Protein AF-0000000077545325 (afdb_homodimer)

Organism: Fusarium solani (NCBI:txid169388)

Secondary structure (DSSP, 8-state):
--------------------PPPHHHHHTT------SS--HHHHHHT---EEE-TTT--EEETTHHHHHHHHHHHHHHHHHHTTT--------S------------PPPP--TTSHHHHHHHHHHHHHHHS---TTTTTTS--------B--------PPPPPHHHHHHHHHHHHHTGGGT---S-HHHHHHHHHHHHH--SPPPHHHHHHHHHHHHHHHHHHHTTSSSSS-HHHHHHHHHHHHTTGGGGGGS-HHHHHHHHHHHHHHHHH--SB-S-HHHHHHHHHHHHHHTTTT-GGG--SSHHHHHHHHHHHHHHHHHHHHHHHHHTPPPSS-GGG--PPPPPSS-HHHHHHTPPP-TT---TTHHHHHHHHHHHHHHHHHHHHHHHHHTT--HHHHHHHHHHHHHHHHHHHHH----SS-SSGGGSHHHHHHHHHHHHHHHHHHHHS--TT-------HHHHHHHHHHHHHHHHHHHHHHHTT-----HHHHHHHHHHHHHHHHHHHHHHHHHHHTTS-SS--HHHHHHHHHHHHHHHHHHHHHHHH-GGGHHHHHHHHHHHHHHHHHHHHHHHHHHHHHHHHHTSSS--S------HHHHHHHHHHHS-TT-PPPPHHHHHHHHH---------EEE-/--------------------PPPHHHHHTT------SS--HHHHHHT---EEE-TTT--EEETTHHHHHHHHHHHHHHHHHHTTT-------TT------------PPPP--TTSHHHHHHHHHHHHHHHSS-GGGS--SS--------B--------PPPPPHHHHHHHHHHHHHTGGGT---S-HHHHHHHHHHHHH--SPPPHHHHHHHHHHHHHHHHHHHHT-SSSS-HHHHHHHHHHHHTTGGGGGGS-HHHHHHHHHHHHHHHHH--SB-S-HHHHHHHHHHHHHHTTTT-GGG--SSHHHHHHHHHHHHHHHHHHHHHHHHHTPPPSS-GGG--PPPPPSS-HHHHHHTPPP-TT---TTHHHHHHHHHHHHHHHHHHHHHHHHHTT--HHHHHHHHHHHHHHHHHHHHH----SS-SSGGGSHHHHHHHHHHHHHHHHHHHHS--TT-------HHHHHHHHHHHHHHHHHHHHHHHTT-----HHHHHHHHHHHHHHHHHHHHHHHHHHHTTS-SS--HHHHHHHHHHHHHHHHHHHHHHHH-GGGHHHHHHHHHHHHHHHHHHHHHHHHHHHHHHHHHTSSS--S------HHHHHHHHHHHS-TT-PPPPHHHHHHHHH---------EEE-

Foldseek 3Di:
DPDPPDPDDPDDPPPPPPDQDAFPVCVVVVHDFPNDQQATPVCVVVVHQRWHQDPPPRDTHRSCVVVVVVVVVVVVVVCVVCVVPDPDPPDDDVDDPPPPPADPPPAFDAFAPPALLNLLVLLVVLLCVVDVDPFAVFFDGHPDCPPQVQVPLPVQDQDDDDDLVLLVQLLVLLLQEPCLQQVLDDSVVLVVLSCCQVVVPPPDDPLRVLLSLLLSLLSSLLSLLRDPPPRPPVSSVSSNSNSVVSQVSLVPDDLSSNLVSLVSVLSSCQADLRQDFFSLVSLLVSVVSCVVQVLQAPVNADPDLLVNLSSQSSNLSSVLSQLVSQVNRVHDGNDDPVSGHRDHHQQDDPVCVVVVHDHDPQDHHSCQSSVLSSVLSVLLVVLCVVLVVCVVVLHALVVLVVSLVVSLVVLVVSLVRRHADPDRPALCRDNLVSLLSSLVSNLSSLCSLQPDDPPHPDSLRPLVSLVSSLVSLLSNLVSVVVRVVVVRDDDGNVNLSSLSSSLSSLSSSQSSNLVSCVVVVNHRADFQVSVVSSLVSNLSSLVVLVVNCVPNVSCVLVSLSSLVSVLSSLVVRVVRVVVVLVVLVVVCVPPDNPPCRRDHPVVSSVVSNVSSVDDPSDDDHSHSSNCVSSPPSSSRPPPDRDD/DPDPPDPDDPDPDPPPPPDQDAFPVCVVVVHDFPNDQQATPVCVVVVHQRWHQDPVPRDTHRSCVVVVVVVVVVVVVVCVVCVVPDPDPPDDDVDDPPDPPFDPQPDFDAFAPPALLNLLVLLVVLLCVLDVDPFQVFAPGHPDPDPQVQVPLPVQDQDDDDDLVLLVQLLVLLLQEPCLQQVLDDSVVLVVLSCCQVVVPPPDDPLRVLLSLLLSLLSSLLSLLRDPDDRPPVSSVSSNSNSVVSQVSLVPDDLSSNLVSLVSVLSSCQADLRLAFFSLVSLLVSVVSCVVQVLQAPVNADPDLLVNLSSQSSNLSSVLSQLVSQVNRVHDGNDDPVSGHRDHHQQDDPVCVVVVHDHDPQDHHSCLSSVLSSVLSVLLVVLCVVLVVCVVVLHALVVLVVSLVVSLVVLVVSLVRRHADPDRPALCRDNLVSLLSSLVSNLSSLCSQQPDDPPHPDSLRPLVSLVSSLVSLLSNLVSVVVRVVVVRDDDGNVNLSSLSSSLSSLSSSQSSNLVSCVVVVNHRADFQVSVVSSLVSNLSSLVVLVVNCVPNVSCVLVSLSSLVSQLSSLVVRVVRVVVVLVVLVVVCVPPDNPPCRRDHPVVSSVVSNVSSVDDPRDDDHSNSSNCVSSDPSSSRPPDDRDD

Sequence (1286 aa):
MQSIPETGSPAPLNPVTATQGACVSCKSKKLKCDRLSQSCNNCTRLGEQCTAVDPGSGQLHPRSYVDGLRDRVESLRLAIRESRHSEPVEAGPASNPTPSISLPKVSPNYSGSGSIFSLGQLVAAAVSRGSDNSVLRLGASTAQEHGHQNIERVRATEMPLPSLGDAVELVKLYFDALHVTMPFMRQEDIFQQLERLYTGTPAYTGHDMTQDLFQLHMIFAIGAMRSPGRWKDDCARDHYLTAMSKEAHLGQVPPPAQIQNLLLIFVFATLHDVGIASTWEIIRQAMRVCVKYGFHSRETAVEDLIQEQLRRRIFWSAYISDRHCSQNLGRPVALAEEDITIDLPINQDDDKIKAGEPETPGRYTEVTNLVRHTLLRRLGTKARIALNRLSRQRASLVEQIDTAKIWTDALEAWYNSSVVKPTPTNAYETKQYLDINFHRERMKFLSYLVLPLDNAQNTTASIEHLWQYTLSAYQILLAYQKQSNDGFLKPNWTYVQDVLKSGFGILYCAVGIPEHRRQNNGGVSLMPSELDTIVNALKLCGETLSEITAEWQTVQRHANAFMQMSEAVLELIASTTRNVTREQSHAGNGGERLEGTMDWDFDTLDSALNMFQGEGIEPFTDAEWAELFELAVEVDGELTMPLMQSIPETGSPAPLNPVTATQGACVSCKSKKLKCDRLSQSCNNCTRLGEQCTAVDPGSGQLHPRSYVDGLRDRVESLRLAIRESRHSEPVEAGPASNPTPSISLPKVSPNYSGSGSIFSLGQLVAAAVSRGSDNSVLRLGASTAQEHGHQNIERVRATEMPLPSLGDAVELVKLYFDALHVTMPFMRQEDIFQQLERLYTGTPAYTGHDMTQDLFQLHMIFAIGAMRSPGRWKDDCARDHYLTAMSKEAHLGQVPPPAQIQNLLLIFVFATLHDVGIASTWEIIRQAMRVCVKYGFHSRETAVEDLIQEQLRRRIFWSAYISDRHCSQNLGRPVALAEEDITIDLPINQDDDKIKAGEPETPGRYTEVTNLVRHTLLRRLGTKARIALNRLSRQRASLVEQIDTAKIWTDALEAWYNSSVVKPTPTNAYETKQYLDINFHRERMKFLSYLVLPLDNAQNTTASIEHLWQYTLSAYQILLAYQKQSNDGFLKPNWTYVQDVLKSGFGILYCAVGIPEHRRQNNGGVSLMPSELDTIVNALKLCGETLSEITAEWQTVQRHANAFMQMSEAVLELIASTTRNVTREQSHAGNGGERLEGTMDWDFDTLDSALNMFQGEGIEPFTDAEWAELFELAVEVDGELTMPL

pLDDT: mean 74.0, std 21.78, range [22.38, 98.44]

Radius of gyration: 37.57 Å; Cα contacts (8 Å, |Δi|>4): 1612; chains: 2; bounding box: 88×138×132 Å

Nearest PDB structures (foldseek):
  8v2d-assembly1_y  TM=3.477E-01  e=1.931E-01  synthetic construct
  5k7v-assembly1_B  TM=2.524E-01  e=8.883E-01  synthetic construct
  7tbj-assembly1_A2  TM=1.566E-01  e=3.762E+00  Homo sapiens
  8v2d-assembly1_y  TM=3.482E-01  e=2.171E-01  synthetic construct
  5k7v-assembly1_B  TM=1.799E-01  e=1.217E+00  synthetic construct

InterPro domains:
  IPR001138 Zn(2)Cys(6) fungal-type DNA-binding domain [PF00172] (22-54)
  IPR001138 Zn(2)Cys(6) fungal-type DNA-binding domain [PS00463] (22-50)
  IPR001138 Zn(2)Cys(6) fungal-type DNA-binding domain [PS50048] (22-52)
  IPR001138 Zn(2)Cys(6) fungal-type DNA-binding domain [SM00066] (17-61)
  IPR001138 Zn(2)Cys(6) fungal-type DNA-binding domain [cd00067] (22-51)
  IPR007219 Xylanolytic transcriptional activator, regulatory domain [PF04082] (172-355)
  IPR007219 Xylanolytic transcriptional activator, regulatory domain [SM00906] (279-351)
  IPR036864 Zn(2)-C6 fungal-type DNA-binding domain superfamily [G3DSA:4.10.240.10] (23-83)
  IPR036864 Zn(2)-C6 fungal-type DNA-binding domain superfamily [SSF57701] (19-54)

Structure (mmCIF, N/CA/C/O backbone):
data_AF-0000000077545325-model_v1
#
loop_
_entity.id
_entity.type
_entity.pdbx_description
1 polymer 'Fungal-specific transcription factor domain-containing protein'
#
loop_
_atom_site.group_PDB
_atom_site.id
_atom_site.type_symbol
_atom_site.label_atom_id
_atom_site.label_alt_id
_atom_site.label_comp_id
_atom_site.label_asym_id
_atom_site.label_entity_id
_atom_site.label_seq_id
_atom_site.pdbx_PDB_ins_code
_atom_site.Cartn_x
_atom_site.Cartn_y
_atom_site.Cartn_z
_atom_site.occupancy
_atom_site.B_iso_or_equiv
_atom_site.auth_seq_id
_atom_site.auth_comp_id
_atom_site.auth_asym_id
_atom_site.auth_atom_id
_atom_site.pdbx_PDB_model_num
ATOM 1 N N . MET A 1 1 ? -32.281 -29.641 -72.875 1 24.77 1 MET A N 1
ATOM 2 C CA . MET A 1 1 ? -31.422 -28.812 -73.688 1 24.77 1 MET A CA 1
ATOM 3 C C . MET A 1 1 ? -31.781 -27.328 -73.5 1 24.77 1 MET A C 1
ATOM 5 O O . MET A 1 1 ? -31.438 -26.516 -74.375 1 24.77 1 MET A O 1
ATOM 9 N N . GLN A 1 2 ? -32.625 -26.984 -72.5 1 30.23 2 GLN A N 1
ATOM 10 C CA . GLN A 1 2 ? -33.312 -25.734 -72.312 1 30.23 2 GLN A CA 1
ATOM 11 C C . GLN A 1 2 ? -32.375 -24.547 -72.25 1 30.23 2 GLN A C 1
ATOM 13 O O . GLN A 1 2 ? -31.359 -24.594 -71.562 1 30.23 2 GLN A O 1
ATOM 18 N N . SER A 1 3 ? -32.406 -23.75 -73.375 1 26.88 3 SER A N 1
ATOM 19 C CA . SER A 1 3 ? -31.562 -22.656 -73.875 1 26.88 3 SER A CA 1
ATOM 20 C C . SER A 1 3 ? -31.484 -21.531 -72.812 1 26.88 3 SER A C 1
ATOM 22 O O . SER A 1 3 ? -32.5 -21.047 -72.375 1 26.88 3 SER A O 1
ATOM 24 N N . ILE A 1 4 ? -30.391 -21.5 -72 1 32.94 4 ILE A N 1
ATOM 25 C CA . ILE A 1 4 ? -30.109 -20.672 -70.875 1 32.94 4 ILE A CA 1
ATOM 26 C C . ILE A 1 4 ? -29.984 -19.203 -71.312 1 32.94 4 ILE A C 1
ATOM 28 O O . ILE A 1 4 ? -29.141 -18.859 -72.125 1 32.94 4 ILE A O 1
ATOM 32 N N . PRO A 1 5 ? -31.156 -18.547 -71.312 1 33.53 5 PRO A N 1
ATOM 33 C CA . PRO A 1 5 ? -31.188 -17.219 -71.938 1 33.53 5 PRO A CA 1
ATOM 34 C C . PRO A 1 5 ? -29.984 -16.359 -71.562 1 33.53 5 PRO A C 1
ATOM 36 O O . PRO A 1 5 ? -29.391 -16.547 -70.5 1 33.53 5 PRO A O 1
ATOM 39 N N . GLU A 1 6 ? -29.359 -15.734 -72.562 1 29.84 6 GLU A N 1
ATOM 40 C CA . GLU A 1 6 ? -28.109 -15 -72.625 1 29.84 6 GLU A CA 1
ATOM 41 C C . GLU A 1 6 ? -28.125 -13.719 -71.812 1 29.84 6 GLU A C 1
ATOM 43 O O . GLU A 1 6 ? -29.031 -12.891 -72 1 29.84 6 GLU A O 1
ATOM 48 N N . THR A 1 7 ? -27.797 -13.75 -70.562 1 32.09 7 THR A N 1
ATOM 49 C CA . THR A 1 7 ? -27.891 -12.711 -69.5 1 32.09 7 THR A CA 1
ATOM 50 C C . THR A 1 7 ? -27.203 -11.438 -70 1 32.09 7 THR A C 1
ATOM 52 O O . THR A 1 7 ? -26.031 -11.469 -70.438 1 32.09 7 THR A O 1
ATOM 55 N N . GLY A 1 8 ? -27.953 -10.492 -70.562 1 30.03 8 GLY A N 1
ATOM 56 C CA . GLY A 1 8 ? -27.594 -9.25 -71.188 1 30.03 8 GLY A CA 1
ATOM 57 C C . GLY A 1 8 ? -26.484 -8.492 -70.5 1 30.03 8 GLY A C 1
ATOM 58 O O . GLY A 1 8 ? -26.266 -8.688 -69.312 1 30.03 8 GLY A O 1
ATOM 59 N N . SER A 1 9 ? -25.453 -7.988 -71.25 1 30.94 9 SER A N 1
ATOM 60 C CA . SER A 1 9 ? -24.156 -7.398 -70.938 1 30.94 9 SER A CA 1
ATOM 61 C C . SER A 1 9 ? -24.297 -6.047 -70.25 1 30.94 9 SER A C 1
ATOM 63 O O . SER A 1 9 ? -24.984 -5.156 -70.75 1 30.94 9 SER A O 1
ATOM 65 N N . PRO A 1 10 ? -24.219 -5.926 -68.938 1 30.59 10 PRO A N 1
ATOM 66 C CA . PRO A 1 10 ? -24.562 -4.691 -68.188 1 30.59 10 PRO A CA 1
ATOM 67 C C . PRO A 1 10 ? -23.875 -3.461 -68.812 1 30.59 10 PRO A C 1
ATOM 69 O O . PRO A 1 10 ? -22.781 -3.57 -69.375 1 30.59 10 PRO A O 1
ATOM 72 N N . ALA A 1 11 ? -24.562 -2.439 -69.25 1 32.97 11 ALA A N 1
ATOM 73 C CA . ALA A 1 11 ? -24.234 -1.171 -69.875 1 32.97 11 ALA A CA 1
ATOM 74 C C . ALA A 1 11 ? -23.078 -0.468 -69.188 1 32.97 11 ALA A C 1
ATOM 76 O O . ALA A 1 11 ? -22.922 -0.587 -67.938 1 32.97 11 ALA A O 1
ATOM 77 N N . PRO A 1 12 ? -22.031 0.03 -69.875 1 29.23 12 PRO A N 1
ATOM 78 C CA . PRO A 1 12 ? -20.781 0.615 -69.438 1 29.23 12 PRO A CA 1
ATOM 79 C C . PRO A 1 12 ? -21 1.881 -68.562 1 29.23 12 PRO A C 1
ATOM 81 O O . PRO A 1 12 ? -21.859 2.695 -68.938 1 29.23 12 PRO A O 1
ATOM 84 N N . LEU A 1 13 ? -20.938 1.83 -67.312 1 29.73 13 LEU A N 1
ATOM 85 C CA . LEU A 1 13 ? -21.109 2.936 -66.375 1 29.73 13 LEU A CA 1
ATOM 86 C C . LEU A 1 13 ? -20.281 4.145 -66.812 1 29.73 13 LEU A C 1
ATOM 88 O O . LEU A 1 13 ? -19.094 4.016 -67.125 1 29.73 13 LEU A O 1
ATOM 92 N N . ASN A 1 14 ? -20.875 5.125 -67.5 1 27.19 14 ASN A N 1
ATOM 93 C CA . ASN A 1 14 ? -20.297 6.383 -67.938 1 27.19 14 ASN A CA 1
ATOM 94 C C . ASN A 1 14 ? -19.406 7.004 -66.875 1 27.19 14 ASN A C 1
ATOM 96 O O . ASN A 1 14 ? -19.797 7.121 -65.688 1 27.19 14 ASN A O 1
ATOM 100 N N . PRO A 1 15 ? -18.094 7.078 -67.062 1 29.97 15 PRO A N 1
ATOM 101 C CA . PRO A 1 15 ? -17.109 7.594 -66.125 1 29.97 15 PRO A CA 1
ATOM 102 C C . PRO A 1 15 ? -17.422 9.031 -65.688 1 29.97 15 PRO A C 1
ATOM 104 O O . PRO A 1 15 ? -17.609 9.906 -66.5 1 29.97 15 PRO A O 1
ATOM 107 N N . VAL A 1 16 ? -18.141 9.281 -64.688 1 31.31 16 VAL A N 1
ATOM 108 C CA . VAL A 1 16 ? -18.406 10.594 -64.125 1 31.31 16 VAL A CA 1
ATOM 109 C C . VAL A 1 16 ? -17.109 11.406 -64.062 1 31.31 16 VAL A C 1
ATOM 111 O O . VAL A 1 16 ? -16.141 11.023 -63.375 1 31.31 16 VAL A O 1
ATOM 114 N N . THR A 1 17 ? -16.75 12.055 -65.125 1 30.77 17 THR A N 1
ATOM 115 C CA . THR A 1 17 ? -15.633 12.977 -65.25 1 30.77 17 THR A CA 1
ATOM 116 C C . THR A 1 17 ? -15.625 14 -64.125 1 30.77 17 THR A C 1
ATOM 118 O O . THR A 1 17 ? -16.531 14.828 -64 1 30.77 17 THR A O 1
ATOM 121 N N . ALA A 1 18 ? -15.219 13.766 -63.031 1 35.47 18 ALA A N 1
ATOM 122 C CA . ALA A 1 18 ? -15.016 14.602 -61.875 1 35.47 18 ALA A CA 1
ATOM 123 C C . ALA A 1 18 ? -14.305 15.898 -62.219 1 35.47 18 ALA A C 1
ATOM 125 O O . ALA A 1 18 ? -13.117 15.898 -62.531 1 35.47 18 ALA A O 1
ATOM 126 N N . THR A 1 19 ? -14.906 16.875 -62.875 1 39.66 19 THR A N 1
ATOM 127 C CA . THR A 1 19 ? -14.352 18.125 -63.406 1 39.66 19 THR A CA 1
ATOM 128 C C . THR A 1 19 ? -13.734 18.953 -62.281 1 39.66 19 THR A C 1
ATOM 130 O O . THR A 1 19 ? -14.453 19.516 -61.469 1 39.66 19 THR A O 1
ATOM 133 N N . GLN A 1 20 ? -12.57 18.781 -61.812 1 49.5 20 GLN A N 1
ATOM 134 C CA . GLN A 1 20 ? -11.766 19.672 -61 1 49.5 20 GLN A CA 1
ATOM 135 C C . GLN A 1 20 ? -11.57 21.031 -61.656 1 49.5 20 GLN A C 1
ATOM 137 O O . GLN A 1 20 ? -11.312 21.109 -62.875 1 49.5 20 GLN A O 1
ATOM 142 N N . GLY A 1 21 ? -12.094 22.156 -61.188 1 60.56 21 GLY A N 1
ATOM 143 C CA . GLY A 1 21 ? -11.977 23.469 -61.781 1 60.56 21 GLY A CA 1
ATOM 144 C C . GLY A 1 21 ? -10.539 23.906 -62 1 60.56 21 GLY A C 1
ATOM 145 O O . GLY A 1 21 ? -9.609 23.297 -61.469 1 60.56 21 GLY A O 1
ATOM 146 N N . ALA A 1 22 ? -10.289 24.891 -62.719 1 72.06 22 ALA A N 1
ATOM 147 C CA . ALA A 1 22 ? -8.992 25.422 -63.125 1 72.06 22 ALA A CA 1
ATOM 148 C C . ALA A 1 22 ? -8.359 26.203 -61.969 1 72.06 22 ALA A C 1
ATOM 150 O O . ALA A 1 22 ? -9.062 26.797 -61.156 1 72.06 22 ALA A O 1
ATOM 151 N N . CYS A 1 23 ? -7.055 26.234 -61.75 1 72.38 23 CYS A N 1
ATOM 152 C CA . CYS A 1 23 ? -6.336 26.953 -60.719 1 72.38 23 CYS A CA 1
ATOM 153 C C . CYS A 1 23 ? -6.375 28.453 -60.969 1 72.38 23 CYS A C 1
ATOM 155 O O . CYS A 1 23 ? -6.652 28.891 -62.062 1 72.38 23 CYS A O 1
ATOM 157 N N . VAL A 1 24 ? -6.223 29.31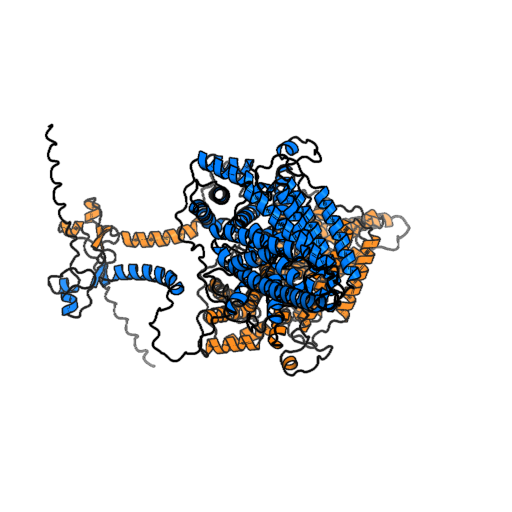2 -60 1 76.25 24 VAL A N 1
ATOM 158 C CA . VAL A 1 24 ? -6.375 30.766 -60.062 1 76.25 24 VAL A CA 1
ATOM 159 C C . VAL A 1 24 ? -5.422 31.344 -61.094 1 76.25 24 VAL A C 1
ATOM 161 O O . VAL A 1 24 ? -5.789 32.25 -61.844 1 76.25 24 VAL A O 1
ATOM 164 N N . SER A 1 25 ? -4.293 30.797 -61.188 1 77.19 25 SER A N 1
ATOM 165 C CA . SER A 1 25 ? -3.311 31.297 -62.125 1 77.19 25 SER A CA 1
ATOM 166 C C . SER A 1 25 ? -3.719 30.984 -63.562 1 77.19 25 SER A C 1
ATOM 168 O O . SER A 1 25 ? -3.639 31.844 -64.438 1 77.19 25 SER A O 1
ATOM 170 N N . CYS A 1 26 ? -4.168 29.844 -63.719 1 78.5 26 CYS A N 1
ATOM 171 C CA . CYS A 1 26 ? -4.602 29.484 -65.062 1 78.5 26 CYS A CA 1
ATOM 172 C C . CYS A 1 26 ? -5.855 30.25 -65.438 1 78.5 26 CYS A C 1
ATOM 174 O O . CYS A 1 26 ? -6.012 30.625 -66.625 1 78.5 26 CYS A O 1
ATOM 176 N N . LYS A 1 27 ? -6.738 30.5 -64.5 1 76.38 27 LYS A N 1
ATOM 177 C CA . LYS A 1 27 ? -7.953 31.266 -64.75 1 76.38 27 LYS A CA 1
ATOM 178 C C . LYS A 1 27 ? -7.621 32.719 -65.125 1 76.38 27 LYS A C 1
ATOM 180 O O . LYS A 1 27 ? -8.219 33.312 -66 1 76.38 27 LYS A O 1
ATOM 185 N N . SER A 1 28 ? -6.645 33.219 -64.375 1 77.38 28 SER A N 1
ATOM 186 C CA . SER A 1 28 ? -6.285 34.625 -64.562 1 77.38 28 SER A CA 1
ATOM 187 C C . SER A 1 28 ? -5.586 34.812 -65.938 1 77.38 28 SER A C 1
ATOM 189 O O . SER A 1 28 ? -5.773 35.844 -66.562 1 77.38 28 SER A O 1
ATOM 191 N N . LYS A 1 29 ? -4.965 33.812 -66.312 1 77.94 29 LYS A N 1
ATOM 192 C CA . LYS A 1 29 ? -4.172 33.938 -67.562 1 77.94 29 LYS A CA 1
ATOM 193 C C . LYS A 1 29 ? -4.863 33.25 -68.75 1 77.94 29 LYS A C 1
ATOM 195 O O . LYS A 1 29 ? -4.305 33.188 -69.812 1 77.94 29 LYS A O 1
ATOM 200 N N . LYS A 1 30 ? -6.152 32.75 -68.5 1 77.25 30 LYS A N 1
ATOM 201 C CA . LYS A 1 30 ? -7.035 32.125 -69.5 1 77.25 30 LYS A CA 1
ATOM 202 C C . LYS A 1 30 ? -6.352 30.953 -70.188 1 77.25 30 LYS A C 1
ATOM 204 O O . LYS A 1 30 ? -6.422 30.812 -71.375 1 77.25 30 LYS A O 1
ATOM 209 N N . LEU A 1 31 ? -5.418 30.219 -69.375 1 78.5 31 LEU A N 1
ATOM 210 C CA . LEU A 1 31 ? -4.762 29.016 -69.875 1 78.5 31 LEU A CA 1
ATOM 211 C C . LEU A 1 31 ? -5.59 27.781 -69.562 1 78.5 31 LEU A C 1
ATOM 213 O O . LEU A 1 31 ? -6.34 27.75 -68.562 1 78.5 31 LEU A O 1
ATOM 217 N N . LYS A 1 32 ? -5.555 26.781 -70.375 1 78.19 32 LYS A N 1
ATOM 218 C CA . LYS A 1 32 ? -6.234 25.516 -70.125 1 78.19 32 LYS A CA 1
ATOM 219 C C . LYS A 1 32 ? -5.59 24.75 -68.938 1 78.19 32 LYS A C 1
ATOM 221 O O . LYS A 1 32 ? -4.449 24.297 -69.062 1 78.19 32 LYS A O 1
ATOM 226 N N . CYS A 1 33 ? -6.234 24.594 -67.812 1 73.31 33 CYS A N 1
ATOM 227 C CA . CYS A 1 33 ? -5.715 23.969 -66.625 1 73.31 33 CYS A CA 1
ATOM 228 C C . CYS A 1 33 ? -5.957 22.453 -66.625 1 73.31 33 CYS A C 1
ATOM 230 O O . CYS A 1 33 ? -7.07 22.016 -66.938 1 73.31 33 CYS A O 1
ATOM 232 N N . ASP A 1 34 ? -4.992 21.672 -66.625 1 77.44 34 ASP A N 1
ATOM 233 C CA . ASP A 1 34 ? -5.109 20.219 -66.688 1 77.44 34 ASP A CA 1
ATOM 234 C C . ASP A 1 34 ? -5.641 19.656 -65.375 1 77.44 34 ASP A C 1
ATOM 236 O O . ASP A 1 34 ? -5.812 18.438 -65.25 1 77.44 34 ASP A O 1
ATOM 240 N N . ARG A 1 35 ? -6.008 20.359 -64.312 1 68.75 35 ARG A N 1
ATOM 241 C CA . ARG A 1 35 ? -6.727 20.109 -63.062 1 68.75 35 ARG A CA 1
ATOM 242 C C . ARG A 1 35 ? -6.113 18.953 -62.281 1 68.75 35 ARG A C 1
ATOM 244 O O . ARG A 1 35 ? -6.82 18.219 -61.594 1 68.75 35 ARG A O 1
ATOM 251 N N . LEU A 1 36 ? -4.777 18.844 -62.375 1 71 36 LEU A N 1
ATOM 252 C CA . LEU A 1 36 ? -4.09 17.797 -61.656 1 71 36 LEU A CA 1
ATOM 253 C C . LEU A 1 36 ? -4.148 18.078 -60.156 1 71 36 LEU A C 1
ATOM 255 O O . LEU A 1 36 ? -4.215 19.234 -59.719 1 71 36 LEU A O 1
ATOM 259 N N . SER A 1 37 ? -4.16 17.094 -59.25 1 67.44 37 SER A N 1
ATOM 260 C CA . SER A 1 37 ? -4.457 17.141 -57.844 1 67.44 37 SER A CA 1
ATOM 261 C C . SER A 1 37 ? -3.379 17.922 -57.062 1 67.44 37 SER A C 1
ATOM 263 O O . SER A 1 37 ? -3.66 18.547 -56.062 1 67.44 37 SER A O 1
ATOM 265 N N . GLN A 1 38 ? -2.23 18 -57.562 1 71.94 38 GLN A N 1
ATOM 266 C CA . GLN A 1 38 ? -1.169 18.656 -56.812 1 71.94 38 GLN A CA 1
ATOM 267 C C . GLN A 1 38 ? -0.869 20.031 -57.406 1 71.94 38 GLN A C 1
ATOM 269 O O . GLN A 1 38 ? -0.888 21.031 -56.688 1 71.94 38 GLN A O 1
ATOM 274 N N . SER A 1 39 ? -0.451 20.156 -58.625 1 75.81 39 SER A N 1
ATOM 275 C CA . SER A 1 39 ? -0.185 21.359 -59.406 1 75.81 39 SER A CA 1
ATOM 276 C C . SER A 1 39 ? -0.503 21.141 -60.875 1 75.81 39 SER A C 1
ATOM 278 O O . SER A 1 39 ? -0.219 20.078 -61.438 1 75.81 39 SER A O 1
ATOM 280 N N . CYS A 1 40 ? -1.104 22.078 -61.438 1 76.31 40 CYS A N 1
ATOM 281 C CA . CYS A 1 40 ? -1.406 21.953 -62.875 1 76.31 40 CYS A CA 1
ATOM 282 C C . CYS A 1 40 ? -0.162 22.188 -63.719 1 76.31 40 CYS A C 1
ATOM 284 O O . CYS A 1 40 ? 0.773 22.859 -63.281 1 76.31 40 CYS A O 1
ATOM 286 N N . ASN A 1 41 ? 0.011 21.547 -64.812 1 77.19 41 ASN A N 1
ATOM 287 C CA . ASN A 1 41 ? 1.184 21.609 -65.688 1 77.19 41 ASN A CA 1
ATOM 288 C C . ASN A 1 41 ? 1.503 23.047 -66.125 1 77.19 41 ASN A C 1
ATOM 290 O O . ASN A 1 41 ? 2.668 23.391 -66.312 1 77.19 41 ASN A O 1
ATOM 294 N N . ASN A 1 42 ? 0.441 23.953 -66.188 1 78.56 42 ASN A N 1
ATOM 295 C CA . ASN A 1 42 ? 0.662 25.344 -66.562 1 78.56 42 ASN A CA 1
ATOM 296 C C . ASN A 1 42 ? 1.371 26.109 -65.438 1 78.56 42 ASN A C 1
ATOM 298 O O . ASN A 1 42 ? 2.303 26.859 -65.688 1 78.56 42 ASN A O 1
ATOM 302 N N . CYS A 1 43 ? 0.871 25.875 -64.25 1 76.31 43 CYS A N 1
ATOM 303 C CA . CYS A 1 43 ? 1.483 26.547 -63.125 1 76.31 43 CYS A CA 1
ATOM 304 C C . CYS A 1 43 ? 2.906 26.062 -62.906 1 76.31 43 CYS A C 1
ATOM 306 O O . CYS A 1 43 ? 3.795 26.844 -62.562 1 76.31 43 CYS A O 1
ATOM 308 N N . THR A 1 44 ? 3.234 24.766 -63.094 1 77.75 44 THR A N 1
ATOM 309 C CA . THR A 1 44 ? 4.562 24.172 -62.938 1 77.75 44 THR A CA 1
ATOM 310 C C . THR A 1 44 ? 5.523 24.734 -63.969 1 77.75 44 THR A C 1
ATOM 312 O O . THR A 1 44 ? 6.668 25.062 -63.656 1 77.75 44 THR A O 1
ATOM 315 N N . ARG A 1 45 ? 4.941 24.969 -65.188 1 78.62 45 ARG A N 1
ATOM 316 C CA . ARG A 1 45 ? 5.754 25.5 -66.25 1 78.62 45 ARG A CA 1
ATOM 317 C C . ARG A 1 45 ? 6.066 26.984 -66.062 1 78.62 45 ARG A C 1
ATOM 319 O O . ARG A 1 45 ? 7.176 27.438 -66.312 1 78.62 45 ARG A O 1
ATOM 326 N N . LEU A 1 46 ? 5.113 27.719 -65.5 1 76.38 46 LEU A N 1
ATOM 327 C CA . LEU A 1 46 ? 5.254 29.156 -65.312 1 76.38 46 LEU A CA 1
ATOM 328 C C . LEU A 1 46 ? 5.906 29.484 -64 1 76.38 46 LEU A C 1
ATOM 330 O O . LEU A 1 46 ? 6.207 30.641 -63.719 1 76.38 46 LEU A O 1
ATOM 334 N N . GLY A 1 47 ? 6.215 28.422 -63.125 1 72.75 47 GLY A N 1
ATOM 335 C CA . GLY A 1 47 ? 6.844 28.578 -61.812 1 72.75 47 GLY A CA 1
ATOM 336 C C . GLY A 1 47 ? 5.953 29.281 -60.812 1 72.75 47 GLY A C 1
ATOM 337 O O . GLY A 1 47 ? 6.441 29.969 -59.906 1 72.75 47 GLY A O 1
ATOM 338 N N . GLU A 1 48 ? 4.656 29.219 -61 1 74.38 48 GLU A N 1
ATOM 339 C CA . GLU A 1 48 ? 3.734 29.891 -60.094 1 74.38 48 GLU A CA 1
ATOM 340 C C . GLU A 1 48 ? 3.062 28.891 -59.156 1 74.38 48 GLU A C 1
ATOM 342 O O . GLU A 1 48 ? 2.979 27.688 -59.469 1 74.38 48 GLU A O 1
ATOM 347 N N . GLN A 1 49 ? 2.805 29.359 -58.031 1 70.81 49 GLN A N 1
ATOM 348 C CA . GLN A 1 49 ? 2.111 28.5 -57.094 1 70.81 49 GLN A CA 1
ATOM 349 C C . GLN A 1 49 ? 0.683 28.219 -57.531 1 70.81 49 GLN A C 1
ATOM 351 O O . GLN A 1 49 ? -0.108 29.141 -57.75 1 70.81 49 GLN A O 1
ATOM 356 N N . CYS A 1 50 ? 0.496 27 -57.75 1 73.31 50 CYS A N 1
ATOM 357 C CA . CYS A 1 50 ? -0.821 26.547 -58.188 1 73.31 50 CYS A CA 1
ATOM 358 C C . CYS A 1 50 ? -1.829 26.641 -57.062 1 73.31 50 CYS A C 1
ATOM 360 O O . CYS A 1 50 ? -1.758 25.891 -56.094 1 73.31 50 CYS A O 1
ATOM 362 N N . THR A 1 51 ? -2.488 27.625 -57.031 1 73.19 51 THR A N 1
ATOM 363 C CA . THR A 1 51 ? -3.422 27.875 -55.938 1 73.19 51 THR A CA 1
ATOM 364 C C . THR A 1 51 ? -4.859 27.656 -56.375 1 73.19 51 THR A C 1
ATOM 366 O O . THR A 1 51 ? -5.199 27.922 -57.531 1 73.19 51 THR A O 1
ATOM 369 N N . ALA A 1 52 ? -5.562 26.875 -55.562 1 67.38 52 ALA A N 1
ATOM 370 C CA . ALA A 1 52 ? -6.992 26.703 -55.812 1 67.38 52 ALA A CA 1
ATOM 371 C C . ALA A 1 52 ? -7.82 27.484 -54.812 1 67.38 52 ALA A C 1
ATOM 373 O O . ALA A 1 52 ? -7.391 27.688 -53.656 1 67.38 52 ALA A O 1
ATOM 374 N N . VAL A 1 53 ? -8.758 28.141 -55.156 1 64.94 53 VAL A N 1
ATOM 375 C CA . VAL A 1 53 ? -9.648 28.875 -54.25 1 64.94 53 VAL A CA 1
ATOM 376 C C . VAL A 1 53 ? -10.539 27.891 -53.5 1 64.94 53 VAL A C 1
ATOM 378 O O . VAL A 1 53 ? -11.188 27.031 -54.125 1 64.94 53 VAL A O 1
ATOM 381 N N . ASP A 1 54 ? -10.469 27.859 -52.281 1 56.06 54 ASP A N 1
ATOM 382 C CA . ASP A 1 54 ? -11.445 27.141 -51.438 1 56.06 54 ASP A CA 1
ATOM 383 C C . ASP A 1 54 ? -12.859 27.641 -51.719 1 56.06 54 ASP A C 1
ATOM 385 O O . ASP A 1 54 ? -13.156 28.812 -51.469 1 56.06 54 ASP A O 1
ATOM 389 N N . PRO A 1 55 ? -13.617 26.828 -52.156 1 55.88 55 PRO A N 1
ATOM 390 C CA . PRO A 1 55 ? -14.945 27.359 -52.469 1 55.88 55 PRO A CA 1
ATOM 391 C C . PRO A 1 55 ? -15.688 27.891 -51.25 1 55.88 55 PRO A C 1
ATOM 393 O O . PRO A 1 55 ? -16.578 28.734 -51.375 1 55.88 55 PRO A O 1
ATOM 396 N N . GLY A 1 56 ? -15.453 27.328 -50.094 1 52.56 56 GLY A N 1
ATOM 397 C CA . GLY A 1 56 ? -16.141 27.766 -48.906 1 52.56 56 GLY A CA 1
ATOM 398 C C . GLY A 1 56 ? -15.617 29.062 -48.344 1 52.56 56 GLY A C 1
ATOM 399 O O . GLY A 1 56 ? -16.375 29.984 -48.062 1 52.56 56 GLY A O 1
ATOM 400 N N . SER A 1 57 ? -14.367 29.125 -48.062 1 55.38 57 SER A N 1
ATOM 401 C CA . SER A 1 57 ? -13.789 30.266 -47.344 1 55.38 57 SER A CA 1
ATOM 402 C C . SER A 1 57 ? -13.297 31.328 -48.344 1 55.38 57 SER A C 1
ATOM 404 O O . SER A 1 57 ? -13.062 32.469 -47.969 1 55.38 57 SER A O 1
ATOM 406 N N . GLY A 1 58 ? -13.203 31.078 -49.562 1 58.56 58 GLY A N 1
ATOM 407 C CA . GLY A 1 58 ? -12.711 31.984 -50.562 1 58.56 58 GLY A CA 1
ATOM 408 C C . GLY A 1 58 ? -11.203 32.188 -50.531 1 58.56 58 GLY A C 1
ATOM 409 O O . GLY A 1 58 ? -10.656 33 -51.281 1 58.56 58 GLY A O 1
ATOM 410 N N . GLN A 1 59 ? -10.68 31.703 -49.5 1 60.09 59 GLN A N 1
ATOM 411 C CA . GLN A 1 59 ? -9.242 31.891 -49.344 1 60.09 59 GLN A CA 1
ATOM 412 C C . GLN A 1 59 ? -8.469 31.062 -50.375 1 60.09 59 GLN A C 1
ATOM 414 O O . GLN A 1 59 ? -8.922 29.984 -50.781 1 60.09 59 GLN A O 1
ATOM 419 N N . LEU A 1 60 ? -7.461 31.594 -50.781 1 61.56 60 LEU A N 1
ATOM 420 C CA . LEU A 1 60 ? -6.57 30.969 -51.781 1 61.56 60 LEU A CA 1
ATOM 421 C C . LEU A 1 60 ? -5.664 29.938 -51.094 1 61.56 60 LEU A C 1
ATOM 423 O O . LEU A 1 60 ? -4.973 30.266 -50.125 1 61.56 60 LEU A O 1
ATOM 427 N N . HIS A 1 61 ? -5.84 28.719 -51.312 1 60.66 61 HIS A N 1
ATOM 428 C CA . HIS A 1 61 ? -4.91 27.719 -50.812 1 60.66 61 HIS A CA 1
ATOM 429 C C . HIS A 1 61 ? -4.215 26.984 -51.969 1 60.66 61 HIS A C 1
ATOM 431 O O . HIS A 1 61 ? -4.773 26.875 -53.062 1 60.66 61 HIS A O 1
ATOM 437 N N . PRO A 1 62 ? -2.971 26.688 -51.75 1 64.81 62 PRO A N 1
ATOM 438 C CA . PRO A 1 62 ? -2.377 25.797 -52.75 1 64.81 62 PRO A CA 1
ATOM 439 C C . PRO A 1 62 ? -3.211 24.547 -53 1 64.81 62 PRO A C 1
ATOM 441 O O . PRO A 1 62 ? -3.879 24.047 -52.094 1 64.81 62 PRO A O 1
ATOM 444 N N . ARG A 1 63 ? -3.492 24.031 -53.969 1 62.19 63 ARG A N 1
ATOM 445 C CA . ARG A 1 63 ? -4.34 22.906 -54.375 1 62.19 63 ARG A CA 1
ATOM 446 C C . ARG A 1 63 ? -4.059 21.688 -53.469 1 62.19 63 ARG A C 1
ATOM 448 O O . ARG A 1 63 ? -4.969 20.922 -53.188 1 62.19 63 ARG A O 1
ATOM 455 N N . SER A 1 64 ? -2.779 21.469 -53.125 1 55.19 64 SER A N 1
ATOM 456 C CA . SER A 1 64 ? -2.391 20.344 -52.281 1 55.19 64 SER A CA 1
ATOM 457 C C . SER A 1 64 ? -2.732 20.609 -50.812 1 55.19 64 SER A C 1
ATOM 459 O O . SER A 1 64 ? -2.461 19.766 -49.938 1 55.19 64 SER A O 1
ATOM 461 N N . TYR A 1 65 ? -3.299 21.594 -50.531 1 56.34 65 TYR A N 1
ATOM 462 C CA . TYR A 1 65 ? -3.428 22 -49.156 1 56.34 65 TYR A CA 1
ATOM 463 C C . TYR A 1 65 ? -4.352 21.047 -48.375 1 56.34 65 TYR A C 1
ATOM 465 O O . TYR A 1 65 ? -4.035 20.625 -47.281 1 56.34 65 TYR A O 1
ATOM 473 N N . VAL A 1 66 ? -5.484 20.797 -48.875 1 53.03 66 VAL A N 1
ATOM 474 C CA . VAL A 1 66 ? -6.395 19.875 -48.188 1 53.03 66 VAL A CA 1
ATOM 475 C C . VAL A 1 66 ? -5.762 18.484 -48.094 1 53.03 66 VAL A C 1
ATOM 477 O O . VAL A 1 66 ? -5.828 17.828 -47.062 1 53.03 66 VAL A O 1
ATOM 480 N N . ASP A 1 67 ? -5.215 18.031 -49.094 1 55.16 67 ASP A N 1
ATOM 481 C CA . ASP A 1 67 ? -4.48 16.766 -49.062 1 55.16 67 ASP A CA 1
ATOM 482 C C . ASP A 1 67 ? -3.279 16.859 -48.125 1 55.16 67 ASP A C 1
ATOM 484 O O . ASP A 1 67 ? -2.979 15.914 -47.406 1 55.16 67 ASP A O 1
ATOM 488 N N . GLY A 1 68 ? -2.662 17.844 -48.031 1 54.34 68 GLY A N 1
ATOM 489 C CA . GLY A 1 68 ? -1.63 18.078 -47.031 1 54.34 68 GLY A CA 1
ATOM 490 C C . GLY A 1 68 ? -2.16 18.094 -45.625 1 54.34 68 GLY A C 1
ATOM 491 O O . GLY A 1 68 ? -1.518 17.562 -44.719 1 54.34 68 GLY A O 1
ATOM 492 N N . LEU A 1 69 ? -3.273 18.812 -45.438 1 53.47 69 LEU A N 1
ATOM 493 C CA . LEU A 1 69 ? -3.865 18.75 -44.094 1 53.47 69 LEU A CA 1
ATOM 494 C C . LEU A 1 69 ? -4.301 17.328 -43.75 1 53.47 69 LEU A C 1
ATOM 496 O O . LEU A 1 69 ? -4.133 16.875 -42.625 1 53.47 69 LEU A O 1
ATOM 500 N N . ARG A 1 70 ? -4.852 16.609 -44.688 1 51.09 70 ARG A N 1
ATOM 501 C CA . ARG A 1 70 ? -5.148 15.195 -44.5 1 51.09 70 ARG A CA 1
ATOM 502 C C . ARG A 1 70 ? -3.869 14.391 -44.281 1 51.09 70 ARG A C 1
ATOM 504 O O . ARG A 1 70 ? -3.811 13.531 -43.406 1 51.09 70 ARG A O 1
ATOM 511 N N . ASP A 1 71 ? -2.824 14.578 -45.031 1 52.25 71 ASP A N 1
ATOM 512 C CA . ASP A 1 71 ? -1.539 13.914 -44.812 1 52.25 71 ASP A CA 1
ATOM 513 C C . ASP A 1 71 ? -0.916 14.32 -43.5 1 52.25 71 ASP A C 1
ATOM 515 O O . ASP A 1 71 ? -0.326 13.492 -42.781 1 52.25 71 ASP A O 1
ATOM 519 N N . ARG A 1 72 ? -0.941 15.523 -43.188 1 50.81 72 ARG A N 1
ATOM 520 C CA . ARG A 1 72 ? -0.425 15.93 -41.875 1 50.81 72 ARG A CA 1
ATOM 521 C C . ARG A 1 72 ? -1.229 15.297 -40.75 1 50.81 72 ARG A C 1
ATOM 523 O O . ARG A 1 72 ? -0.661 14.852 -39.75 1 50.81 72 ARG A O 1
ATOM 530 N N . VAL A 1 73 ? -2.568 15.336 -40.812 1 48.06 73 VAL A N 1
ATOM 531 C CA . VAL A 1 73 ? -3.373 14.602 -39.844 1 48.06 73 VAL A CA 1
ATOM 532 C C . VAL A 1 73 ? -2.992 13.125 -39.875 1 48.06 73 VAL A C 1
ATOM 534 O O . VAL A 1 73 ? -2.795 12.508 -38.812 1 48.06 73 VAL A O 1
ATOM 537 N N . GLU A 1 74 ? -2.811 12.484 -40.969 1 50.44 74 GLU A N 1
ATOM 538 C CA . GLU A 1 74 ? -2.4 11.094 -41.062 1 50.44 74 GLU A CA 1
ATOM 539 C C . GLU A 1 74 ? -0.932 10.914 -40.688 1 50.44 74 GLU A C 1
ATOM 541 O O . GLU A 1 74 ? -0.57 9.953 -40.031 1 50.44 74 GLU A O 1
ATOM 546 N N . SER A 1 75 ? -0.039 11.695 -41.062 1 48.41 75 SER A N 1
ATOM 547 C CA . SER A 1 75 ? 1.348 11.641 -40.625 1 48.41 75 SER A CA 1
ATOM 548 C C . SER A 1 75 ? 1.45 11.883 -39.125 1 48.41 75 SER A C 1
ATOM 550 O O . SER A 1 75 ? 2.213 11.203 -38.438 1 48.41 75 SER A O 1
ATOM 552 N N . LEU A 1 76 ? 0.757 12.906 -38.594 1 44.34 76 LEU A N 1
ATOM 553 C CA . LEU A 1 76 ? 0.75 13.094 -37.156 1 44.34 76 LEU A CA 1
ATOM 554 C C . LEU A 1 76 ? 0.054 11.93 -36.438 1 44.34 76 LEU A C 1
ATOM 556 O O . LEU A 1 76 ? 0.49 11.484 -35.375 1 44.34 76 LEU A O 1
ATOM 560 N N . ARG A 1 77 ? -0.773 11.289 -37.062 1 43.94 77 ARG A N 1
ATOM 561 C CA . ARG A 1 77 ? -1.326 10.016 -36.625 1 43.94 77 ARG A CA 1
ATOM 562 C C . ARG A 1 77 ? -0.327 8.883 -36.844 1 43.94 77 ARG A C 1
ATOM 564 O O . ARG A 1 77 ? -0.157 8.023 -35.969 1 43.94 77 ARG A O 1
ATOM 571 N N . LEU A 1 78 ? 0.376 8.781 -37.938 1 43.69 78 LEU A N 1
ATOM 572 C CA . LEU A 1 78 ? 1.419 7.797 -38.188 1 43.69 78 LEU A CA 1
ATOM 573 C C . LEU A 1 78 ? 2.686 8.125 -37.406 1 43.69 78 LEU A C 1
ATOM 575 O O . LEU A 1 78 ? 3.322 7.23 -36.844 1 43.69 78 LEU A O 1
ATOM 579 N N . ALA A 1 79 ? 3.271 9.281 -37.375 1 39.75 79 ALA A N 1
ATOM 580 C CA . ALA A 1 79 ? 4.438 9.633 -36.594 1 39.75 79 ALA A CA 1
ATOM 581 C C . ALA A 1 79 ? 4.199 9.336 -35.094 1 39.75 79 ALA A C 1
ATOM 583 O O . ALA A 1 79 ? 5.109 8.891 -34.406 1 39.75 79 ALA A O 1
ATOM 584 N N . ILE A 1 80 ? 3.064 9.625 -34.594 1 35.16 80 ILE A N 1
ATOM 585 C CA . ILE A 1 80 ? 2.68 9.156 -33.25 1 35.16 80 ILE A CA 1
ATOM 586 C C . ILE A 1 80 ? 2.611 7.625 -33.25 1 35.16 80 ILE A C 1
ATOM 588 O O . ILE A 1 80 ? 3.061 6.98 -32.312 1 35.16 80 ILE A O 1
ATOM 592 N N . ARG A 1 81 ? 2.369 6.949 -34.312 1 36.16 81 ARG A N 1
ATOM 593 C CA . ARG A 1 81 ? 2.434 5.5 -34.469 1 36.16 81 ARG A CA 1
ATOM 594 C C . ARG A 1 81 ? 3.854 5.051 -34.781 1 36.16 81 ARG A C 1
ATOM 596 O O . ARG A 1 81 ? 4.316 4.027 -34.281 1 36.16 81 ARG A O 1
ATOM 603 N N . GLU A 1 82 ? 4.645 5.551 -35.719 1 36.12 82 GLU A N 1
ATOM 604 C CA . GLU A 1 82 ? 5.992 5.168 -36.125 1 36.12 82 GLU A CA 1
ATOM 605 C C . GLU A 1 82 ? 7.043 5.715 -35.156 1 36.12 82 GLU A C 1
ATOM 607 O O . GLU A 1 82 ? 8.141 5.16 -35.062 1 36.12 82 GLU A O 1
ATOM 612 N N . SER A 1 83 ? 7.086 6.898 -34.688 1 31.5 83 SER A N 1
ATOM 613 C CA . SER A 1 83 ? 8.141 7.27 -33.75 1 31.5 83 SER A CA 1
ATOM 614 C C . SER A 1 83 ? 8.289 6.23 -32.625 1 31.5 83 SER A C 1
ATOM 616 O O . SER A 1 83 ? 9.305 6.203 -31.938 1 31.5 83 SER A O 1
ATOM 618 N N . ARG A 1 84 ? 7.438 5.262 -32.469 1 30.44 84 ARG A N 1
ATOM 619 C CA . ARG A 1 84 ? 7.613 3.969 -31.812 1 30.44 84 ARG A CA 1
ATOM 620 C C . ARG A 1 84 ? 8.219 2.947 -32.781 1 30.44 84 ARG A C 1
ATOM 622 O O . ARG A 1 84 ? 8.867 1.99 -32.344 1 30.44 84 ARG A O 1
ATOM 629 N N . HIS A 1 85 ? 8.047 2.908 -34.094 1 28.3 85 HIS A N 1
ATOM 630 C CA . HIS A 1 85 ? 8.477 1.802 -34.938 1 28.3 85 HIS A CA 1
ATOM 631 C C . HIS A 1 85 ? 9.805 2.113 -35.625 1 28.3 85 HIS A C 1
ATOM 633 O O . HIS A 1 85 ? 10.352 1.277 -36.344 1 28.3 85 HIS A O 1
ATOM 639 N N . SER A 1 86 ? 10.273 3.143 -36.062 1 28.56 86 SER A N 1
ATOM 640 C CA . SER A 1 86 ? 11.266 3.277 -37.125 1 28.56 86 SER A CA 1
ATOM 641 C C . SER A 1 86 ? 12.672 3.035 -36.625 1 28.56 86 SER A C 1
ATOM 643 O O . SER A 1 86 ? 13.359 3.975 -36.219 1 28.56 86 SER A O 1
ATOM 645 N N . GLU A 1 87 ? 13.094 1.955 -36.031 1 27.56 87 GLU A N 1
ATOM 646 C CA . GLU A 1 87 ? 14.539 1.764 -36.125 1 27.56 87 GLU A CA 1
ATOM 647 C C . GLU A 1 87 ? 14.961 1.498 -37.562 1 27.56 87 GLU A C 1
ATOM 649 O O . GLU A 1 87 ? 14.375 0.653 -38.25 1 27.56 87 GLU A O 1
ATOM 654 N N . PRO A 1 88 ? 15.625 2.346 -38.344 1 27.31 88 PRO A N 1
ATOM 655 C CA . PRO A 1 88 ? 16.219 2.178 -39.656 1 27.31 88 PRO A CA 1
ATOM 656 C C . PRO A 1 88 ? 16.953 0.848 -39.812 1 27.31 88 PRO A C 1
ATOM 658 O O . PRO A 1 88 ? 17.703 0.444 -38.906 1 27.31 88 PRO A O 1
ATOM 661 N N . VAL A 1 89 ? 16.609 -0.032 -40.688 1 27.88 89 VAL A N 1
ATOM 662 C CA . VAL A 1 89 ? 17.281 -1.231 -41.188 1 27.88 89 VAL A CA 1
ATOM 663 C C . VAL A 1 89 ? 18.531 -0.84 -41.969 1 27.88 89 VAL A C 1
ATOM 665 O O . VAL A 1 89 ? 18.484 -0.745 -43.188 1 27.88 89 VAL A O 1
ATOM 668 N N . GLU A 1 90 ? 19.328 0.277 -41.781 1 24.42 90 GLU A N 1
ATOM 669 C CA . GLU A 1 90 ? 20.469 0.477 -42.688 1 24.42 90 GLU A CA 1
ATOM 670 C C . GLU A 1 90 ? 21.312 -0.787 -42.812 1 24.42 90 GLU A C 1
ATOM 672 O O . GLU A 1 90 ? 21.469 -1.515 -41.812 1 24.42 90 GLU A O 1
ATOM 677 N N . ALA A 1 91 ? 21.516 -1.334 -44 1 27.75 91 ALA A N 1
ATOM 678 C CA . ALA A 1 91 ? 22.547 -2.213 -44.562 1 27.75 91 ALA A CA 1
ATOM 679 C C . ALA A 1 91 ? 23.922 -1.88 -44 1 27.75 91 ALA A C 1
ATOM 681 O O . ALA A 1 91 ? 24.344 -0.723 -44.031 1 27.75 91 ALA A O 1
ATOM 682 N N . GLY A 1 92 ? 24.438 -2.637 -43.125 1 22.38 92 GLY A N 1
ATOM 683 C CA . GLY A 1 92 ? 25.578 -2.539 -42.219 1 22.38 92 GLY A CA 1
ATOM 684 C C . GLY A 1 92 ? 26.891 -2.316 -42.938 1 22.38 92 GLY A C 1
ATOM 685 O O . GLY A 1 92 ? 27.375 -3.207 -43.656 1 22.38 92 GLY A O 1
ATOM 686 N N . PRO A 1 93 ? 27.047 -1.229 -43.719 1 24.2 93 PRO A N 1
ATOM 687 C CA . PRO A 1 93 ? 28.406 -1.328 -44.219 1 24.2 93 PRO A CA 1
ATOM 688 C C . PRO A 1 93 ? 29.391 -1.88 -43.219 1 24.2 93 PRO A C 1
ATOM 690 O O . PRO A 1 93 ? 29.109 -1.881 -42 1 24.2 93 PRO A O 1
ATOM 693 N N . ALA A 1 94 ? 30.672 -2.525 -43.562 1 27.03 94 ALA A N 1
ATOM 694 C CA . ALA A 1 94 ? 31.75 -3.01 -42.688 1 27.03 94 ALA A CA 1
ATOM 695 C C . ALA A 1 94 ? 32.031 -2.021 -41.562 1 27.03 94 ALA A C 1
ATOM 697 O O . ALA A 1 94 ? 33.031 -2.133 -40.875 1 27.03 94 ALA A O 1
ATOM 698 N N . SER A 1 95 ? 31.141 -1.03 -41.375 1 23.77 95 SER A N 1
ATOM 699 C CA . SER A 1 95 ? 31.375 0.28 -40.781 1 23.77 95 SER A CA 1
ATOM 700 C C . SER A 1 95 ? 31.844 0.153 -39.344 1 23.77 95 SER A C 1
ATOM 702 O O . SER A 1 95 ? 31.422 -0.761 -38.625 1 23.77 95 SER A O 1
ATOM 704 N N . ASN A 1 96 ? 32.812 0.95 -38.906 1 24.39 96 ASN A N 1
ATOM 705 C CA . ASN A 1 96 ? 33.531 0.993 -37.625 1 24.39 96 ASN A CA 1
ATOM 706 C C . ASN A 1 96 ? 32.594 1.162 -36.438 1 24.39 96 ASN A C 1
ATOM 708 O O . ASN A 1 96 ? 31.656 1.968 -36.5 1 24.39 96 ASN A O 1
ATOM 712 N N . PRO A 1 97 ? 32.438 0.221 -35.5 1 24.16 97 PRO A N 1
ATOM 713 C CA . PRO A 1 97 ? 31.516 -0.003 -34.375 1 24.16 97 PRO A CA 1
ATOM 714 C C . PRO A 1 97 ? 31.234 1.268 -33.562 1 24.16 97 PRO A C 1
ATOM 716 O O . PRO A 1 97 ? 32.125 1.797 -32.906 1 24.16 97 PRO A O 1
ATOM 719 N N . THR A 1 98 ? 30.531 2.262 -34.188 1 26.95 98 THR A N 1
ATOM 720 C CA . THR A 1 98 ? 30.312 3.477 -33.406 1 26.95 98 THR A CA 1
ATOM 721 C C . THR A 1 98 ? 29.766 3.141 -32.031 1 26.95 98 THR A C 1
ATOM 723 O O . THR A 1 98 ? 28.922 2.254 -31.875 1 26.95 98 THR A O 1
ATOM 726 N N . PRO A 1 99 ? 30.203 3.812 -30.906 1 25.47 99 PRO A N 1
ATOM 727 C CA . PRO A 1 99 ? 29.984 3.488 -29.5 1 25.47 99 PRO A CA 1
ATOM 728 C C . PRO A 1 99 ? 28.516 3.486 -29.109 1 25.47 99 PRO A C 1
ATOM 730 O O . PRO A 1 99 ? 27.734 4.297 -29.625 1 25.47 99 PRO A O 1
ATOM 733 N N . SER A 1 100 ? 27.828 2.42 -28.797 1 26.25 100 SER A N 1
ATOM 734 C CA . SER A 1 100 ? 26.516 1.928 -28.375 1 26.25 100 SER A CA 1
ATOM 735 C C . SER A 1 100 ? 25.812 2.926 -27.469 1 26.25 100 SER A C 1
ATOM 737 O O . SER A 1 100 ? 26.328 3.27 -26.406 1 26.25 100 SER A O 1
ATOM 739 N N . ILE A 1 101 ? 25.156 3.922 -28 1 29.08 101 ILE A N 1
ATOM 740 C CA . ILE A 1 101 ? 24.297 4.832 -27.266 1 29.08 101 ILE A CA 1
ATOM 741 C C . ILE A 1 101 ? 23.516 4.059 -26.203 1 29.08 101 ILE A C 1
ATOM 743 O O . ILE A 1 101 ? 22.734 3.158 -26.531 1 29.08 101 ILE A O 1
ATOM 747 N N . SER A 1 102 ? 23.859 3.98 -24.969 1 27.64 102 SER A N 1
ATOM 748 C CA . SER A 1 102 ? 23.375 3.352 -23.75 1 27.64 102 SER A CA 1
ATOM 749 C C . SER A 1 102 ? 21.891 3.658 -23.516 1 27.64 102 SER A C 1
ATOM 751 O O . SER A 1 102 ? 21.516 4.82 -23.359 1 27.64 102 SER A O 1
ATOM 753 N N . LEU A 1 103 ? 20.953 3.096 -24.25 1 30.23 103 LEU A N 1
ATOM 754 C CA . LEU A 1 103 ? 19.531 3.158 -23.891 1 30.23 103 LEU A CA 1
ATOM 755 C C . LEU A 1 103 ? 19.359 3.316 -22.391 1 30.23 103 LEU A C 1
ATOM 757 O O . LEU A 1 103 ? 20.094 2.721 -21.609 1 30.23 103 LEU A O 1
ATOM 761 N N . PRO A 1 104 ? 18.594 4.254 -21.953 1 34.5 104 PRO A N 1
ATOM 762 C CA . PRO A 1 104 ? 18.453 4.492 -20.516 1 34.5 104 PRO A CA 1
ATOM 763 C C . PRO A 1 104 ? 18.047 3.238 -19.75 1 34.5 104 PRO A C 1
ATOM 765 O O . PRO A 1 104 ? 17.188 2.48 -20.219 1 34.5 104 PRO A O 1
ATOM 768 N N . LYS A 1 105 ? 18.703 2.598 -18.906 1 35.22 105 LYS A N 1
ATOM 769 C CA . LYS A 1 105 ? 18.594 1.464 -18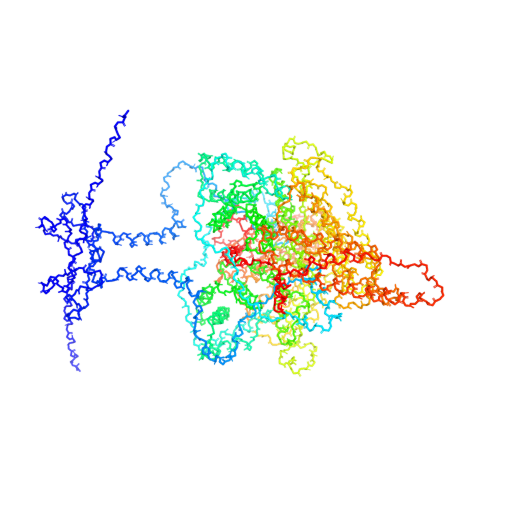 1 35.22 105 LYS A CA 1
ATOM 770 C C . LYS A 1 105 ? 17.312 1.553 -17.156 1 35.22 105 LYS A C 1
ATOM 772 O O . LYS A 1 105 ? 17.203 2.391 -16.266 1 35.22 105 LYS A O 1
ATOM 777 N N . VAL A 1 106 ? 16.094 1.281 -17.703 1 40.06 106 VAL A N 1
ATOM 778 C CA . VAL A 1 106 ? 14.93 1.149 -16.844 1 40.06 106 VAL A CA 1
ATOM 779 C C . VAL A 1 106 ? 15.266 0.241 -15.656 1 40.06 106 VAL A C 1
ATOM 781 O O . VAL A 1 106 ? 15.797 -0.857 -15.836 1 40.06 106 VAL A O 1
ATOM 784 N N . SER A 1 107 ? 15.289 0.665 -14.469 1 43.38 107 SER A N 1
ATOM 785 C CA . SER A 1 107 ? 15.625 -0.046 -13.242 1 43.38 107 SER A CA 1
ATOM 786 C C . SER A 1 107 ? 14.688 -1.224 -13.008 1 43.38 107 SER A C 1
ATOM 788 O O . SER A 1 107 ? 13.477 -1.098 -13.172 1 43.38 107 SER A O 1
ATOM 790 N N . PRO A 1 108 ? 15.141 -2.406 -12.836 1 49.78 108 PRO A N 1
ATOM 791 C CA . PRO A 1 108 ? 14.344 -3.611 -12.617 1 49.78 108 PRO A CA 1
ATOM 792 C C . PRO A 1 108 ? 13.461 -3.514 -11.375 1 49.78 108 PRO A C 1
ATOM 794 O O . PRO A 1 108 ? 13.797 -2.795 -10.43 1 49.78 108 PRO A O 1
ATOM 797 N N . ASN A 1 109 ? 12.164 -4.035 -11.445 1 62.41 109 ASN A N 1
ATOM 798 C CA . ASN A 1 109 ? 11.266 -4.168 -10.305 1 62.41 109 ASN A CA 1
ATOM 799 C C . ASN A 1 109 ? 11.898 -4.984 -9.188 1 62.41 109 ASN A C 1
ATOM 801 O O . ASN A 1 109 ? 12.695 -5.887 -9.445 1 62.41 109 ASN A O 1
ATOM 805 N N . TYR A 1 110 ? 11.641 -4.625 -8 1 63.06 110 TYR A N 1
ATOM 806 C CA . TYR A 1 110 ? 12.188 -5.293 -6.828 1 63.06 110 TYR A CA 1
ATOM 807 C C . TYR A 1 110 ? 11.539 -6.656 -6.621 1 63.06 110 TYR A C 1
ATOM 809 O O . TYR A 1 110 ? 10.32 -6.785 -6.688 1 63.06 110 TYR A O 1
ATOM 817 N N . SER A 1 111 ? 12.383 -7.688 -6.609 1 65.31 111 SER A N 1
ATOM 818 C CA . SER A 1 111 ? 12 -9.023 -6.168 1 65.31 111 SER A CA 1
ATOM 819 C C . SER A 1 111 ? 12.789 -9.445 -4.934 1 65.31 111 SER A C 1
ATOM 821 O O . SER A 1 111 ? 14.023 -9.359 -4.922 1 65.31 111 SER A O 1
ATOM 823 N N . GLY A 1 112 ? 12.094 -9.742 -3.85 1 56.91 112 GLY A N 1
ATOM 824 C CA . GLY A 1 112 ? 12.742 -10.109 -2.6 1 56.91 112 GLY A CA 1
ATOM 825 C C . GLY A 1 112 ? 13.289 -11.523 -2.609 1 56.91 112 GLY A C 1
ATOM 826 O O . GLY A 1 112 ? 13.133 -12.258 -3.59 1 56.91 112 GLY A O 1
ATOM 827 N N . SER A 1 113 ? 13.953 -11.859 -1.53 1 56.16 113 SER A N 1
ATOM 828 C CA . SER A 1 113 ? 14.484 -13.203 -1.32 1 56.16 113 SER A CA 1
ATOM 829 C C . SER A 1 113 ? 13.367 -14.242 -1.303 1 56.16 113 SER A C 1
ATOM 831 O O . SER A 1 113 ? 12.289 -14 -0.76 1 56.16 113 SER A O 1
ATOM 833 N N . GLY A 1 114 ? 13.531 -15.297 -2.066 1 50.72 114 GLY A N 1
ATOM 834 C CA . GLY A 1 114 ? 12.547 -16.359 -2.082 1 50.72 114 GLY A CA 1
ATOM 835 C C . GLY A 1 114 ? 11.625 -16.312 -3.287 1 50.72 114 GLY A C 1
ATOM 836 O O . GLY A 1 114 ? 10.805 -17.203 -3.486 1 50.72 114 GLY A O 1
ATOM 837 N N . SER A 1 115 ? 11.828 -15.18 -3.994 1 58.41 115 SER A N 1
ATOM 838 C CA . SER A 1 115 ? 11.055 -15.086 -5.23 1 58.41 115 SER A CA 1
ATOM 839 C C . SER A 1 115 ? 11.586 -16.047 -6.285 1 58.41 115 SER A C 1
ATOM 841 O O . SER A 1 115 ? 12.672 -16.609 -6.133 1 58.41 115 SER A O 1
ATOM 843 N N . ILE A 1 116 ? 10.75 -16.359 -7.242 1 56.16 116 ILE A N 1
ATOM 844 C CA . ILE A 1 116 ? 11.148 -17.234 -8.344 1 56.16 116 ILE A CA 1
ATOM 845 C C . ILE A 1 116 ? 12.43 -16.703 -8.984 1 56.16 116 ILE A C 1
ATOM 847 O O . ILE A 1 116 ? 13.32 -17.484 -9.336 1 56.16 116 ILE A O 1
ATOM 851 N N . PHE A 1 117 ? 12.484 -15.422 -8.953 1 60.78 117 PHE A N 1
ATOM 852 C CA . PHE A 1 117 ? 13.648 -14.82 -9.594 1 60.78 117 PHE A CA 1
ATOM 853 C C . PHE A 1 117 ? 14.898 -15.016 -8.75 1 60.78 117 PHE A C 1
ATOM 855 O O . PHE A 1 117 ? 15.961 -15.375 -9.273 1 60.78 117 PHE A O 1
ATOM 862 N N . SER A 1 118 ? 14.672 -14.828 -7.523 1 60.41 118 SER A N 1
ATOM 863 C CA . SER A 1 118 ? 15.805 -15.055 -6.629 1 60.41 118 SER A CA 1
ATOM 864 C C . SER A 1 118 ? 16.266 -16.516 -6.68 1 60.41 118 SER A C 1
ATOM 866 O O . SER A 1 118 ? 17.469 -16.797 -6.672 1 60.41 118 SER A O 1
ATOM 868 N N . LEU A 1 119 ? 15.344 -17.406 -6.82 1 61.62 119 LEU A N 1
ATOM 869 C CA . LEU A 1 119 ? 15.664 -18.828 -6.906 1 61.62 119 LEU A CA 1
ATOM 870 C C . LEU A 1 119 ? 16.406 -19.141 -8.203 1 61.62 119 LEU A C 1
ATOM 872 O O . LEU A 1 119 ? 17.406 -19.875 -8.195 1 61.62 119 LEU A O 1
ATOM 876 N N . GLY A 1 120 ? 15.898 -18.562 -9.242 1 61.47 120 GLY A N 1
ATOM 877 C CA . GLY A 1 120 ? 16.594 -18.734 -10.516 1 61.47 120 GLY A CA 1
ATOM 878 C C . GLY A 1 120 ? 18.031 -18.25 -10.484 1 61.47 120 GLY A C 1
ATOM 879 O O . GLY A 1 120 ? 18.922 -18.922 -11 1 61.47 120 GLY A O 1
ATOM 880 N N . GLN A 1 121 ? 18.203 -17.172 -9.781 1 64.69 121 GLN A N 1
ATOM 881 C CA . GLN A 1 121 ? 19.547 -16.609 -9.656 1 64.69 121 GLN A CA 1
ATOM 882 C C . GLN A 1 121 ? 20.453 -17.547 -8.852 1 64.69 121 GLN A C 1
ATOM 884 O O . GLN A 1 121 ? 21.625 -17.703 -9.188 1 64.69 121 GLN A O 1
ATOM 889 N N . LEU A 1 122 ? 19.875 -18.125 -7.895 1 59.41 122 LEU A N 1
ATOM 890 C CA . LEU A 1 122 ? 20.625 -19.031 -7.035 1 59.41 122 LEU A CA 1
ATOM 891 C C . LEU A 1 122 ? 21.062 -20.281 -7.805 1 59.41 122 LEU A C 1
ATOM 893 O O . LEU A 1 122 ? 22.188 -20.734 -7.664 1 59.41 122 LEU A O 1
ATOM 897 N N . VAL A 1 123 ? 20.203 -20.734 -8.609 1 62.84 123 VAL A N 1
ATOM 898 C CA . VAL A 1 123 ? 20.547 -21.906 -9.406 1 62.84 123 VAL A CA 1
ATOM 899 C C . VAL A 1 123 ? 21.609 -21.547 -10.43 1 62.84 123 VAL A C 1
ATOM 901 O O . VAL A 1 123 ? 22.578 -22.281 -10.609 1 62.84 123 VAL A O 1
ATOM 904 N N . ALA A 1 124 ? 21.359 -20.344 -10.953 1 60.12 124 ALA A N 1
ATOM 905 C CA . ALA A 1 124 ? 22.344 -19.891 -11.945 1 60.12 124 ALA A CA 1
ATOM 906 C C . ALA A 1 124 ? 23.719 -19.734 -11.32 1 60.12 124 ALA A C 1
ATOM 908 O O . ALA A 1 124 ? 24.734 -20.141 -11.914 1 60.12 124 ALA A O 1
ATOM 909 N N . ALA A 1 125 ? 23.75 -19.234 -10.172 1 59.72 125 ALA A N 1
ATOM 910 C CA . ALA A 1 125 ? 25.016 -19.062 -9.461 1 59.72 125 ALA A CA 1
ATOM 911 C C . ALA A 1 125 ? 25.641 -20.406 -9.117 1 59.72 125 ALA A C 1
ATOM 913 O O . ALA A 1 125 ? 26.859 -20.562 -9.203 1 59.72 125 ALA A O 1
ATOM 914 N N . ALA A 1 126 ? 24.875 -21.344 -8.711 1 54.59 126 ALA A N 1
ATOM 915 C CA . ALA A 1 126 ? 25.359 -22.672 -8.344 1 54.59 126 ALA A CA 1
ATOM 916 C C . ALA A 1 126 ? 25.953 -23.391 -9.547 1 54.59 126 ALA A C 1
ATOM 918 O O . ALA A 1 126 ? 26.969 -24.078 -9.43 1 54.59 126 ALA A O 1
ATOM 919 N N . VAL A 1 127 ? 25.391 -23.141 -10.656 1 52.94 127 VAL A N 1
ATOM 920 C CA . VAL A 1 127 ? 25.859 -23.781 -11.883 1 52.94 127 VAL A CA 1
ATOM 921 C C . VAL A 1 127 ? 27.172 -23.141 -12.312 1 52.94 127 VAL A C 1
ATOM 923 O O . VAL A 1 127 ? 28.078 -23.828 -12.773 1 52.94 127 VAL A O 1
ATOM 926 N N . SER A 1 128 ? 27.234 -21.875 -12.141 1 52 128 SER A N 1
ATOM 927 C CA . SER A 1 128 ? 28.438 -21.156 -12.562 1 52 128 SER A CA 1
ATOM 928 C C . SER A 1 128 ? 29.641 -21.578 -11.727 1 52 128 SER A C 1
ATOM 930 O O . SER A 1 128 ? 30.781 -21.578 -12.219 1 52 128 SER A O 1
ATOM 932 N N . ARG A 1 129 ? 29.531 -21.703 -10.477 1 49.97 129 ARG A N 1
ATOM 933 C CA . ARG A 1 129 ? 30.625 -22.125 -9.617 1 49.97 129 ARG A CA 1
ATOM 934 C C . ARG A 1 129 ? 31.141 -23.5 -10.023 1 49.97 129 ARG A C 1
ATOM 936 O O . ARG A 1 129 ? 32.312 -23.812 -9.844 1 49.97 129 ARG A O 1
ATOM 943 N N . GLY A 1 130 ? 30.312 -24.312 -10.336 1 42.25 130 GLY A N 1
ATOM 944 C CA . GLY A 1 130 ? 30.766 -25.641 -10.719 1 42.25 130 GLY A CA 1
ATOM 945 C C . GLY A 1 130 ? 31.359 -25.688 -12.109 1 42.25 130 GLY A C 1
ATOM 946 O O . GLY A 1 130 ? 32.031 -26.672 -12.469 1 42.25 130 GLY A O 1
ATOM 947 N N . SER A 1 131 ? 30.766 -24.859 -13.117 1 37.06 131 SER A N 1
ATOM 948 C CA . SER A 1 131 ? 31.281 -24.922 -14.477 1 37.06 131 SER A CA 1
ATOM 949 C C . SER A 1 131 ? 32.219 -23.766 -14.766 1 37.06 131 SER A C 1
ATOM 951 O O . SER A 1 131 ? 32.031 -22.656 -14.234 1 37.06 131 SER A O 1
ATOM 953 N N . ASP A 1 132 ? 33.562 -23.875 -15.086 1 33.44 132 ASP A N 1
ATOM 954 C CA . ASP A 1 132 ? 34.5 -22.906 -15.664 1 33.44 132 ASP A CA 1
ATOM 955 C C . ASP A 1 132 ? 33.781 -21.922 -16.578 1 33.44 132 ASP A C 1
ATOM 957 O O . ASP A 1 132 ? 34.406 -21.125 -17.281 1 33.44 132 ASP A O 1
ATOM 961 N N . ASN A 1 133 ? 32.594 -22.016 -16.969 1 29.14 133 ASN A N 1
ATOM 962 C CA . ASN A 1 133 ? 31.984 -21.156 -17.969 1 29.14 133 ASN A CA 1
ATOM 963 C C . ASN A 1 133 ? 31.453 -19.875 -17.359 1 29.14 133 ASN A C 1
ATOM 965 O O . ASN A 1 133 ? 30.797 -19.891 -16.312 1 29.14 133 ASN A O 1
ATOM 969 N N . SER A 1 134 ? 32.156 -18.625 -17.625 1 30.78 134 SER A N 1
ATOM 970 C CA . SER A 1 134 ? 31.984 -17.188 -17.453 1 30.78 134 SER A CA 1
ATOM 971 C C . SER A 1 134 ? 30.531 -16.781 -17.609 1 30.78 134 SER A C 1
ATOM 973 O O . SER A 1 134 ? 30.203 -15.602 -17.75 1 30.78 134 SER A O 1
ATOM 975 N N . VAL A 1 135 ? 29.703 -17.594 -17.734 1 27.34 135 VAL A N 1
ATOM 976 C CA . VAL A 1 135 ? 28.422 -17.125 -18.266 1 27.34 135 VAL A CA 1
ATOM 977 C C . VAL A 1 135 ? 27.812 -16.094 -17.328 1 27.34 135 VAL A C 1
ATOM 979 O O . VAL A 1 135 ? 27.266 -15.086 -17.766 1 27.34 135 VAL A O 1
ATOM 982 N N . LEU A 1 136 ? 27.609 -16.312 -16.078 1 29.89 136 LEU A N 1
ATOM 983 C CA . LEU A 1 136 ? 26.5 -15.594 -15.461 1 29.89 136 LEU A CA 1
ATOM 984 C C . LEU A 1 136 ? 26.984 -14.312 -14.797 1 29.89 136 LEU A C 1
ATOM 986 O O . LEU A 1 136 ? 26.359 -13.836 -13.844 1 29.89 136 LEU A O 1
ATOM 990 N N . ARG A 1 137 ? 28.234 -13.852 -15 1 30.58 137 ARG A N 1
ATOM 991 C CA . ARG A 1 137 ? 28.453 -12.555 -14.367 1 30.58 137 ARG A CA 1
ATOM 992 C C . ARG A 1 137 ? 27.438 -11.531 -14.844 1 30.58 137 ARG A C 1
ATOM 994 O O . ARG A 1 137 ? 27.766 -10.367 -15.07 1 30.58 137 ARG A O 1
ATOM 1001 N N . LEU A 1 138 ? 26.406 -11.852 -15.453 1 26.55 138 LEU A N 1
ATOM 1002 C CA . LEU A 1 138 ? 25.688 -11.133 -16.5 1 26.55 138 LEU A CA 1
ATOM 1003 C C . LEU A 1 138 ? 25.016 -9.883 -15.93 1 26.55 138 LEU A C 1
ATOM 1005 O O . LEU A 1 138 ? 24.688 -8.953 -16.672 1 26.55 138 LEU A O 1
ATOM 1009 N N . GLY A 1 139 ? 24.281 -9.773 -14.805 1 27.73 139 GLY A N 1
ATOM 1010 C CA . GLY A 1 139 ? 22.969 -9.188 -15.055 1 27.73 139 GLY A CA 1
ATOM 1011 C C . GLY A 1 139 ? 22.984 -7.676 -15.094 1 27.73 139 GLY A C 1
ATOM 1012 O O . GLY A 1 139 ? 21.953 -7.035 -14.914 1 27.73 139 GLY A O 1
ATOM 1013 N N . ALA A 1 140 ? 24.109 -7.023 -15.094 1 23.81 140 ALA A N 1
ATOM 1014 C CA . ALA A 1 140 ? 23.766 -5.629 -14.836 1 23.81 140 ALA A CA 1
ATOM 1015 C C . ALA A 1 140 ? 23.062 -5.012 -16.047 1 23.81 140 ALA A C 1
ATOM 1017 O O . ALA A 1 140 ? 22.516 -3.908 -15.961 1 23.81 140 ALA A O 1
ATOM 1018 N N . SER A 1 141 ? 23.5 -5.434 -17.359 1 23.25 141 SER A N 1
ATOM 1019 C CA . SER A 1 141 ? 23.453 -4.363 -18.344 1 23.25 141 SER A CA 1
ATOM 1020 C C . SER A 1 141 ? 22.031 -4.098 -18.812 1 23.25 141 SER A C 1
ATOM 1022 O O . SER A 1 141 ? 21.172 -3.699 -18.016 1 23.25 141 SER A O 1
ATOM 1024 N N . THR A 1 142 ? 21.766 -4.438 -20.297 1 24.05 142 THR A N 1
ATOM 1025 C CA . THR A 1 142 ? 21.047 -3.809 -21.391 1 24.05 142 THR A CA 1
ATOM 1026 C C . THR A 1 142 ? 19.609 -4.34 -21.469 1 24.05 142 THR A C 1
ATOM 1028 O O . THR A 1 142 ? 19.406 -5.535 -21.703 1 24.05 142 THR A O 1
ATOM 1031 N N . ALA A 1 143 ? 18.578 -3.959 -20.766 1 28.36 143 ALA A N 1
ATOM 1032 C CA . ALA A 1 143 ? 17.188 -4.309 -21.016 1 28.36 143 ALA A CA 1
ATOM 1033 C C . ALA A 1 143 ? 16.781 -3.99 -22.453 1 28.36 143 ALA A C 1
ATOM 1035 O O . ALA A 1 143 ? 16.641 -2.822 -22.828 1 28.36 143 ALA A O 1
ATOM 1036 N N . GLN A 1 144 ? 17.172 -4.719 -23.516 1 26.23 144 GLN A N 1
ATOM 1037 C CA . GLN A 1 144 ? 16.609 -4.609 -24.859 1 26.23 144 GLN A CA 1
ATOM 1038 C C . GLN A 1 144 ? 15.086 -4.746 -24.828 1 26.23 144 GLN A C 1
ATOM 1040 O O . GLN A 1 144 ? 14.539 -5.465 -23.984 1 26.23 144 GLN A O 1
ATOM 1045 N N . GLU A 1 145 ? 14.312 -3.963 -25.688 1 29.94 145 GLU A N 1
ATOM 1046 C CA . GLU A 1 145 ? 12.938 -3.727 -26.125 1 29.94 145 GLU A CA 1
ATOM 1047 C C . GLU A 1 145 ? 12.281 -5.02 -26.609 1 29.94 145 GLU A C 1
ATOM 1049 O O . GLU A 1 145 ? 12.477 -5.43 -27.75 1 29.94 145 GLU A O 1
ATOM 1054 N N . HIS A 1 146 ? 12.555 -6.145 -26.156 1 29.78 146 HIS A N 1
ATOM 1055 C CA . HIS A 1 146 ? 11.648 -7.035 -26.859 1 29.78 146 HIS A CA 1
ATOM 1056 C C . HIS A 1 146 ? 10.281 -6.383 -27.062 1 29.78 146 HIS A C 1
ATOM 1058 O O . HIS A 1 146 ? 9.875 -5.531 -26.266 1 29.78 146 HIS A O 1
ATOM 1064 N N . GLY A 1 147 ? 9.727 -6.488 -28.25 1 29.55 147 GLY A N 1
ATOM 1065 C CA . GLY A 1 147 ? 8.438 -6.055 -28.75 1 29.55 147 GLY A CA 1
ATOM 1066 C C . GLY A 1 147 ? 7.289 -6.383 -27.812 1 29.55 147 GLY A C 1
ATOM 1067 O O . GLY A 1 147 ? 6.938 -7.551 -27.641 1 29.55 147 GLY A O 1
ATOM 1068 N N . HIS A 1 148 ? 7.262 -5.922 -26.719 1 34 148 HIS A N 1
ATOM 1069 C CA . HIS A 1 148 ? 6.051 -5.941 -25.906 1 34 148 HIS A CA 1
ATOM 1070 C C . HIS A 1 148 ? 4.801 -5.938 -26.781 1 34 148 HIS A C 1
ATOM 1072 O O . HIS A 1 148 ? 4.551 -4.973 -27.5 1 34 148 HIS A O 1
ATOM 1078 N N . GLN A 1 149 ? 4.539 -7.02 -27.344 1 32.28 149 GLN A N 1
ATOM 1079 C CA . GLN A 1 149 ? 3.207 -7 -27.938 1 32.28 149 GLN A CA 1
ATOM 1080 C C . GLN A 1 149 ? 2.184 -6.395 -26.984 1 32.28 149 GLN A C 1
ATOM 1082 O O . GLN A 1 149 ? 1.72 -7.059 -26.047 1 32.28 149 GLN A O 1
ATOM 1087 N N . ASN A 1 150 ? 2.48 -5.277 -26.484 1 35.53 150 ASN A N 1
ATOM 1088 C CA . ASN A 1 150 ? 1.438 -4.492 -25.828 1 35.53 150 ASN A CA 1
ATOM 1089 C C . ASN A 1 150 ? 0.085 -4.676 -26.516 1 35.53 150 ASN A C 1
ATOM 1091 O O . ASN A 1 150 ? 0.011 -4.789 -27.734 1 35.53 150 ASN A O 1
ATOM 1095 N N . ILE A 1 151 ? -0.706 -5.398 -25.906 1 38.5 151 ILE A N 1
ATOM 1096 C CA . ILE A 1 151 ? -2.031 -5.262 -26.5 1 38.5 151 ILE A CA 1
ATOM 1097 C C . ILE A 1 151 ? -2.205 -3.848 -27.047 1 38.5 151 ILE A C 1
ATOM 1099 O O . ILE A 1 151 ? -2.209 -2.875 -26.297 1 38.5 151 ILE A O 1
ATOM 1103 N N . GLU A 1 152 ? -1.444 -3.615 -28.078 1 37.16 152 GLU A N 1
ATOM 1104 C CA . GLU A 1 152 ? -1.754 -2.357 -28.75 1 37.16 152 GLU A CA 1
ATOM 1105 C C . GLU A 1 152 ? -3.221 -1.982 -28.578 1 37.16 152 GLU A C 1
ATOM 1107 O O . GLU A 1 152 ? -4.113 -2.775 -28.891 1 37.16 152 GLU A O 1
ATOM 1112 N N . ARG A 1 153 ? -3.506 -1.201 -27.672 1 40.41 153 ARG A N 1
ATOM 1113 C CA . ARG A 1 153 ? -4.852 -0.634 -27.688 1 40.41 153 ARG A CA 1
ATOM 1114 C C . ARG A 1 153 ? -5.316 -0.369 -29.109 1 40.41 153 ARG A C 1
ATOM 1116 O O . ARG A 1 153 ? -5.148 0.738 -29.641 1 40.41 153 ARG A O 1
ATOM 1123 N N . VAL A 1 154 ? -4.973 -1.245 -30.016 1 36.75 154 VAL A N 1
ATOM 1124 C CA . VAL A 1 154 ? -5.652 -1.054 -31.297 1 36.75 154 VAL A CA 1
ATOM 1125 C C . VAL A 1 154 ? -7.121 -0.712 -31.047 1 36.75 154 VAL A C 1
ATOM 1127 O O . VAL A 1 154 ? -7.773 -1.32 -30.203 1 36.75 154 VAL A O 1
ATOM 1130 N N . ARG A 1 155 ? -7.523 0.351 -31.5 1 39.88 155 ARG A N 1
ATOM 1131 C CA . ARG A 1 155 ? -8.922 0.761 -31.5 1 39.88 155 ARG A CA 1
ATOM 1132 C C . ARG A 1 155 ? -9.844 -0.43 -31.734 1 39.88 155 ARG A C 1
ATOM 1134 O O . ARG A 1 155 ? -10.031 -0.847 -32.875 1 39.88 155 ARG A O 1
ATOM 1141 N N . ALA A 1 156 ? -9.758 -1.362 -30.906 1 46.25 156 ALA A N 1
ATOM 1142 C CA . ALA A 1 156 ? -10.664 -2.5 -31.047 1 46.25 156 ALA A CA 1
ATOM 1143 C C . ALA A 1 156 ? -12.109 -2.037 -31.188 1 46.25 156 ALA A C 1
ATOM 1145 O O . ALA A 1 156 ? -12.531 -1.071 -30.547 1 46.25 156 ALA A O 1
ATOM 1146 N N . THR A 1 157 ? -12.633 -2.186 -32.219 1 55.97 157 THR A N 1
ATOM 1147 C CA . THR A 1 157 ? -14.062 -2.061 -32.469 1 55.97 157 THR A CA 1
ATOM 1148 C C . THR A 1 157 ? -14.852 -2.562 -31.25 1 55.97 157 THR A C 1
ATOM 1150 O O . THR A 1 157 ? -14.57 -3.641 -30.719 1 55.97 157 THR A O 1
ATOM 1153 N N . GLU A 1 158 ? -15.461 -1.638 -30.531 1 72 158 GLU A N 1
ATOM 1154 C CA . GLU A 1 158 ? -16.344 -2.016 -29.438 1 72 158 GLU A CA 1
ATOM 1155 C C . GLU A 1 158 ? -17.172 -3.246 -29.781 1 72 158 GLU A C 1
ATOM 1157 O O . GLU A 1 158 ? -17.828 -3.279 -30.828 1 72 158 GLU A O 1
ATOM 1162 N N . MET A 1 159 ? -16.875 -4.25 -29.094 1 79.5 159 MET A N 1
ATOM 1163 C CA . MET A 1 159 ? -17.656 -5.473 -29.281 1 79.5 159 MET A CA 1
ATOM 1164 C C . MET A 1 159 ? -19.109 -5.262 -28.875 1 79.5 159 MET A C 1
ATOM 1166 O O . MET A 1 159 ? -19.375 -4.711 -27.797 1 79.5 159 MET A O 1
ATOM 1170 N N . PRO A 1 160 ? -19.969 -5.609 -29.812 1 84.31 160 PRO A N 1
ATOM 1171 C CA . PRO A 1 160 ? -21.375 -5.574 -29.391 1 84.31 160 PRO A CA 1
ATOM 1172 C C . PRO A 1 160 ? -21.688 -6.629 -28.328 1 84.31 160 PRO A C 1
ATOM 1174 O O . PRO A 1 160 ? -20.938 -7.578 -28.141 1 84.31 160 PRO A O 1
ATOM 1177 N N . LEU A 1 161 ? -22.766 -6.406 -27.688 1 89.12 161 LEU A N 1
ATOM 1178 C CA . LEU A 1 161 ? -23.25 -7.398 -26.734 1 89.12 161 LEU A CA 1
ATOM 1179 C C . LEU A 1 161 ? -23.609 -8.703 -27.438 1 89.12 161 LEU A C 1
ATOM 1181 O O . LEU A 1 161 ? -24.188 -8.688 -28.516 1 89.12 161 LEU A O 1
ATOM 1185 N N . PRO A 1 162 ? -23.141 -9.734 -26.875 1 89.81 162 PRO A N 1
ATOM 1186 C CA . PRO A 1 162 ? -23.531 -11.016 -27.469 1 89.81 162 PRO A CA 1
ATOM 1187 C C . PRO A 1 162 ? -25.031 -11.281 -27.359 1 89.81 162 PRO A C 1
ATOM 1189 O O . PRO A 1 162 ? -25.75 -10.508 -26.719 1 89.81 162 PRO A O 1
ATOM 1192 N N . SER A 1 163 ? -25.469 -12.352 -28.094 1 89.62 163 SER A N 1
ATOM 1193 C CA . SER A 1 163 ? -26.859 -12.781 -27.906 1 89.62 163 SER A CA 1
ATOM 1194 C C . SER A 1 163 ? -27.125 -13.141 -26.438 1 89.62 163 SER A C 1
ATOM 1196 O O . SER A 1 163 ? -26.203 -13.477 -25.703 1 89.62 163 SER A O 1
ATOM 1198 N N . LEU A 1 164 ? -28.391 -12.984 -26.047 1 90.5 164 LEU A N 1
ATOM 1199 C CA . LEU A 1 164 ? -28.734 -13.25 -24.656 1 90.5 164 LEU A CA 1
ATOM 1200 C C . LEU A 1 164 ? -28.328 -14.656 -24.25 1 90.5 164 LEU A C 1
ATOM 1202 O O . LEU A 1 164 ? -27.828 -14.867 -23.141 1 90.5 164 LEU A O 1
ATOM 1206 N N . GLY A 1 165 ? -28.562 -15.594 -25.125 1 89.88 165 GLY A N 1
ATOM 1207 C CA . GLY A 1 165 ? -28.156 -16.953 -24.844 1 89.88 165 GLY A CA 1
ATOM 1208 C C . GLY A 1 165 ? -26.656 -17.094 -24.625 1 89.88 165 GLY A C 1
ATOM 1209 O O . GLY A 1 165 ? -26.219 -17.766 -23.672 1 89.88 165 GLY A O 1
ATOM 1210 N N . ASP A 1 166 ? -25.891 -16.484 -25.5 1 89.56 166 ASP A N 1
ATOM 1211 C CA . ASP A 1 166 ? -24.438 -16.516 -25.375 1 89.56 166 ASP A CA 1
ATOM 1212 C C . ASP A 1 166 ? -23.984 -15.781 -24.109 1 89.56 166 ASP A C 1
ATOM 1214 O O . ASP A 1 166 ? -23.047 -16.203 -23.438 1 89.56 166 ASP A O 1
ATOM 1218 N N . ALA A 1 167 ? -24.609 -14.664 -23.859 1 93 167 ALA A N 1
ATOM 1219 C CA . ALA A 1 167 ? -24.281 -13.883 -22.672 1 93 167 ALA A CA 1
ATOM 1220 C C . ALA A 1 167 ? -24.469 -14.711 -21.406 1 93 167 ALA A C 1
ATOM 1222 O O . ALA A 1 167 ? -23.609 -14.727 -20.516 1 93 167 ALA A O 1
ATOM 1223 N N . VAL A 1 168 ? -25.562 -15.391 -21.344 1 93.31 168 VAL A N 1
ATOM 1224 C CA . VAL A 1 168 ? -25.875 -16.203 -20.188 1 93.31 168 VAL A CA 1
ATOM 1225 C C . VAL A 1 168 ? -24.859 -17.328 -20.047 1 93.31 168 VAL A C 1
ATOM 1227 O O . VAL A 1 168 ? -24.422 -17.656 -18.938 1 93.31 168 VAL A O 1
ATOM 1230 N N . GLU A 1 169 ? -24.484 -17.891 -21.125 1 90.5 169 GLU A N 1
ATOM 1231 C CA . GLU A 1 169 ? -23.5 -18.953 -21.094 1 90.5 169 GLU A CA 1
ATOM 1232 C C . GLU A 1 169 ? -22.156 -18.453 -20.578 1 90.5 169 GLU A C 1
ATOM 1234 O O . GLU A 1 169 ? -21.5 -19.109 -19.766 1 90.5 169 GLU A O 1
ATOM 1239 N N . LEU A 1 170 ? -21.703 -17.297 -21.094 1 91.06 170 LEU A N 1
ATOM 1240 C CA . LEU A 1 170 ? -20.438 -16.719 -20.672 1 91.06 170 LEU A CA 1
ATOM 1241 C C . LEU A 1 170 ? -20.469 -16.375 -19.188 1 91.06 170 LEU A C 1
ATOM 1243 O O . LEU A 1 170 ? -19.469 -16.562 -18.484 1 91.06 170 LEU A O 1
ATOM 1247 N N . VAL A 1 171 ? -21.578 -15.859 -18.703 1 93.06 171 VAL A N 1
ATOM 1248 C CA . VAL A 1 171 ? -21.719 -15.523 -17.297 1 93.06 171 VAL A CA 1
ATOM 1249 C C . VAL A 1 171 ? -21.625 -16.797 -16.453 1 93.06 171 VAL A C 1
ATOM 1251 O O . VAL A 1 171 ? -20.969 -16.797 -15.406 1 93.06 171 VAL A O 1
ATOM 1254 N N . LYS A 1 172 ? -22.188 -17.828 -16.906 1 90.25 172 LYS A N 1
ATOM 1255 C CA . LYS A 1 172 ? -22.125 -19.094 -16.172 1 90.25 172 LYS A CA 1
ATOM 1256 C C . LYS A 1 172 ? -20.719 -19.656 -16.125 1 90.25 172 LYS A C 1
ATOM 1258 O O . LYS A 1 172 ? -20.281 -20.188 -15.109 1 90.25 172 LYS A O 1
ATOM 1263 N N . LEU A 1 173 ? -20.047 -19.516 -17.219 1 88.44 173 LEU A N 1
ATOM 1264 C CA . LEU A 1 173 ? -18.656 -19.969 -17.266 1 88.44 173 LEU A CA 1
ATOM 1265 C C . LEU A 1 173 ? -17.797 -19.188 -16.281 1 88.44 173 LEU A C 1
ATOM 1267 O O . LEU A 1 173 ? -16.906 -19.75 -15.641 1 88.44 173 LEU A O 1
ATOM 1271 N N . TYR A 1 174 ? -18.062 -17.953 -16.188 1 91.88 174 TYR A N 1
ATOM 1272 C CA . TYR A 1 174 ? -17.344 -17.125 -15.227 1 91.88 174 TYR A CA 1
ATOM 1273 C C . TYR A 1 174 ? -17.578 -17.625 -13.805 1 91.88 174 TYR A C 1
ATOM 1275 O O . TYR A 1 174 ? -16.625 -17.781 -13.031 1 91.88 174 TYR A O 1
ATOM 1283 N N . PHE A 1 175 ? -18.766 -17.797 -13.383 1 91.25 175 PHE A N 1
ATOM 1284 C CA . PHE A 1 175 ? -19.109 -18.141 -12.008 1 91.25 175 PHE A CA 1
ATOM 1285 C C . PHE A 1 175 ? -18.688 -19.562 -11.688 1 91.25 175 PHE A C 1
ATOM 1287 O O . PHE A 1 175 ? -18.375 -19.875 -10.539 1 91.25 175 PHE A O 1
ATOM 1294 N N . ASP A 1 176 ? -18.516 -20.375 -12.68 1 83 176 ASP A N 1
ATOM 1295 C CA . ASP A 1 176 ? -18.141 -21.766 -12.453 1 83 176 ASP A CA 1
ATOM 1296 C C . ASP A 1 176 ? -16.625 -21.922 -12.375 1 83 176 ASP A C 1
ATOM 1298 O O . ASP A 1 176 ? -16.109 -22.891 -11.805 1 83 176 ASP A O 1
ATOM 1302 N N . ALA A 1 177 ? -15.953 -21.109 -12.906 1 77.19 177 ALA A N 1
ATOM 1303 C CA . ALA A 1 177 ? -14.508 -21.281 -12.984 1 77.19 177 ALA A CA 1
ATOM 1304 C C . ALA A 1 177 ? -13.797 -20.484 -11.898 1 77.19 177 ALA A C 1
ATOM 1306 O O . ALA A 1 177 ? -13.586 -20.984 -10.789 1 77.19 177 ALA A O 1
ATOM 1307 N N . LEU A 1 178 ? -13.594 -19.172 -12.078 1 76.69 178 LEU A N 1
ATOM 1308 C CA . LEU A 1 178 ? -12.672 -18.406 -11.242 1 76.69 178 LEU A CA 1
ATOM 1309 C C . LEU A 1 178 ? -13.398 -17.766 -10.07 1 76.69 178 LEU A C 1
ATOM 1311 O O . LEU A 1 178 ? -12.789 -17.484 -9.031 1 76.69 178 LEU A O 1
ATOM 1315 N N . HIS A 1 179 ? -14.648 -17.625 -10.211 1 87.38 179 HIS A N 1
ATOM 1316 C CA . HIS A 1 179 ? -15.422 -16.969 -9.172 1 87.38 179 HIS A CA 1
ATOM 1317 C C . HIS A 1 179 ? -15.484 -17.812 -7.906 1 87.38 179 HIS A C 1
ATOM 1319 O O . HIS A 1 179 ? -15.672 -17.297 -6.805 1 87.38 179 HIS A O 1
ATOM 1325 N N . VAL A 1 180 ? -15.164 -19.062 -8.016 1 88.44 180 VAL A N 1
ATOM 1326 C CA . VAL A 1 180 ? -15.242 -19.984 -6.887 1 88.44 180 VAL A CA 1
ATOM 1327 C C . VAL A 1 180 ? -14.125 -19.672 -5.891 1 88.44 180 VAL A C 1
ATOM 1329 O O . VAL A 1 180 ? -14.266 -19.938 -4.695 1 88.44 180 VAL A O 1
ATOM 1332 N N . THR A 1 181 ? -13.055 -19.109 -6.387 1 91.12 181 THR A N 1
ATOM 1333 C CA . THR A 1 181 ? -11.938 -18.797 -5.5 1 91.12 181 THR A CA 1
ATOM 1334 C C . THR A 1 181 ? -12.039 -17.375 -4.973 1 91.12 181 THR A C 1
ATOM 1336 O O . THR A 1 181 ? -11.555 -17.078 -3.879 1 91.12 181 THR A O 1
ATOM 1339 N N . MET A 1 182 ? -12.609 -16.547 -5.762 1 94.38 182 MET A N 1
ATOM 1340 C CA . MET A 1 182 ? -12.766 -15.141 -5.406 1 94.38 182 MET A CA 1
ATOM 1341 C C . MET A 1 182 ? -14.195 -14.664 -5.672 1 94.38 182 MET A C 1
ATOM 1343 O O . MET A 1 182 ? -14.438 -13.93 -6.629 1 94.38 182 MET A O 1
ATOM 1347 N N . PRO A 1 183 ? -15.062 -14.984 -4.777 1 96.31 183 PRO A N 1
ATOM 1348 C CA . PRO A 1 183 ? -16.469 -14.68 -5.004 1 96.31 183 PRO A CA 1
ATOM 1349 C C . PRO A 1 183 ? -16.828 -13.242 -4.641 1 96.31 183 PRO A C 1
ATOM 1351 O O . PRO A 1 183 ? -17.719 -13.008 -3.82 1 96.31 183 PRO A O 1
ATOM 1354 N N . PHE A 1 184 ? -16.297 -12.281 -5.359 1 97.19 184 PHE A N 1
ATOM 1355 C CA . PHE A 1 184 ? -16.5 -10.867 -5.035 1 97.19 184 PHE A CA 1
ATOM 1356 C C . PHE A 1 184 ? -17.656 -10.289 -5.836 1 97.19 184 PHE A C 1
ATOM 1358 O O . PHE A 1 184 ? -17.984 -9.109 -5.699 1 97.19 184 PHE A O 1
ATOM 1365 N N . MET A 1 185 ? -18.266 -11.133 -6.73 1 95.75 185 MET A N 1
ATOM 1366 C CA . MET A 1 185 ? -19.484 -10.758 -7.441 1 95.75 185 MET A CA 1
ATOM 1367 C C . MET A 1 185 ? -20.672 -11.586 -6.957 1 95.75 185 MET A C 1
ATOM 1369 O O . MET A 1 185 ? -20.5 -12.727 -6.523 1 95.75 185 MET A O 1
ATOM 1373 N N . ARG A 1 186 ? -21.766 -10.984 -7.012 1 93.56 186 ARG A N 1
ATOM 1374 C CA . ARG A 1 186 ? -23 -11.734 -6.75 1 93.56 186 ARG A CA 1
ATOM 1375 C C . ARG A 1 186 ? -23.688 -12.109 -8.055 1 93.56 186 ARG A C 1
ATOM 1377 O O . ARG A 1 186 ? -23.953 -11.25 -8.898 1 93.56 186 ARG A O 1
ATOM 1384 N N . GLN A 1 187 ? -24.016 -13.328 -8.141 1 92.25 187 GLN A N 1
ATOM 1385 C CA . GLN A 1 187 ? -24.625 -13.828 -9.367 1 92.25 187 GLN A CA 1
ATOM 1386 C C . GLN A 1 187 ? -25.969 -13.141 -9.633 1 92.25 187 GLN A C 1
ATOM 1388 O O . GLN A 1 187 ? -26.266 -12.781 -10.766 1 92.25 187 GLN A O 1
ATOM 1393 N N . GLU A 1 188 ? -26.719 -12.953 -8.625 1 91.12 188 GLU A N 1
ATOM 1394 C CA . GLU A 1 188 ? -28.031 -12.312 -8.758 1 91.12 188 GLU A CA 1
ATOM 1395 C C . GLU A 1 188 ? -27.891 -10.898 -9.32 1 91.12 188 GLU A C 1
ATOM 1397 O O . GLU A 1 188 ? -28.688 -10.477 -10.156 1 91.12 188 GLU A O 1
ATOM 1402 N N . ASP A 1 189 ? -26.891 -10.188 -8.836 1 92.81 189 ASP A N 1
ATOM 1403 C CA . ASP A 1 189 ? -26.656 -8.82 -9.297 1 92.81 189 ASP A CA 1
ATOM 1404 C C . ASP A 1 189 ? -26.297 -8.797 -10.773 1 92.81 189 ASP A C 1
ATOM 1406 O O . ASP A 1 189 ? -26.734 -7.914 -11.516 1 92.81 189 ASP A O 1
ATOM 1410 N N . ILE A 1 190 ? -25.531 -9.75 -11.227 1 94.44 190 ILE A N 1
ATOM 1411 C CA . ILE A 1 190 ? -25.062 -9.797 -12.602 1 94.44 190 ILE A CA 1
ATOM 1412 C C . ILE A 1 190 ? -26.219 -10.148 -13.539 1 94.44 190 ILE A C 1
ATOM 1414 O O . ILE A 1 190 ? -26.328 -9.578 -14.625 1 94.44 190 ILE A O 1
ATOM 1418 N N . PHE A 1 191 ? -27.031 -11.031 -13.094 1 92.81 191 PHE A N 1
ATOM 1419 C CA . PHE A 1 191 ? -28.172 -11.383 -13.922 1 92.81 191 PHE A CA 1
ATOM 1420 C C . PHE A 1 191 ? -29.156 -10.227 -14 1 92.81 191 PHE A C 1
ATOM 1422 O O . PHE A 1 191 ? -29.812 -10.023 -15.023 1 92.81 191 PHE A O 1
ATOM 1429 N N . GLN A 1 192 ? -29.25 -9.484 -12.969 1 90.81 192 GLN A N 1
ATOM 1430 C CA . GLN A 1 192 ? -30.062 -8.281 -13.008 1 90.81 192 GLN A CA 1
ATOM 1431 C C . GLN A 1 192 ? -29.5 -7.254 -13.984 1 90.81 192 GLN A C 1
ATOM 1433 O O . GLN A 1 192 ? -30.234 -6.574 -14.688 1 90.81 192 GLN A O 1
ATOM 1438 N N . GLN A 1 193 ? -28.188 -7.133 -13.938 1 92.31 193 GLN A N 1
ATOM 1439 C CA . GLN A 1 193 ? -27.531 -6.246 -14.891 1 92.31 193 GLN A CA 1
ATOM 1440 C C . GLN A 1 193 ? -27.797 -6.684 -16.328 1 92.31 193 GLN A C 1
ATOM 1442 O O . GLN A 1 193 ? -28.047 -5.844 -17.203 1 92.31 193 GLN A O 1
ATOM 1447 N N . LEU A 1 194 ? -27.734 -7.988 -16.531 1 92.56 194 LEU A N 1
ATOM 1448 C CA . LEU A 1 194 ? -28.016 -8.547 -17.859 1 92.56 194 LEU A CA 1
ATOM 1449 C C . LEU A 1 194 ? -29.438 -8.234 -18.297 1 92.56 194 LEU A C 1
ATOM 1451 O O . LEU A 1 194 ? -29.672 -7.824 -19.438 1 92.56 194 LEU A O 1
ATOM 1455 N N . GLU A 1 195 ? -30.312 -8.398 -17.375 1 89.5 195 GLU A N 1
ATOM 1456 C CA . GLU A 1 195 ? -31.703 -8.125 -17.672 1 89.5 195 GLU A CA 1
ATOM 1457 C C . GLU A 1 195 ? -31.922 -6.656 -18.016 1 89.5 195 GLU A C 1
ATOM 1459 O O . GLU A 1 195 ? -32.625 -6.336 -18.984 1 89.5 195 GLU A O 1
ATOM 1464 N N . ARG A 1 196 ? -31.312 -5.836 -17.25 1 88.38 196 ARG A N 1
ATOM 1465 C CA . ARG A 1 196 ? -31.469 -4.402 -17.469 1 88.38 196 ARG A CA 1
ATOM 1466 C C . ARG A 1 196 ? -30.875 -3.992 -18.812 1 88.38 196 ARG A C 1
ATOM 1468 O O . ARG A 1 196 ? -31.469 -3.186 -19.531 1 88.38 196 ARG A O 1
ATOM 1475 N N . LEU A 1 197 ? -29.781 -4.516 -19.094 1 87.94 197 LEU A N 1
ATOM 1476 C CA . LEU A 1 197 ? -29.062 -4.133 -20.297 1 87.94 197 LEU A CA 1
ATOM 1477 C C . LEU A 1 197 ? -29.797 -4.621 -21.547 1 87.94 197 LEU A C 1
ATOM 1479 O O . LEU A 1 197 ? -29.828 -3.924 -22.562 1 87.94 197 LEU A O 1
ATOM 1483 N N . TYR A 1 198 ? -30.359 -5.785 -21.516 1 88.12 198 TYR A N 1
ATOM 1484 C CA . TYR A 1 198 ? -30.969 -6.387 -22.703 1 88.12 198 TYR A CA 1
ATOM 1485 C C . TYR A 1 198 ? -32.438 -5.961 -22.828 1 88.12 198 TYR A C 1
ATOM 1487 O O . TYR A 1 198 ? -32.969 -5.949 -23.938 1 88.12 198 TYR A O 1
ATOM 1495 N N . THR A 1 199 ? -33.031 -5.617 -21.766 1 85.25 199 THR A N 1
ATOM 1496 C CA . THR A 1 199 ? -34.406 -5.211 -21.828 1 85.25 199 THR A CA 1
ATOM 1497 C C . THR A 1 199 ? -34.531 -3.689 -21.812 1 85.25 199 THR A C 1
ATOM 1499 O O . THR A 1 199 ? -35.562 -3.141 -22.266 1 85.25 199 THR A O 1
ATOM 1502 N N . GLY A 1 200 ? -33.531 -3.021 -21.281 1 77.69 200 GLY A N 1
ATOM 1503 C CA . GLY A 1 200 ? -33.562 -1.573 -21.141 1 77.69 200 GLY A CA 1
ATOM 1504 C C . GLY A 1 200 ? -34.438 -1.101 -19.984 1 77.69 200 GLY A C 1
ATOM 1505 O O . GLY A 1 200 ? -34.75 0.09 -19.875 1 77.69 200 GLY A O 1
ATOM 1506 N N . THR A 1 201 ? -34.938 -1.996 -19.266 1 75.12 201 THR A N 1
ATOM 1507 C CA . THR A 1 201 ? -35.812 -1.669 -18.125 1 75.12 201 THR A CA 1
ATOM 1508 C C . THR A 1 201 ? -35.156 -2.086 -16.812 1 75.12 201 THR A C 1
ATOM 1510 O O . THR A 1 201 ? -34.719 -3.236 -16.656 1 75.12 201 THR A O 1
ATOM 1513 N N . PRO A 1 202 ? -35.188 -1.148 -15.836 1 73.81 202 PRO A N 1
ATOM 1514 C CA . PRO A 1 202 ? -35.438 0.289 -15.82 1 73.81 202 PRO A CA 1
ATOM 1515 C C . PRO A 1 202 ? -34.469 1.095 -16.656 1 73.81 202 PRO A C 1
ATOM 1517 O O . PRO A 1 202 ? -33.406 0.578 -17.031 1 73.81 202 PRO A O 1
ATOM 1520 N N . ALA A 1 203 ? -34.812 2.309 -16.828 1 70.62 203 ALA A N 1
ATOM 1521 C CA . ALA A 1 203 ? -34.031 3.197 -17.672 1 70.62 203 ALA A CA 1
ATOM 1522 C C . ALA A 1 203 ? -32.688 3.553 -17.016 1 70.62 203 ALA A C 1
ATOM 1524 O O . ALA A 1 203 ? -32.656 3.756 -15.797 1 70.62 203 ALA A O 1
ATOM 1525 N N . TYR A 1 204 ? -31.641 3.361 -17.734 1 70.5 204 TYR A N 1
ATOM 1526 C CA . TYR A 1 204 ? -30.312 3.645 -17.234 1 70.5 204 TYR A CA 1
ATOM 1527 C C . TYR A 1 204 ? -30.078 5.145 -17.109 1 70.5 204 TYR A C 1
ATOM 1529 O O . TYR A 1 204 ? -30.594 5.926 -17.906 1 70.5 204 TYR A O 1
ATOM 1537 N N . THR A 1 205 ? -29.547 5.516 -15.992 1 64.81 205 THR A N 1
ATOM 1538 C CA . THR A 1 205 ? -28.797 6.77 -16.047 1 64.81 205 THR A CA 1
ATOM 1539 C C . THR A 1 205 ? -27.438 6.555 -16.703 1 64.81 205 THR A C 1
ATOM 1541 O O . THR A 1 205 ? -26.938 5.43 -16.766 1 64.81 205 THR A O 1
ATOM 1544 N N . GLY A 1 206 ? -26.875 7.484 -17.453 1 61 206 GLY A N 1
ATOM 1545 C CA . GLY A 1 206 ? -25.641 7.387 -18.219 1 61 206 GLY A CA 1
ATOM 1546 C C . GLY A 1 206 ? -24.516 6.703 -17.453 1 61 206 GLY A C 1
ATOM 1547 O O . GLY A 1 206 ? -23.875 5.777 -17.969 1 61 206 GLY A O 1
ATOM 1548 N N . HIS A 1 207 ? -24.281 6.883 -16.172 1 73.19 207 HIS A N 1
ATOM 1549 C CA . HIS A 1 207 ? -23.172 6.324 -15.438 1 73.19 207 HIS A CA 1
ATOM 1550 C C . HIS A 1 207 ? -23.438 4.871 -15.047 1 73.19 207 HIS A C 1
ATOM 1552 O O . HIS A 1 207 ? -22.516 4.043 -15.062 1 73.19 207 HIS A O 1
ATOM 1558 N N . ASP A 1 208 ? -24.656 4.523 -14.914 1 80.12 208 ASP A N 1
ATOM 1559 C CA . ASP A 1 208 ? -25.016 3.172 -14.492 1 80.12 208 ASP A CA 1
ATOM 1560 C C . ASP A 1 208 ? -24.875 2.18 -15.641 1 80.12 208 ASP A C 1
ATOM 1562 O O . ASP A 1 208 ? -24.453 1.036 -15.438 1 80.12 208 ASP A O 1
ATOM 1566 N N . MET A 1 209 ? -25.188 2.699 -16.75 1 83.88 209 MET A N 1
ATOM 1567 C CA . MET A 1 209 ? -25.078 1.824 -17.906 1 83.88 209 MET A CA 1
ATOM 1568 C C . MET A 1 209 ? -23.609 1.505 -18.203 1 83.88 209 MET A C 1
ATOM 1570 O O . MET A 1 209 ? -23.281 0.363 -18.531 1 83.88 209 MET A O 1
ATOM 1574 N N . THR A 1 210 ? -22.844 2.566 -18.094 1 83.88 210 THR A N 1
ATOM 1575 C CA . THR A 1 210 ? -21.422 2.385 -18.344 1 83.88 210 THR A CA 1
ATOM 1576 C C . THR A 1 210 ? -20.812 1.387 -17.359 1 83.88 210 THR A C 1
ATOM 1578 O O . THR A 1 210 ? -19.984 0.554 -17.75 1 83.88 210 THR A O 1
ATOM 1581 N N . GLN A 1 211 ? -21.234 1.439 -16.188 1 88 211 GLN A N 1
ATOM 1582 C CA . GLN A 1 211 ? -20.75 0.52 -15.164 1 88 211 GLN A CA 1
ATOM 1583 C C . GLN A 1 211 ? -21.188 -0.911 -15.453 1 88 211 GLN A C 1
ATOM 1585 O O . GLN A 1 211 ? -20.406 -1.847 -15.344 1 88 211 GLN A O 1
ATOM 1590 N N . ASP A 1 212 ? -22.391 -1.042 -15.828 1 90.5 212 ASP A N 1
ATOM 1591 C CA . ASP A 1 212 ? -22.906 -2.369 -16.156 1 90.5 212 ASP A CA 1
ATOM 1592 C C . ASP A 1 212 ? -22.172 -2.959 -17.359 1 90.5 212 ASP A C 1
ATOM 1594 O O . ASP A 1 212 ? -21.812 -4.133 -17.344 1 90.5 212 ASP A O 1
ATOM 1598 N N . LEU A 1 213 ? -22.031 -2.117 -18.328 1 89.81 213 LEU A N 1
ATOM 1599 C CA . LEU A 1 213 ? -21.359 -2.566 -19.531 1 89.81 213 LEU A CA 1
ATOM 1600 C C . LEU A 1 213 ? -19.922 -2.982 -19.219 1 89.81 213 LEU A C 1
ATOM 1602 O O . LEU A 1 213 ? -19.438 -4 -19.734 1 89.81 213 LEU A O 1
ATOM 1606 N N . PHE A 1 214 ? -19.25 -2.205 -18.438 1 91.81 214 PHE A N 1
ATOM 1607 C CA . PHE A 1 214 ? -17.875 -2.539 -18.078 1 91.81 214 PHE A CA 1
ATOM 1608 C C . PHE A 1 214 ? -17.812 -3.904 -17.406 1 91.81 214 PHE A C 1
ATOM 1610 O O . PHE A 1 214 ? -17.047 -4.777 -17.844 1 91.81 214 PHE A O 1
ATOM 1617 N N . GLN A 1 215 ? -18.578 -4.098 -16.406 1 93.81 215 GLN A N 1
ATOM 1618 C CA . GLN A 1 215 ? -18.516 -5.324 -15.617 1 93.81 215 GLN A CA 1
ATOM 1619 C C . GLN A 1 215 ? -18.922 -6.535 -16.453 1 93.81 215 GLN A C 1
ATOM 1621 O O . GLN A 1 215 ? -18.297 -7.59 -16.375 1 93.81 215 GLN A O 1
ATOM 1626 N N . LEU A 1 216 ? -19.938 -6.332 -17.25 1 94.62 216 LEU A N 1
ATOM 1627 C CA . LEU A 1 216 ? -20.406 -7.457 -18.047 1 94.62 216 LEU A CA 1
ATOM 1628 C C . LEU A 1 216 ? -19.391 -7.828 -19.109 1 94.62 216 LEU A C 1
ATOM 1630 O O . LEU A 1 216 ? -19.109 -9.008 -19.328 1 94.62 216 LEU A O 1
ATOM 1634 N N . HIS A 1 217 ? -18.844 -6.863 -19.75 1 92.81 217 HIS A N 1
ATOM 1635 C CA . HIS A 1 217 ? -17.812 -7.18 -20.734 1 92.81 217 HIS A CA 1
ATOM 1636 C C . HIS A 1 217 ? -16.609 -7.836 -20.094 1 92.81 217 HIS A C 1
ATOM 1638 O O . HIS A 1 217 ? -15.977 -8.711 -20.703 1 92.81 217 HIS A O 1
ATOM 1644 N N . MET A 1 218 ? -16.25 -7.379 -18.922 1 92.25 218 MET A N 1
ATOM 1645 C CA . MET A 1 218 ? -15.172 -8.039 -18.219 1 92.25 218 MET A CA 1
ATOM 1646 C C . MET A 1 218 ? -15.523 -9.492 -17.906 1 92.25 218 MET A C 1
ATOM 1648 O O . MET A 1 218 ? -14.688 -10.383 -18.062 1 92.25 218 MET A O 1
ATOM 1652 N N . ILE A 1 219 ? -16.719 -9.695 -17.469 1 94.88 219 ILE A N 1
ATOM 1653 C CA . ILE A 1 219 ? -17.172 -11.039 -17.141 1 94.88 219 ILE A CA 1
ATOM 1654 C C . ILE A 1 219 ? -17.234 -11.898 -18.391 1 94.88 219 ILE A C 1
ATOM 1656 O O . ILE A 1 219 ? -16.828 -13.062 -18.375 1 94.88 219 ILE A O 1
ATOM 1660 N N . PHE A 1 220 ? -17.688 -11.281 -19.5 1 93.25 220 PHE A N 1
ATOM 1661 C CA . PHE A 1 220 ? -17.672 -11.992 -20.766 1 93.25 220 PHE A CA 1
ATOM 1662 C C . PHE A 1 220 ? -16.25 -12.375 -21.156 1 93.25 220 PHE A C 1
ATOM 1664 O O . PHE A 1 220 ? -16 -13.484 -21.625 1 93.25 220 PHE A O 1
ATOM 1671 N N . ALA A 1 221 ? -15.375 -11.43 -20.984 1 90.19 221 ALA A N 1
ATOM 1672 C CA . ALA A 1 221 ? -13.977 -11.664 -21.328 1 90.19 221 ALA A CA 1
ATOM 1673 C C . ALA A 1 221 ? -13.414 -12.844 -20.547 1 90.19 221 ALA A C 1
ATOM 1675 O O . ALA A 1 221 ? -12.789 -13.742 -21.125 1 90.19 221 ALA A O 1
ATOM 1676 N N . ILE A 1 222 ? -13.633 -12.93 -19.297 1 90.88 222 ILE A N 1
ATOM 1677 C CA . ILE A 1 222 ? -13.109 -13.977 -18.422 1 90.88 222 ILE A CA 1
ATOM 1678 C C . ILE A 1 222 ? -13.797 -15.305 -18.734 1 90.88 222 ILE A C 1
ATOM 1680 O O . ILE A 1 222 ? -13.148 -16.344 -18.797 1 90.88 222 ILE A O 1
ATOM 1684 N N . GLY A 1 223 ? -15.117 -15.211 -18.953 1 90.38 223 GLY A N 1
ATOM 1685 C CA . GLY A 1 223 ? -15.852 -16.406 -19.312 1 90.38 223 GLY A CA 1
ATOM 1686 C C . GLY A 1 223 ? -15.391 -17.016 -20.641 1 90.38 223 GLY A C 1
ATOM 1687 O O . GLY A 1 223 ? -15.312 -18.234 -20.781 1 90.38 223 GLY A O 1
ATOM 1688 N N . ALA A 1 224 ? -15.078 -16.188 -21.531 1 88.06 224 ALA A N 1
ATOM 1689 C CA . ALA A 1 224 ? -14.664 -16.625 -22.859 1 88.06 224 ALA A CA 1
ATOM 1690 C C . ALA A 1 224 ? -13.344 -17.391 -22.797 1 88.06 224 ALA A C 1
ATOM 1692 O O . ALA A 1 224 ? -13.086 -18.281 -23.625 1 88.06 224 ALA A O 1
ATOM 1693 N N . MET A 1 225 ? -12.547 -17.094 -21.891 1 84.06 225 MET A N 1
ATOM 1694 C CA . MET A 1 225 ? -11.258 -17.75 -21.766 1 84.06 225 MET A CA 1
ATOM 1695 C C . MET A 1 225 ? -11.43 -19.188 -21.297 1 84.06 225 MET A C 1
ATOM 1697 O O . MET A 1 225 ? -10.531 -20.016 -21.484 1 84.06 225 MET A O 1
ATOM 1701 N N . ARG A 1 226 ? -12.539 -19.531 -20.781 1 80.19 226 ARG A N 1
ATOM 1702 C CA . ARG A 1 226 ? -12.773 -20.859 -20.234 1 80.19 226 ARG A CA 1
ATOM 1703 C C . ARG A 1 226 ? -13.625 -21.703 -21.172 1 80.19 226 ARG A C 1
ATOM 1705 O O . ARG A 1 226 ? -13.922 -22.859 -20.891 1 80.19 226 ARG A O 1
ATOM 1712 N N . SER A 1 227 ? -13.969 -21.094 -22.266 1 76.75 227 SER A N 1
ATOM 1713 C CA . SER A 1 227 ? -14.844 -21.797 -23.203 1 76.75 227 SER A CA 1
ATOM 1714 C C . SER A 1 227 ? -14.062 -22.812 -24.016 1 76.75 227 SER A C 1
ATOM 1716 O O . SER A 1 227 ? -12.938 -22.547 -24.453 1 76.75 227 SER A O 1
ATOM 1718 N N . PRO A 1 228 ? -14.516 -24.188 -24.047 1 63.16 228 PRO A N 1
ATOM 1719 C CA . PRO A 1 228 ? -13.875 -25.266 -24.797 1 63.16 228 PRO A CA 1
ATOM 1720 C C . PRO A 1 228 ? -13.852 -25.016 -26.312 1 63.16 228 PRO A C 1
ATOM 1722 O O . PRO A 1 228 ? -13.727 -25.953 -27.094 1 63.16 228 PRO A O 1
ATOM 1725 N N . GLY A 1 229 ? -13.633 -23.812 -26.906 1 59.94 229 GLY A N 1
ATOM 1726 C CA . GLY A 1 229 ? -13.367 -23.734 -28.344 1 59.94 229 GLY A CA 1
ATOM 1727 C C . GLY A 1 229 ? -14.281 -22.75 -29.062 1 59.94 229 GLY A C 1
ATOM 1728 O O . GLY A 1 229 ? -14.031 -22.391 -30.203 1 59.94 229 GLY A O 1
ATOM 1729 N N . ARG A 1 230 ? -15.391 -22.594 -28.625 1 55.72 230 ARG A N 1
ATOM 1730 C CA . ARG A 1 230 ? -16.344 -21.859 -29.453 1 55.72 230 ARG A CA 1
ATOM 1731 C C . ARG A 1 230 ? -15.93 -20.406 -29.609 1 55.72 230 ARG A C 1
ATOM 1733 O O . ARG A 1 230 ? -16.219 -19.781 -30.641 1 55.72 230 ARG A O 1
ATOM 1740 N N . TRP A 1 231 ? -15.422 -19.906 -28.625 1 57.69 231 TRP A N 1
ATOM 1741 C CA . TRP A 1 231 ? -15.148 -18.484 -28.703 1 57.69 231 TRP A CA 1
ATOM 1742 C C . TRP A 1 231 ? -13.703 -18.219 -29.094 1 57.69 231 TRP A C 1
ATOM 1744 O O . TRP A 1 231 ? -12.781 -18.828 -28.547 1 57.69 231 TRP A O 1
ATOM 1754 N N . LYS A 1 232 ? -13.539 -17.875 -30.281 1 54.06 232 LYS A N 1
ATOM 1755 C CA . LYS A 1 232 ? -12.195 -17.562 -30.781 1 54.06 232 LYS A CA 1
ATOM 1756 C C . LYS A 1 232 ? -11.422 -16.719 -29.766 1 54.06 232 LYS A C 1
ATOM 1758 O O . LYS A 1 232 ? -12.008 -15.93 -29.031 1 54.06 232 LYS A O 1
ATOM 1763 N N . ASP A 1 233 ? -10.078 -17.109 -29.391 1 56.38 233 ASP A N 1
ATOM 1764 C CA . ASP A 1 233 ? -9.109 -16.469 -28.516 1 56.38 233 ASP A CA 1
ATOM 1765 C C . ASP A 1 233 ? -9.227 -14.945 -28.594 1 56.38 233 ASP A C 1
ATOM 1767 O O . ASP A 1 233 ? -9.07 -14.242 -27.594 1 56.38 233 ASP A O 1
ATOM 1771 N N . ASP A 1 234 ? -9.828 -14.57 -29.625 1 70.06 234 ASP A N 1
ATOM 1772 C CA . ASP A 1 234 ? -9.891 -13.133 -29.875 1 70.06 234 ASP A CA 1
ATOM 1773 C C . ASP A 1 234 ? -11.109 -12.508 -29.219 1 70.06 234 ASP A C 1
ATOM 1775 O O . ASP A 1 234 ? -11.109 -11.305 -28.922 1 70.06 234 ASP A O 1
ATOM 1779 N N . CYS A 1 235 ? -11.969 -13.469 -28.688 1 81.5 235 CYS A N 1
ATOM 1780 C CA . CYS A 1 235 ? -13.203 -12.953 -28.109 1 81.5 235 CYS A CA 1
ATOM 1781 C C . CYS A 1 235 ? -12.945 -12.383 -26.719 1 81.5 235 CYS A C 1
ATOM 1783 O O . CYS A 1 235 ? -13.445 -11.312 -26.375 1 81.5 235 CYS A O 1
ATOM 1785 N N . ALA A 1 236 ? -12.148 -13.039 -25.969 1 86.44 236 ALA A N 1
ATOM 1786 C CA . ALA A 1 236 ? -11.828 -12.57 -24.625 1 86.44 236 ALA A CA 1
ATOM 1787 C C . ALA A 1 236 ? -11.125 -11.219 -24.656 1 86.44 236 ALA A C 1
ATOM 1789 O O . ALA A 1 236 ? -11.484 -10.305 -23.906 1 86.44 236 ALA A O 1
ATOM 1790 N N . ARG A 1 237 ? -10.234 -11.117 -25.547 1 82 237 ARG A N 1
ATOM 1791 C CA . ARG A 1 237 ? -9.484 -9.875 -25.719 1 82 237 ARG A CA 1
ATOM 1792 C C . ARG A 1 237 ? -10.391 -8.734 -26.156 1 82 237 ARG A C 1
ATOM 1794 O O . ARG A 1 237 ? -10.281 -7.617 -25.641 1 82 237 ARG A O 1
ATOM 1801 N N . ASP A 1 238 ? -11.242 -9.062 -27.031 1 83.19 238 ASP A N 1
ATOM 1802 C CA . ASP A 1 238 ? -12.125 -8.031 -27.562 1 83.19 238 ASP A CA 1
ATOM 1803 C C . ASP A 1 238 ? -13.086 -7.527 -26.484 1 83.19 238 ASP A C 1
ATOM 1805 O O . ASP A 1 238 ? -13.352 -6.328 -26.406 1 83.19 238 ASP A O 1
ATOM 1809 N N . HIS A 1 239 ? -13.586 -8.406 -25.75 1 89.5 239 HIS A N 1
ATOM 1810 C CA . HIS A 1 239 ? -14.445 -8 -24.641 1 89.5 239 HIS A CA 1
ATOM 1811 C C . HIS A 1 239 ? -13.672 -7.184 -23.609 1 89.5 239 HIS A C 1
ATOM 1813 O O . HIS A 1 239 ? -14.195 -6.203 -23.078 1 89.5 239 HIS A O 1
ATOM 1819 N N . TYR A 1 240 ? -12.484 -7.59 -23.375 1 87.12 240 TYR A N 1
ATOM 1820 C CA . TYR A 1 240 ? -11.641 -6.848 -22.438 1 87.12 240 TYR A CA 1
ATOM 1821 C C . TYR A 1 240 ? -11.383 -5.43 -22.953 1 87.12 240 TYR A C 1
ATOM 1823 O O . TYR A 1 240 ? -11.539 -4.461 -22.203 1 87.12 240 TYR A O 1
ATOM 1831 N N . LEU A 1 241 ? -11.062 -5.312 -24.188 1 80.31 241 LEU A N 1
ATOM 1832 C CA . LEU A 1 241 ? -10.766 -4.008 -24.75 1 80.31 241 LEU A CA 1
ATOM 1833 C C . LEU A 1 241 ? -12 -3.119 -24.766 1 80.31 241 LEU A C 1
ATOM 1835 O O . LEU A 1 241 ? -11.906 -1.91 -24.547 1 80.31 241 LEU A O 1
ATOM 1839 N N . THR A 1 242 ? -13.117 -3.711 -24.984 1 84.56 242 THR A N 1
ATOM 1840 C CA . THR A 1 242 ? -14.375 -2.965 -24.938 1 84.56 242 THR A CA 1
ATOM 1841 C C . THR A 1 242 ? -14.641 -2.443 -23.531 1 84.56 242 THR A C 1
ATOM 1843 O O . THR A 1 242 ? -15.062 -1.297 -23.359 1 84.56 242 THR A O 1
ATOM 1846 N N . ALA A 1 243 ? -14.375 -3.301 -22.562 1 86.62 243 ALA A N 1
ATOM 1847 C CA . ALA A 1 243 ? -14.531 -2.871 -21.172 1 86.62 243 ALA A CA 1
ATOM 1848 C C . ALA A 1 243 ? -13.578 -1.723 -20.844 1 86.62 243 ALA A C 1
ATOM 1850 O O . ALA A 1 243 ? -13.984 -0.724 -20.25 1 86.62 243 ALA A O 1
ATOM 1851 N N . MET A 1 244 ? -12.32 -1.802 -21.281 1 80.31 244 MET A N 1
ATOM 1852 C CA . MET A 1 244 ? -11.289 -0.82 -20.953 1 80.31 244 MET A CA 1
ATOM 1853 C C . MET A 1 244 ? -11.594 0.521 -21.609 1 80.31 244 MET A C 1
ATOM 1855 O O . MET A 1 244 ? -11.172 1.569 -21.125 1 80.31 244 MET A O 1
ATOM 1859 N N . SER A 1 245 ? -12.328 0.519 -22.656 1 76.25 245 SER A N 1
ATOM 1860 C CA . SER A 1 245 ? -12.719 1.761 -23.312 1 76.25 245 SER A CA 1
ATOM 1861 C C . SER A 1 245 ? -13.664 2.578 -22.438 1 76.25 245 SER A C 1
ATOM 1863 O O . SER A 1 245 ? -13.844 3.777 -22.656 1 76.25 245 SER A O 1
ATOM 1865 N N . LYS A 1 246 ? -14.188 1.97 -21.406 1 73.25 246 LYS A N 1
ATOM 1866 C CA . LYS A 1 246 ? -15.125 2.625 -20.5 1 73.25 246 LYS A CA 1
ATOM 1867 C C . LYS A 1 246 ? -14.453 2.977 -19.172 1 73.25 246 LYS A C 1
ATOM 1869 O O . LYS A 1 246 ? -15.117 3.402 -18.219 1 73.25 246 LYS A O 1
ATOM 1874 N N . GLU A 1 247 ? -13.148 2.869 -19.094 1 68.75 247 GLU A N 1
ATOM 1875 C CA . GLU A 1 247 ? -12.398 2.957 -17.844 1 68.75 247 GLU A CA 1
ATOM 1876 C C . GLU A 1 247 ? -12.469 4.363 -17.266 1 68.75 247 GLU A C 1
ATOM 1878 O O . GLU A 1 247 ? -12.508 4.531 -16.047 1 68.75 247 GLU A O 1
ATOM 1883 N N . ALA A 1 248 ? -12.516 5.336 -18.094 1 58.25 248 ALA A N 1
ATOM 1884 C CA . ALA A 1 248 ? -12.477 6.73 -17.656 1 58.25 248 ALA A CA 1
ATOM 1885 C C . ALA A 1 248 ? -13.656 7.055 -16.75 1 58.25 248 ALA A C 1
ATOM 1887 O O . ALA A 1 248 ? -13.586 7.98 -15.938 1 58.25 248 ALA A O 1
ATOM 1888 N N . HIS A 1 249 ? -14.648 6.254 -16.75 1 57.62 249 HIS A N 1
ATOM 1889 C CA . HIS A 1 249 ? -15.867 6.551 -16 1 57.62 249 HIS A CA 1
ATOM 1890 C C . HIS A 1 249 ? -15.922 5.762 -14.695 1 57.62 249 HIS A C 1
ATOM 1892 O O . HIS A 1 249 ? -16.844 5.949 -13.891 1 57.62 249 HIS A O 1
ATOM 1898 N N . LEU A 1 250 ? -14.852 5.027 -14.531 1 64.44 250 LEU A N 1
ATOM 1899 C CA . LEU A 1 250 ? -14.891 4.094 -13.414 1 64.44 250 LEU A CA 1
ATOM 1900 C C . LEU A 1 250 ? -14.555 4.805 -12.102 1 64.44 250 LEU A C 1
ATOM 1902 O O . LEU A 1 250 ? -14.781 4.258 -11.023 1 64.44 250 LEU A O 1
ATOM 1906 N N . GLY A 1 251 ? -14.164 6.012 -12.219 1 60.03 251 GLY A N 1
ATOM 1907 C CA . GLY A 1 251 ? -13.859 6.75 -11.008 1 60.03 251 GLY A CA 1
ATOM 1908 C C . GLY A 1 251 ? -15.094 7.281 -10.305 1 60.03 251 GLY A C 1
ATOM 1909 O O . GLY A 1 251 ? -15.031 7.652 -9.133 1 60.03 251 GLY A O 1
ATOM 1910 N N . GLN A 1 252 ? -16.188 7.188 -10.891 1 64.75 252 GLN A N 1
ATOM 1911 C CA . GLN A 1 252 ? -17.406 7.793 -10.344 1 64.75 252 GLN A CA 1
ATOM 1912 C C . GLN A 1 252 ? -18.391 6.723 -9.883 1 64.75 252 GLN A C 1
ATOM 1914 O O . GLN A 1 252 ? -19.594 6.984 -9.781 1 64.75 252 GLN A O 1
ATOM 1919 N N . VAL A 1 253 ? -17.844 5.613 -9.57 1 76.25 253 VAL A N 1
ATOM 1920 C CA . VAL A 1 253 ? -18.703 4.523 -9.125 1 76.25 253 VAL A CA 1
ATOM 1921 C C . VAL A 1 253 ? -18.531 4.316 -7.621 1 76.25 253 VAL A C 1
ATOM 1923 O O . VAL A 1 253 ? -17.531 4.742 -7.035 1 76.25 253 VAL A O 1
ATOM 1926 N N . PRO A 1 254 ? -19.578 3.783 -7.012 1 82.25 254 PRO A N 1
ATOM 1927 C CA . PRO A 1 254 ? -19.469 3.494 -5.578 1 82.25 254 PRO A CA 1
ATOM 1928 C C . PRO A 1 254 ? -18.25 2.633 -5.246 1 82.25 254 PRO A C 1
ATOM 1930 O O . PRO A 1 254 ? -17.766 1.874 -6.098 1 82.25 254 PRO A O 1
ATOM 1933 N N . PRO A 1 255 ? -17.828 2.729 -4 1 85 255 PRO A N 1
ATOM 1934 C CA . PRO A 1 255 ? -16.578 2.08 -3.611 1 85 255 PRO A CA 1
ATOM 1935 C C . PRO A 1 255 ? -16.594 0.572 -3.85 1 85 255 PRO A C 1
ATOM 1937 O O . PRO A 1 255 ? -15.625 0.015 -4.379 1 85 255 PRO A O 1
ATOM 1940 N N . PRO A 1 256 ? -17.672 -0.129 -3.512 1 91.31 256 PRO A N 1
ATOM 1941 C CA . PRO A 1 256 ? -17.641 -1.567 -3.783 1 91.31 256 PRO A CA 1
ATOM 1942 C C . PRO A 1 256 ? -17.438 -1.886 -5.262 1 91.31 256 PRO A C 1
ATOM 1944 O O . PRO A 1 256 ? -16.688 -2.795 -5.605 1 91.31 256 PRO A O 1
ATOM 1947 N N . ALA A 1 257 ? -18.125 -1.114 -6.078 1 89.94 257 ALA A N 1
ATOM 1948 C CA . ALA A 1 257 ? -18 -1.339 -7.516 1 89.94 257 ALA A CA 1
ATOM 1949 C C . ALA A 1 257 ? -16.594 -1.025 -8.008 1 89.94 257 ALA A C 1
ATOM 1951 O O . ALA A 1 257 ? -16.094 -1.673 -8.938 1 89.94 257 ALA A O 1
ATOM 1952 N N . GLN A 1 258 ? -15.984 -0.035 -7.422 1 87.5 258 GLN A N 1
ATOM 1953 C CA . GLN A 1 258 ? -14.617 0.302 -7.801 1 87.5 258 GLN A CA 1
ATOM 1954 C C . GLN A 1 258 ? -13.672 -0.869 -7.547 1 87.5 258 GLN A C 1
ATOM 1956 O O . GLN A 1 258 ? -12.852 -1.209 -8.406 1 87.5 258 GLN A O 1
ATOM 1961 N N . ILE A 1 259 ? -13.781 -1.454 -6.387 1 93.12 259 ILE A N 1
ATOM 1962 C CA . ILE A 1 259 ? -12.914 -2.566 -6.027 1 93.12 259 ILE A CA 1
ATOM 1963 C C . ILE A 1 259 ? -13.242 -3.781 -6.891 1 93.12 259 ILE A C 1
ATOM 1965 O O . ILE A 1 259 ? -12.336 -4.465 -7.383 1 93.12 259 ILE A O 1
ATOM 1969 N N . GLN A 1 260 ? -14.531 -4.016 -7.098 1 94.06 260 GLN A N 1
ATOM 1970 C CA . GLN A 1 260 ? -14.953 -5.125 -7.949 1 94.06 260 GLN A CA 1
ATOM 1971 C C . GLN A 1 260 ? -14.375 -4.984 -9.359 1 94.06 260 GLN A C 1
ATOM 1973 O O . GLN A 1 260 ? -13.914 -5.965 -9.945 1 94.06 260 GLN A O 1
ATOM 1978 N N . ASN A 1 261 ? -14.469 -3.803 -9.867 1 89.38 261 ASN A N 1
ATOM 1979 C CA . ASN A 1 261 ? -13.922 -3.557 -11.203 1 89.38 261 ASN A CA 1
ATOM 1980 C C . ASN A 1 261 ? -12.43 -3.865 -11.266 1 89.38 261 ASN A C 1
ATOM 1982 O O . ASN A 1 261 ? -11.961 -4.5 -12.211 1 89.38 261 ASN A O 1
ATOM 1986 N N . LEU A 1 262 ? -11.703 -3.438 -10.258 1 89.44 262 LEU A N 1
ATOM 1987 C CA . LEU A 1 262 ? -10.273 -3.717 -10.195 1 89.44 262 LEU A CA 1
ATOM 1988 C C . LEU A 1 262 ? -10.016 -5.215 -10.07 1 89.44 262 LEU A C 1
ATOM 1990 O O . LEU A 1 262 ? -9.094 -5.742 -10.695 1 89.44 262 LEU A O 1
ATOM 1994 N N . LEU A 1 263 ? -10.812 -5.867 -9.312 1 93.56 263 LEU A N 1
ATOM 1995 C CA . LEU A 1 263 ? -10.648 -7.309 -9.133 1 93.56 263 LEU A CA 1
ATOM 1996 C C . LEU A 1 263 ? -10.953 -8.055 -10.43 1 93.56 263 LEU A C 1
ATOM 1998 O O . LEU A 1 263 ? -10.32 -9.07 -10.727 1 93.56 263 LEU A O 1
ATOM 2002 N N . LEU A 1 264 ? -11.945 -7.551 -11.164 1 91.94 264 LEU A N 1
ATOM 2003 C CA . LEU A 1 264 ? -12.234 -8.156 -12.461 1 91.94 264 LEU A CA 1
ATOM 2004 C C . LEU A 1 264 ? -11.031 -8.031 -13.391 1 91.94 264 LEU A C 1
ATOM 2006 O O . LEU A 1 264 ? -10.664 -8.984 -14.07 1 91.94 264 LEU A O 1
ATOM 2010 N N . ILE A 1 265 ? -10.422 -6.895 -13.391 1 87.25 265 ILE A N 1
ATOM 2011 C CA . ILE A 1 265 ? -9.227 -6.688 -14.195 1 87.25 265 ILE A CA 1
ATOM 2012 C C . ILE A 1 265 ? -8.117 -7.621 -13.719 1 87.25 265 ILE A C 1
ATOM 2014 O O . ILE A 1 265 ? -7.398 -8.211 -14.531 1 87.25 265 ILE A O 1
ATOM 2018 N N . PHE A 1 266 ? -7.984 -7.727 -12.492 1 90.94 266 PHE A N 1
ATOM 2019 C CA . PHE A 1 266 ? -6.969 -8.586 -11.891 1 90.94 266 PHE A CA 1
ATOM 2020 C C . PHE A 1 266 ? -7.141 -10.031 -12.352 1 90.94 266 PHE A C 1
ATOM 2022 O O . PHE A 1 266 ? -6.172 -10.68 -12.75 1 90.94 266 PHE A O 1
ATOM 2029 N N . VAL A 1 267 ? -8.367 -10.492 -12.211 1 91.31 267 VAL A N 1
ATOM 2030 C CA . VAL A 1 267 ? -8.641 -11.875 -12.594 1 91.31 267 VAL A CA 1
ATOM 2031 C C . VAL A 1 267 ? -8.312 -12.07 -14.07 1 91.31 267 VAL A C 1
ATOM 2033 O O . VAL A 1 267 ? -7.668 -13.055 -14.445 1 91.31 267 VAL A O 1
ATOM 2036 N N . PHE A 1 268 ? -8.75 -11.203 -14.867 1 87.81 268 PHE A N 1
ATOM 2037 C CA . PHE A 1 268 ? -8.453 -11.305 -16.297 1 87.81 268 PHE A CA 1
ATOM 2038 C C . PHE A 1 268 ? -6.945 -11.32 -16.531 1 87.81 268 PHE A C 1
ATOM 2040 O O . PHE A 1 268 ? -6.445 -12.109 -17.328 1 87.81 268 PHE A O 1
ATOM 2047 N N . ALA A 1 269 ? -6.25 -10.422 -15.836 1 83.62 269 ALA A N 1
ATOM 2048 C CA . ALA A 1 269 ? -4.805 -10.312 -15.992 1 83.62 269 ALA A CA 1
ATOM 2049 C C . ALA A 1 269 ? -4.105 -11.609 -15.609 1 83.62 269 ALA A C 1
ATOM 2051 O O . ALA A 1 269 ? -3.07 -11.961 -16.188 1 83.62 269 ALA A O 1
ATOM 2052 N N . THR A 1 270 ? -4.602 -12.328 -14.688 1 85.88 270 THR A N 1
ATOM 2053 C CA . THR A 1 270 ? -3.996 -13.578 -14.234 1 85.88 270 THR A CA 1
ATOM 2054 C C . THR A 1 270 ? -4.23 -14.695 -15.25 1 85.88 270 THR A C 1
ATOM 2056 O O . THR A 1 270 ? -3.471 -15.664 -15.297 1 85.88 270 THR A O 1
ATOM 2059 N N . LEU A 1 271 ? -5.25 -14.523 -16.094 1 85.69 271 LEU A N 1
ATOM 2060 C CA . LEU A 1 271 ? -5.676 -15.625 -16.938 1 85.69 271 LEU A CA 1
ATOM 2061 C C . LEU A 1 271 ? -5.266 -15.375 -18.391 1 85.69 271 LEU A C 1
ATOM 2063 O O . LEU A 1 271 ? -5.398 -16.266 -19.234 1 85.69 271 LEU A O 1
ATOM 2067 N N . HIS A 1 272 ? -4.793 -14.266 -18.625 1 78.5 272 HIS A N 1
ATOM 2068 C CA . HIS A 1 272 ? -4.473 -13.953 -20.016 1 78.5 272 HIS A CA 1
ATOM 2069 C C . HIS A 1 272 ? -2.967 -13.82 -20.203 1 78.5 272 HIS A C 1
ATOM 2071 O O . HIS A 1 272 ? -2.252 -13.383 -19.297 1 78.5 272 HIS A O 1
ATOM 2077 N N . ASP A 1 273 ? -2.521 -14.242 -21.328 1 73.25 273 ASP A N 1
ATOM 2078 C CA . ASP A 1 273 ? -1.088 -14.25 -21.609 1 73.25 273 ASP A CA 1
ATOM 2079 C C . ASP A 1 273 ? -0.616 -12.883 -22.094 1 73.25 273 ASP A C 1
ATOM 2081 O O . ASP A 1 273 ? 0.588 -12.633 -22.188 1 73.25 273 ASP A O 1
ATOM 2085 N N . VAL A 1 274 ? -1.624 -12.023 -22.484 1 61.72 274 VAL A N 1
ATOM 2086 C CA . VAL A 1 274 ? -1.196 -10.75 -23.062 1 61.72 274 VAL A CA 1
ATOM 2087 C C . VAL A 1 274 ? -0.833 -9.773 -21.938 1 61.72 274 VAL A C 1
ATOM 2089 O O . VAL A 1 274 ? -1.373 -9.867 -20.828 1 61.72 274 VAL A O 1
ATOM 2092 N N . GLY A 1 275 ? 0.334 -9.234 -22.078 1 57.78 275 GLY A N 1
ATOM 2093 C CA . GLY A 1 275 ? 0.99 -8.359 -21.109 1 57.78 275 GLY A CA 1
ATOM 2094 C C . GLY A 1 275 ? 0.138 -7.168 -20.703 1 57.78 275 GLY A C 1
ATOM 2095 O O . GLY A 1 275 ? 0.095 -6.16 -21.406 1 57.78 275 GLY A O 1
ATOM 2096 N N . ILE A 1 276 ? -0.949 -7.473 -19.812 1 61 276 ILE A N 1
ATOM 2097 C CA . ILE A 1 276 ? -1.642 -6.371 -19.141 1 61 276 ILE A CA 1
ATOM 2098 C C . ILE A 1 276 ? -0.779 -5.824 -18.016 1 61 276 ILE A C 1
ATOM 2100 O O . ILE A 1 276 ? 0.413 -6.129 -17.922 1 61 276 ILE A O 1
ATOM 2104 N N . ALA A 1 277 ? -1.317 -4.906 -17.156 1 59.19 277 ALA A N 1
ATOM 2105 C CA . ALA A 1 277 ? -0.646 -4.312 -16 1 59.19 277 ALA A CA 1
ATOM 2106 C C . ALA A 1 277 ? -0.232 -5.383 -15 1 59.19 277 ALA A C 1
ATOM 2108 O O . ALA A 1 277 ? -0.69 -6.527 -15.078 1 59.19 277 ALA A O 1
ATOM 2109 N N . SER A 1 278 ? 0.822 -5.164 -14.297 1 72.5 278 SER A N 1
ATOM 2110 C CA . SER A 1 278 ? 1.266 -6.027 -13.211 1 72.5 278 SER A CA 1
ATOM 2111 C C . SER A 1 278 ? 0.109 -6.383 -12.281 1 72.5 278 SER A C 1
ATOM 2113 O O . SER A 1 278 ? -0.614 -5.5 -11.812 1 72.5 278 SER A O 1
ATOM 2115 N N . THR A 1 279 ? -0.102 -7.695 -12.219 1 82.25 279 THR A N 1
ATOM 2116 C CA . THR A 1 279 ? -1.149 -8.156 -11.312 1 82.25 279 THR A CA 1
ATOM 2117 C C . THR A 1 279 ? -0.933 -7.594 -9.914 1 82.25 279 THR A C 1
ATOM 2119 O O . THR A 1 279 ? -1.895 -7.262 -9.211 1 82.25 279 THR A O 1
ATOM 2122 N N . TRP A 1 280 ? 0.341 -7.43 -9.492 1 85.75 280 TRP A N 1
ATOM 2123 C CA . TRP A 1 280 ? 0.645 -6.875 -8.18 1 85.75 280 TRP A CA 1
ATOM 2124 C C . TRP A 1 280 ? 0.181 -5.426 -8.078 1 85.75 280 TRP A C 1
ATOM 2126 O O . TRP A 1 280 ? -0.409 -5.023 -7.074 1 85.75 280 TRP A O 1
ATOM 2136 N N . GLU A 1 281 ? 0.405 -4.664 -9.133 1 81.69 281 GLU A N 1
ATOM 2137 C CA . GLU A 1 281 ? 0.011 -3.26 -9.125 1 81.69 281 GLU A CA 1
ATOM 2138 C C . GLU A 1 281 ? -1.508 -3.111 -9.07 1 81.69 281 GLU A C 1
ATOM 2140 O O . GLU A 1 281 ? -2.027 -2.227 -8.391 1 81.69 281 GLU A O 1
ATOM 2145 N N . ILE A 1 282 ? -2.154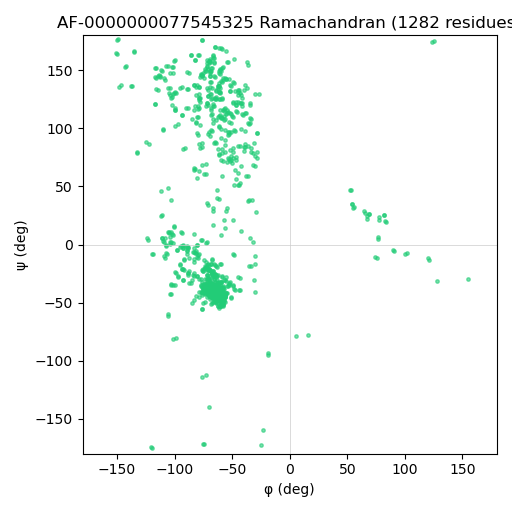 -3.979 -9.805 1 83 282 ILE A N 1
ATOM 2146 C CA . ILE A 1 282 ? -3.611 -3.914 -9.844 1 83 282 ILE A CA 1
ATOM 2147 C C . ILE A 1 282 ? -4.176 -4.207 -8.453 1 83 282 ILE A C 1
ATOM 2149 O O . ILE A 1 282 ? -5.031 -3.467 -7.961 1 83 282 ILE A O 1
ATOM 2153 N N . ILE A 1 283 ? -3.637 -5.254 -7.883 1 90.38 283 ILE A N 1
ATOM 2154 C CA . ILE A 1 283 ? -4.195 -5.66 -6.598 1 90.38 283 ILE A CA 1
ATOM 2155 C C . ILE A 1 283 ? -3.803 -4.648 -5.523 1 90.38 283 ILE A C 1
ATOM 2157 O O . ILE A 1 283 ? -4.574 -4.391 -4.594 1 90.38 283 ILE A O 1
ATOM 2161 N N . ARG A 1 284 ? -2.607 -4.086 -5.625 1 89.38 284 ARG A N 1
ATOM 2162 C CA . ARG A 1 284 ? -2.205 -3.041 -4.695 1 89.38 284 ARG A CA 1
ATOM 2163 C C . ARG A 1 284 ? -3.146 -1.842 -4.777 1 89.38 284 ARG A C 1
ATOM 2165 O O . ARG A 1 284 ? -3.469 -1.228 -3.758 1 89.38 284 ARG A O 1
ATOM 2172 N N . GLN A 1 285 ? -3.551 -1.566 -5.98 1 85.19 285 GLN A N 1
ATOM 2173 C CA . GLN A 1 285 ? -4.516 -0.489 -6.168 1 85.19 285 GLN A CA 1
ATOM 2174 C C . GLN A 1 285 ? -5.859 -0.836 -5.531 1 85.19 285 GLN A C 1
ATOM 2176 O O . GLN A 1 285 ? -6.496 0.015 -4.906 1 85.19 285 GLN A O 1
ATOM 2181 N N . ALA A 1 286 ? -6.285 -2.023 -5.738 1 90.75 286 ALA A N 1
ATOM 2182 C CA . ALA A 1 286 ? -7.531 -2.459 -5.121 1 90.75 286 ALA A CA 1
ATOM 2183 C C . ALA A 1 286 ? -7.465 -2.332 -3.602 1 90.75 286 ALA A C 1
ATOM 2185 O O . ALA A 1 286 ? -8.414 -1.866 -2.969 1 90.75 286 ALA A O 1
ATOM 2186 N N . MET A 1 287 ? -6.34 -2.719 -3.043 1 94.88 287 MET A N 1
ATOM 2187 C CA . MET A 1 287 ? -6.16 -2.65 -1.596 1 94.88 287 MET A CA 1
ATOM 2188 C C . MET A 1 287 ? -6.16 -1.204 -1.114 1 94.88 287 MET A C 1
ATOM 2190 O O . MET A 1 287 ? -6.656 -0.906 -0.027 1 94.88 287 MET A O 1
ATOM 2194 N N . ARG A 1 288 ? -5.523 -0.35 -1.901 1 88.06 288 ARG A N 1
ATOM 2195 C CA . ARG A 1 288 ? -5.547 1.07 -1.565 1 88.06 288 ARG A CA 1
ATOM 2196 C C . ARG A 1 288 ? -6.977 1.59 -1.474 1 88.06 288 ARG A C 1
ATOM 2198 O O . ARG A 1 288 ? -7.316 2.334 -0.551 1 88.06 288 ARG A O 1
ATOM 2205 N N . VAL A 1 289 ? -7.809 1.209 -2.426 1 87.31 289 VAL A N 1
ATOM 2206 C CA . VAL A 1 289 ? -9.203 1.639 -2.42 1 87.31 289 VAL A CA 1
ATOM 2207 C C . VAL A 1 289 ? -9.922 1.054 -1.206 1 87.31 289 VAL A C 1
ATOM 2209 O O . VAL A 1 289 ? -10.742 1.728 -0.576 1 87.31 289 VAL A O 1
ATOM 2212 N N . CYS A 1 290 ? -9.602 -0.176 -0.873 1 93.75 290 CYS A N 1
ATOM 2213 C CA . CYS A 1 290 ? -10.172 -0.791 0.321 1 93.75 290 CYS A CA 1
ATOM 2214 C C . CYS A 1 290 ? -9.867 0.04 1.562 1 93.75 290 CYS A C 1
ATOM 2216 O O . CYS A 1 290 ? -10.75 0.277 2.387 1 93.75 290 CYS A O 1
ATOM 2218 N N . VAL A 1 291 ? -8.641 0.492 1.672 1 90.69 291 VAL A N 1
ATOM 2219 C CA . VAL A 1 291 ? -8.219 1.268 2.836 1 90.69 291 VAL A CA 1
ATOM 2220 C C . VAL A 1 291 ? -8.891 2.639 2.811 1 90.69 291 VAL A C 1
ATOM 2222 O O . VAL A 1 291 ? -9.398 3.107 3.832 1 90.69 291 VAL A O 1
ATOM 2225 N N . LYS A 1 292 ? -8.859 3.189 1.6 1 83.25 292 LYS A N 1
ATOM 2226 C CA . LYS A 1 292 ? -9.43 4.52 1.434 1 83.25 292 LYS A CA 1
ATOM 2227 C C . LYS A 1 292 ? -10.875 4.562 1.936 1 83.25 292 LYS A C 1
ATOM 2229 O O . LYS A 1 292 ? -11.289 5.539 2.562 1 83.25 292 LYS A O 1
ATOM 2234 N N . TYR A 1 293 ? -11.594 3.455 1.732 1 85.75 293 TYR A N 1
ATOM 2235 C CA . TYR A 1 293 ? -13.016 3.473 2.062 1 85.75 293 TYR A CA 1
ATOM 2236 C C . TYR A 1 293 ? -13.305 2.584 3.266 1 85.75 293 TYR A C 1
ATOM 2238 O O . TYR A 1 293 ? -14.469 2.334 3.594 1 85.75 293 TYR A O 1
ATOM 2246 N N . GLY A 1 294 ? -12.344 2.027 3.916 1 90.19 294 GLY A N 1
ATOM 2247 C CA . GLY A 1 294 ? -12.469 1.376 5.211 1 90.19 294 GLY A CA 1
ATOM 2248 C C . GLY A 1 294 ? -12.992 -0.046 5.117 1 90.19 294 GLY A C 1
ATOM 2249 O O . GLY A 1 294 ? -13.609 -0.547 6.055 1 90.19 294 GLY A O 1
ATOM 2250 N N . PHE A 1 295 ? -12.797 -0.721 3.971 1 94.44 295 PHE A N 1
ATOM 2251 C CA . PHE A 1 295 ? -13.273 -2.088 3.805 1 94.44 295 PHE A CA 1
ATOM 2252 C C . PHE A 1 295 ? -12.555 -3.035 4.758 1 94.44 295 PHE A C 1
ATOM 2254 O O . PHE A 1 295 ? -13.023 -4.148 5.004 1 94.44 295 PHE A O 1
ATOM 2261 N N . HIS A 1 296 ? -11.43 -2.689 5.324 1 94.5 296 HIS A N 1
ATOM 2262 C CA . HIS A 1 296 ? -10.648 -3.541 6.211 1 94.5 296 HIS A CA 1
ATOM 2263 C C . HIS A 1 296 ? -11.172 -3.484 7.641 1 94.5 296 HIS A C 1
ATOM 2265 O O . HIS A 1 296 ? -10.75 -4.266 8.492 1 94.5 296 HIS A O 1
ATOM 2271 N N . SER A 1 297 ? -12.102 -2.623 7.863 1 90.19 297 SER A N 1
ATOM 2272 C CA . SER A 1 297 ? -12.5 -2.33 9.234 1 90.19 297 SER A CA 1
ATOM 2273 C C . SER A 1 297 ? -13.93 -2.789 9.508 1 90.19 297 SER A C 1
ATOM 2275 O O . SER A 1 297 ? -14.812 -2.635 8.656 1 90.19 297 SER A O 1
ATOM 2277 N N . ARG A 1 298 ? -14.188 -3.225 10.672 1 88.31 298 ARG A N 1
ATOM 2278 C CA . ARG A 1 298 ? -15.523 -3.602 11.117 1 88.31 298 ARG A CA 1
ATOM 2279 C C . ARG A 1 298 ? -16.391 -2.369 11.359 1 88.31 298 ARG A C 1
ATOM 2281 O O . ARG A 1 298 ? -17.609 -2.447 11.305 1 88.31 298 ARG A O 1
ATOM 2288 N N . GLU A 1 299 ? -15.75 -1.262 11.531 1 76.88 299 GLU A N 1
ATOM 2289 C CA . GLU A 1 299 ? -16.453 -0.018 11.844 1 76.88 299 GLU A CA 1
ATOM 2290 C C . GLU A 1 299 ? -17.312 0.436 10.672 1 76.88 299 GLU A C 1
ATOM 2292 O O . GLU A 1 299 ? -18.297 1.152 10.859 1 76.88 299 GLU A O 1
ATOM 2297 N N . THR A 1 300 ? -16.969 -0.01 9.484 1 81.88 300 THR A N 1
ATOM 2298 C CA . THR A 1 300 ? -17.688 0.438 8.297 1 81.88 300 THR A CA 1
ATOM 2299 C C . THR A 1 300 ? -18.703 -0.611 7.855 1 81.88 300 THR A C 1
ATOM 2301 O O . THR A 1 300 ? -19.203 -0.562 6.727 1 81.88 300 THR A O 1
ATOM 2304 N N . ALA A 1 301 ? -18.969 -1.525 8.75 1 87.56 301 ALA A N 1
ATOM 2305 C CA . ALA A 1 301 ? -19.953 -2.562 8.438 1 87.56 301 ALA A CA 1
ATOM 2306 C C . ALA A 1 301 ? -21.297 -1.952 8.094 1 87.56 301 ALA A C 1
ATOM 2308 O O . ALA A 1 301 ? -21.688 -0.916 8.641 1 87.56 301 ALA A O 1
ATOM 2309 N N . VAL A 1 302 ? -21.969 -2.574 7.137 1 88.5 302 VAL A N 1
ATOM 2310 C CA . VAL A 1 302 ? -23.281 -2.088 6.715 1 88.5 302 VAL A CA 1
ATOM 2311 C C . VAL A 1 302 ? -24.375 -2.932 7.359 1 88.5 302 VAL A C 1
ATOM 2313 O O . VAL A 1 302 ? -24.156 -4.109 7.664 1 88.5 302 VAL A O 1
ATOM 2316 N N . GLU A 1 303 ? -25.562 -2.395 7.457 1 89.06 303 GLU A N 1
ATOM 2317 C CA . GLU A 1 303 ? -26.672 -3.029 8.156 1 89.06 303 GLU A CA 1
ATOM 2318 C C . GLU A 1 303 ? -27.266 -4.168 7.332 1 89.06 303 GLU A C 1
ATOM 2320 O O . GLU A 1 303 ? -27.656 -5.199 7.883 1 89.06 303 GLU A O 1
ATOM 2325 N N . ASP A 1 304 ? -27.344 -3.998 6.059 1 91.19 304 ASP A N 1
ATOM 2326 C CA . ASP A 1 304 ? -27.875 -5.055 5.195 1 91.19 304 ASP A CA 1
ATOM 2327 C C . ASP A 1 304 ? -26.938 -6.27 5.199 1 91.19 304 ASP A C 1
ATOM 2329 O O . ASP A 1 304 ? -25.797 -6.18 4.762 1 91.19 304 ASP A O 1
ATOM 2333 N N . LEU A 1 305 ? -27.469 -7.375 5.633 1 91.25 305 LEU A N 1
ATOM 2334 C CA . LEU A 1 305 ? -26.656 -8.57 5.852 1 91.25 305 LEU A CA 1
ATOM 2335 C C . LEU A 1 305 ? -26.016 -9.039 4.547 1 91.25 305 LEU A C 1
ATOM 2337 O O . LEU A 1 305 ? -24.859 -9.438 4.531 1 91.25 305 LEU A O 1
ATOM 2341 N N . ILE A 1 306 ? -26.797 -9.07 3.5 1 92.44 306 ILE A N 1
ATOM 2342 C CA . ILE A 1 306 ? -26.297 -9.555 2.219 1 92.44 306 ILE A CA 1
ATOM 2343 C C . ILE A 1 306 ? -25.219 -8.609 1.684 1 92.44 306 ILE A C 1
ATOM 2345 O O . ILE A 1 306 ? -24.188 -9.047 1.167 1 92.44 306 ILE A O 1
ATOM 2349 N N . GLN A 1 307 ? -25.484 -7.348 1.82 1 93.06 307 GLN A N 1
ATOM 2350 C CA . GLN A 1 307 ? -24.5 -6.363 1.388 1 93.06 307 GLN A CA 1
ATOM 2351 C C . GLN A 1 307 ? -23.234 -6.449 2.23 1 93.06 307 GLN A C 1
ATOM 2353 O O . GLN A 1 307 ? -22.125 -6.242 1.724 1 93.06 307 GLN A O 1
ATOM 2358 N N . GLU A 1 308 ? -23.422 -6.695 3.455 1 95.56 308 GLU A N 1
ATOM 2359 C CA . GLU A 1 308 ? -22.266 -6.855 4.324 1 95.56 308 GLU A CA 1
ATOM 2360 C C . GLU A 1 308 ? -21.453 -8.086 3.936 1 95.56 308 GLU A C 1
ATOM 2362 O O . GLU A 1 308 ? -20.219 -8.047 3.941 1 95.56 308 GLU A O 1
ATOM 2367 N N . GLN A 1 309 ? -22.125 -9.18 3.604 1 95.81 309 GLN A N 1
ATOM 2368 C CA . GLN A 1 309 ? -21.406 -10.367 3.158 1 95.81 309 GLN A CA 1
ATOM 2369 C C . GLN A 1 309 ? -20.641 -10.102 1.868 1 95.81 309 GLN A C 1
ATOM 2371 O O . GLN A 1 309 ? -19.516 -10.57 1.698 1 95.81 309 GLN A O 1
ATOM 2376 N N . LEU A 1 310 ? -21.281 -9.391 0.996 1 96.31 310 LEU A N 1
ATOM 2377 C CA . LEU A 1 310 ? -20.594 -9.039 -0.241 1 96.31 310 LEU A CA 1
ATOM 2378 C C . LEU A 1 310 ? -19.375 -8.172 0.044 1 96.31 310 LEU A C 1
ATOM 2380 O O . LEU A 1 310 ? -18.312 -8.367 -0.552 1 96.31 310 LEU A O 1
ATOM 2384 N N . ARG A 1 311 ? -19.531 -7.184 0.957 1 96.69 311 ARG A N 1
ATOM 2385 C CA . ARG A 1 311 ? -18.422 -6.328 1.364 1 96.69 311 ARG A CA 1
ATOM 2386 C C . ARG A 1 311 ? -17.25 -7.156 1.9 1 96.69 311 ARG A C 1
ATOM 2388 O O . ARG A 1 311 ? -16.094 -6.93 1.528 1 96.69 311 ARG A O 1
ATOM 2395 N N . ARG A 1 312 ? -17.547 -8.102 2.719 1 97.81 312 ARG A N 1
ATOM 2396 C CA . ARG A 1 312 ? -16.516 -8.984 3.275 1 97.81 312 ARG A CA 1
ATOM 2397 C C . ARG A 1 312 ? -15.836 -9.797 2.178 1 97.81 312 ARG A C 1
ATOM 2399 O O . ARG A 1 312 ? -14.609 -9.914 2.162 1 97.81 312 ARG A O 1
ATOM 2406 N N . ARG A 1 313 ? -16.641 -10.305 1.266 1 97.94 313 ARG A N 1
ATOM 2407 C CA . ARG A 1 313 ? -16.094 -11.102 0.169 1 97.94 313 ARG A CA 1
ATOM 2408 C C . ARG A 1 313 ? -15.148 -10.266 -0.695 1 97.94 313 ARG A C 1
ATOM 2410 O O . ARG A 1 313 ? -14.094 -10.742 -1.12 1 97.94 313 ARG A O 1
ATOM 2417 N N . ILE A 1 314 ? -15.57 -9.07 -0.948 1 97.81 314 ILE A N 1
ATOM 2418 C CA . ILE A 1 314 ? -14.773 -8.164 -1.763 1 97.81 314 ILE A CA 1
ATOM 2419 C C . ILE A 1 314 ? -13.422 -7.918 -1.094 1 97.81 314 ILE A C 1
ATOM 2421 O O . ILE A 1 314 ? -12.367 -8.094 -1.719 1 97.81 314 ILE A O 1
ATOM 2425 N N . PHE A 1 315 ? -13.422 -7.598 0.207 1 98.25 315 PHE A N 1
ATOM 2426 C CA . PHE A 1 315 ? -12.18 -7.301 0.91 1 98.25 315 PHE A CA 1
ATOM 2427 C C . PHE A 1 315 ? -11.273 -8.523 0.943 1 98.25 315 PHE A C 1
ATOM 2429 O O . PHE A 1 315 ? -10.086 -8.422 0.63 1 98.25 315 PHE A O 1
ATOM 2436 N N . TRP A 1 316 ? -11.789 -9.594 1.313 1 98.44 316 TRP A N 1
ATOM 2437 C CA . TRP A 1 316 ? -10.953 -10.766 1.527 1 98.44 316 TRP A CA 1
ATOM 2438 C C . TRP A 1 316 ? -10.461 -11.336 0.199 1 98.44 316 TRP A C 1
ATOM 2440 O O . TRP A 1 316 ? -9.383 -11.938 0.134 1 98.44 316 TRP A O 1
ATOM 2450 N N . SER A 1 317 ? -11.258 -11.164 -0.904 1 97.94 317 SER A N 1
ATOM 2451 C CA . SER A 1 317 ? -10.742 -11.516 -2.223 1 97.94 317 SER A CA 1
ATOM 2452 C C . SER A 1 317 ? -9.516 -10.68 -2.582 1 97.94 317 SER A C 1
ATOM 2454 O O . SER A 1 317 ? -8.539 -11.195 -3.119 1 97.94 317 SER A O 1
ATOM 2456 N N . ALA A 1 318 ? -9.594 -9.406 -2.273 1 97.5 318 ALA A N 1
ATOM 2457 C CA . ALA A 1 318 ? -8.438 -8.531 -2.488 1 97.5 318 ALA A CA 1
ATOM 2458 C C . ALA A 1 318 ? -7.277 -8.914 -1.582 1 97.5 318 ALA A C 1
ATOM 2460 O O . ALA A 1 318 ? -6.121 -8.93 -2.014 1 97.5 318 ALA A O 1
ATOM 2461 N N . TYR A 1 319 ? -7.582 -9.273 -0.362 1 97.88 319 TYR A N 1
ATOM 2462 C CA . TYR A 1 319 ? -6.594 -9.656 0.641 1 97.88 319 TYR A CA 1
ATOM 2463 C C . TYR A 1 319 ? -5.793 -10.867 0.181 1 97.88 319 TYR A C 1
ATOM 2465 O O . TYR A 1 319 ? -4.559 -10.836 0.175 1 97.88 319 TYR A O 1
ATOM 2473 N N . ILE A 1 320 ? -6.449 -11.906 -0.19 1 97.56 320 ILE A N 1
ATOM 2474 C CA . ILE A 1 320 ? -5.738 -13.133 -0.537 1 97.56 320 ILE A CA 1
ATOM 2475 C C . ILE A 1 320 ? -4.906 -12.906 -1.796 1 97.56 320 ILE A C 1
ATOM 2477 O O . ILE A 1 320 ? -3.807 -13.453 -1.926 1 97.56 320 ILE A O 1
ATOM 2481 N N . SER A 1 321 ? -5.418 -12.164 -2.689 1 94.94 321 SER A N 1
ATOM 2482 C CA . SER A 1 321 ? -4.699 -11.867 -3.924 1 94.94 321 SER A CA 1
ATOM 2483 C C . SER A 1 321 ? -3.447 -11.039 -3.654 1 94.94 321 SER A C 1
ATOM 2485 O O . SER A 1 321 ? -2.391 -11.297 -4.234 1 94.94 321 SER A O 1
ATOM 2487 N N . ASP A 1 322 ? -3.555 -10.078 -2.779 1 95.38 322 ASP A N 1
ATOM 2488 C CA . ASP A 1 322 ? -2.4 -9.266 -2.41 1 95.38 322 ASP A CA 1
ATOM 2489 C C . ASP A 1 322 ? -1.312 -10.125 -1.762 1 95.38 322 ASP A C 1
ATOM 2491 O O . ASP A 1 322 ? -0.133 -9.992 -2.098 1 95.38 322 ASP A O 1
ATOM 2495 N N . ARG A 1 323 ? -1.721 -10.922 -0.837 1 95.06 323 ARG A N 1
ATOM 2496 C CA . ARG A 1 323 ? -0.747 -11.773 -0.158 1 95.06 323 ARG A CA 1
ATOM 2497 C C . ARG A 1 323 ? -0.044 -12.703 -1.146 1 95.06 323 ARG A C 1
ATOM 2499 O O . ARG A 1 323 ? 1.173 -12.883 -1.075 1 95.06 323 ARG A O 1
ATOM 2506 N N . HIS A 1 324 ? -0.878 -13.211 -1.99 1 90.94 324 HIS A N 1
ATOM 2507 C CA . HIS A 1 324 ? -0.317 -14.133 -2.969 1 90.94 324 HIS A CA 1
ATOM 2508 C C . HIS A 1 324 ? 0.675 -13.43 -3.887 1 90.94 324 HIS A C 1
ATOM 2510 O O . HIS A 1 324 ? 1.795 -13.914 -4.082 1 90.94 324 HIS A O 1
ATOM 2516 N N . CYS A 1 325 ? 0.304 -12.32 -4.453 1 87.12 325 CYS A N 1
ATOM 2517 C CA . CYS A 1 325 ? 1.151 -11.586 -5.383 1 87.12 325 CYS A CA 1
ATOM 2518 C C . CYS A 1 325 ? 2.406 -11.07 -4.688 1 87.12 325 CYS A C 1
ATOM 25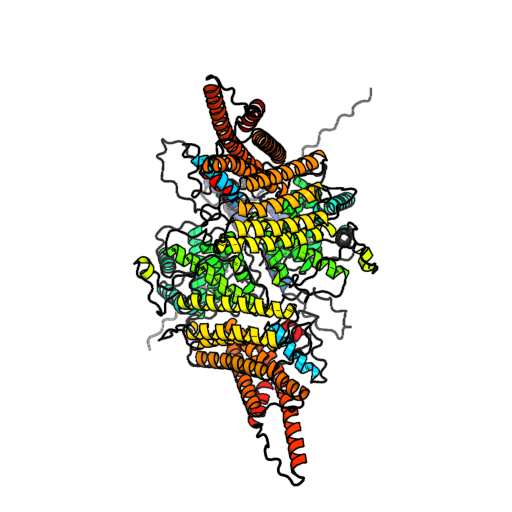20 O O . CYS A 1 325 ? 3.512 -11.203 -5.215 1 87.12 325 CYS A O 1
ATOM 2522 N N . SER A 1 326 ? 2.221 -10.484 -3.531 1 88.31 326 SER A N 1
ATOM 2523 C CA . SER A 1 326 ? 3.336 -9.883 -2.807 1 88.31 326 SER A CA 1
ATOM 2524 C C . SER A 1 326 ? 4.348 -10.938 -2.373 1 88.31 326 SER A C 1
ATOM 2526 O O . SER A 1 326 ? 5.555 -10.766 -2.555 1 88.31 326 SER A O 1
ATOM 2528 N N . GLN A 1 327 ? 3.924 -12.031 -1.868 1 83 327 GLN A N 1
ATOM 2529 C CA . GLN A 1 327 ? 4.812 -13.078 -1.376 1 83 327 GLN A CA 1
ATOM 2530 C C . GLN A 1 327 ? 5.57 -13.742 -2.521 1 83 327 GLN A C 1
ATOM 2532 O O . GLN A 1 327 ? 6.738 -14.102 -2.373 1 83 327 GLN A O 1
ATOM 2537 N N . ASN A 1 328 ? 4.844 -13.891 -3.582 1 78.75 328 ASN A N 1
ATOM 2538 C CA . ASN A 1 328 ? 5.5 -14.5 -4.73 1 78.75 328 ASN A CA 1
ATOM 2539 C C . ASN A 1 328 ? 6.621 -13.625 -5.273 1 78.75 328 ASN A C 1
ATOM 2541 O O . ASN A 1 328 ? 7.594 -14.125 -5.836 1 78.75 328 ASN A O 1
ATOM 2545 N N . LEU A 1 329 ? 6.469 -12.367 -5.027 1 77.56 329 LEU A N 1
ATOM 2546 C CA . LEU A 1 329 ? 7.465 -11.422 -5.523 1 77.56 329 LEU A CA 1
ATOM 2547 C C . LEU A 1 329 ? 8.461 -11.062 -4.426 1 77.56 329 LEU A C 1
ATOM 2549 O O . LEU A 1 329 ? 9.445 -10.367 -4.68 1 77.56 329 LEU A O 1
ATOM 2553 N N . GLY A 1 330 ? 8.211 -11.562 -3.24 1 78.81 330 GLY A N 1
ATOM 2554 C CA . GLY A 1 330 ? 9.047 -11.195 -2.111 1 78.81 330 GLY A CA 1
ATOM 2555 C C . GLY A 1 330 ? 8.875 -9.75 -1.687 1 78.81 330 GLY A C 1
ATOM 2556 O O . GLY A 1 330 ? 9.836 -9.109 -1.241 1 78.81 330 GLY A O 1
ATOM 2557 N N . ARG A 1 331 ? 7.754 -9.18 -1.938 1 84.25 331 ARG A N 1
ATOM 2558 C CA . ARG A 1 331 ? 7.445 -7.793 -1.587 1 84.25 331 ARG A CA 1
ATOM 2559 C C . ARG A 1 331 ? 6.57 -7.727 -0.339 1 84.25 331 ARG A C 1
ATOM 2561 O O . ARG A 1 331 ? 5.855 -8.68 -0.024 1 84.25 331 ARG A O 1
ATOM 2568 N N . PRO A 1 332 ? 6.672 -6.613 0.397 1 89.62 332 PRO A N 1
ATOM 2569 C CA . PRO A 1 332 ? 5.789 -6.445 1.553 1 89.62 332 PRO A CA 1
ATOM 2570 C C . PRO A 1 332 ? 4.312 -6.441 1.171 1 89.62 332 PRO A C 1
ATOM 2572 O O . PRO A 1 332 ? 3.955 -6.02 0.066 1 89.62 332 PRO A O 1
ATOM 2575 N N . VAL A 1 333 ? 3.543 -6.883 2.094 1 93.19 333 VAL A N 1
ATOM 2576 C CA . VAL A 1 333 ? 2.104 -6.941 1.87 1 93.19 333 VAL A CA 1
ATOM 2577 C C . VAL A 1 333 ? 1.494 -5.555 2.062 1 93.19 333 VAL A C 1
ATOM 2579 O O . VAL A 1 333 ? 2.131 -4.664 2.631 1 93.19 333 VAL A O 1
ATOM 2582 N N . ALA A 1 334 ? 0.285 -5.391 1.561 1 92.62 334 ALA A N 1
ATOM 2583 C CA . ALA A 1 334 ? -0.364 -4.082 1.522 1 92.62 334 ALA A CA 1
ATOM 2584 C C . ALA A 1 334 ? -0.83 -3.662 2.914 1 92.62 334 ALA A C 1
ATOM 2586 O O . ALA A 1 334 ? -0.889 -2.469 3.221 1 92.62 334 ALA A O 1
ATOM 2587 N N . LEU A 1 335 ? -1.242 -4.605 3.73 1 93.81 335 LEU A N 1
ATOM 2588 C CA . LEU A 1 335 ? -1.825 -4.305 5.035 1 93.81 335 LEU A CA 1
ATOM 2589 C C . LEU A 1 335 ? -1.301 -5.262 6.098 1 93.81 335 LEU A C 1
ATOM 2591 O O . LEU A 1 335 ? -1.208 -6.469 5.859 1 93.81 335 LEU A O 1
ATOM 2595 N N . ALA A 1 336 ? -0.993 -4.641 7.207 1 91.31 336 ALA A N 1
ATOM 2596 C CA . ALA A 1 336 ? -0.619 -5.48 8.344 1 91.31 336 ALA A CA 1
ATOM 2597 C C . ALA A 1 336 ? -1.839 -6.184 8.93 1 91.31 336 ALA A C 1
ATOM 2599 O O . ALA A 1 336 ? -2.951 -5.652 8.883 1 91.31 336 ALA A O 1
ATOM 2600 N N . GLU A 1 337 ? -1.603 -7.371 9.484 1 89.56 337 GLU A N 1
ATOM 2601 C CA . GLU A 1 337 ? -2.697 -8.156 10.047 1 89.56 337 GLU A CA 1
ATOM 2602 C C . GLU A 1 337 ? -3.404 -7.391 11.164 1 89.56 337 GLU A C 1
ATOM 2604 O O . GLU A 1 337 ? -4.621 -7.504 11.32 1 89.56 337 GLU A O 1
ATOM 2609 N N . GLU A 1 338 ? -2.68 -6.582 11.875 1 85.31 338 GLU A N 1
ATOM 2610 C CA . GLU A 1 338 ? -3.213 -5.875 13.031 1 85.31 338 GLU A CA 1
ATOM 2611 C C . GLU A 1 338 ? -4.199 -4.785 12.609 1 85.31 338 GLU A C 1
ATOM 2613 O O . GLU A 1 338 ? -5.031 -4.352 13.406 1 85.31 338 GLU A O 1
ATOM 2618 N N . ASP A 1 339 ? -4.098 -4.379 11.398 1 88.38 339 ASP A N 1
ATOM 2619 C CA . ASP A 1 339 ? -4.949 -3.301 10.906 1 88.38 339 ASP A CA 1
ATOM 2620 C C . ASP A 1 339 ? -6.258 -3.85 10.336 1 88.38 339 ASP A C 1
ATOM 2622 O O . ASP A 1 339 ? -7.148 -3.084 9.961 1 88.38 339 ASP A O 1
ATOM 2626 N N . ILE A 1 340 ? -6.414 -5.148 10.25 1 93.25 340 ILE A N 1
ATOM 2627 C CA . ILE A 1 340 ? -7.594 -5.781 9.672 1 93.25 340 ILE A CA 1
ATOM 2628 C C . ILE A 1 340 ? -8.539 -6.223 10.789 1 93.25 340 ILE A C 1
ATOM 2630 O O . ILE A 1 340 ? -8.203 -7.098 11.586 1 93.25 340 ILE A O 1
ATOM 2634 N N . THR A 1 341 ? -9.727 -5.637 10.844 1 90.56 341 THR A N 1
ATOM 2635 C CA . THR A 1 341 ? -10.664 -5.977 11.914 1 90.56 341 THR A CA 1
ATOM 2636 C C . THR A 1 341 ? -11.953 -6.551 11.336 1 90.56 341 THR A C 1
ATOM 2638 O O . THR A 1 341 ? -12.812 -7.027 12.078 1 90.56 341 THR A O 1
ATOM 2641 N N . ILE A 1 342 ? -12.109 -6.492 9.992 1 95 342 ILE A N 1
ATOM 2642 C CA . ILE A 1 342 ? -13.305 -7.023 9.344 1 95 342 ILE A CA 1
ATOM 2643 C C . ILE A 1 342 ? -13.367 -8.531 9.547 1 95 342 ILE A C 1
ATOM 2645 O O . ILE A 1 342 ? -12.344 -9.219 9.523 1 95 342 ILE A O 1
ATOM 2649 N N . ASP A 1 343 ? -14.531 -9.039 9.703 1 94.94 343 ASP A N 1
ATOM 2650 C CA . ASP A 1 343 ? -14.719 -10.469 9.914 1 94.94 343 ASP A CA 1
ATOM 2651 C C . ASP A 1 343 ? -14.711 -11.227 8.586 1 94.94 343 ASP A C 1
ATOM 2653 O O . ASP A 1 343 ? -14.953 -10.641 7.527 1 94.94 343 ASP A O 1
ATOM 2657 N N . LEU A 1 344 ? -14.438 -12.523 8.656 1 96.38 344 LEU A N 1
ATOM 2658 C CA . LEU A 1 344 ? -14.539 -13.391 7.484 1 96.38 344 LEU A CA 1
ATOM 2659 C C . LEU A 1 344 ? -15.992 -13.539 7.043 1 96.38 344 LEU A C 1
ATOM 2661 O O . LEU A 1 344 ? -16.906 -13.367 7.844 1 96.38 344 LEU A O 1
ATOM 2665 N N . PRO A 1 345 ? -16.203 -13.773 5.754 1 95.56 345 PRO A N 1
ATOM 2666 C CA . PRO A 1 345 ? -17.578 -14.078 5.336 1 95.56 345 PRO A CA 1
ATOM 2667 C C . PRO A 1 345 ? -18.141 -15.328 6.008 1 95.56 345 PRO A C 1
ATOM 2669 O O . PRO A 1 345 ? -17.391 -16.266 6.289 1 95.56 345 PRO A O 1
ATOM 2672 N N . ILE A 1 346 ? -19.422 -15.266 6.227 1 93.06 346 ILE A N 1
ATOM 2673 C CA . ILE A 1 346 ? -20.109 -16.438 6.77 1 93.06 346 ILE A CA 1
ATOM 2674 C C . ILE A 1 346 ? -20.109 -17.562 5.73 1 93.06 346 ILE A C 1
ATOM 2676 O O . ILE A 1 346 ? -20.516 -17.344 4.586 1 93.06 346 ILE A O 1
ATOM 2680 N N . ASN A 1 347 ? -19.641 -18.688 6.105 1 92.25 347 ASN A N 1
ATOM 2681 C CA . ASN A 1 347 ? -19.531 -19.812 5.184 1 92.25 347 ASN A CA 1
ATOM 2682 C C . ASN A 1 347 ? -20.891 -20.438 4.902 1 92.25 347 ASN A C 1
ATOM 2684 O O . ASN A 1 347 ? -21.125 -21.609 5.223 1 92.25 347 ASN A O 1
ATOM 2688 N N . GLN A 1 348 ? -21.719 -19.641 4.375 1 91.88 348 GLN A N 1
ATOM 2689 C CA . GLN A 1 348 ? -23.062 -20.016 3.98 1 91.88 348 GLN A CA 1
ATOM 2690 C C . GLN A 1 348 ? -23.484 -19.328 2.686 1 91.88 348 GLN A C 1
ATOM 2692 O O . GLN A 1 348 ? -22.969 -18.266 2.352 1 91.88 348 GLN A O 1
ATOM 2697 N N . ASP A 1 349 ? -24.375 -20.016 2.033 1 90.25 349 ASP A N 1
ATOM 2698 C CA . ASP A 1 349 ? -24.906 -19.391 0.819 1 90.25 349 ASP A CA 1
ATOM 2699 C C . ASP A 1 349 ? -25.828 -18.219 1.154 1 90.25 349 ASP A C 1
ATOM 2701 O O . ASP A 1 349 ? -26.484 -18.219 2.205 1 90.25 349 ASP A O 1
ATOM 2705 N N . ASP A 1 350 ? -25.938 -17.281 0.251 1 90 350 ASP A N 1
ATOM 2706 C CA . ASP A 1 350 ? -26.672 -16.047 0.483 1 90 350 ASP A CA 1
ATOM 2707 C C . ASP A 1 350 ? -28.141 -16.328 0.789 1 90 350 ASP A C 1
ATOM 2709 O O . ASP A 1 350 ? -28.75 -15.656 1.62 1 90 350 ASP A O 1
ATOM 2713 N N . ASP A 1 351 ? -28.703 -17.297 0.121 1 88.12 351 ASP A N 1
ATOM 2714 C CA . ASP A 1 351 ? -30.109 -17.625 0.312 1 88.12 351 ASP A CA 1
ATOM 2715 C C . ASP A 1 351 ? -30.375 -18.141 1.727 1 88.12 351 ASP A C 1
ATOM 2717 O O . ASP A 1 351 ? -31.406 -17.828 2.324 1 88.12 351 ASP A O 1
ATOM 2721 N N . LYS A 1 352 ? -29.453 -18.844 2.162 1 89.62 352 LYS A N 1
ATOM 2722 C CA . LYS A 1 352 ? -29.578 -19.359 3.518 1 89.62 352 LYS A CA 1
ATOM 2723 C C . LYS A 1 352 ? -29.359 -18.266 4.559 1 89.62 352 LYS A C 1
ATOM 2725 O O . LYS A 1 352 ? -30.016 -18.266 5.605 1 89.62 352 LYS A O 1
ATOM 2730 N N . ILE A 1 353 ? -28.5 -17.375 4.281 1 90.56 353 ILE A N 1
ATOM 2731 C CA . ILE A 1 353 ? -28.25 -16.25 5.172 1 90.56 353 ILE A CA 1
ATOM 2732 C C . ILE A 1 353 ? -29.5 -15.367 5.242 1 90.56 353 ILE A C 1
ATOM 2734 O O . ILE A 1 353 ? -29.906 -14.945 6.328 1 90.56 353 ILE A O 1
ATOM 2738 N N . LYS A 1 354 ? -30.062 -15.188 4.105 1 88 354 LYS A N 1
ATOM 2739 C CA . LYS A 1 354 ? -31.297 -14.383 4.043 1 88 354 LYS A CA 1
ATOM 2740 C C . LYS A 1 354 ? -32.406 -15.039 4.844 1 88 354 LYS A C 1
ATOM 2742 O O . LYS A 1 354 ? -33.219 -14.344 5.465 1 88 354 LYS A O 1
ATOM 2747 N N . ALA A 1 355 ? -32.438 -16.312 4.836 1 90.25 355 ALA A N 1
ATOM 2748 C CA . ALA A 1 355 ? -33.5 -17.078 5.508 1 90.25 355 ALA A CA 1
ATOM 2749 C C . ALA A 1 355 ? -33.219 -17.172 7.008 1 90.25 355 ALA A C 1
ATOM 2751 O O . ALA A 1 355 ? -34.094 -17.594 7.773 1 90.25 355 ALA A O 1
ATOM 2752 N N . GLY A 1 356 ? -32.062 -16.797 7.422 1 86.75 356 GLY A N 1
ATOM 2753 C CA . GLY A 1 356 ? -31.719 -16.844 8.836 1 86.75 356 GLY A CA 1
ATOM 2754 C C . GLY A 1 356 ? -31.391 -18.25 9.32 1 86.75 356 GLY A C 1
ATOM 2755 O O . GLY A 1 356 ? -31.531 -18.547 10.508 1 86.75 356 GLY A O 1
ATOM 2756 N N . GLU A 1 357 ? -31 -19.047 8.367 1 88.12 357 GLU A N 1
ATOM 2757 C CA . GLU A 1 357 ? -30.656 -20.406 8.727 1 88.12 357 GLU A CA 1
ATOM 2758 C C . GLU A 1 357 ? -29.266 -20.469 9.359 1 88.12 357 GLU A C 1
ATOM 2760 O O . GLU A 1 357 ? -28.375 -19.703 8.984 1 88.12 357 GLU A O 1
ATOM 2765 N N . PRO A 1 358 ? -29.141 -21.328 10.297 1 85.81 358 PRO A N 1
ATOM 2766 C CA . PRO A 1 358 ? -27.828 -21.422 10.93 1 85.81 358 PRO A CA 1
ATOM 2767 C C . PRO A 1 358 ? -26.766 -22.016 10 1 85.81 358 PRO A C 1
ATOM 2769 O O . PRO A 1 358 ? -27.109 -22.719 9.047 1 85.81 358 PRO A O 1
ATOM 2772 N N . GLU A 1 359 ? -25.594 -21.766 10.305 1 83.56 359 GLU A N 1
ATOM 2773 C CA . GLU A 1 359 ? -24.469 -22.297 9.547 1 83.56 359 GLU A CA 1
ATOM 2774 C C . GLU A 1 359 ? -24.328 -23.812 9.734 1 83.56 359 GLU A C 1
ATOM 2776 O O . GLU A 1 359 ? -24.516 -24.312 10.844 1 83.56 359 GLU A O 1
ATOM 2781 N N . THR A 1 360 ? -24.234 -24.531 8.695 1 82.38 360 THR A N 1
ATOM 2782 C CA . THR A 1 360 ? -23.953 -25.953 8.742 1 82.38 360 THR A CA 1
ATOM 2783 C C . THR A 1 360 ? -22.453 -26.219 8.617 1 82.38 360 THR A C 1
ATOM 2785 O O . THR A 1 360 ? -21.875 -26.062 7.535 1 82.38 360 THR A O 1
ATOM 2788 N N . PRO A 1 361 ? -21.906 -26.672 9.68 1 82.5 361 PRO A N 1
ATOM 2789 C CA . PRO A 1 361 ? -20.453 -26.891 9.648 1 82.5 361 PRO A CA 1
ATOM 2790 C C . PRO A 1 361 ? -20.031 -27.938 8.617 1 82.5 361 PRO A C 1
ATOM 2792 O O . PRO A 1 361 ? -20.734 -28.938 8.438 1 82.5 361 PRO A O 1
ATOM 2795 N N . GLY A 1 362 ? -19.062 -27.75 7.883 1 81.75 362 GLY A N 1
ATOM 2796 C CA . GLY A 1 362 ? -18.484 -28.719 6.98 1 81.75 362 GLY A CA 1
ATOM 2797 C C . GLY A 1 362 ? -19.078 -28.688 5.586 1 81.75 362 GLY A C 1
ATOM 2798 O O . GLY A 1 362 ? -18.625 -29.391 4.688 1 81.75 362 GLY A O 1
ATOM 2799 N N . ARG A 1 363 ? -20.062 -27.922 5.391 1 87.19 363 ARG A N 1
ATOM 2800 C CA . ARG A 1 363 ? -20.703 -27.844 4.078 1 87.19 363 ARG A CA 1
ATOM 2801 C C . ARG A 1 363 ? -19.875 -26.969 3.133 1 87.19 363 ARG A C 1
ATOM 2803 O O . ARG A 1 363 ? -19.359 -25.922 3.539 1 87.19 363 ARG A O 1
ATOM 2810 N N . TYR A 1 364 ? -19.719 -27.469 1.889 1 91.12 364 TYR A N 1
ATOM 2811 C CA . TYR A 1 364 ? -19.031 -26.688 0.862 1 91.12 364 TYR A CA 1
ATOM 2812 C C . TYR A 1 364 ? -19.969 -25.641 0.264 1 91.12 364 TYR A C 1
ATOM 2814 O O . TYR A 1 364 ? -21.031 -25.969 -0.245 1 91.12 364 TYR A O 1
ATOM 2822 N N . THR A 1 365 ? -19.609 -24.406 0.411 1 91.94 365 THR A N 1
ATOM 2823 C CA . THR A 1 365 ? -20.422 -23.297 -0.08 1 91.94 365 THR A CA 1
ATOM 2824 C C . THR A 1 365 ? -19.641 -22.469 -1.091 1 91.94 365 THR A C 1
ATOM 2826 O O . THR A 1 365 ? -18.5 -22.812 -1.442 1 91.94 365 THR A O 1
ATOM 2829 N N . GLU A 1 366 ? -20.203 -21.391 -1.516 1 89.31 366 GLU A N 1
ATOM 2830 C CA . GLU A 1 366 ? -19.594 -20.516 -2.508 1 89.31 366 GLU A CA 1
ATOM 2831 C C . GLU A 1 366 ? -18.391 -19.781 -1.925 1 89.31 366 GLU A C 1
ATOM 2833 O O . GLU A 1 366 ? -17.5 -19.328 -2.664 1 89.31 366 GLU A O 1
ATOM 2838 N N . VAL A 1 367 ? -18.312 -19.656 -0.592 1 93.56 367 VAL A N 1
ATOM 2839 C CA . VAL A 1 367 ? -17.266 -18.844 0.014 1 93.56 367 VAL A CA 1
ATOM 2840 C C . VAL A 1 367 ? -16.266 -19.734 0.721 1 93.56 367 VAL A C 1
ATOM 2842 O O . VAL A 1 367 ? -15.281 -19.25 1.295 1 93.56 367 VAL A O 1
ATOM 2845 N N . THR A 1 368 ? -16.406 -21.062 0.667 1 93.81 368 THR A N 1
ATOM 2846 C CA . THR A 1 368 ? -15.547 -22 1.377 1 93.81 368 THR A CA 1
ATOM 2847 C C . THR A 1 368 ? -14.094 -21.828 0.945 1 93.81 368 THR A C 1
ATOM 2849 O O . THR A 1 368 ? -13.195 -21.75 1.786 1 93.81 368 THR A O 1
ATOM 2852 N N . ASN A 1 369 ? -13.852 -21.766 -0.364 1 94.62 369 ASN A N 1
ATOM 2853 C CA . ASN A 1 369 ? -12.492 -21.609 -0.866 1 94.62 369 ASN A CA 1
ATOM 2854 C C . ASN A 1 369 ? -11.883 -20.281 -0.413 1 94.62 369 ASN A C 1
ATOM 2856 O O . ASN A 1 369 ? -10.703 -20.219 -0.063 1 94.62 369 ASN A O 1
ATOM 2860 N N . LEU A 1 370 ? -12.711 -19.234 -0.489 1 96.25 370 LEU A N 1
ATOM 2861 C CA . LEU A 1 370 ? -12.227 -17.922 -0.058 1 96.25 370 LEU A CA 1
ATOM 2862 C C . LEU A 1 370 ? -11.789 -17.969 1.403 1 96.25 370 LEU A C 1
ATOM 2864 O O . LEU A 1 370 ? -10.711 -17.469 1.746 1 96.25 370 LEU A O 1
ATOM 2868 N N . VAL A 1 371 ? -12.602 -18.531 2.232 1 96 371 VAL A N 1
ATOM 2869 C CA . VAL A 1 371 ? -12.297 -18.609 3.656 1 96 371 VAL A CA 1
ATOM 2870 C C . VAL A 1 371 ? -11.039 -19.453 3.865 1 96 371 VAL A C 1
ATOM 2872 O O . VAL A 1 371 ? -10.141 -19.062 4.613 1 96 371 VAL A O 1
ATOM 2875 N N . ARG A 1 372 ? -10.992 -20.547 3.225 1 95.62 372 ARG A N 1
ATOM 2876 C CA . ARG A 1 372 ? -9.844 -21.453 3.336 1 95.62 372 ARG A CA 1
ATOM 2877 C C . ARG A 1 372 ? -8.555 -20.734 2.922 1 95.62 372 ARG A C 1
ATOM 2879 O O . ARG A 1 372 ? -7.535 -20.844 3.609 1 95.62 372 ARG A O 1
ATOM 2886 N N . HIS A 1 373 ? -8.578 -20.062 1.81 1 96.56 373 HIS A N 1
ATOM 2887 C CA . HIS A 1 373 ? -7.398 -19.375 1.317 1 96.56 373 HIS A CA 1
ATOM 2888 C C . HIS A 1 373 ? -7.02 -18.219 2.236 1 96.56 373 HIS A C 1
ATOM 2890 O O . HIS A 1 373 ? -5.836 -17.922 2.412 1 96.56 373 HIS A O 1
ATOM 2896 N N . THR A 1 374 ? -8 -17.531 2.764 1 97.5 374 THR A N 1
ATOM 2897 C CA . THR A 1 374 ? -7.723 -16.438 3.701 1 97.5 374 THR A CA 1
ATOM 2898 C C . THR A 1 374 ? -6.961 -16.953 4.918 1 97.5 374 THR A C 1
ATOM 2900 O O . THR A 1 374 ? -5.961 -16.359 5.328 1 97.5 374 THR A O 1
ATOM 2903 N N . LEU A 1 375 ? -7.422 -18.047 5.414 1 96.94 375 LEU A N 1
ATOM 2904 C CA . LEU A 1 375 ? -6.77 -18.625 6.578 1 96.94 375 LEU A CA 1
ATOM 2905 C C . LEU A 1 375 ? -5.355 -19.094 6.238 1 96.94 375 LEU A C 1
ATOM 2907 O O . LEU A 1 375 ? -4.438 -18.938 7.051 1 96.94 375 LEU A O 1
ATOM 2911 N N . LEU A 1 376 ? -5.219 -19.641 5.086 1 97.56 376 LEU A N 1
ATOM 2912 C CA . LEU A 1 376 ? -3.9 -20.078 4.641 1 97.56 376 LEU A CA 1
ATOM 2913 C C . LEU A 1 376 ? -2.947 -18.891 4.52 1 97.56 376 LEU A C 1
ATOM 2915 O O . LEU A 1 376 ? -1.809 -18.953 4.988 1 97.56 376 LEU A O 1
ATOM 2919 N N . ARG A 1 377 ? -3.445 -17.859 3.891 1 96.75 377 ARG A N 1
ATOM 2920 C CA . ARG A 1 377 ? -2.613 -16.672 3.691 1 96.75 377 ARG A CA 1
ATOM 2921 C C . ARG A 1 377 ? -2.26 -16.031 5.023 1 96.75 377 ARG A C 1
ATOM 2923 O O . ARG A 1 377 ? -1.161 -15.492 5.188 1 96.75 377 ARG A O 1
ATOM 2930 N N . ARG A 1 378 ? -3.16 -15.984 5.934 1 95.81 378 ARG A N 1
ATOM 2931 C CA . ARG A 1 378 ? -2.885 -15.461 7.266 1 95.81 378 ARG A CA 1
ATOM 2932 C C . ARG A 1 378 ? -1.8 -16.266 7.965 1 95.81 378 ARG A C 1
ATOM 2934 O O . ARG A 1 378 ? -0.888 -15.711 8.57 1 95.81 378 ARG A O 1
ATOM 2941 N N . LEU A 1 379 ? -1.965 -17.531 7.852 1 96.06 379 LEU A N 1
ATOM 2942 C CA . LEU A 1 379 ? -0.964 -18.438 8.414 1 96.06 379 LEU A CA 1
ATOM 2943 C C . LEU A 1 379 ? 0.403 -18.188 7.785 1 96.06 379 LEU A C 1
ATOM 2945 O O . LEU A 1 379 ? 1.406 -18.094 8.492 1 96.06 379 LEU A O 1
ATOM 2949 N N . GLY A 1 380 ? 0.396 -18.125 6.488 1 94.25 380 GLY A N 1
ATOM 2950 C CA . GLY A 1 380 ? 1.639 -17.859 5.781 1 94.25 380 GLY A CA 1
ATOM 2951 C C . GLY A 1 380 ? 2.277 -16.547 6.164 1 94.25 380 GLY A C 1
ATOM 2952 O O . GLY A 1 380 ? 3.498 -16.453 6.309 1 94.25 380 GLY A O 1
ATOM 2953 N N . THR A 1 381 ? 1.487 -15.547 6.293 1 92.56 381 THR A N 1
ATOM 2954 C CA . THR A 1 381 ? 1.985 -14.219 6.656 1 92.56 381 THR A CA 1
ATOM 2955 C C . THR A 1 381 ? 2.611 -14.242 8.047 1 92.56 381 THR A C 1
ATOM 2957 O O . THR A 1 381 ? 3.703 -13.703 8.25 1 92.56 381 THR A O 1
ATOM 2960 N N . LYS A 1 382 ? 2.016 -14.82 9 1 91.5 382 LYS A N 1
ATOM 2961 C CA . LYS A 1 382 ? 2.535 -14.914 10.359 1 91.5 382 LYS A CA 1
ATOM 2962 C C . LYS A 1 382 ? 3.84 -15.703 10.398 1 91.5 382 LYS A C 1
ATOM 2964 O O . LYS A 1 382 ? 4.777 -15.336 11.102 1 91.5 382 LYS A O 1
ATOM 2969 N N . ALA A 1 383 ? 3.844 -16.75 9.68 1 92.81 383 ALA A N 1
ATOM 2970 C CA . ALA A 1 383 ? 5.055 -17.562 9.602 1 92.81 383 ALA A CA 1
ATOM 2971 C C . ALA A 1 383 ? 6.219 -16.766 9.031 1 92.81 383 ALA A C 1
ATOM 2973 O O . ALA A 1 383 ? 7.336 -16.828 9.555 1 92.81 383 ALA A O 1
ATOM 2974 N N . ARG A 1 384 ? 5.961 -16.078 7.992 1 87.81 384 ARG A N 1
ATOM 2975 C CA . ARG A 1 384 ? 7 -15.281 7.348 1 87.81 384 ARG A CA 1
ATOM 2976 C C . ARG A 1 384 ? 7.547 -14.219 8.305 1 87.81 384 ARG A C 1
ATOM 2978 O O . ARG A 1 384 ? 8.758 -13.992 8.352 1 87.81 384 ARG A O 1
ATOM 2985 N N . ILE A 1 385 ? 6.668 -13.586 8.984 1 86.62 385 ILE A N 1
ATOM 2986 C CA . ILE A 1 385 ? 7.09 -12.562 9.93 1 86.62 385 ILE A CA 1
ATOM 2987 C C . ILE A 1 385 ? 7.996 -13.188 10.992 1 86.62 385 ILE A C 1
ATOM 2989 O O . ILE A 1 385 ? 9.055 -12.641 11.305 1 86.62 385 ILE A O 1
ATOM 2993 N N . ALA A 1 386 ? 7.609 -14.297 11.477 1 88.81 386 ALA A N 1
ATOM 2994 C CA . ALA A 1 386 ? 8.375 -14.977 12.523 1 88.81 386 ALA A CA 1
ATOM 2995 C C . ALA A 1 386 ? 9.734 -15.43 12 1 88.81 386 ALA A C 1
ATOM 2997 O O . ALA A 1 386 ? 10.758 -15.234 12.664 1 88.81 386 ALA A O 1
ATOM 2998 N N . LEU A 1 387 ? 9.734 -15.992 10.828 1 86.56 387 LEU A N 1
ATOM 2999 C CA . LEU A 1 387 ? 10.961 -16.531 10.273 1 86.56 387 LEU A CA 1
ATOM 3000 C C . LEU A 1 387 ? 11.906 -15.422 9.828 1 86.56 387 LEU A C 1
ATOM 3002 O O . LEU A 1 387 ? 13.125 -15.531 9.984 1 86.56 387 LEU A O 1
ATOM 3006 N N . ASN A 1 388 ? 11.344 -14.383 9.266 1 80.31 388 ASN A N 1
ATOM 3007 C CA . ASN A 1 388 ? 12.156 -13.227 8.898 1 80.31 388 ASN A CA 1
ATOM 3008 C C . ASN A 1 388 ? 12.789 -12.57 10.125 1 80.31 388 ASN A C 1
ATOM 3010 O O . ASN A 1 388 ? 13.922 -12.102 10.062 1 80.31 388 ASN A O 1
ATOM 3014 N N . ARG A 1 389 ? 12 -12.461 11.141 1 82.62 389 ARG A N 1
ATOM 3015 C CA . ARG A 1 389 ? 12.523 -11.898 12.383 1 82.62 389 ARG A CA 1
ATOM 3016 C C . ARG A 1 389 ? 13.734 -12.688 12.875 1 82.62 389 ARG A C 1
ATOM 3018 O O . ARG A 1 389 ? 14.742 -12.109 13.273 1 82.62 389 ARG A O 1
ATOM 3025 N N . LEU A 1 390 ? 13.656 -13.945 12.828 1 83.88 390 LEU A N 1
ATOM 3026 C CA . LEU A 1 390 ? 14.75 -14.805 13.266 1 83.88 390 LEU A CA 1
ATOM 3027 C C . LEU A 1 390 ? 15.969 -14.648 12.352 1 83.88 390 LEU A C 1
ATOM 3029 O O . LEU A 1 390 ? 17.109 -14.648 12.82 1 83.88 390 LEU A O 1
ATOM 3033 N N . SER A 1 391 ? 15.656 -14.523 11.117 1 76.31 391 SER A N 1
ATOM 3034 C CA . SER A 1 391 ? 16.734 -14.328 10.164 1 76.31 391 SER A CA 1
ATOM 3035 C C . SER A 1 391 ? 17.453 -13.008 10.406 1 76.31 391 SER A C 1
ATOM 3037 O O . SER A 1 391 ? 18.688 -12.945 10.375 1 76.31 391 SER A O 1
ATOM 3039 N N . ARG A 1 392 ? 16.781 -12.023 10.695 1 74.5 392 ARG A N 1
ATOM 3040 C CA . ARG A 1 392 ? 17.359 -10.711 10.938 1 74.5 392 ARG A CA 1
ATOM 3041 C C . ARG A 1 392 ? 18.172 -10.695 12.234 1 74.5 392 ARG A C 1
ATOM 3043 O O . ARG A 1 392 ? 19.188 -10 12.336 1 74.5 392 ARG A O 1
ATOM 3050 N N . GLN A 1 393 ? 17.594 -11.469 13.133 1 79.19 393 GLN A N 1
ATOM 3051 C CA . GLN A 1 393 ? 18.281 -11.555 14.422 1 79.19 393 GLN A CA 1
ATOM 3052 C C . GLN A 1 393 ? 19.453 -12.531 14.367 1 79.19 393 GLN A C 1
ATOM 3054 O O . GLN A 1 393 ? 20.125 -12.758 15.375 1 79.19 393 GLN A O 1
ATOM 3059 N N . ARG A 1 394 ? 19.719 -13.148 13.297 1 79.94 394 ARG A N 1
ATOM 3060 C CA . ARG A 1 394 ? 20.766 -14.164 13.125 1 79.94 394 ARG A CA 1
ATOM 3061 C C . ARG A 1 394 ? 20.625 -15.266 14.164 1 79.94 394 ARG A C 1
ATOM 3063 O O . ARG A 1 394 ? 21.609 -15.609 14.836 1 79.94 394 ARG A O 1
ATOM 3070 N N . ALA A 1 395 ? 19.375 -15.672 14.25 1 83.75 395 ALA A N 1
ATOM 3071 C CA . ALA A 1 395 ? 19.078 -16.734 15.203 1 83.75 395 ALA A CA 1
ATOM 3072 C C . ALA A 1 395 ? 19.75 -18.047 14.781 1 83.75 395 ALA A C 1
ATOM 3074 O O . ALA A 1 395 ? 20.141 -18.203 13.625 1 83.75 395 ALA A O 1
ATOM 3075 N N . SER A 1 396 ? 19.906 -18.969 15.711 1 84.88 396 SER A N 1
ATOM 3076 C CA . SER A 1 396 ? 20.531 -20.266 15.43 1 84.88 396 SER A CA 1
ATOM 3077 C C . SER A 1 396 ? 19.672 -21.078 14.484 1 84.88 396 SER A C 1
ATOM 3079 O O . SER A 1 396 ? 18.453 -20.875 14.383 1 84.88 396 SER A O 1
ATOM 3081 N N . LEU A 1 397 ? 20.281 -21.984 13.812 1 82.62 397 LEU A N 1
ATOM 3082 C CA . LEU A 1 397 ? 19.562 -22.875 12.898 1 82.62 397 LEU A CA 1
ATOM 3083 C C . LEU A 1 397 ? 18.531 -23.703 13.641 1 82.62 397 LEU A C 1
ATOM 3085 O O . LEU A 1 397 ? 17.453 -23.984 13.102 1 82.62 397 LEU A O 1
ATOM 3089 N N . VAL A 1 398 ? 18.906 -24.078 14.766 1 85.56 398 VAL A N 1
ATOM 3090 C CA . VAL A 1 398 ? 18 -24.891 15.578 1 85.56 398 VAL A CA 1
ATOM 3091 C C . VAL A 1 398 ? 16.719 -24.109 15.859 1 85.56 398 VAL A C 1
ATOM 3093 O O . VAL A 1 398 ? 15.617 -24.672 15.766 1 85.56 398 VAL A O 1
ATOM 3096 N N . GLU A 1 399 ? 16.844 -22.844 16.234 1 88.69 399 GLU A N 1
ATOM 3097 C CA . GLU A 1 399 ? 15.68 -22 16.484 1 88.69 399 GLU A CA 1
ATOM 3098 C C . GLU A 1 399 ? 14.844 -21.828 15.227 1 88.69 399 GLU A C 1
ATOM 3100 O O . GLU A 1 399 ? 13.609 -21.781 15.297 1 88.69 399 GLU A O 1
ATOM 3105 N N . GLN A 1 400 ? 15.469 -21.688 14.148 1 87 400 GLN A N 1
ATOM 3106 C CA . GLN A 1 400 ? 14.766 -21.547 12.883 1 87 400 GLN A CA 1
ATOM 3107 C C . GLN A 1 400 ? 14 -22.812 12.523 1 87 400 GLN A C 1
ATOM 3109 O O . GLN A 1 400 ? 12.859 -22.75 12.062 1 87 400 GLN A O 1
ATOM 3114 N N . ILE A 1 401 ? 14.672 -23.953 12.719 1 89.44 401 ILE A N 1
ATOM 3115 C CA . ILE A 1 401 ? 14.055 -25.25 12.422 1 89.44 401 ILE A CA 1
ATOM 3116 C C . ILE A 1 401 ? 12.844 -25.453 13.32 1 89.44 401 ILE A C 1
ATOM 3118 O O . ILE A 1 401 ? 11.789 -25.891 12.859 1 89.44 401 ILE A O 1
ATOM 3122 N N . ASP A 1 402 ? 13.023 -25.094 14.523 1 91.88 402 ASP A N 1
ATOM 3123 C CA . ASP A 1 402 ? 11.93 -25.25 15.477 1 91.88 402 ASP A CA 1
ATOM 3124 C C . ASP A 1 402 ? 10.742 -24.375 15.102 1 91.88 402 ASP A C 1
ATOM 3126 O O . ASP A 1 402 ? 9.586 -24.812 15.172 1 91.88 402 ASP A O 1
ATOM 3130 N N . THR A 1 403 ? 11.047 -23.172 14.781 1 91.88 403 THR A N 1
ATOM 3131 C CA . THR A 1 403 ? 9.992 -22.25 14.383 1 91.88 403 THR A CA 1
ATOM 3132 C C . THR A 1 403 ? 9.32 -22.719 13.094 1 91.88 403 THR A C 1
ATOM 3134 O O . THR A 1 403 ? 8.094 -22.656 12.969 1 91.88 403 THR A O 1
ATOM 3137 N N . ALA A 1 404 ? 10.102 -23.172 12.156 1 90.81 404 ALA A N 1
ATOM 3138 C CA . ALA A 1 404 ? 9.547 -23.688 10.906 1 90.81 404 ALA A CA 1
ATOM 3139 C C . ALA A 1 404 ? 8.641 -24.891 11.172 1 90.81 404 ALA A C 1
ATOM 3141 O O . ALA A 1 404 ? 7.617 -25.062 10.508 1 90.81 404 ALA A O 1
ATOM 3142 N N . LYS A 1 405 ? 9.031 -25.703 12.102 1 92.69 405 LYS A N 1
ATOM 3143 C CA . LYS A 1 405 ? 8.242 -26.875 12.445 1 92.69 405 LYS A CA 1
ATOM 3144 C C . LYS A 1 405 ? 6.891 -26.484 13.039 1 92.69 405 LYS A C 1
ATOM 3146 O O . LYS A 1 405 ? 5.867 -27.094 12.727 1 92.69 405 LYS A O 1
ATOM 3151 N N . ILE A 1 406 ? 6.934 -25.484 13.891 1 95 406 ILE A N 1
ATOM 3152 C CA . ILE A 1 406 ? 5.699 -24.984 14.484 1 95 406 ILE A CA 1
ATOM 3153 C C . ILE A 1 406 ? 4.73 -24.547 13.391 1 95 406 ILE A C 1
ATOM 3155 O O . ILE A 1 406 ? 3.545 -24.891 13.422 1 95 406 ILE A O 1
ATOM 3159 N N . TRP A 1 407 ? 5.211 -23.922 12.469 1 94.94 407 TRP A N 1
ATOM 3160 C CA . TRP A 1 407 ? 4.355 -23.391 11.414 1 94.94 407 TRP A CA 1
ATOM 3161 C C . TRP A 1 407 ? 3.969 -24.484 10.43 1 94.94 407 TRP A C 1
ATOM 3163 O O . TRP A 1 407 ? 2.875 -24.469 9.859 1 94.94 407 TRP A O 1
ATOM 3173 N N . THR A 1 408 ? 4.777 -25.5 10.203 1 94.69 408 THR A N 1
ATOM 3174 C CA . THR A 1 408 ? 4.426 -26.641 9.375 1 94.69 408 THR A CA 1
ATOM 3175 C C . THR A 1 408 ? 3.307 -27.453 10.023 1 94.69 408 THR A C 1
ATOM 3177 O O . THR A 1 408 ? 2.424 -27.969 9.336 1 94.69 408 THR A O 1
ATOM 3180 N N . ASP A 1 409 ? 3.443 -27.516 11.297 1 96.44 409 ASP A N 1
ATOM 3181 C CA . ASP A 1 409 ? 2.371 -28.203 12.008 1 96.44 409 ASP A CA 1
ATOM 3182 C C . ASP A 1 409 ? 1.047 -27.453 11.859 1 96.44 409 ASP A C 1
ATOM 3184 O O . ASP A 1 409 ? -0.001 -28.078 11.672 1 96.44 409 ASP A O 1
ATOM 3188 N N . ALA A 1 410 ? 1.122 -26.188 11.977 1 97.31 410 ALA A N 1
ATOM 3189 C CA . ALA A 1 410 ? -0.073 -25.359 11.781 1 97.31 410 ALA A CA 1
ATOM 3190 C C . ALA A 1 410 ? -0.61 -25.516 10.367 1 97.31 410 ALA A C 1
ATOM 3192 O O . ALA A 1 410 ? -1.825 -25.516 10.148 1 97.31 410 ALA A O 1
ATOM 3193 N N . LEU A 1 411 ? 0.228 -25.594 9.398 1 97.88 411 LEU A N 1
ATOM 3194 C CA . LEU A 1 411 ? -0.15 -25.797 8.008 1 97.88 411 LEU A CA 1
ATOM 3195 C C . LEU A 1 411 ? -0.84 -27.141 7.809 1 97.88 411 LEU A C 1
ATOM 3197 O O . LEU A 1 411 ? -1.822 -27.234 7.07 1 97.88 411 LEU A O 1
ATOM 3201 N N . GLU A 1 412 ? -0.322 -28.141 8.469 1 97.56 412 GLU A N 1
ATOM 3202 C CA . GLU A 1 412 ? -0.942 -29.469 8.398 1 97.56 412 GLU A CA 1
ATOM 3203 C C . GLU A 1 412 ? -2.326 -29.453 9.039 1 97.56 412 GLU A C 1
ATOM 3205 O O . GLU A 1 412 ? -3.246 -30.109 8.555 1 97.56 412 GLU A O 1
ATOM 3210 N N . ALA A 1 413 ? -2.412 -28.75 10.117 1 96.94 413 ALA A N 1
ATOM 3211 C CA . ALA A 1 413 ? -3.723 -28.609 10.742 1 96.94 413 ALA A CA 1
ATOM 3212 C C . ALA A 1 413 ? -4.711 -27.922 9.797 1 96.94 413 ALA A C 1
ATOM 3214 O O . ALA A 1 413 ? -5.879 -28.328 9.719 1 96.94 413 ALA A O 1
ATOM 3215 N N . TRP A 1 414 ? -4.289 -26.875 9.148 1 97.25 414 TRP A N 1
ATOM 3216 C CA . TRP A 1 414 ? -5.094 -26.203 8.133 1 97.25 414 TRP A CA 1
ATOM 3217 C C . TRP A 1 414 ? -5.516 -27.172 7.035 1 97.25 414 TRP A C 1
ATOM 3219 O O . TRP A 1 414 ? -6.68 -27.188 6.633 1 97.25 414 TRP A O 1
ATOM 3229 N N . TYR A 1 415 ? -4.633 -28.016 6.52 1 97.19 415 TYR A N 1
ATOM 3230 C CA . TYR A 1 415 ? -4.887 -28.984 5.461 1 97.19 415 TYR A CA 1
ATOM 3231 C C . TYR A 1 415 ? -5.934 -30.016 5.895 1 97.19 415 TYR A C 1
ATOM 3233 O O . TYR A 1 415 ? -6.879 -30.297 5.152 1 97.19 415 TYR A O 1
ATOM 3241 N N . ASN A 1 416 ? -5.785 -30.422 7.105 1 95.31 416 ASN A N 1
ATOM 3242 C CA . ASN A 1 416 ? -6.645 -31.484 7.602 1 95.31 416 ASN A CA 1
ATOM 3243 C C . ASN A 1 416 ? -8.047 -30.984 7.914 1 95.31 416 ASN A C 1
ATOM 3245 O O . ASN A 1 416 ? -9.016 -31.75 7.871 1 95.31 416 ASN A O 1
ATOM 3249 N N . SER A 1 417 ? -8.156 -29.703 8.148 1 92 417 SER A N 1
ATOM 3250 C CA . SER A 1 417 ? -9.453 -29.141 8.492 1 92 417 SER A CA 1
ATOM 3251 C C . SER A 1 417 ? -10.18 -28.641 7.246 1 92 417 SER A C 1
ATOM 3253 O O . SER A 1 417 ? -11.344 -28.234 7.32 1 92 417 SER A O 1
ATOM 3255 N N . SER A 1 418 ? -9.539 -28.734 6.117 1 93.19 418 SER A N 1
ATOM 3256 C CA . SER A 1 418 ? -10.109 -28.172 4.898 1 93.19 418 SER A CA 1
ATOM 3257 C C . SER A 1 418 ? -11.109 -29.125 4.254 1 93.19 418 SER A C 1
ATOM 3259 O O . SER A 1 418 ? -10.883 -30.344 4.234 1 93.19 418 SER A O 1
ATOM 3261 N N . VAL A 1 419 ? -12.234 -28.547 3.795 1 90 419 VAL A N 1
ATOM 3262 C CA . VAL A 1 419 ? -13.289 -29.328 3.15 1 90 419 VAL A CA 1
ATOM 3263 C C . VAL A 1 419 ? -13.172 -29.203 1.634 1 90 419 VAL A C 1
ATOM 3265 O O . VAL A 1 419 ? -13 -28.109 1.103 1 90 419 VAL A O 1
ATOM 3268 N N . VAL A 1 420 ? -13.211 -30.344 0.948 1 90.62 420 VAL A N 1
ATOM 3269 C CA . VAL A 1 420 ? -13.148 -30.359 -0.51 1 90.62 420 VAL A CA 1
ATOM 3270 C C . VAL A 1 420 ? -14.516 -30.75 -1.077 1 90.62 420 VAL A C 1
ATOM 3272 O O . VAL A 1 420 ? -15.25 -31.531 -0.469 1 90.62 420 VAL A O 1
ATOM 3275 N N . LYS A 1 421 ? -14.805 -30.109 -2.16 1 88.94 421 LYS A N 1
ATOM 3276 C CA . LYS A 1 421 ? -16.062 -30.438 -2.828 1 88.94 421 LYS A CA 1
ATOM 3277 C C . LYS A 1 421 ? -16.078 -31.891 -3.289 1 88.94 421 LYS A C 1
ATOM 3279 O O . LYS A 1 421 ? -15.133 -32.375 -3.916 1 88.94 421 LYS A O 1
ATOM 3284 N N . PRO A 1 422 ? -17.141 -32.625 -3.068 1 87.75 422 PRO A N 1
ATOM 3285 C CA . PRO A 1 422 ? -17.219 -34.031 -3.445 1 87.75 422 PRO A CA 1
ATOM 3286 C C . PRO A 1 422 ? -17.203 -34.25 -4.957 1 87.75 422 PRO A C 1
ATOM 3288 O O . PRO A 1 422 ? -16.547 -35.188 -5.449 1 87.75 422 PRO A O 1
ATOM 3291 N N . THR A 1 423 ? -17.859 -33.375 -5.676 1 89.12 423 THR A N 1
ATOM 3292 C CA . THR A 1 423 ? -17.906 -33.5 -7.133 1 89.12 423 THR A CA 1
ATOM 3293 C C . THR A 1 423 ? -17.391 -32.188 -7.773 1 89.12 423 THR A C 1
ATOM 3295 O O . THR A 1 423 ? -18.188 -31.344 -8.18 1 89.12 423 THR A O 1
ATOM 3298 N N . PRO A 1 424 ? -16.078 -32.219 -7.926 1 89.56 424 PRO A N 1
ATOM 3299 C CA . PRO A 1 424 ? -15.516 -30.969 -8.477 1 89.56 424 PRO A CA 1
ATOM 3300 C C . PRO A 1 424 ? -15.906 -30.734 -9.938 1 89.56 424 PRO A C 1
ATOM 3302 O O . PRO A 1 424 ? -16 -31.688 -10.711 1 89.56 424 PRO A O 1
ATOM 3305 N N . THR A 1 425 ? -16.188 -29.516 -10.234 1 84.75 425 THR A N 1
ATOM 3306 C CA . THR A 1 425 ? -16.578 -29.156 -11.602 1 84.75 425 THR A CA 1
ATOM 3307 C C . THR A 1 425 ? -15.469 -28.359 -12.281 1 84.75 425 THR A C 1
ATOM 3309 O O . THR A 1 425 ? -15.539 -28.094 -13.477 1 84.75 425 THR A O 1
ATOM 3312 N N . ASN A 1 426 ? -14.57 -28 -11.562 1 87.62 426 ASN A N 1
ATOM 3313 C CA . ASN A 1 426 ? -13.43 -27.25 -12.086 1 87.62 426 ASN A CA 1
ATOM 3314 C C . ASN A 1 426 ? -12.164 -27.531 -11.289 1 87.62 426 ASN A C 1
ATOM 3316 O O . ASN A 1 426 ? -12.203 -28.234 -10.273 1 87.62 426 ASN A O 1
ATOM 3320 N N . ALA A 1 427 ? -11.039 -27 -11.68 1 89.31 427 ALA A N 1
ATOM 3321 C CA . ALA A 1 427 ? -9.734 -27.297 -11.109 1 89.31 427 ALA A CA 1
ATOM 3322 C C . ALA A 1 427 ? -9.633 -26.797 -9.672 1 89.31 427 ALA A C 1
ATOM 3324 O O . ALA A 1 427 ? -8.93 -27.406 -8.852 1 89.31 427 ALA A O 1
ATOM 3325 N N . TYR A 1 428 ? -10.367 -25.766 -9.297 1 91.25 428 TYR A N 1
ATOM 3326 C CA . TYR A 1 428 ? -10.188 -25.062 -8.023 1 91.25 428 TYR A CA 1
ATOM 3327 C C . TYR A 1 428 ? -11.023 -25.703 -6.926 1 91.25 428 TYR A C 1
ATOM 3329 O O . TYR A 1 428 ? -10.93 -25.328 -5.758 1 91.25 428 TYR A O 1
ATOM 3337 N N . GLU A 1 429 ? -11.773 -26.703 -7.27 1 91.31 429 GLU A N 1
ATOM 3338 C CA . GLU A 1 429 ? -12.617 -27.406 -6.309 1 91.31 429 GLU A CA 1
ATOM 3339 C C . GLU A 1 429 ? -12.047 -28.797 -5.984 1 91.31 429 GLU A C 1
ATOM 3341 O O . GLU A 1 429 ? -12.57 -29.5 -5.121 1 91.31 429 GLU A O 1
ATOM 3346 N N . THR A 1 430 ? -10.945 -29.094 -6.641 1 92.62 430 THR A N 1
ATOM 3347 C CA . THR A 1 430 ? -10.391 -30.438 -6.535 1 92.62 430 THR A CA 1
ATOM 3348 C C . THR A 1 430 ? -9.492 -30.547 -5.305 1 92.62 430 THR A C 1
ATOM 3350 O O . THR A 1 430 ? -9.062 -29.547 -4.746 1 92.62 430 THR A O 1
ATOM 3353 N N . LYS A 1 431 ? -9.258 -31.75 -4.961 1 94.56 431 LYS A N 1
ATOM 3354 C CA . LYS A 1 431 ? -8.281 -32.062 -3.912 1 94.56 431 LYS A CA 1
ATOM 3355 C C . LYS A 1 431 ? -6.879 -31.625 -4.332 1 94.56 431 LYS A C 1
ATOM 3357 O O . LYS A 1 431 ? -6.086 -31.172 -3.498 1 94.56 431 LYS A O 1
ATOM 3362 N N . GLN A 1 432 ? -6.617 -31.766 -5.609 1 95.56 432 GLN A N 1
ATOM 3363 C CA . GLN A 1 432 ? -5.316 -31.359 -6.133 1 95.56 432 GLN A CA 1
ATOM 3364 C C . GLN A 1 432 ? -5.055 -29.875 -5.887 1 95.56 432 GLN A C 1
ATOM 3366 O O . GLN A 1 432 ? -3.928 -29.484 -5.598 1 95.56 432 GLN A O 1
ATOM 3371 N N . TYR A 1 433 ? -6.121 -29.094 -5.992 1 95.31 433 TYR A N 1
ATOM 3372 C CA . TYR A 1 433 ? -5.969 -27.672 -5.738 1 95.31 433 TYR A CA 1
ATOM 3373 C C . TYR A 1 433 ? -5.602 -27.406 -4.281 1 95.31 433 TYR A C 1
ATOM 3375 O O . TYR A 1 433 ? -4.773 -26.547 -3.988 1 95.31 433 TYR A O 1
ATOM 3383 N N . LEU A 1 434 ? -6.195 -28.141 -3.379 1 96.69 434 LEU A N 1
ATOM 3384 C CA . LEU A 1 434 ? -5.852 -28.062 -1.964 1 96.69 434 LEU A CA 1
ATOM 3385 C C . LEU A 1 434 ? -4.398 -28.469 -1.735 1 96.69 434 LEU A C 1
ATOM 3387 O O . LEU A 1 434 ? -3.678 -27.797 -0.99 1 96.69 434 LEU A O 1
ATOM 3391 N N . ASP A 1 435 ? -3.975 -29.5 -2.414 1 97.5 435 ASP A N 1
ATOM 3392 C CA . ASP A 1 435 ? -2.605 -29.984 -2.293 1 97.5 435 ASP A CA 1
ATOM 3393 C C . ASP A 1 435 ? -1.604 -28.953 -2.791 1 97.5 435 ASP A C 1
ATOM 3395 O O . ASP A 1 435 ? -0.564 -28.734 -2.168 1 97.5 435 ASP A O 1
ATOM 3399 N N . ILE A 1 436 ? -1.917 -28.391 -3.885 1 97.56 436 ILE A N 1
ATOM 3400 C CA . ILE A 1 436 ? -1.037 -27.391 -4.473 1 97.56 436 ILE A CA 1
ATOM 3401 C C . ILE A 1 436 ? -0.824 -26.25 -3.48 1 97.56 436 ILE A C 1
ATOM 3403 O O . ILE A 1 436 ? 0.311 -25.828 -3.24 1 97.56 436 ILE A O 1
ATOM 3407 N N . ASN A 1 437 ? -1.882 -25.781 -2.934 1 97.19 437 ASN A N 1
ATOM 3408 C CA . ASN A 1 437 ? -1.783 -24.688 -1.977 1 97.19 437 ASN A CA 1
ATOM 3409 C C . ASN A 1 437 ? -0.997 -25.094 -0.734 1 97.19 437 ASN A C 1
ATOM 3411 O O . ASN A 1 437 ? -0.209 -24.312 -0.206 1 97.19 437 ASN A O 1
ATOM 3415 N N . PHE A 1 438 ? -1.207 -26.281 -0.301 1 97.94 438 PHE A N 1
ATOM 3416 C CA . PHE A 1 438 ? -0.492 -26.797 0.86 1 97.94 438 PHE A CA 1
ATOM 3417 C C . PHE A 1 438 ? 1.007 -26.844 0.593 1 97.94 438 PHE A C 1
ATOM 3419 O O . PHE A 1 438 ? 1.801 -26.312 1.37 1 97.94 438 PHE A O 1
ATOM 3426 N N . HIS A 1 439 ? 1.401 -27.453 -0.449 1 97.69 439 HIS A N 1
ATOM 3427 C CA . HIS A 1 439 ? 2.814 -27.656 -0.744 1 97.69 439 HIS A CA 1
ATOM 3428 C C . HIS A 1 439 ? 3.488 -26.344 -1.143 1 97.69 439 HIS A C 1
ATOM 3430 O O . HIS A 1 439 ? 4.672 -26.141 -0.863 1 97.69 439 HIS A O 1
ATOM 3436 N N . ARG A 1 440 ? 2.73 -25.5 -1.796 1 94.88 440 ARG A N 1
ATOM 3437 C CA . ARG A 1 440 ? 3.266 -24.172 -2.094 1 94.88 440 ARG A CA 1
ATOM 3438 C C . ARG A 1 440 ? 3.701 -23.453 -0.819 1 94.88 440 ARG A C 1
ATOM 3440 O O . ARG A 1 440 ? 4.801 -22.906 -0.755 1 94.88 440 ARG A O 1
ATOM 3447 N N . GLU A 1 441 ? 2.828 -23.469 0.164 1 95.56 441 GLU A N 1
ATOM 3448 C CA . GLU A 1 441 ? 3.139 -22.797 1.429 1 95.56 441 GLU A CA 1
ATOM 3449 C C . GLU A 1 441 ? 4.262 -23.531 2.166 1 95.56 441 GLU A C 1
ATOM 3451 O O . GLU A 1 441 ? 5.105 -22.891 2.805 1 95.56 441 GLU A O 1
ATOM 3456 N N . ARG A 1 442 ? 4.223 -24.797 2.111 1 95.25 442 ARG A N 1
ATOM 3457 C CA . ARG A 1 442 ? 5.277 -25.594 2.736 1 95.25 442 ARG A CA 1
ATOM 3458 C C . ARG A 1 442 ? 6.641 -25.25 2.143 1 95.25 442 ARG A C 1
ATOM 3460 O O . ARG A 1 442 ? 7.625 -25.109 2.875 1 95.25 442 ARG A O 1
ATOM 3467 N N . MET A 1 443 ? 6.707 -25.156 0.859 1 92.69 443 MET A N 1
ATOM 3468 C CA . MET A 1 443 ? 7.945 -24.781 0.184 1 92.69 443 MET A CA 1
ATOM 3469 C C . MET A 1 443 ? 8.445 -23.422 0.673 1 92.69 443 MET A C 1
ATOM 3471 O O . MET A 1 443 ? 9.648 -23.219 0.838 1 92.69 443 MET A O 1
ATOM 3475 N N . LYS A 1 444 ? 7.574 -22.562 0.879 1 89.31 444 LYS A N 1
ATOM 3476 C CA . LYS A 1 444 ? 7.953 -21.234 1.365 1 89.31 444 LYS A CA 1
ATOM 3477 C C . LYS A 1 444 ? 8.594 -21.328 2.748 1 89.31 444 LYS A C 1
ATOM 3479 O O . LYS A 1 444 ? 9.602 -20.672 3.012 1 89.31 444 LYS A O 1
ATOM 3484 N N . PHE A 1 445 ? 7.996 -22.094 3.639 1 90.19 445 PHE A N 1
ATOM 3485 C CA . PHE A 1 445 ? 8.555 -22.266 4.977 1 90.19 445 PHE A CA 1
ATOM 3486 C C . PHE A 1 445 ? 9.953 -22.875 4.906 1 90.19 445 PHE A C 1
ATOM 3488 O O . PHE A 1 445 ? 10.875 -22.406 5.578 1 90.19 445 PHE A O 1
ATOM 3495 N N . LEU A 1 446 ? 10.055 -23.844 4.039 1 88.31 446 LEU A N 1
ATOM 3496 C CA . LEU A 1 446 ? 11.32 -24.562 3.918 1 88.31 446 LEU A CA 1
ATOM 3497 C C . LEU A 1 446 ? 12.391 -23.672 3.289 1 88.31 446 LEU A C 1
ATOM 3499 O O . LEU A 1 446 ? 13.586 -23.859 3.549 1 88.31 446 LEU A O 1
ATOM 3503 N N . SER A 1 447 ? 11.961 -22.75 2.463 1 85.19 447 SER A N 1
ATOM 3504 C CA . SER A 1 447 ? 12.914 -21.875 1.781 1 85.19 447 SER A CA 1
ATOM 3505 C C . SER A 1 447 ? 13.758 -21.094 2.779 1 85.19 447 SER A C 1
ATOM 3507 O O . SER A 1 447 ? 14.922 -20.781 2.508 1 85.19 447 SER A O 1
ATOM 3509 N N . TYR A 1 448 ? 13.266 -20.828 3.936 1 81.06 448 TYR A N 1
ATOM 3510 C CA . TYR A 1 448 ? 14 -20.094 4.957 1 81.06 448 TYR A CA 1
ATOM 3511 C C . TYR A 1 448 ? 15.117 -20.953 5.547 1 81.06 448 TYR A C 1
ATOM 3513 O O . TYR A 1 448 ? 16.062 -20.438 6.137 1 81.06 448 TYR A O 1
ATOM 3521 N N . LEU A 1 449 ? 14.969 -22.234 5.355 1 83 449 LEU A N 1
ATOM 3522 C CA . LEU A 1 449 ? 15.953 -23.156 5.91 1 83 449 LEU A CA 1
ATOM 3523 C C . LEU A 1 449 ? 16.984 -23.547 4.863 1 83 449 LEU A C 1
ATOM 3525 O O . LEU A 1 449 ? 18.125 -23.891 5.199 1 83 449 LEU A O 1
ATOM 3529 N N . VAL A 1 450 ? 16.547 -23.5 3.631 1 79.69 450 VAL A N 1
ATOM 3530 C CA . VAL A 1 450 ? 17.391 -24.078 2.584 1 79.69 450 VAL A CA 1
ATOM 3531 C C . VAL A 1 450 ? 18.094 -22.969 1.816 1 79.69 450 VAL A C 1
ATOM 3533 O O . VAL A 1 450 ? 19.234 -23.156 1.38 1 79.69 450 VAL A O 1
ATOM 3536 N N . LEU A 1 451 ? 17.516 -21.812 1.606 1 72.38 451 LEU A N 1
ATOM 3537 C CA . LEU A 1 451 ? 18.078 -20.75 0.776 1 72.38 451 LEU A CA 1
ATOM 3538 C C . LEU A 1 451 ? 18.953 -19.828 1.604 1 72.38 451 LEU A C 1
ATOM 3540 O O . LEU A 1 451 ? 18.672 -19.578 2.775 1 72.38 451 LEU A O 1
ATOM 3544 N N . PRO A 1 452 ? 20.141 -19.562 0.989 1 60.03 452 PRO A N 1
ATOM 3545 C CA . PRO A 1 452 ? 21.078 -18.688 1.717 1 60.03 452 PRO A CA 1
ATOM 3546 C C . PRO A 1 452 ? 20.5 -17.312 2.025 1 60.03 452 PRO A C 1
ATOM 3548 O O . PRO A 1 452 ? 19.875 -16.703 1.16 1 60.03 452 PRO A O 1
ATOM 3551 N N . LEU A 1 453 ? 20.25 -17.125 3.184 1 54.88 453 LEU A N 1
ATOM 3552 C CA . LEU A 1 453 ? 19.891 -15.758 3.539 1 54.88 453 LEU A CA 1
ATOM 3553 C C . LEU A 1 453 ? 21.141 -14.891 3.711 1 54.88 453 LEU A C 1
ATOM 3555 O O . LEU A 1 453 ? 22.219 -15.406 3.99 1 54.88 453 LEU A O 1
ATOM 3559 N N . ASP A 1 454 ? 21.25 -13.555 3.164 1 46.88 454 ASP A N 1
ATOM 3560 C CA . ASP A 1 454 ? 22.422 -12.68 3.145 1 46.88 454 ASP A CA 1
ATOM 3561 C C . ASP A 1 454 ? 23.453 -13.117 4.18 1 46.88 454 ASP A C 1
ATOM 3563 O O . ASP A 1 454 ? 24.641 -13.234 3.871 1 46.88 454 ASP A O 1
ATOM 3567 N N . ASN A 1 455 ? 23.422 -12.531 5.43 1 42.03 455 ASN A N 1
ATOM 3568 C CA . ASN A 1 455 ? 24.484 -12.484 6.422 1 42.03 455 ASN A CA 1
ATOM 3569 C C . ASN A 1 455 ? 24.703 -13.844 7.086 1 42.03 455 ASN A C 1
ATOM 3571 O O . ASN A 1 455 ? 25.469 -13.961 8.039 1 42.03 455 ASN A O 1
ATOM 3575 N N . ALA A 1 456 ? 23.844 -14.711 6.965 1 39.66 456 ALA A N 1
ATOM 3576 C CA . ALA A 1 456 ? 24.016 -15.781 7.949 1 39.66 456 ALA A CA 1
ATOM 3577 C C . ALA A 1 456 ? 25.062 -16.781 7.484 1 39.66 456 ALA A C 1
ATOM 3579 O O . ALA A 1 456 ? 25.094 -17.172 6.312 1 39.66 456 ALA A O 1
ATOM 3580 N N . GLN A 1 457 ? 26 -16.906 8.164 1 40.53 457 GLN A N 1
ATOM 3581 C CA . GLN A 1 457 ? 26.953 -18.016 8.188 1 40.53 457 GLN A CA 1
ATOM 3582 C C . GLN A 1 457 ? 26.312 -19.297 7.68 1 40.53 457 GLN A C 1
ATOM 3584 O O . GLN A 1 457 ? 25.078 -19.391 7.605 1 40.53 457 GLN A O 1
ATOM 3589 N N . ASN A 1 458 ? 27.078 -20.422 7.812 1 43.47 458 ASN A N 1
ATOM 3590 C CA . ASN A 1 458 ? 27.156 -21.844 7.508 1 43.47 458 ASN A CA 1
ATOM 3591 C C . ASN A 1 458 ? 25.859 -22.578 7.895 1 43.47 458 ASN A C 1
ATOM 3593 O O . ASN A 1 458 ? 25.844 -23.344 8.859 1 43.47 458 ASN A O 1
ATOM 3597 N N . THR A 1 459 ? 24.797 -21.844 8.016 1 47.88 459 THR A N 1
ATOM 3598 C CA . THR A 1 459 ? 23.766 -22.75 8.516 1 47.88 459 THR A CA 1
ATOM 3599 C C . THR A 1 459 ? 23.484 -23.859 7.508 1 47.88 459 THR A C 1
ATOM 3601 O O . THR A 1 459 ? 23.109 -23.578 6.367 1 47.88 459 THR A O 1
ATOM 3604 N N . THR A 1 460 ? 24.25 -24.844 7.5 1 50.94 460 THR A N 1
ATOM 3605 C CA . THR A 1 460 ? 24.125 -26.062 6.703 1 50.94 460 THR A CA 1
ATOM 3606 C C . THR A 1 460 ? 22.672 -26.5 6.613 1 50.94 460 THR A C 1
ATOM 3608 O O . THR A 1 460 ? 22.062 -26.844 7.625 1 50.94 460 THR A O 1
ATOM 3611 N N . ALA A 1 461 ? 21.984 -25.891 5.668 1 61.34 461 ALA A N 1
ATOM 3612 C CA . ALA A 1 461 ? 20.734 -26.562 5.309 1 61.34 461 ALA A CA 1
ATOM 3613 C C . ALA A 1 461 ? 20.875 -28.078 5.414 1 61.34 461 ALA A C 1
ATOM 3615 O O . ALA A 1 461 ? 21.938 -28.641 5.121 1 61.34 461 ALA A O 1
ATOM 3616 N N . SER A 1 462 ? 20.047 -28.75 6.293 1 78.75 462 SER A N 1
ATOM 3617 C CA . SER A 1 462 ? 20.141 -30.203 6.363 1 78.75 462 SER A CA 1
ATOM 3618 C C . SER A 1 462 ? 19.656 -30.859 5.07 1 78.75 462 SER A C 1
ATOM 3620 O O . SER A 1 462 ? 18.828 -30.281 4.359 1 78.75 462 SER A O 1
ATOM 3622 N N . ILE A 1 463 ? 20.359 -31.781 4.602 1 86.5 463 ILE A N 1
ATOM 3623 C CA . ILE A 1 463 ? 19.984 -32.562 3.447 1 86.5 463 ILE A CA 1
ATOM 3624 C C . ILE A 1 463 ? 18.516 -32.969 3.551 1 86.5 463 ILE A C 1
ATOM 3626 O O . ILE A 1 463 ? 17.797 -33 2.543 1 86.5 463 ILE A O 1
ATOM 3630 N N . GLU A 1 464 ? 18.109 -33.062 4.773 1 89.31 464 GLU A N 1
ATOM 3631 C CA . GLU A 1 464 ? 16.719 -33.438 5 1 89.31 464 GLU A CA 1
ATOM 3632 C C . GLU A 1 464 ? 15.766 -32.344 4.531 1 89.31 464 GLU A C 1
ATOM 3634 O O . GLU A 1 464 ? 14.75 -32.656 3.898 1 89.31 464 GLU A O 1
ATOM 3639 N N . HIS A 1 465 ? 16.047 -31.141 4.836 1 91.12 465 HIS A N 1
ATOM 3640 C CA . HIS A 1 465 ? 15.18 -30.047 4.457 1 91.12 465 HIS A CA 1
ATOM 3641 C C . HIS A 1 465 ? 15.219 -29.797 2.951 1 91.12 465 HIS A C 1
ATOM 3643 O O . HIS A 1 465 ? 14.203 -29.453 2.344 1 91.12 465 HIS A O 1
ATOM 3649 N N . LEU A 1 466 ? 16.359 -29.953 2.383 1 90.06 466 LEU A N 1
ATOM 3650 C CA . LEU A 1 466 ? 16.469 -29.844 0.932 1 90.06 466 LEU A CA 1
ATOM 3651 C C . LEU A 1 466 ? 15.617 -30.906 0.246 1 90.06 466 LEU A C 1
ATOM 3653 O O . LEU A 1 466 ? 14.945 -30.625 -0.751 1 90.06 466 LEU A O 1
ATOM 3657 N N . TRP A 1 467 ? 15.695 -32.062 0.809 1 93.56 467 TRP A N 1
ATOM 3658 C CA . TRP A 1 467 ? 14.938 -33.156 0.231 1 93.56 467 TRP A CA 1
ATOM 3659 C C . TRP A 1 467 ? 13.438 -32.938 0.398 1 93.56 467 TRP A C 1
ATOM 3661 O O . TRP A 1 467 ? 12.656 -33.188 -0.519 1 93.56 467 TRP A O 1
ATOM 3671 N N . GLN A 1 468 ? 13.039 -32.469 1.579 1 94.12 468 GLN A N 1
ATOM 3672 C CA . GLN A 1 468 ? 11.625 -32.188 1.799 1 94.12 468 GLN A CA 1
ATOM 3673 C C . GLN A 1 468 ? 11.141 -31.094 0.829 1 94.12 468 GLN A C 1
ATOM 3675 O O . GLN A 1 468 ? 10.008 -31.156 0.354 1 94.12 468 GLN A O 1
ATOM 3680 N N . TYR A 1 469 ? 11.938 -30.094 0.598 1 93.19 469 TYR A N 1
ATOM 3681 C CA . TYR A 1 469 ? 11.625 -29.062 -0.382 1 93.19 469 TYR A CA 1
ATOM 3682 C C . TYR A 1 469 ? 11.391 -29.672 -1.761 1 93.19 469 TYR A C 1
ATOM 3684 O O . TYR A 1 469 ? 10.414 -29.328 -2.436 1 93.19 469 TYR A O 1
ATOM 3692 N N . THR A 1 470 ? 12.281 -30.609 -2.152 1 95.12 470 THR A N 1
ATOM 3693 C CA . THR A 1 470 ? 12.195 -31.281 -3.443 1 95.12 470 THR A CA 1
ATOM 3694 C C . THR A 1 470 ? 10.898 -32.094 -3.553 1 95.12 470 THR A C 1
ATOM 3696 O O . THR A 1 470 ? 10.219 -32.031 -4.582 1 95.12 470 THR A O 1
ATOM 3699 N N . LEU A 1 471 ? 10.602 -32.75 -2.512 1 96.94 471 LEU A N 1
ATOM 3700 C CA . LEU A 1 471 ? 9.398 -33.562 -2.521 1 96.94 471 LEU A CA 1
ATOM 3701 C C . LEU A 1 471 ? 8.148 -32.719 -2.619 1 96.94 471 LEU A C 1
ATOM 3703 O O . LEU A 1 471 ? 7.195 -33.062 -3.32 1 96.94 471 LEU A O 1
ATOM 3707 N N . SER A 1 472 ? 8.117 -31.625 -1.889 1 97.12 472 SER A N 1
ATOM 3708 C CA . SER A 1 472 ? 6.977 -30.719 -1.959 1 97.12 472 SER A CA 1
ATOM 3709 C C . SER A 1 472 ? 6.828 -30.125 -3.355 1 97.12 472 SER A C 1
ATOM 3711 O O . SER A 1 472 ? 5.715 -30 -3.869 1 97.12 472 SER A O 1
ATOM 3713 N N . ALA A 1 473 ? 7.898 -29.734 -3.93 1 95.88 473 ALA A N 1
ATOM 3714 C CA . ALA A 1 473 ? 7.879 -29.203 -5.293 1 95.88 473 ALA A CA 1
ATOM 3715 C C . ALA A 1 473 ? 7.348 -30.25 -6.273 1 95.88 473 ALA A C 1
ATOM 3717 O O . ALA A 1 473 ? 6.539 -29.922 -7.148 1 95.88 473 ALA A O 1
ATOM 3718 N N . TYR A 1 474 ? 7.824 -31.453 -6.105 1 97.81 474 TYR A N 1
ATOM 3719 C CA . TYR A 1 474 ? 7.395 -32.562 -6.969 1 97.81 474 TYR A CA 1
ATOM 3720 C C . TYR A 1 474 ? 5.898 -32.781 -6.84 1 97.81 474 TYR A C 1
ATOM 3722 O O . TYR A 1 474 ? 5.215 -33.062 -7.832 1 97.81 474 TYR A O 1
ATOM 3730 N N . GLN A 1 475 ? 5.41 -32.688 -5.629 1 97.94 475 GLN A N 1
ATOM 3731 C CA . GLN A 1 475 ? 3.986 -32.906 -5.395 1 97.94 475 GLN A CA 1
ATOM 3732 C C . GLN A 1 475 ? 3.145 -31.844 -6.113 1 97.94 475 GLN A C 1
ATOM 3734 O O . GLN A 1 475 ? 2.039 -32.125 -6.578 1 97.94 475 GLN A O 1
ATOM 3739 N N . ILE A 1 476 ? 3.586 -30.641 -6.184 1 97.88 476 ILE A N 1
ATOM 3740 C CA . ILE A 1 476 ? 2.885 -29.594 -6.914 1 97.88 476 ILE A CA 1
ATOM 3741 C C . ILE A 1 476 ? 2.787 -29.953 -8.391 1 97.88 476 ILE A C 1
ATOM 3743 O O . ILE A 1 476 ? 1.718 -29.859 -8.992 1 97.88 476 ILE A O 1
ATOM 3747 N N . LEU A 1 477 ? 3.877 -30.453 -8.922 1 97.75 477 LEU A N 1
ATOM 3748 C CA . LEU A 1 477 ? 3.914 -30.828 -10.328 1 97.75 477 LEU A CA 1
ATOM 3749 C C . LEU A 1 477 ? 2.973 -32 -10.594 1 97.75 477 LEU A C 1
ATOM 3751 O O . LEU A 1 477 ? 2.252 -32 -11.594 1 97.75 477 LEU A O 1
ATOM 3755 N N . LEU A 1 478 ? 2.967 -32.938 -9.703 1 97.94 478 LEU A N 1
ATOM 3756 C CA . LEU A 1 478 ? 2.09 -34.125 -9.852 1 97.94 478 LEU A CA 1
ATOM 3757 C C . LEU A 1 478 ? 0.625 -33.688 -9.781 1 97.94 478 LEU A C 1
ATOM 3759 O O . LEU A 1 478 ? -0.213 -34.219 -10.516 1 97.94 478 LEU A O 1
ATOM 3763 N N . ALA A 1 479 ? 0.362 -32.781 -8.914 1 97.44 479 ALA A N 1
ATOM 3764 C CA . ALA A 1 479 ? -1.011 -32.312 -8.773 1 97.44 479 ALA A CA 1
ATOM 3765 C C . ALA A 1 479 ? -1.478 -31.609 -10.039 1 97.44 479 ALA A C 1
ATOM 3767 O O . ALA A 1 479 ? -2.598 -31.828 -10.508 1 97.44 479 ALA A O 1
ATOM 3768 N N . TYR A 1 480 ? -0.692 -30.781 -10.602 1 96.75 480 TYR A N 1
ATOM 3769 C CA . TYR A 1 480 ? -1.044 -30.094 -11.844 1 96.75 480 TYR A CA 1
ATOM 3770 C C . TYR A 1 480 ? -1.198 -31.094 -12.992 1 96.75 480 TYR A C 1
ATOM 3772 O O . TYR A 1 480 ? -2.072 -30.938 -13.844 1 96.75 480 TYR A O 1
ATOM 3780 N N . GLN A 1 481 ? -0.324 -32.094 -13.031 1 96.19 481 GLN A N 1
ATOM 3781 C CA . GLN A 1 481 ? -0.44 -33.125 -14.055 1 96.19 481 GLN A CA 1
ATOM 3782 C C . GLN A 1 481 ? -1.788 -33.812 -13.969 1 96.19 481 GLN A C 1
ATOM 3784 O O . GLN A 1 481 ? -2.439 -34.062 -14.992 1 96.19 481 GLN A O 1
ATOM 3789 N N . LYS A 1 482 ? -2.131 -34.156 -12.805 1 95.62 482 LYS A N 1
ATOM 3790 C CA . LYS A 1 482 ? -3.414 -34.812 -12.609 1 95.62 482 LYS A CA 1
ATOM 3791 C C . LYS A 1 482 ? -4.57 -33.938 -13.07 1 95.62 482 LYS A C 1
ATOM 3793 O O . LYS A 1 482 ? -5.492 -34.406 -13.734 1 95.62 482 LYS A O 1
ATOM 3798 N N . GLN A 1 483 ? -4.543 -32.656 -12.703 1 93.81 483 GLN A N 1
ATOM 3799 C CA . GLN A 1 483 ? -5.586 -31.719 -13.125 1 93.81 483 GLN A CA 1
ATOM 3800 C C . GLN A 1 483 ? -5.617 -31.578 -14.648 1 93.81 483 GLN A C 1
ATOM 3802 O O . GLN A 1 483 ? -6.688 -31.453 -15.242 1 93.81 483 GLN A O 1
ATOM 3807 N N . SER A 1 484 ? -4.496 -31.531 -15.227 1 91.88 484 SER A N 1
ATOM 3808 C CA . SER A 1 484 ? -4.406 -31.453 -16.688 1 91.88 484 SER A CA 1
ATOM 3809 C C . SER A 1 484 ? -5 -32.688 -17.344 1 91.88 484 SER A C 1
ATOM 3811 O O . SER A 1 484 ? -5.754 -32.562 -18.312 1 91.88 484 SER A O 1
ATOM 3813 N N . ASN A 1 485 ? -4.684 -33.812 -16.797 1 92.31 485 ASN A N 1
ATOM 3814 C CA . ASN A 1 485 ? -5.184 -35.062 -17.328 1 92.31 485 ASN A CA 1
ATOM 3815 C C . ASN A 1 485 ? -6.703 -35.156 -17.203 1 92.31 485 ASN A C 1
ATOM 3817 O O . ASN A 1 485 ? -7.363 -35.781 -18.047 1 92.31 485 ASN A O 1
ATOM 3821 N N . ASP A 1 486 ? -7.168 -34.562 -16.188 1 90 486 ASP A N 1
ATOM 3822 C CA . ASP A 1 486 ? -8.609 -34.594 -15.938 1 90 486 ASP A CA 1
ATOM 3823 C C . ASP A 1 486 ? -9.328 -33.531 -16.781 1 90 486 ASP A C 1
ATOM 3825 O O . ASP A 1 486 ? -10.555 -33.469 -16.766 1 90 486 ASP A O 1
ATOM 3829 N N . GLY A 1 487 ? -8.602 -32.719 -17.469 1 83.69 487 GLY A N 1
ATOM 3830 C CA . GLY A 1 487 ? -9.18 -31.75 -18.375 1 83.69 487 GLY A CA 1
ATOM 3831 C C . GLY A 1 487 ? -9.633 -30.469 -17.688 1 83.69 487 GLY A C 1
ATOM 3832 O O . GLY A 1 487 ? -10.43 -29.719 -18.234 1 83.69 487 GLY A O 1
ATOM 3833 N N . PHE A 1 488 ? -9.102 -30.25 -16.516 1 79.94 488 PHE A N 1
ATOM 3834 C CA . PHE A 1 488 ? -9.547 -29.109 -15.719 1 79.94 488 PHE A CA 1
ATOM 3835 C C . PHE A 1 488 ? -8.641 -27.906 -15.93 1 79.94 488 PHE A C 1
ATOM 3837 O O . PHE A 1 488 ? -9.039 -26.781 -15.656 1 79.94 488 PHE A O 1
ATOM 3844 N N . LEU A 1 489 ? -7.52 -28.156 -16.453 1 84.12 489 LEU A N 1
ATOM 3845 C CA . LEU A 1 489 ? -6.5 -27.125 -16.297 1 84.12 489 LEU A CA 1
ATOM 3846 C C . LEU A 1 489 ? -6.332 -26.328 -17.594 1 84.12 489 LEU A C 1
ATOM 3848 O O . LEU A 1 489 ? -6.262 -26.922 -18.672 1 84.12 489 LEU A O 1
ATOM 3852 N N . LYS A 1 490 ? -6.449 -25.016 -17.453 1 83.75 490 LYS A N 1
ATOM 3853 C CA . LYS A 1 490 ? -6.066 -24.062 -18.484 1 83.75 490 LYS A CA 1
ATOM 3854 C C . LYS A 1 490 ? -4.918 -23.172 -18.016 1 83.75 490 LYS A C 1
ATOM 3856 O O . LYS A 1 490 ? -4.773 -22.922 -16.828 1 83.75 490 LYS A O 1
ATOM 3861 N N . PRO A 1 491 ? -4.195 -22.75 -18.938 1 86.25 491 PRO A N 1
ATOM 3862 C CA . PRO A 1 491 ? -3.031 -21.953 -18.531 1 86.25 491 PRO A CA 1
ATOM 3863 C C . PRO A 1 491 ? -3.418 -20.688 -17.797 1 86.25 491 PRO A C 1
ATOM 3865 O O . PRO A 1 491 ? -4.402 -20.031 -18.141 1 86.25 491 PRO A O 1
ATOM 3868 N N . ASN A 1 492 ? -2.781 -20.375 -16.781 1 88.06 492 ASN A N 1
ATOM 3869 C CA . ASN A 1 492 ? -2.824 -19.125 -16.016 1 88.06 492 ASN A CA 1
ATOM 3870 C C . ASN A 1 492 ? -1.479 -18.828 -15.352 1 88.06 492 ASN A C 1
ATOM 3872 O O . ASN A 1 492 ? -0.617 -19.703 -15.266 1 88.06 492 ASN A O 1
ATOM 3876 N N . TRP A 1 493 ? -1.271 -17.688 -14.93 1 85.56 493 TRP A N 1
ATOM 3877 C CA . TRP A 1 493 ? 0.049 -17.266 -14.477 1 85.56 493 TRP A CA 1
ATOM 3878 C C . TRP A 1 493 ? 0.417 -17.953 -13.164 1 85.56 493 TRP A C 1
ATOM 3880 O O . TRP A 1 493 ? 1.591 -18.219 -12.906 1 85.56 493 TRP A O 1
ATOM 3890 N N . THR A 1 494 ? -0.521 -18.188 -12.297 1 88.81 494 THR A N 1
ATOM 3891 C CA . THR A 1 494 ? -0.223 -18.906 -11.062 1 88.81 494 THR A CA 1
ATOM 3892 C C . THR A 1 494 ? 0.302 -20.312 -11.367 1 88.81 494 THR A C 1
ATOM 3894 O O . THR A 1 494 ? 1.251 -20.781 -10.734 1 88.81 494 THR A O 1
ATOM 3897 N N . TYR A 1 495 ? -0.343 -20.953 -12.352 1 91.38 495 TYR A N 1
ATOM 3898 C CA . TYR A 1 495 ? 0.091 -22.25 -12.828 1 91.38 495 TYR A CA 1
ATOM 3899 C C . TYR A 1 495 ? 1.521 -22.203 -13.352 1 91.38 495 TYR A C 1
ATOM 3901 O O . TYR A 1 495 ? 2.371 -23 -12.945 1 91.38 495 TYR A O 1
ATOM 3909 N N . VAL A 1 496 ? 1.801 -21.234 -14.125 1 89.12 496 VAL A N 1
ATOM 3910 C CA . VAL A 1 496 ? 3.127 -21.078 -14.711 1 89.12 496 VAL A CA 1
ATOM 3911 C C . VAL A 1 496 ? 4.152 -20.828 -13.609 1 89.12 496 VAL A C 1
ATOM 3913 O O . VAL A 1 496 ? 5.215 -21.453 -13.586 1 89.12 496 VAL A O 1
ATOM 3916 N N . GLN A 1 497 ? 3.828 -19.953 -12.727 1 86.19 497 GLN A N 1
ATOM 3917 C CA . GLN A 1 497 ? 4.742 -19.594 -11.648 1 86.19 497 GLN A CA 1
ATOM 3918 C C . GLN A 1 497 ? 5.027 -20.781 -10.742 1 86.19 497 GLN A C 1
ATOM 3920 O O . GLN A 1 497 ? 6.168 -20.984 -10.312 1 86.19 497 GLN A O 1
ATOM 3925 N N . ASP A 1 498 ? 4.023 -21.516 -10.43 1 92.25 498 ASP A N 1
ATOM 3926 C CA . ASP A 1 498 ? 4.191 -22.672 -9.578 1 92.25 498 ASP A CA 1
ATOM 3927 C C . ASP A 1 498 ? 5.117 -23.703 -10.219 1 92.25 498 ASP A C 1
ATOM 3929 O O . ASP A 1 498 ? 5.969 -24.297 -9.555 1 92.25 498 ASP A O 1
ATOM 3933 N N . VAL A 1 499 ? 4.934 -23.906 -11.477 1 93.88 499 VAL A N 1
ATOM 3934 C CA . VAL A 1 499 ? 5.73 -24.891 -12.195 1 93.88 499 VAL A CA 1
ATOM 3935 C C . VAL A 1 499 ? 7.188 -24.438 -12.266 1 93.88 499 VAL A C 1
ATOM 3937 O O . VAL A 1 499 ? 8.102 -25.219 -11.977 1 93.88 499 VAL A O 1
ATOM 3940 N N . LEU A 1 500 ? 7.371 -23.219 -12.547 1 87.44 500 LEU A N 1
ATOM 3941 C CA . LEU A 1 500 ? 8.727 -22.688 -12.656 1 87.44 500 LEU A CA 1
ATOM 3942 C C . LEU A 1 500 ? 9.406 -22.672 -11.289 1 87.44 500 LEU A C 1
ATOM 3944 O O . LEU A 1 500 ? 10.578 -23.047 -11.172 1 87.44 500 LEU A O 1
ATOM 3948 N N . LYS A 1 501 ? 8.719 -22.219 -10.297 1 87.19 501 LYS A N 1
ATOM 3949 C CA . LYS A 1 501 ? 9.273 -22.203 -8.945 1 87.19 501 LYS A CA 1
ATOM 3950 C C . LYS A 1 501 ? 9.656 -23.594 -8.484 1 87.19 501 LYS A C 1
ATOM 3952 O O . LYS A 1 501 ? 10.711 -23.781 -7.867 1 87.19 501 LYS A O 1
ATOM 3957 N N . SER A 1 502 ? 8.781 -24.5 -8.727 1 92.69 502 SER A N 1
ATOM 3958 C CA . SER A 1 502 ? 9.07 -25.891 -8.383 1 92.69 502 SER A CA 1
ATOM 3959 C C . SER A 1 502 ? 10.281 -26.406 -9.148 1 92.69 502 SER A C 1
ATOM 3961 O O . SER A 1 502 ? 11.172 -27.031 -8.562 1 92.69 502 SER A O 1
ATOM 3963 N N . GLY A 1 503 ? 10.305 -26.125 -10.406 1 91.25 503 GLY A N 1
ATOM 3964 C CA . GLY A 1 503 ? 11.422 -26.562 -11.227 1 91.25 503 GLY A CA 1
ATOM 3965 C C . GLY A 1 503 ? 12.758 -26 -10.766 1 91.25 503 GLY A C 1
ATOM 3966 O O . GLY A 1 503 ? 13.711 -26.75 -10.547 1 91.25 503 GLY A O 1
ATOM 3967 N N . PHE A 1 504 ? 12.805 -24.719 -10.57 1 84.69 504 PHE A N 1
ATOM 3968 C CA . PHE A 1 504 ? 14.039 -24.078 -10.141 1 84.69 504 PHE A CA 1
ATOM 3969 C C . PHE A 1 504 ? 14.414 -24.531 -8.734 1 84.69 504 PHE A C 1
ATOM 3971 O O . PHE A 1 504 ? 15.602 -24.656 -8.414 1 84.69 504 PHE A O 1
ATOM 3978 N N . GLY A 1 505 ? 13.383 -24.719 -7.941 1 86.06 505 GLY A N 1
ATOM 3979 C CA . GLY A 1 505 ? 13.641 -25.234 -6.609 1 86.06 505 GLY A CA 1
ATOM 3980 C C . GLY A 1 505 ? 14.273 -26.609 -6.625 1 86.06 505 GLY A C 1
ATOM 3981 O O . GLY A 1 505 ? 15.219 -26.875 -5.875 1 86.06 505 GLY A O 1
ATOM 3982 N N . ILE A 1 506 ? 13.797 -27.453 -7.457 1 91.81 506 ILE A N 1
ATOM 3983 C CA . ILE A 1 506 ? 14.328 -28.797 -7.586 1 91.81 506 ILE A CA 1
ATOM 3984 C C . ILE A 1 506 ? 15.766 -28.75 -8.102 1 91.81 506 ILE A C 1
ATOM 3986 O O . ILE A 1 506 ? 16.641 -29.469 -7.617 1 91.81 506 ILE A O 1
ATOM 3990 N N . LEU A 1 507 ? 16 -27.859 -9.047 1 86.81 507 LEU A N 1
ATOM 3991 C CA . LEU A 1 507 ? 17.359 -27.688 -9.57 1 86.81 507 LEU A CA 1
ATOM 3992 C C . LEU A 1 507 ? 18.312 -27.219 -8.477 1 86.81 507 LEU A C 1
ATOM 3994 O O . LEU A 1 507 ? 19.438 -27.719 -8.375 1 86.81 507 LEU A O 1
ATOM 3998 N N . TYR A 1 508 ? 17.875 -26.344 -7.715 1 82.88 508 TYR A N 1
ATOM 3999 C CA . TYR A 1 508 ? 18.688 -25.844 -6.613 1 82.88 508 TYR A CA 1
ATOM 4000 C C . TYR A 1 508 ? 19.047 -26.969 -5.641 1 82.88 508 TYR A C 1
ATOM 4002 O O . TYR A 1 508 ? 20.188 -27.094 -5.215 1 82.88 508 TYR A O 1
ATOM 4010 N N . CYS A 1 509 ? 18.047 -27.719 -5.285 1 87 509 CYS A N 1
ATOM 4011 C CA . CYS A 1 509 ? 18.25 -28.797 -4.328 1 87 509 CYS A CA 1
ATOM 4012 C C . CYS A 1 509 ? 19.109 -29.906 -4.926 1 87 509 CYS A C 1
ATOM 4014 O O . CYS A 1 509 ? 19.891 -30.547 -4.215 1 87 509 CYS A O 1
ATOM 4016 N N . ALA A 1 510 ? 18.953 -30.094 -6.211 1 88 510 ALA A N 1
ATOM 4017 C CA . ALA A 1 510 ? 19.734 -31.125 -6.898 1 88 510 ALA A CA 1
ATOM 4018 C C . ALA A 1 510 ? 21.219 -30.828 -6.824 1 88 510 ALA A C 1
ATOM 4020 O O . ALA A 1 510 ? 22.047 -31.75 -6.723 1 88 510 ALA A O 1
ATOM 4021 N N . VAL A 1 511 ? 21.562 -29.625 -6.84 1 81.62 511 VAL A N 1
ATOM 4022 C CA . VAL A 1 511 ? 22.969 -29.219 -6.734 1 81.62 511 VAL A CA 1
ATOM 4023 C C . VAL A 1 511 ? 23.359 -29.125 -5.266 1 81.62 511 VAL A C 1
ATOM 4025 O O . VAL A 1 511 ? 24.484 -29.469 -4.895 1 81.62 511 VAL A O 1
ATOM 4028 N N . GLY A 1 512 ? 22.453 -28.75 -4.5 1 81 512 GLY A N 1
ATOM 4029 C CA . GLY A 1 512 ? 22.734 -28.469 -3.102 1 81 512 GLY A CA 1
ATOM 4030 C C . GLY A 1 512 ? 22.953 -29.719 -2.273 1 81 512 GLY A C 1
ATOM 4031 O O . GLY A 1 512 ? 23.797 -29.734 -1.368 1 81 512 GLY A O 1
ATOM 4032 N N . ILE A 1 513 ? 22.266 -30.797 -2.533 1 86.81 513 ILE A N 1
ATOM 4033 C CA . ILE A 1 513 ? 22.312 -32 -1.725 1 86.81 513 ILE A CA 1
ATOM 4034 C C . ILE A 1 513 ? 23.703 -32.625 -1.827 1 86.81 513 ILE A C 1
ATOM 4036 O O . ILE A 1 513 ? 24.359 -32.906 -0.811 1 86.81 513 ILE A O 1
ATOM 4040 N N . PRO A 1 514 ? 24.25 -32.812 -3.018 1 83.12 514 PRO A N 1
ATOM 4041 C CA . PRO A 1 514 ? 25.609 -33.344 -3.109 1 83.12 514 PRO A CA 1
ATOM 4042 C C . PRO A 1 514 ? 26.656 -32.406 -2.48 1 83.12 514 PRO A C 1
ATOM 4044 O O . PRO A 1 514 ? 27.625 -32.906 -1.891 1 83.12 514 PRO A O 1
ATOM 4047 N N . GLU A 1 515 ? 26.484 -31.172 -2.637 1 77.31 515 GLU A N 1
ATOM 4048 C CA . GLU A 1 515 ? 27.422 -30.219 -2.061 1 77.31 515 GLU A CA 1
ATOM 4049 C C . GLU A 1 515 ? 27.453 -30.312 -0.539 1 77.31 515 GLU A C 1
ATOM 4051 O O . GLU A 1 515 ? 28.516 -30.266 0.071 1 77.31 515 GLU A O 1
ATOM 4056 N N . HIS A 1 516 ? 26.328 -30.422 -0.022 1 80.06 516 HIS A N 1
ATOM 4057 C CA . HIS A 1 516 ? 26.234 -30.562 1.427 1 80.06 516 HIS A CA 1
ATOM 4058 C C . HIS A 1 516 ? 26.844 -31.875 1.896 1 80.06 516 HIS A C 1
ATOM 4060 O O . HIS A 1 516 ? 27.484 -31.938 2.947 1 80.06 516 HIS A O 1
ATOM 4066 N N . ARG A 1 517 ? 26.547 -32.875 1.174 1 83.44 517 ARG A N 1
ATOM 4067 C CA . ARG A 1 517 ? 27.109 -34.188 1.509 1 83.44 517 ARG A CA 1
ATOM 4068 C C . ARG A 1 517 ? 28.625 -34.188 1.417 1 83.44 517 ARG A C 1
ATOM 4070 O O . ARG A 1 517 ? 29.312 -34.781 2.254 1 83.44 517 ARG A O 1
ATOM 4077 N N . ARG A 1 518 ? 29.141 -33.531 0.49 1 79.06 518 ARG A N 1
ATOM 4078 C CA . ARG A 1 518 ? 30.578 -33.375 0.336 1 79.06 518 ARG A CA 1
ATOM 4079 C C . ARG A 1 518 ? 31.188 -32.625 1.517 1 79.06 518 ARG A C 1
ATOM 4081 O O . ARG A 1 518 ? 32.25 -33.031 2.027 1 79.06 518 ARG A O 1
ATOM 4088 N N . GLN A 1 519 ? 30.578 -31.672 1.885 1 77.12 519 GLN A N 1
ATOM 4089 C CA . GLN A 1 519 ? 31.078 -30.844 2.982 1 77.12 519 GLN A CA 1
ATOM 4090 C C . GLN A 1 519 ? 31.062 -31.625 4.297 1 77.12 519 GLN A C 1
ATOM 4092 O O . GLN A 1 519 ? 31.891 -31.375 5.18 1 77.12 519 GLN A O 1
ATOM 4097 N N . ASN A 1 520 ? 30.188 -32.594 4.367 1 77.19 520 ASN A N 1
ATOM 4098 C CA . ASN A 1 520 ? 30.078 -33.375 5.594 1 77.19 520 ASN A CA 1
ATOM 4099 C C . ASN A 1 520 ? 30.75 -34.75 5.449 1 77.19 520 ASN A C 1
ATOM 4101 O O . ASN A 1 520 ? 30.516 -35.656 6.258 1 77.19 520 ASN A O 1
ATOM 4105 N N . ASN A 1 521 ? 31.484 -34.938 4.375 1 72.75 521 ASN A N 1
ATOM 4106 C CA . ASN A 1 521 ? 32.25 -36.125 4.082 1 72.75 521 ASN A CA 1
ATOM 4107 C C . ASN A 1 521 ? 31.359 -37.344 3.891 1 72.75 521 ASN A C 1
ATOM 4109 O O . ASN A 1 521 ? 31.719 -38.438 4.316 1 72.75 521 ASN A O 1
ATOM 4113 N N . GLY A 1 522 ? 30.156 -37.062 3.434 1 70.12 522 GLY A N 1
ATOM 4114 C CA . GLY A 1 522 ? 29.203 -38.156 3.264 1 70.12 522 GLY A CA 1
ATOM 4115 C C . GLY A 1 522 ? 29.062 -38.594 1.822 1 70.12 522 GLY A C 1
ATOM 4116 O O . GLY A 1 522 ? 28.062 -39.25 1.462 1 70.12 522 GLY A O 1
ATOM 4117 N N . GLY A 1 523 ? 29.875 -38.125 0.934 1 71 523 GLY A N 1
ATOM 4118 C CA . GLY A 1 523 ? 29.797 -38.469 -0.474 1 71 523 GLY A CA 1
ATOM 4119 C C . GLY A 1 523 ? 29.656 -37.281 -1.39 1 71 523 GLY A C 1
ATOM 4120 O O . GLY A 1 523 ? 29.578 -36.125 -0.921 1 71 523 GLY A O 1
ATOM 4121 N N . VAL A 1 524 ? 29.703 -37.531 -2.631 1 70.12 524 VAL A N 1
ATOM 4122 C CA . VAL A 1 524 ? 29.766 -36.406 -3.535 1 70.12 524 VAL A CA 1
ATOM 4123 C C . VAL A 1 524 ? 28.609 -36.438 -4.531 1 70.12 524 VAL A C 1
ATOM 4125 O O . VAL A 1 524 ? 28.469 -35.562 -5.371 1 70.12 524 VAL A O 1
ATOM 4128 N N . SER A 1 525 ? 27.719 -37.5 -4.258 1 78.75 525 SER A N 1
ATOM 4129 C CA . SER A 1 525 ? 26.688 -37.656 -5.285 1 78.75 525 SER A CA 1
ATOM 4130 C C . SER A 1 525 ? 25.312 -37.875 -4.664 1 78.75 525 SER A C 1
ATOM 4132 O O . SER A 1 525 ? 25.203 -38.062 -3.451 1 78.75 525 SER A O 1
ATOM 4134 N N . LEU A 1 526 ? 24.406 -37.719 -5.566 1 87.88 526 LEU A N 1
ATOM 4135 C CA . LEU A 1 526 ? 23.047 -38.062 -5.18 1 87.88 526 LEU A CA 1
ATOM 4136 C C . LEU A 1 526 ? 22.906 -39.562 -4.992 1 87.88 526 LEU A C 1
ATOM 4138 O O . LEU A 1 526 ? 23.562 -40.344 -5.676 1 87.88 526 LEU A O 1
ATOM 4142 N N . MET A 1 527 ? 22.047 -39.969 -4.07 1 87.81 527 MET A N 1
ATOM 4143 C CA . MET A 1 527 ? 21.672 -41.375 -3.959 1 87.81 527 MET A CA 1
ATOM 4144 C C . MET A 1 527 ? 20.797 -41.781 -5.133 1 87.81 527 MET A C 1
ATOM 4146 O O . MET A 1 527 ? 20.141 -40.969 -5.75 1 87.81 527 MET A O 1
ATOM 4150 N N . PRO A 1 528 ? 20.859 -43.031 -5.508 1 87.5 528 PRO A N 1
ATOM 4151 C CA . PRO A 1 528 ? 20.094 -43.5 -6.672 1 87.5 528 PRO A CA 1
ATOM 4152 C C . PRO A 1 528 ? 18.625 -43.094 -6.598 1 87.5 528 PRO A C 1
ATOM 4154 O O . PRO A 1 528 ? 18.047 -42.656 -7.59 1 87.5 528 PRO A O 1
ATOM 4157 N N . SER A 1 529 ? 18 -43.281 -5.445 1 89.06 529 SER A N 1
ATOM 4158 C CA . SER A 1 529 ? 16.594 -42.938 -5.293 1 89.06 529 SER A CA 1
ATOM 4159 C C . SER A 1 529 ? 16.375 -41.438 -5.445 1 89.06 529 SER A C 1
ATOM 4161 O O . SER A 1 529 ? 15.359 -41 -5.996 1 89.06 529 SER A O 1
ATOM 4163 N N . GLU A 1 530 ? 17.344 -40.656 -4.934 1 90.56 530 GLU A N 1
ATOM 4164 C CA . GLU A 1 530 ? 17.281 -39.188 -5.074 1 90.56 530 GLU A CA 1
ATOM 4165 C C . GLU A 1 530 ? 17.406 -38.781 -6.539 1 90.56 530 GLU A C 1
ATOM 4167 O O . GLU A 1 530 ? 16.656 -37.906 -7.004 1 90.56 530 GLU A O 1
ATOM 4172 N N . LEU A 1 531 ? 18.344 -39.375 -7.176 1 90.38 531 LEU A N 1
ATOM 4173 C CA . LEU A 1 531 ? 18.562 -39.062 -8.586 1 90.38 531 LEU A CA 1
ATOM 4174 C C . LEU A 1 531 ? 17.328 -39.375 -9.414 1 90.38 531 LEU A C 1
ATOM 4176 O O . LEU A 1 531 ? 16.906 -38.594 -10.25 1 90.38 531 LEU A O 1
ATOM 4180 N N . ASP A 1 532 ? 16.703 -40.562 -9.195 1 91.38 532 ASP A N 1
ATOM 4181 C CA . ASP A 1 532 ? 15.508 -40.938 -9.93 1 91.38 532 ASP A CA 1
ATOM 4182 C C . ASP A 1 532 ? 14.383 -39.938 -9.727 1 91.38 532 ASP A C 1
ATOM 4184 O O . ASP A 1 532 ? 13.695 -39.562 -10.688 1 91.38 532 ASP A O 1
ATOM 4188 N N . THR A 1 533 ? 14.18 -39.562 -8.516 1 93.38 533 THR A N 1
ATOM 4189 C CA . THR A 1 533 ? 13.109 -38.625 -8.188 1 93.38 533 THR A CA 1
ATOM 4190 C C . THR A 1 533 ? 13.344 -37.281 -8.852 1 93.38 533 THR A C 1
ATOM 4192 O O . THR A 1 533 ? 12.422 -36.688 -9.422 1 93.38 533 THR A O 1
ATOM 4195 N N . ILE A 1 534 ? 14.547 -36.75 -8.742 1 93.19 534 ILE A N 1
ATOM 4196 C CA . ILE A 1 534 ? 14.906 -35.469 -9.297 1 93.19 534 ILE A CA 1
ATOM 4197 C C . ILE A 1 534 ? 14.742 -35.469 -10.812 1 93.19 534 ILE A C 1
ATOM 4199 O O . ILE A 1 534 ? 14.156 -34.562 -11.398 1 93.19 534 ILE A O 1
ATOM 4203 N N . VAL A 1 535 ? 15.219 -36.531 -11.438 1 92.94 535 VAL A N 1
ATOM 4204 C CA . VAL A 1 535 ? 15.164 -36.625 -12.891 1 92.94 535 VAL A CA 1
ATOM 4205 C C . VAL A 1 535 ? 13.703 -36.719 -13.344 1 92.94 535 VAL A C 1
ATOM 4207 O O . VAL A 1 535 ? 13.305 -36.031 -14.289 1 92.94 535 VAL A O 1
ATOM 4210 N N . ASN A 1 536 ? 12.93 -37.5 -12.68 1 93.94 536 ASN A N 1
ATOM 4211 C CA . ASN A 1 536 ? 11.516 -37.625 -13.023 1 93.94 536 ASN A CA 1
ATOM 4212 C C . ASN A 1 536 ? 10.789 -36.312 -12.828 1 93.94 536 ASN A C 1
ATOM 4214 O O . ASN A 1 536 ? 9.922 -35.938 -13.625 1 93.94 536 ASN A O 1
ATOM 4218 N N . ALA A 1 537 ? 11.086 -35.656 -11.773 1 95.38 537 ALA A N 1
ATOM 4219 C CA . ALA A 1 537 ? 10.461 -34.375 -11.477 1 95.38 537 ALA A CA 1
ATOM 4220 C C . ALA A 1 537 ? 10.812 -33.344 -12.539 1 95.38 537 ALA A C 1
ATOM 4222 O O . ALA A 1 537 ? 9.953 -32.562 -12.984 1 95.38 537 ALA A O 1
ATOM 4223 N N . LEU A 1 538 ? 12.047 -33.281 -12.883 1 94.06 538 LEU A N 1
ATOM 4224 C CA . LEU A 1 538 ? 12.484 -32.312 -13.891 1 94.06 538 LEU A CA 1
ATOM 4225 C C . LEU A 1 538 ? 11.859 -32.625 -15.25 1 94.06 538 LEU A C 1
ATOM 4227 O O . LEU A 1 538 ? 11.477 -31.719 -15.984 1 94.06 538 LEU A O 1
ATOM 4231 N N . LYS A 1 539 ? 11.789 -33.906 -15.594 1 94.06 539 LYS A N 1
ATOM 4232 C CA . LYS A 1 539 ? 11.125 -34.281 -16.828 1 94.06 539 LYS A CA 1
ATOM 4233 C C . LYS A 1 539 ? 9.672 -33.844 -16.844 1 94.06 539 LYS A C 1
ATOM 4235 O O . LYS A 1 539 ? 9.195 -33.281 -17.844 1 94.06 539 LYS A O 1
ATOM 4240 N N . LEU A 1 540 ? 9.039 -34.125 -15.75 1 96 540 LEU A N 1
ATOM 4241 C CA . LEU A 1 540 ? 7.648 -33.688 -15.633 1 96 540 LEU A CA 1
ATOM 4242 C C . LEU A 1 540 ? 7.523 -32.188 -15.773 1 96 540 LEU A C 1
ATOM 4244 O O . LEU A 1 540 ? 6.594 -31.703 -16.422 1 96 540 LEU A O 1
ATOM 4248 N N . CYS A 1 541 ? 8.375 -31.469 -15.148 1 94.69 541 CYS A N 1
ATOM 4249 C CA . CYS A 1 541 ? 8.367 -30.016 -15.25 1 94.69 541 CYS A CA 1
ATOM 4250 C C . CYS A 1 541 ? 8.562 -29.578 -16.688 1 94.69 541 CYS A C 1
ATOM 4252 O O . CYS A 1 541 ? 7.844 -28.688 -17.172 1 94.69 541 CYS A O 1
ATOM 4254 N N . GLY A 1 542 ? 9.492 -30.172 -17.359 1 92.44 542 GLY A N 1
ATOM 4255 C CA . GLY A 1 542 ? 9.734 -29.859 -18.766 1 92.44 542 GLY A CA 1
ATOM 4256 C C . GLY A 1 542 ? 8.539 -30.125 -19.656 1 92.44 542 GLY A C 1
ATOM 4257 O O . GLY A 1 542 ? 8.203 -29.312 -20.516 1 92.44 542 GLY A O 1
ATOM 4258 N N . GLU A 1 543 ? 7.922 -31.234 -19.438 1 93.88 543 GLU A N 1
ATOM 4259 C CA . GLU A 1 543 ? 6.734 -31.594 -20.203 1 93.88 543 GLU A CA 1
ATOM 4260 C C . GLU A 1 543 ? 5.594 -30.609 -19.953 1 93.88 543 GLU A C 1
ATOM 4262 O O . GLU A 1 543 ? 4.906 -30.203 -20.891 1 93.88 543 GLU A O 1
ATOM 4267 N N . THR A 1 544 ? 5.426 -30.328 -18.766 1 95.44 544 THR A N 1
ATOM 4268 C CA . THR A 1 544 ? 4.363 -29.406 -18.391 1 95.44 544 THR A CA 1
ATOM 4269 C C . THR A 1 544 ? 4.59 -28.031 -19.016 1 95.44 544 THR A C 1
ATOM 4271 O O . THR A 1 544 ? 3.658 -27.422 -19.547 1 95.44 544 THR A O 1
ATOM 4274 N N . LEU A 1 545 ? 5.789 -27.531 -18.938 1 92.75 545 LEU A N 1
ATOM 4275 C CA . LEU A 1 545 ? 6.117 -26.234 -19.516 1 92.75 545 LEU A CA 1
ATOM 4276 C C . LEU A 1 545 ? 5.922 -26.25 -21.031 1 92.75 545 LEU A C 1
ATOM 4278 O O . LEU A 1 545 ? 5.473 -25.266 -21.625 1 92.75 545 LEU A O 1
ATOM 4282 N N . SER A 1 546 ? 6.242 -27.375 -21.625 1 91.12 546 SER A N 1
ATOM 4283 C CA . SER A 1 546 ? 6.023 -27.516 -23.062 1 91.12 546 SER A CA 1
ATOM 4284 C C . SER A 1 546 ? 4.539 -27.438 -23.406 1 91.12 546 SER A C 1
ATOM 4286 O O . SER A 1 546 ? 4.16 -26.828 -24.422 1 91.12 546 SER A O 1
ATOM 4288 N N . GLU A 1 547 ? 3.775 -28.031 -22.594 1 92.25 547 GLU A N 1
ATOM 4289 C CA . GLU A 1 547 ? 2.33 -27.969 -22.781 1 92.25 547 GLU A CA 1
ATOM 4290 C C . GLU A 1 547 ? 1.81 -26.547 -22.625 1 92.25 547 GLU A C 1
ATOM 4292 O O . GLU A 1 547 ? 0.955 -26.094 -23.406 1 92.25 547 GLU A O 1
ATOM 4297 N N . ILE A 1 548 ? 2.252 -25.875 -21.688 1 91.75 548 ILE A N 1
ATOM 4298 C CA . ILE A 1 548 ? 1.833 -24.5 -21.453 1 91.75 548 ILE A CA 1
ATOM 4299 C C . ILE A 1 548 ? 2.258 -23.609 -22.625 1 91.75 548 ILE A C 1
ATOM 4301 O O . ILE A 1 548 ? 1.476 -22.797 -23.109 1 91.75 548 ILE A O 1
ATOM 4305 N N . THR A 1 549 ? 3.502 -23.812 -23.094 1 89.69 549 THR A N 1
ATOM 4306 C CA . THR A 1 549 ? 4.07 -22.969 -24.156 1 89.69 549 THR A CA 1
ATOM 4307 C C . THR A 1 549 ? 3.336 -23.188 -25.469 1 89.69 549 THR A C 1
ATOM 4309 O O . THR A 1 549 ? 3.305 -22.281 -26.328 1 89.69 549 THR A O 1
ATOM 4312 N N . ALA A 1 550 ? 2.771 -24.297 -25.594 1 89.31 550 ALA A N 1
ATOM 4313 C CA . ALA A 1 550 ? 1.978 -24.578 -26.781 1 89.31 550 ALA A CA 1
ATOM 4314 C C . ALA A 1 550 ? 0.768 -23.641 -26.859 1 89.31 550 ALA A C 1
ATOM 4316 O O . ALA A 1 550 ? 0.339 -23.266 -27.953 1 89.31 550 ALA A O 1
ATOM 4317 N N . GLU A 1 551 ? 0.314 -23.203 -25.781 1 85.25 551 GLU A N 1
ATOM 4318 C CA . GLU A 1 551 ? -0.846 -22.328 -25.734 1 85.25 551 GLU A CA 1
ATOM 4319 C C . GLU A 1 551 ? -0.427 -20.875 -25.484 1 85.25 551 GLU A C 1
ATOM 4321 O O . GLU A 1 551 ? -1.003 -19.953 -26.047 1 85.25 551 GLU A O 1
ATOM 4326 N N . TRP A 1 552 ? 0.523 -20.734 -24.547 1 86.56 552 TRP A N 1
ATOM 4327 C CA . TRP A 1 552 ? 1.02 -19.422 -24.172 1 86.56 552 TRP A CA 1
ATOM 4328 C C . TRP A 1 552 ? 2.457 -19.219 -24.641 1 86.56 552 TRP A C 1
ATOM 4330 O O . TRP A 1 552 ? 3.402 -19.531 -23.906 1 86.56 552 TRP A O 1
ATOM 4340 N N . GLN A 1 553 ? 2.623 -18.562 -25.719 1 80.88 553 GLN A N 1
ATOM 4341 C CA . GLN A 1 553 ? 3.951 -18.359 -26.297 1 80.88 553 GLN A CA 1
ATOM 4342 C C . GLN A 1 553 ? 4.777 -17.391 -25.453 1 80.88 553 GLN A C 1
ATOM 4344 O O . GLN A 1 553 ? 6.012 -17.438 -25.484 1 80.88 553 GLN A O 1
ATOM 4349 N N . THR A 1 554 ? 4.086 -16.625 -24.719 1 75.56 554 THR A N 1
ATOM 4350 C CA . THR A 1 554 ? 4.754 -15.648 -23.875 1 75.56 554 THR A CA 1
ATOM 4351 C C . THR A 1 554 ? 5.625 -16.328 -22.828 1 75.56 554 THR A C 1
ATOM 4353 O O . THR A 1 554 ? 6.555 -15.727 -22.281 1 75.56 554 THR A O 1
ATOM 4356 N N . VAL A 1 555 ? 5.371 -17.609 -22.562 1 83.12 555 VAL A N 1
ATOM 4357 C CA . VAL A 1 555 ? 6.086 -18.328 -21.516 1 83.12 555 VAL A CA 1
ATOM 4358 C C . VAL A 1 555 ? 7.309 -19.031 -22.125 1 83.12 555 VAL A C 1
ATOM 4360 O O . VAL A 1 555 ? 8.117 -19.609 -21.391 1 83.12 555 VAL A O 1
ATOM 4363 N N . GLN A 1 556 ? 7.512 -18.906 -23.375 1 83.19 556 GLN A N 1
ATOM 4364 C CA . GLN A 1 556 ? 8.547 -19.641 -24.078 1 83.19 556 GLN A CA 1
ATOM 4365 C C . GLN A 1 556 ? 9.938 -19.281 -23.562 1 83.19 556 GLN A C 1
ATOM 4367 O O . GLN A 1 556 ? 10.789 -20.172 -23.375 1 83.19 556 GLN A O 1
ATOM 4372 N N . ARG A 1 557 ? 10.125 -18.047 -23.359 1 75.88 557 ARG A N 1
ATOM 4373 C CA . ARG A 1 557 ? 11.43 -17.609 -22.891 1 75.88 557 ARG A CA 1
ATOM 4374 C C . ARG A 1 557 ? 11.75 -18.219 -21.531 1 75.88 557 ARG A C 1
ATOM 4376 O O . ARG A 1 557 ? 12.891 -18.625 -21.266 1 75.88 557 ARG A O 1
ATOM 4383 N N . HIS A 1 558 ? 10.836 -18.266 -20.656 1 77.5 558 HIS A N 1
ATOM 4384 C CA . HIS A 1 558 ? 11.016 -18.844 -19.328 1 77.5 558 HIS A CA 1
ATOM 4385 C C . HIS A 1 558 ? 11.219 -20.359 -19.422 1 77.5 558 HIS A C 1
ATOM 4387 O O . HIS A 1 558 ? 12.039 -20.922 -18.688 1 77.5 558 HIS A O 1
ATOM 4393 N N . ALA A 1 559 ? 10.453 -20.906 -20.281 1 84.38 559 ALA A N 1
ATOM 4394 C CA . ALA A 1 559 ? 10.594 -22.344 -20.484 1 84.38 559 ALA A CA 1
ATOM 4395 C C . ALA A 1 559 ? 11.984 -22.703 -21.016 1 84.38 559 ALA A C 1
ATOM 4397 O O . ALA A 1 559 ? 12.602 -23.672 -20.562 1 84.38 559 ALA A O 1
ATOM 4398 N N . ASN A 1 560 ? 12.43 -21.875 -21.891 1 80.19 560 ASN A N 1
ATOM 4399 C CA . ASN A 1 560 ? 13.758 -22.109 -22.453 1 80.19 560 ASN A CA 1
ATOM 4400 C C . ASN A 1 560 ? 14.844 -21.953 -21.375 1 80.19 560 ASN A C 1
ATOM 4402 O O . ASN A 1 560 ? 15.812 -22.703 -21.375 1 80.19 560 ASN A O 1
ATOM 4406 N N . ALA A 1 561 ? 14.695 -20.953 -20.562 1 75.62 561 ALA A N 1
ATOM 4407 C CA . ALA A 1 561 ? 15.648 -20.75 -19.484 1 75.62 561 ALA A CA 1
ATOM 4408 C C . ALA A 1 561 ? 15.695 -21.953 -18.562 1 75.62 561 ALA A C 1
ATOM 4410 O O . ALA A 1 561 ? 16.766 -22.391 -18.141 1 75.62 561 ALA A O 1
ATOM 4411 N N . PHE A 1 562 ? 14.586 -22.5 -18.266 1 83.5 562 PHE A N 1
ATOM 4412 C CA . PHE A 1 562 ? 14.508 -23.672 -17.422 1 83.5 562 PHE A CA 1
ATOM 4413 C C . PHE A 1 562 ? 15.164 -24.875 -18.094 1 83.5 562 PHE A C 1
ATOM 4415 O O . PHE A 1 562 ? 15.898 -25.625 -17.438 1 83.5 562 PHE A O 1
ATOM 4422 N N . MET A 1 563 ? 14.914 -25.047 -19.312 1 83.5 563 MET A N 1
ATOM 4423 C CA . MET A 1 563 ? 15.469 -26.172 -20.047 1 83.5 563 MET A CA 1
ATOM 4424 C C . MET A 1 563 ? 16.984 -26.109 -20.094 1 83.5 563 MET A C 1
ATOM 4426 O O . MET A 1 563 ? 17.672 -27.109 -19.906 1 83.5 563 MET A O 1
ATOM 4430 N N . GLN A 1 564 ? 17.406 -24.953 -20.266 1 79.06 564 GLN A N 1
ATOM 4431 C CA . GLN A 1 564 ? 18.859 -24.766 -20.328 1 79.06 564 GLN A CA 1
ATOM 4432 C C . GLN A 1 564 ? 19.5 -25.047 -18.969 1 79.06 564 GLN A C 1
ATOM 4434 O O . GLN A 1 564 ? 20.547 -25.688 -18.891 1 79.06 564 GLN A O 1
ATOM 4439 N N . MET A 1 565 ? 18.891 -24.531 -17.984 1 79.31 565 MET A N 1
ATOM 4440 C CA . MET A 1 565 ? 19.438 -24.75 -16.641 1 79.31 565 MET A CA 1
ATOM 4441 C C . MET A 1 565 ? 19.344 -26.219 -16.25 1 79.31 565 MET A C 1
ATOM 4443 O O . MET A 1 565 ? 20.234 -26.734 -15.578 1 79.31 565 MET A O 1
ATOM 4447 N N . SER A 1 566 ? 18.25 -26.828 -16.641 1 86.5 566 SER A N 1
ATOM 4448 C CA . SER A 1 566 ? 18.094 -28.25 -16.344 1 86.5 566 SER A CA 1
ATOM 4449 C C . SER A 1 566 ? 19.156 -29.094 -17.047 1 86.5 566 SER A C 1
ATOM 4451 O O . SER A 1 566 ? 19.703 -30.031 -16.453 1 86.5 566 SER A O 1
ATOM 4453 N N . GLU A 1 567 ? 19.453 -28.719 -18.203 1 83.25 567 GLU A N 1
ATOM 4454 C CA . GLU A 1 567 ? 20.516 -29.406 -18.938 1 83.25 567 GLU A CA 1
ATOM 4455 C C . GLU A 1 567 ? 21.859 -29.266 -18.234 1 83.25 567 GLU A C 1
ATOM 4457 O O . GLU A 1 567 ? 22.578 -30.25 -18.047 1 83.25 567 GLU A O 1
ATOM 4462 N N . ALA A 1 568 ? 22.125 -28.062 -17.859 1 78 568 ALA A N 1
ATOM 4463 C CA . ALA A 1 568 ? 23.406 -27.781 -17.219 1 78 568 ALA A CA 1
ATOM 4464 C C . ALA A 1 568 ? 23.531 -28.531 -15.891 1 78 568 ALA A C 1
ATOM 4466 O O . ALA A 1 568 ? 24.594 -29.094 -15.586 1 78 568 ALA A O 1
ATOM 4467 N N . VAL A 1 569 ? 22.5 -28.562 -15.156 1 82.81 569 VAL A N 1
ATOM 4468 C CA . VAL A 1 569 ? 22.531 -29.188 -13.844 1 82.81 569 VAL A CA 1
ATOM 4469 C C . VAL A 1 569 ? 22.609 -30.703 -14.008 1 82.81 569 VAL A C 1
ATOM 4471 O O . VAL A 1 569 ? 23.344 -31.391 -13.281 1 82.81 569 VAL A O 1
ATOM 4474 N N . LEU A 1 570 ? 21.875 -31.266 -14.93 1 85.75 570 LEU A N 1
ATOM 4475 C CA . LEU A 1 570 ? 21.875 -32.688 -15.148 1 85.75 570 LEU A CA 1
ATOM 4476 C C . LEU A 1 570 ? 23.219 -33.188 -15.672 1 85.75 570 LEU A C 1
ATOM 4478 O O . LEU A 1 570 ? 23.672 -34.281 -15.359 1 85.75 570 LEU A O 1
ATOM 4482 N N . GLU A 1 571 ? 23.844 -32.344 -16.469 1 81.62 571 GLU A N 1
ATOM 4483 C CA . GLU A 1 571 ? 25.188 -32.656 -16.922 1 81.62 571 GLU A CA 1
ATOM 4484 C C . GLU A 1 571 ? 26.172 -32.719 -15.758 1 81.62 571 GLU A C 1
ATOM 4486 O O . GLU A 1 571 ? 27.047 -33.594 -15.719 1 81.62 571 GLU A O 1
ATOM 4491 N N . LEU A 1 572 ? 26.016 -31.828 -14.945 1 78.81 572 LEU A N 1
ATOM 4492 C CA . LEU A 1 572 ? 26.859 -31.797 -13.758 1 78.81 572 LEU A CA 1
ATOM 4493 C C . LEU A 1 572 ? 26.641 -33.031 -12.898 1 78.81 572 LEU A C 1
ATOM 4495 O O . LEU A 1 572 ? 27.594 -33.656 -12.414 1 78.81 572 LEU A O 1
ATOM 4499 N N . ILE A 1 573 ? 25.484 -33.406 -12.719 1 82.38 573 ILE A N 1
ATOM 4500 C CA . ILE A 1 573 ? 25.141 -34.562 -11.906 1 82.38 573 ILE A CA 1
ATOM 4501 C C . ILE A 1 573 ? 25.625 -35.844 -12.586 1 82.38 573 ILE A C 1
ATOM 4503 O O . ILE A 1 573 ? 26.141 -36.75 -11.922 1 82.38 573 ILE A O 1
ATOM 4507 N N . ALA A 1 574 ? 25.438 -35.844 -13.883 1 82.25 574 ALA A N 1
ATOM 4508 C CA . ALA A 1 574 ? 25.891 -37 -14.633 1 82.25 574 ALA A CA 1
ATOM 4509 C C . ALA A 1 574 ? 27.391 -37.188 -14.523 1 82.25 574 ALA A C 1
ATOM 4511 O O . ALA A 1 574 ? 27.875 -38.312 -14.312 1 82.25 574 ALA A O 1
ATOM 4512 N N . SER A 1 575 ? 28.062 -36.125 -14.648 1 79.94 575 SER A N 1
ATOM 4513 C CA . SER A 1 575 ? 29.516 -36.188 -14.57 1 79.94 575 SER A CA 1
ATOM 4514 C C . SER A 1 575 ? 29.969 -36.625 -13.188 1 79.94 575 SER A C 1
ATOM 4516 O O . SER A 1 575 ? 30.875 -37.438 -13.062 1 79.94 575 SER A O 1
ATOM 4518 N N . THR A 1 576 ? 29.359 -36.125 -12.219 1 78.75 576 THR A N 1
ATOM 4519 C CA . THR A 1 576 ? 29.75 -36.438 -10.852 1 78.75 576 THR A CA 1
ATOM 4520 C C . THR A 1 576 ? 29.391 -37.875 -10.508 1 78.75 576 THR A C 1
ATOM 4522 O O . THR A 1 576 ? 30.172 -38.594 -9.859 1 78.75 576 THR A O 1
ATOM 4525 N N . THR A 1 577 ? 28.266 -38.312 -10.93 1 80.19 577 THR A N 1
ATOM 4526 C CA . THR A 1 577 ? 27.812 -39.656 -10.633 1 80.19 577 THR A CA 1
ATOM 4527 C C . THR A 1 577 ? 28.641 -40.688 -11.383 1 80.19 577 THR A C 1
ATOM 4529 O O . THR A 1 577 ? 28.969 -41.75 -10.836 1 80.19 577 THR A O 1
ATOM 4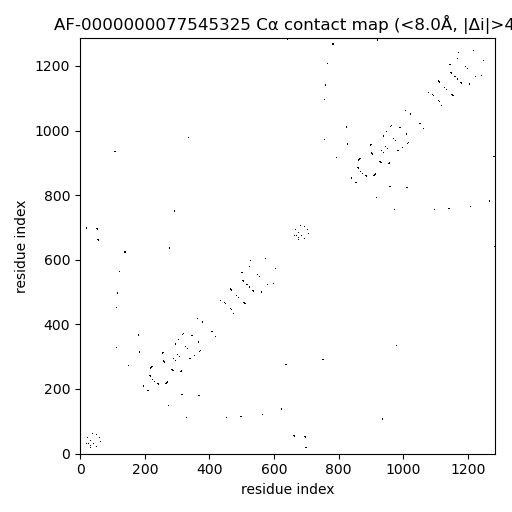532 N N . ARG A 1 578 ? 29 -40.375 -12.555 1 81.19 578 ARG A N 1
ATOM 4533 C CA . ARG A 1 578 ? 29.797 -41.281 -13.344 1 81.19 578 ARG A CA 1
ATOM 4534 C C . ARG A 1 578 ? 31.219 -41.375 -12.797 1 81.19 578 ARG A C 1
ATOM 4536 O O . ARG A 1 578 ? 31.828 -42.469 -12.812 1 81.19 578 ARG A O 1
ATOM 4543 N N . ASN A 1 579 ? 31.688 -40.312 -12.383 1 78.06 579 ASN A N 1
ATOM 4544 C CA . ASN A 1 579 ? 33.031 -40.312 -11.773 1 78.06 579 ASN A CA 1
ATOM 4545 C C . ASN A 1 579 ? 33.062 -41.156 -10.5 1 78.06 579 ASN A C 1
ATOM 4547 O O . ASN A 1 579 ? 34 -41.875 -10.25 1 78.06 579 ASN A O 1
ATOM 4551 N N . VAL A 1 580 ? 32.031 -41.125 -9.82 1 76.44 580 VAL A N 1
ATOM 4552 C CA . VAL A 1 580 ? 31.938 -41.906 -8.578 1 76.44 580 VAL A CA 1
ATOM 4553 C C . VAL A 1 580 ? 31.828 -43.375 -8.898 1 76.44 580 VAL A C 1
ATOM 4555 O O . VAL A 1 580 ? 32.438 -44.219 -8.211 1 76.44 580 VAL A O 1
ATOM 4558 N N . THR A 1 581 ? 31.109 -43.719 -9.906 1 76.25 581 THR A N 1
ATOM 4559 C CA . THR A 1 581 ? 30.938 -45.094 -10.305 1 76.25 581 THR A CA 1
ATOM 4560 C C . THR A 1 581 ? 32.25 -45.656 -10.82 1 76.25 581 THR A C 1
ATOM 4562 O O . THR A 1 581 ? 32.594 -46.844 -10.562 1 76.25 581 THR A O 1
ATOM 4565 N N . ARG A 1 582 ? 33.031 -44.844 -11.492 1 76.5 582 ARG A N 1
ATOM 4566 C CA . ARG A 1 582 ? 34.312 -45.281 -11.992 1 76.5 582 ARG A CA 1
ATOM 4567 C C . ARG A 1 582 ? 35.312 -45.531 -10.844 1 76.5 582 ARG A C 1
ATOM 4569 O O . ARG A 1 582 ? 36.062 -46.5 -10.859 1 76.5 582 ARG A O 1
ATOM 4576 N N . GLU A 1 583 ? 35.219 -44.688 -9.93 1 73.19 583 GLU A N 1
ATOM 4577 C CA . GLU A 1 583 ? 36.125 -44.844 -8.781 1 73.19 583 GLU A CA 1
ATOM 4578 C C . GLU A 1 583 ? 35.75 -46.062 -7.953 1 73.19 583 GLU A C 1
ATOM 4580 O O . GLU A 1 583 ? 36.625 -46.75 -7.438 1 73.19 583 GLU A O 1
ATOM 4585 N N . GLN A 1 584 ? 34.469 -46.344 -7.875 1 70.5 584 GLN A N 1
ATOM 4586 C CA . GLN A 1 584 ? 34 -47.5 -7.129 1 70.5 584 GLN A CA 1
ATOM 4587 C C . GLN A 1 584 ? 34.375 -48.812 -7.859 1 70.5 584 GLN A C 1
ATOM 4589 O O . GLN A 1 584 ? 34.719 -49.812 -7.223 1 70.5 584 GLN A O 1
ATOM 4594 N N . SER A 1 585 ? 34.312 -48.688 -9.188 1 67.56 585 SER A N 1
ATOM 4595 C CA . SER A 1 585 ? 34.688 -49.844 -9.984 1 67.56 585 SER A CA 1
ATOM 4596 C C . SER A 1 585 ? 36.188 -50.125 -9.938 1 67.56 585 SER A C 1
ATOM 4598 O O . SER A 1 585 ? 36.625 -51.281 -9.93 1 67.56 585 SER A O 1
ATOM 4600 N N . HIS A 1 586 ? 36.938 -49.094 -9.906 1 65.31 586 HIS A N 1
ATOM 4601 C CA . HIS A 1 586 ? 38.375 -49.25 -9.828 1 65.31 586 HIS A CA 1
ATOM 4602 C C . HIS A 1 586 ? 38.812 -49.75 -8.445 1 65.31 586 HIS A C 1
ATOM 4604 O O . HIS A 1 586 ? 39.781 -50.5 -8.32 1 65.31 586 HIS A O 1
ATOM 4610 N N . ALA A 1 587 ? 38.031 -49.219 -7.559 1 57.78 587 ALA A N 1
ATOM 4611 C CA . ALA A 1 587 ? 38.375 -49.656 -6.215 1 57.78 587 ALA A CA 1
ATOM 4612 C C . ALA A 1 587 ? 37.938 -51.094 -5.98 1 57.78 587 ALA A C 1
ATOM 4614 O O . ALA A 1 587 ? 38.531 -51.812 -5.137 1 57.78 587 ALA A O 1
ATOM 4615 N N . GLY A 1 588 ? 36.875 -51.625 -6.609 1 52.34 588 GLY A N 1
ATOM 4616 C CA . GLY A 1 588 ? 36.375 -53 -6.477 1 52.34 588 GLY A CA 1
ATOM 4617 C C . GLY A 1 588 ? 37.281 -54 -7.16 1 52.34 588 GLY A C 1
ATOM 4618 O O . GLY A 1 588 ? 37.062 -55.219 -7.035 1 52.34 588 GLY A O 1
ATOM 4619 N N . ASN A 1 589 ? 37.938 -53.812 -8.203 1 50.19 589 ASN A N 1
ATOM 4620 C CA . ASN A 1 589 ? 38.812 -54.844 -8.742 1 50.19 589 ASN A CA 1
ATOM 4621 C C . ASN A 1 589 ? 39.844 -55.281 -7.711 1 50.19 589 ASN A C 1
ATOM 4623 O O . ASN A 1 589 ? 40.594 -56.219 -7.949 1 50.19 589 ASN A O 1
ATOM 4627 N N . GLY A 1 590 ? 40.375 -54.625 -6.785 1 41.81 590 GLY A N 1
ATOM 4628 C CA . GLY A 1 590 ? 41.125 -55.219 -5.68 1 41.81 590 GLY A CA 1
ATOM 4629 C C . GLY A 1 590 ? 40.25 -55.781 -4.586 1 41.81 590 GLY A C 1
ATOM 4630 O O . GLY A 1 590 ? 39.188 -55.219 -4.289 1 41.81 590 GLY A O 1
ATOM 4631 N N . GLY A 1 591 ? 40.188 -57.281 -4.184 1 43.28 591 GLY A N 1
ATOM 4632 C CA . GLY A 1 591 ? 39.562 -58.344 -3.439 1 43.28 591 GLY A CA 1
ATOM 4633 C C . GLY A 1 591 ? 38.188 -58 -2.916 1 43.28 591 GLY A C 1
ATOM 4634 O O . GLY A 1 591 ? 37.312 -58.844 -2.877 1 43.28 591 GLY A O 1
ATOM 4635 N N . GLU A 1 592 ? 38.062 -57.219 -1.815 1 41.47 592 GLU A N 1
ATOM 4636 C CA . GLU A 1 592 ? 36.844 -57.156 -1.001 1 41.47 592 GLU A CA 1
ATOM 4637 C C . GLU A 1 592 ? 35.719 -56.5 -1.749 1 41.47 592 GLU A C 1
ATOM 4639 O O . GLU A 1 592 ? 35.875 -55.375 -2.271 1 41.47 592 GLU A O 1
ATOM 4644 N N . ARG A 1 593 ? 34.812 -57.188 -2.348 1 44.66 593 ARG A N 1
ATOM 4645 C CA . ARG A 1 593 ? 33.5 -56.812 -2.893 1 44.66 593 ARG A CA 1
ATOM 4646 C C . ARG A 1 593 ? 32.875 -55.688 -2.084 1 44.66 593 ARG A C 1
ATOM 4648 O O . ARG A 1 593 ? 32.5 -55.906 -0.925 1 44.66 593 ARG A O 1
ATOM 4655 N N . LEU A 1 594 ? 33.188 -54.562 -2.191 1 41.06 594 LEU A N 1
ATOM 4656 C CA . LEU A 1 594 ? 32.406 -53.562 -1.472 1 41.06 594 LEU A CA 1
ATOM 4657 C C . LEU A 1 594 ? 30.938 -53.688 -1.781 1 41.06 594 LEU A C 1
ATOM 4659 O O . LEU A 1 594 ? 30.531 -53.688 -2.947 1 41.06 594 LEU A O 1
ATOM 4663 N N . GLU A 1 595 ? 30.062 -54.344 -1.007 1 44.38 595 GLU A N 1
ATOM 4664 C CA . GLU A 1 595 ? 28.656 -54.719 -0.875 1 44.38 595 GLU A CA 1
ATOM 4665 C C . GLU A 1 595 ? 27.719 -53.688 -1.465 1 44.38 595 GLU A C 1
ATOM 4667 O O . GLU A 1 595 ? 26.578 -53.969 -1.795 1 44.38 595 GLU A O 1
ATOM 4672 N N . GLY A 1 596 ? 27.953 -52.281 -1.529 1 45.88 596 GLY A N 1
ATOM 4673 C CA . GLY A 1 596 ? 26.844 -51.375 -1.739 1 45.88 596 GLY A CA 1
ATOM 4674 C C . GLY A 1 596 ? 26.891 -50.688 -3.088 1 45.88 596 GLY A C 1
ATOM 4675 O O . GLY A 1 596 ? 27.203 -49.5 -3.172 1 45.88 596 GLY A O 1
ATOM 4676 N N . THR A 1 597 ? 27.109 -51.188 -4.176 1 48.91 597 THR A N 1
ATOM 4677 C CA . THR A 1 597 ? 27.141 -50.625 -5.516 1 48.91 597 THR A CA 1
ATOM 4678 C C . THR A 1 597 ? 25.844 -49.875 -5.812 1 48.91 597 THR A C 1
ATOM 4680 O O . THR A 1 597 ? 24.75 -50.469 -5.77 1 48.91 597 THR A O 1
ATOM 4683 N N . MET A 1 598 ? 25.812 -48.625 -5.648 1 63.94 598 MET A N 1
ATOM 4684 C CA . MET A 1 598 ? 24.656 -47.781 -5.992 1 63.94 598 MET A CA 1
ATOM 4685 C C . MET A 1 598 ? 24.297 -47.938 -7.465 1 63.94 598 MET A C 1
ATOM 4687 O O . MET A 1 598 ? 25.172 -47.969 -8.328 1 63.94 598 MET A O 1
ATOM 4691 N N . ASP A 1 599 ? 23.078 -48.594 -7.855 1 66.75 599 ASP A N 1
ATOM 4692 C CA . ASP A 1 599 ? 22.531 -48.844 -9.188 1 66.75 599 ASP A CA 1
ATOM 4693 C C . ASP A 1 599 ? 21.875 -47.594 -9.742 1 66.75 599 ASP A C 1
ATOM 4695 O O . ASP A 1 599 ? 20.703 -47.312 -9.469 1 66.75 599 ASP A O 1
ATOM 4699 N N . TRP A 1 600 ? 22.859 -46.844 -10.367 1 74.62 600 TRP A N 1
ATOM 4700 C CA . TRP A 1 600 ? 22.344 -45.625 -10.977 1 74.62 600 TRP A CA 1
ATOM 4701 C C . TRP A 1 600 ? 21.672 -45.906 -12.312 1 74.62 600 TRP A C 1
ATOM 4703 O O . TRP A 1 600 ? 22.172 -46.719 -13.109 1 74.62 600 TRP A O 1
ATOM 4713 N N . ASP A 1 601 ? 20.422 -45.469 -12.469 1 74.25 601 ASP A N 1
ATOM 4714 C CA . ASP A 1 601 ? 19.703 -45.594 -13.742 1 74.25 601 ASP A CA 1
ATOM 4715 C C . ASP A 1 601 ? 20.172 -44.531 -14.727 1 74.25 601 ASP A C 1
ATOM 4717 O O . ASP A 1 601 ? 19.5 -43.5 -14.883 1 74.25 601 ASP A O 1
ATOM 4721 N N . PHE A 1 602 ? 21.25 -44.781 -15.406 1 79.81 602 PHE A N 1
ATOM 4722 C CA . PHE A 1 602 ? 21.844 -43.812 -16.312 1 79.81 602 PHE A CA 1
ATOM 4723 C C . PHE A 1 602 ? 21 -43.656 -17.562 1 79.81 602 PHE A C 1
ATOM 4725 O O . PHE A 1 602 ? 21.062 -42.625 -18.234 1 79.81 602 PHE A O 1
ATOM 4732 N N . ASP A 1 603 ? 20.125 -44.656 -17.781 1 80 603 ASP A N 1
ATOM 4733 C CA . ASP A 1 603 ? 19.266 -44.562 -18.953 1 80 603 ASP A CA 1
ATOM 4734 C C . ASP A 1 603 ? 18.25 -43.438 -18.797 1 80 603 ASP A C 1
ATOM 4736 O O . ASP A 1 603 ? 18.031 -42.656 -19.719 1 80 603 ASP A O 1
ATOM 4740 N N . THR A 1 604 ? 17.75 -43.406 -17.625 1 81.06 604 THR A N 1
ATOM 4741 C CA . THR A 1 604 ? 16.766 -42.375 -17.359 1 81.06 604 THR A CA 1
ATOM 4742 C C . THR A 1 604 ? 17.438 -41 -17.359 1 81.06 604 THR A C 1
ATOM 4744 O O . THR A 1 604 ? 16.844 -40.031 -17.828 1 81.06 604 THR A O 1
ATOM 4747 N N . LEU A 1 605 ? 18.562 -40.969 -16.828 1 85.19 605 LEU A N 1
ATOM 4748 C CA . LEU A 1 605 ? 19.312 -39.719 -16.797 1 85.19 605 LEU A CA 1
ATOM 4749 C C . LEU A 1 605 ? 19.656 -39.25 -18.203 1 85.19 605 LEU A C 1
ATOM 4751 O O . LEU A 1 605 ? 19.484 -38.094 -18.531 1 85.19 605 LEU A O 1
ATOM 4755 N N . ASP A 1 606 ? 20.031 -40.219 -19.016 1 84.56 606 ASP A N 1
ATOM 4756 C CA . ASP A 1 606 ? 20.391 -39.875 -20.391 1 84.56 606 ASP A CA 1
ATOM 4757 C C . ASP A 1 606 ? 19.156 -39.469 -21.188 1 84.56 606 ASP A C 1
ATOM 4759 O O . ASP A 1 606 ? 19.234 -38.562 -22.016 1 84.56 606 ASP A O 1
ATOM 4763 N N . SER A 1 607 ? 18.125 -40.094 -20.906 1 83.12 607 SER A N 1
ATOM 4764 C CA . SER A 1 607 ? 16.875 -39.719 -21.578 1 83.12 607 SER A CA 1
ATOM 4765 C C . SER A 1 607 ? 16.469 -38.281 -21.203 1 83.12 607 SER A C 1
ATOM 4767 O O . SER A 1 607 ? 16 -37.531 -22.062 1 83.12 607 SER A O 1
ATOM 4769 N N . ALA A 1 608 ? 16.609 -38.031 -19.953 1 84.62 608 ALA A N 1
ATOM 4770 C CA . ALA A 1 608 ? 16.281 -36.688 -19.5 1 84.62 608 ALA A CA 1
ATOM 4771 C C . ALA A 1 608 ? 17.203 -35.656 -20.141 1 84.62 608 ALA A C 1
ATOM 4773 O O . ALA A 1 608 ? 16.766 -34.594 -20.531 1 84.62 608 ALA A O 1
ATOM 4774 N N . LEU A 1 609 ? 18.438 -35.969 -20.203 1 83.44 609 LEU A N 1
ATOM 4775 C CA . LEU A 1 609 ? 19.406 -35.062 -20.812 1 83.44 609 LEU A CA 1
ATOM 4776 C C . LEU A 1 609 ? 19.062 -34.781 -22.266 1 83.44 609 LEU A C 1
ATOM 4778 O O . LEU A 1 609 ? 19.188 -33.656 -22.75 1 83.44 609 LEU A O 1
ATOM 4782 N N . ASN A 1 610 ? 18.578 -35.812 -22.875 1 81.5 610 ASN A N 1
ATOM 4783 C CA . ASN A 1 610 ? 18.203 -35.656 -24.281 1 81.5 610 ASN A CA 1
ATOM 4784 C C . ASN A 1 610 ? 16.984 -34.781 -24.438 1 81.5 610 ASN A C 1
ATOM 4786 O O . ASN A 1 610 ? 16.875 -34.031 -25.422 1 81.5 610 ASN A O 1
ATOM 4790 N N . MET A 1 611 ? 16.141 -34.875 -23.516 1 80.12 611 MET A N 1
ATOM 4791 C CA . MET A 1 611 ? 14.945 -34.031 -23.547 1 80.12 611 MET A CA 1
ATOM 4792 C C . MET A 1 611 ? 15.305 -32.562 -23.453 1 80.12 611 MET A C 1
ATOM 4794 O O . MET A 1 611 ? 14.656 -31.719 -24.078 1 80.12 611 MET A O 1
ATOM 4798 N N . PHE A 1 612 ? 16.266 -32.281 -22.719 1 82.5 612 PHE A N 1
ATOM 4799 C CA . PHE A 1 612 ? 16.594 -30.891 -22.453 1 82.5 612 PHE A CA 1
ATOM 4800 C C . PHE A 1 612 ? 17.625 -30.359 -23.438 1 82.5 612 PHE A C 1
ATOM 4802 O O . PHE A 1 612 ? 17.844 -29.156 -23.547 1 82.5 612 PHE A O 1
ATOM 4809 N N . GLN A 1 613 ? 18.391 -31.234 -24.094 1 72.19 613 GLN A N 1
ATOM 4810 C CA . GLN A 1 613 ? 19.375 -30.844 -25.094 1 72.19 613 GLN A CA 1
ATOM 4811 C C . GLN A 1 613 ? 18.703 -30.375 -26.375 1 72.19 613 GLN A C 1
ATOM 4813 O O . GLN A 1 613 ? 19.234 -30.578 -27.469 1 72.19 613 GLN A O 1
ATOM 4818 N N . GLY A 1 614 ? 17.562 -29.703 -26.344 1 58.22 614 GLY A N 1
ATOM 4819 C CA . GLY A 1 614 ? 16.719 -29.359 -27.469 1 58.22 614 GLY A CA 1
ATOM 4820 C C . GLY A 1 614 ? 17.484 -28.781 -28.641 1 58.22 614 GLY A C 1
ATOM 4821 O O . GLY A 1 614 ? 18.391 -27.969 -28.453 1 58.22 614 GLY A O 1
ATOM 4822 N N . GLU A 1 615 ? 17.406 -29.344 -29.75 1 56.59 615 GLU A N 1
ATOM 4823 C CA . GLU A 1 615 ? 17.688 -28.75 -31.047 1 56.59 615 GLU A CA 1
ATOM 4824 C C . GLU A 1 615 ? 16.938 -27.438 -31.219 1 56.59 615 GLU A C 1
ATOM 4826 O O . GLU A 1 615 ? 15.711 -27.391 -31.062 1 56.59 615 GLU A O 1
ATOM 4831 N N . GLY A 1 616 ? 17.609 -26.188 -31.125 1 58.47 616 GLY A N 1
ATOM 4832 C CA . GLY A 1 616 ? 17 -24.922 -31.516 1 58.47 616 GLY A CA 1
ATOM 4833 C C . GLY A 1 616 ? 16.938 -23.922 -30.375 1 58.47 616 GLY A C 1
ATOM 4834 O O . GLY A 1 616 ? 16.422 -22.812 -30.547 1 58.47 616 GLY A O 1
ATOM 4835 N N . ILE A 1 617 ? 17.188 -24.406 -29.047 1 64.69 617 ILE A N 1
ATOM 4836 C CA . ILE A 1 617 ? 17.156 -23.375 -28.016 1 64.69 617 ILE A CA 1
ATOM 4837 C C . ILE A 1 617 ? 18.484 -22.625 -27.969 1 64.69 617 ILE A C 1
ATOM 4839 O O . ILE A 1 617 ? 19.516 -23.203 -27.609 1 64.69 617 ILE A O 1
ATOM 4843 N N . GLU A 1 618 ? 18.422 -21.469 -28.484 1 63.91 618 GLU A N 1
ATOM 4844 C CA . GLU A 1 618 ? 19.609 -20.625 -28.438 1 63.91 618 GLU A CA 1
ATOM 4845 C C . GLU A 1 618 ? 19.984 -20.266 -27 1 63.91 618 GLU A C 1
ATOM 4847 O O . GLU A 1 618 ? 19.109 -19.938 -26.188 1 63.91 618 GLU A O 1
ATOM 4852 N N . PRO A 1 619 ? 21.234 -20.562 -26.625 1 68.44 619 PRO A N 1
ATOM 4853 C CA . PRO A 1 619 ? 21.688 -20.203 -25.266 1 68.44 619 PRO A CA 1
ATOM 4854 C C . PRO A 1 619 ? 21.438 -18.734 -24.938 1 68.44 619 PRO A C 1
ATOM 4856 O O . PRO A 1 619 ? 21.625 -17.859 -25.797 1 68.44 619 PRO A O 1
ATOM 4859 N N . PHE A 1 620 ? 20.859 -18.594 -23.719 1 65.25 620 PHE A N 1
ATOM 4860 C CA . PHE A 1 620 ? 20.641 -17.234 -23.281 1 65.25 620 PHE A CA 1
ATOM 4861 C C . PHE A 1 620 ? 21.953 -16.484 -23.156 1 65.25 620 PHE A C 1
ATOM 4863 O O . PHE A 1 620 ? 22.953 -17.047 -22.703 1 65.25 620 PHE A O 1
ATOM 4870 N N . THR A 1 621 ? 21.938 -15.312 -23.75 1 62.06 621 THR A N 1
ATOM 4871 C CA . THR A 1 621 ? 23.078 -14.422 -23.484 1 62.06 621 THR A CA 1
ATOM 4872 C C . THR A 1 621 ? 23.047 -13.914 -22.047 1 62.06 621 THR A C 1
ATOM 4874 O O . THR A 1 621 ? 22.016 -14.008 -21.375 1 62.06 621 THR A O 1
ATOM 4877 N N . ASP A 1 622 ? 24.141 -13.523 -21.562 1 54.84 622 ASP A N 1
ATOM 4878 C CA . ASP A 1 622 ? 24.219 -12.938 -20.234 1 54.84 622 ASP A CA 1
ATOM 4879 C C . ASP A 1 622 ? 23.172 -11.844 -20.047 1 54.84 622 ASP A C 1
ATOM 4881 O O . ASP A 1 622 ? 22.562 -11.719 -18.984 1 54.84 622 ASP A O 1
ATOM 4885 N N . ALA A 1 623 ? 22.984 -11.211 -21.078 1 53.97 623 ALA A N 1
ATOM 4886 C CA . ALA A 1 623 ? 22 -10.133 -21.047 1 53.97 623 ALA A CA 1
ATOM 4887 C C . ALA A 1 623 ? 20.578 -10.672 -20.906 1 53.97 623 ALA A C 1
ATOM 4889 O O . ALA A 1 623 ? 19.766 -10.117 -20.172 1 53.97 623 ALA A O 1
ATOM 4890 N N . GLU A 1 624 ? 20.391 -11.766 -21.5 1 57.53 624 GLU A N 1
ATOM 4891 C CA . GLU A 1 624 ? 19.062 -12.367 -21.453 1 57.53 624 GLU A CA 1
ATOM 4892 C C . GLU A 1 624 ? 18.766 -12.977 -20.094 1 57.53 624 GLU A C 1
ATOM 4894 O O . GLU A 1 624 ? 17.641 -12.883 -19.594 1 57.53 624 GLU A O 1
ATOM 4899 N N . TRP A 1 625 ? 19.75 -13.523 -19.578 1 57.81 625 TRP A N 1
ATOM 4900 C CA . TRP A 1 625 ? 19.594 -14.07 -18.234 1 57.81 625 TRP A CA 1
ATOM 4901 C C . TRP A 1 625 ? 19.266 -12.977 -17.234 1 57.81 625 TRP A C 1
ATOM 4903 O O . TRP A 1 625 ? 18.391 -13.133 -16.391 1 57.81 625 TRP A O 1
ATOM 4913 N N . ALA A 1 626 ? 19.891 -11.969 -17.375 1 48.69 626 ALA A N 1
ATOM 4914 C CA . ALA A 1 626 ? 19.672 -10.828 -16.484 1 48.69 626 ALA A CA 1
ATOM 4915 C C . ALA A 1 626 ? 18.25 -10.297 -16.625 1 48.69 626 ALA A C 1
ATOM 4917 O O . ALA A 1 626 ? 17.594 -9.977 -15.625 1 48.69 626 ALA A O 1
ATOM 4918 N N . GLU A 1 627 ? 17.828 -10.273 -17.828 1 50.44 627 GLU A N 1
ATOM 4919 C CA . GLU A 1 627 ? 16.484 -9.789 -18.094 1 50.44 627 GLU A CA 1
ATOM 4920 C C . GLU A 1 627 ? 15.43 -10.719 -17.5 1 50.44 627 GLU A C 1
ATOM 4922 O O . GLU A 1 627 ? 14.414 -10.258 -16.969 1 50.44 627 GLU A O 1
ATOM 4927 N N . LEU A 1 628 ? 15.742 -11.867 -17.766 1 52.69 628 LEU A N 1
ATOM 4928 C CA . LEU A 1 628 ? 14.773 -12.867 -17.344 1 52.69 628 LEU A CA 1
ATOM 4929 C C . LEU A 1 628 ? 14.555 -12.812 -15.844 1 52.69 628 LEU A C 1
ATOM 4931 O O . LEU A 1 628 ? 13.422 -12.953 -15.367 1 52.69 628 LEU A O 1
ATOM 4935 N N . PHE A 1 629 ? 15.656 -12.766 -15.211 1 46.84 629 PHE A N 1
ATOM 4936 C CA . PHE A 1 629 ? 15.531 -12.844 -13.758 1 46.84 629 PHE A CA 1
ATOM 4937 C C . PHE A 1 629 ? 15.227 -11.469 -13.164 1 46.84 629 PHE A C 1
ATOM 4939 O O . PHE A 1 629 ? 14.719 -11.367 -12.047 1 46.84 629 PHE A O 1
ATOM 4946 N N . GLU A 1 630 ? 15.625 -10.523 -13.812 1 41.69 630 GLU A N 1
ATOM 4947 C CA . GLU A 1 630 ? 15.219 -9.188 -13.375 1 41.69 630 GLU A CA 1
ATOM 4948 C C . GLU A 1 630 ? 13.711 -8.992 -13.547 1 41.69 630 GLU A C 1
ATOM 4950 O O . GLU A 1 630 ? 13.086 -8.273 -12.766 1 41.69 630 GLU A O 1
ATOM 4955 N N . LEU A 1 631 ? 13.172 -9.414 -14.805 1 37.72 631 LEU A N 1
ATOM 4956 C CA . LEU A 1 631 ? 11.875 -8.984 -15.312 1 37.72 631 LEU A CA 1
ATOM 4957 C C . LEU A 1 631 ? 10.742 -9.758 -14.641 1 37.72 631 LEU A C 1
ATOM 4959 O O . LEU A 1 631 ? 10.555 -10.945 -14.906 1 37.72 631 LEU A O 1
ATOM 4963 N N . ALA A 1 632 ? 10.57 -9.656 -13.477 1 38 632 ALA A N 1
ATOM 4964 C CA . ALA A 1 632 ? 9.172 -9.93 -13.156 1 38 632 ALA A CA 1
ATOM 4965 C C . ALA A 1 632 ? 8.25 -9.453 -14.273 1 38 632 ALA A C 1
ATOM 4967 O O . ALA A 1 632 ? 8.219 -8.258 -14.594 1 38 632 ALA A O 1
ATOM 4968 N N . VAL A 1 633 ? 8.102 -10.125 -15.281 1 33.78 633 VAL A N 1
ATOM 4969 C CA . VAL A 1 633 ? 7.234 -9.742 -16.391 1 33.78 633 VAL A CA 1
ATOM 4970 C C . VAL A 1 633 ? 6.031 -8.969 -15.859 1 33.78 633 VAL A C 1
ATOM 4972 O O . VAL A 1 633 ? 5.059 -9.562 -15.391 1 33.78 633 VAL A O 1
ATOM 4975 N N . GLU A 1 634 ? 6.219 -8.148 -14.891 1 37.19 634 GLU A N 1
ATOM 4976 C CA . GLU A 1 634 ? 5.051 -7.273 -14.836 1 37.19 634 GLU A CA 1
ATOM 4977 C C . GLU A 1 634 ? 4.824 -6.574 -16.172 1 37.19 634 GLU A C 1
ATOM 4979 O O . GLU A 1 634 ? 5.672 -5.801 -16.625 1 37.19 634 GLU A O 1
ATOM 4984 N N . VAL A 1 635 ? 4.289 -7.219 -17.031 1 33.19 635 VAL A N 1
ATOM 4985 C CA . VAL A 1 635 ? 3.852 -6.586 -18.266 1 33.19 635 VAL A CA 1
ATOM 4986 C C . VAL A 1 635 ? 3.27 -5.207 -17.969 1 33.19 635 VAL A C 1
ATOM 4988 O O . VAL A 1 635 ? 2.289 -5.086 -17.234 1 33.19 635 VAL A O 1
ATOM 4991 N N . ASP A 1 636 ? 4 -4.312 -17.922 1 33.91 636 ASP A N 1
ATOM 4992 C CA . ASP A 1 636 ? 3.664 -2.941 -17.547 1 33.91 636 ASP A CA 1
ATOM 4993 C C . ASP A 1 636 ? 2.678 -2.328 -18.531 1 33.91 636 ASP A C 1
ATOM 4995 O O . ASP A 1 636 ? 3.082 -1.819 -19.578 1 33.91 636 ASP A O 1
ATOM 4999 N N . GLY A 1 637 ? 1.722 -3.035 -19 1 31.5 637 GLY A N 1
ATOM 5000 C CA . GLY A 1 637 ? 0.747 -2.162 -19.641 1 31.5 637 GLY A CA 1
ATOM 5001 C C . GLY A 1 637 ? 0.292 -1.023 -18.75 1 31.5 637 GLY A C 1
ATOM 5002 O O . GLY A 1 637 ? 0.268 -1.161 -17.531 1 31.5 637 GLY A O 1
ATOM 5003 N N . GLU A 1 638 ? 0.642 0.154 -19.125 1 35 638 GLU A N 1
ATOM 5004 C CA . GLU A 1 638 ? 0.36 1.339 -18.312 1 35 638 GLU A CA 1
ATOM 5005 C C . GLU A 1 638 ? -1.137 1.487 -18.062 1 35 638 GLU A C 1
ATOM 5007 O O . GLU A 1 638 ? -1.913 1.704 -19 1 35 638 GLU A O 1
ATOM 5012 N N . LEU A 1 639 ? -1.646 0.723 -17.328 1 33.19 639 LEU A N 1
ATOM 5013 C CA . LEU A 1 639 ? -2.98 1.06 -16.844 1 33.19 639 LEU A CA 1
ATOM 5014 C C . LEU A 1 639 ? -2.959 2.361 -16.062 1 33.19 639 LEU A C 1
ATOM 5016 O O . LEU A 1 639 ? -2.172 2.51 -15.117 1 33.19 639 LEU A O 1
ATOM 5020 N N . THR A 1 640 ? -3.395 3.406 -16.719 1 39.44 640 THR A N 1
ATOM 5021 C CA . THR A 1 640 ? -3.533 4.668 -15.992 1 39.44 640 THR A CA 1
ATOM 5022 C C . THR A 1 640 ? -4.816 4.68 -15.172 1 39.44 640 THR A C 1
ATOM 5024 O O . THR A 1 640 ? -5.898 4.406 -15.688 1 39.44 640 THR A O 1
ATOM 5027 N N . MET A 1 641 ? -4.656 4.305 -13.961 1 34.78 641 MET A N 1
ATOM 5028 C CA . MET A 1 641 ? -5.863 4.43 -13.148 1 34.78 641 MET A CA 1
ATOM 5029 C C . MET A 1 641 ? -5.895 5.77 -12.422 1 34.78 641 MET A C 1
ATOM 5031 O O . MET A 1 641 ? -4.852 6.293 -12.031 1 34.78 641 MET A O 1
ATOM 5035 N N . PRO A 1 642 ? -6.973 6.414 -12.422 1 36.03 642 PRO A N 1
ATOM 5036 C CA . PRO A 1 642 ? -7.09 7.66 -11.656 1 36.03 642 PRO A CA 1
ATOM 5037 C C . PRO A 1 642 ? -6.828 7.465 -10.164 1 36.03 642 PRO A C 1
ATOM 5039 O O . PRO A 1 642 ? -7.137 6.402 -9.617 1 36.03 642 PRO A O 1
ATOM 5042 N N . LEU A 1 643 ? -5.812 8.328 -9.703 1 37.31 643 LEU A N 1
ATOM 5043 C CA . LEU A 1 643 ? -5.605 8.305 -8.258 1 37.31 643 LEU A CA 1
ATOM 5044 C C . LEU A 1 643 ? -6.844 8.82 -7.523 1 37.31 643 LEU A C 1
ATOM 5046 O O . LEU A 1 643 ? -7.449 9.805 -7.941 1 37.31 643 LEU A O 1
ATOM 5050 N N . MET B 1 1 ? 7.914 79.188 -27.672 1 25.08 1 MET B N 1
ATOM 5051 C CA . MET B 1 1 ? 6.625 79.125 -28.359 1 25.08 1 MET B CA 1
ATOM 5052 C C . MET B 1 1 ? 6.621 78 -29.406 1 25.08 1 MET B C 1
ATOM 5054 O O . MET B 1 1 ? 6.945 78.25 -30.562 1 25.08 1 MET B O 1
ATOM 5058 N N . GLN B 1 2 ? 7.238 76.875 -29.094 1 30.14 2 GLN B N 1
ATOM 5059 C CA . GLN B 1 2 ? 7.762 75.688 -29.766 1 30.14 2 GLN B CA 1
ATOM 5060 C C . GLN B 1 2 ? 6.637 74.875 -30.438 1 30.14 2 GLN B C 1
ATOM 5062 O O . GLN B 1 2 ? 5.703 74.438 -29.766 1 30.14 2 GLN B O 1
ATOM 5067 N N . SER B 1 3 ? 6.359 75.312 -31.734 1 26.72 3 SER B N 1
ATOM 5068 C CA . SER B 1 3 ? 5.215 74.938 -32.562 1 26.72 3 SER B CA 1
ATOM 5069 C C . SER B 1 3 ? 5.105 73.438 -32.688 1 26.72 3 SER B C 1
ATOM 5071 O O . SER B 1 3 ? 6.109 72.75 -32.875 1 26.72 3 SER B O 1
ATOM 5073 N N . ILE B 1 4 ? 3.986 72.812 -32.156 1 32.81 4 ILE B N 1
ATOM 5074 C CA . ILE B 1 4 ? 3.549 71.5 -31.875 1 32.81 4 ILE B CA 1
ATOM 5075 C C . ILE B 1 4 ? 3.203 70.75 -33.156 1 32.81 4 ILE B C 1
ATOM 5077 O O . ILE B 1 4 ? 2.258 71.125 -33.875 1 32.81 4 ILE B O 1
ATOM 5081 N N . PRO B 1 5 ? 4.27 70.438 -33.938 1 33.88 5 PRO B N 1
ATOM 5082 C CA . PRO B 1 5 ? 3.922 70 -35.312 1 33.88 5 PRO B CA 1
ATOM 5083 C C . PRO B 1 5 ? 2.768 69 -35.375 1 33.88 5 PRO B C 1
ATOM 5085 O O . PRO B 1 5 ? 2.545 68.312 -34.406 1 33.88 5 PRO B O 1
ATOM 5088 N N . GLU B 1 6 ? 1.789 69.312 -36.219 1 29.25 6 GLU B N 1
ATOM 5089 C CA . GLU B 1 6 ? 0.463 68.688 -36.438 1 29.25 6 GLU B CA 1
ATOM 5090 C C . GLU B 1 6 ? 0.552 67.25 -36.844 1 29.25 6 GLU B C 1
ATOM 5092 O O . GLU B 1 6 ? 1.352 66.875 -37.719 1 29.25 6 GLU B O 1
ATOM 5097 N N . THR B 1 7 ? 0.178 66.312 -36 1 30.84 7 THR B N 1
ATOM 5098 C CA . THR B 1 7 ? 0.209 64.875 -35.969 1 30.84 7 THR B CA 1
ATOM 5099 C C . THR B 1 7 ? -0.617 64.25 -37.125 1 30.84 7 THR B C 1
ATOM 5101 O O . THR B 1 7 ? -1.827 64.5 -37.188 1 30.84 7 THR B O 1
ATOM 5104 N N . GLY B 1 8 ? -0.052 64.25 -38.344 1 29.61 8 GLY B N 1
ATOM 5105 C CA . GLY B 1 8 ? -0.664 63.875 -39.594 1 29.61 8 GLY B CA 1
ATOM 5106 C C . GLY B 1 8 ? -1.556 62.625 -39.5 1 29.61 8 GLY B C 1
ATOM 5107 O O . GLY B 1 8 ? -1.318 61.781 -38.656 1 29.61 8 GLY B O 1
ATOM 5108 N N . SER B 1 9 ? -2.809 62.719 -39.938 1 30.67 9 SER B N 1
ATOM 5109 C CA . SER B 1 9 ? -3.994 61.875 -39.812 1 30.67 9 SER B CA 1
ATOM 5110 C C . SER B 1 9 ? -3.805 60.562 -40.562 1 30.67 9 SER B C 1
ATOM 5112 O O . SER B 1 9 ? -3.305 60.531 -41.688 1 30.67 9 SER B O 1
ATOM 5114 N N . PRO B 1 10 ? -3.875 59.344 -39.906 1 29.88 10 PRO B N 1
ATOM 5115 C CA . PRO B 1 10 ? -3.537 58.031 -40.406 1 29.88 10 PRO B CA 1
ATOM 5116 C C . PRO B 1 10 ? -4.383 57.625 -41.625 1 29.88 10 PRO B C 1
ATOM 5118 O O . PRO B 1 10 ? -5.547 58.031 -41.719 1 29.88 10 PRO B O 1
ATOM 5121 N N . ALA B 1 11 ? -3.883 57.5 -42.812 1 34.47 11 ALA B N 1
ATOM 5122 C CA . ALA B 1 11 ? -4.418 57.188 -44.156 1 34.47 11 ALA B CA 1
ATOM 5123 C C . ALA B 1 11 ? -5.438 56.062 -44.094 1 34.47 11 ALA B C 1
ATOM 5125 O O . ALA B 1 11 ? -5.273 55.125 -43.312 1 34.47 11 ALA B O 1
ATOM 5126 N N . PRO B 1 12 ? -6.633 56.156 -44.625 1 29.11 12 PRO B N 1
ATOM 5127 C CA . PRO B 1 12 ? -7.777 55.25 -44.594 1 29.11 12 PRO B CA 1
ATOM 5128 C C . PRO B 1 12 ? -7.477 53.906 -45.219 1 29.11 12 PRO B C 1
ATOM 5130 O O . PRO B 1 12 ? -6.832 53.812 -46.25 1 29.11 12 PRO B O 1
ATOM 5133 N N . LEU B 1 13 ? -7.23 52.906 -44.469 1 29.03 13 LEU B N 1
ATOM 5134 C CA . LEU B 1 13 ? -6.941 51.562 -44.875 1 29.03 13 LEU B CA 1
ATOM 5135 C C . LEU B 1 13 ? -7.988 51.031 -45.875 1 29.03 13 LEU B C 1
ATOM 5137 O O . LEU B 1 13 ? -9.188 51.156 -45.625 1 29.03 13 LEU B O 1
ATOM 5141 N N . ASN B 1 14 ? -7.77 51.062 -47.188 1 26.62 14 ASN B N 1
ATOM 5142 C CA . ASN B 1 14 ? -8.602 50.562 -48.281 1 26.62 14 ASN B CA 1
ATOM 5143 C C . ASN B 1 14 ? -9.211 49.219 -47.938 1 26.62 14 ASN B C 1
ATOM 5145 O O . ASN B 1 14 ? -8.508 48.281 -47.531 1 26.62 14 ASN B O 1
ATOM 5149 N N . PRO B 1 15 ? -10.5 49.062 -47.75 1 29.39 15 PRO B N 1
ATOM 5150 C CA . PRO B 1 15 ? -11.203 47.844 -47.344 1 29.39 15 PRO B CA 1
ATOM 5151 C C . PRO B 1 15 ? -10.992 46.688 -48.344 1 29.39 15 PRO B C 1
ATOM 5153 O O . PRO B 1 15 ? -11.188 46.875 -49.562 1 29.39 15 PRO B O 1
ATOM 5156 N N . VAL B 1 16 ? -10.086 45.875 -48.219 1 31.27 16 VAL B N 1
ATOM 5157 C CA . VAL B 1 16 ? -9.836 44.688 -49 1 31.27 16 VAL B CA 1
ATOM 5158 C C . VAL B 1 16 ? -11.141 43.906 -49.219 1 31.27 16 VAL B C 1
ATOM 5160 O O . VAL B 1 16 ? -11.773 43.469 -48.25 1 31.27 16 VAL B O 1
ATOM 5163 N N . THR B 1 17 ? -11.898 44.281 -50.219 1 30.61 17 THR B N 1
ATOM 5164 C CA . THR B 1 17 ? -13.133 43.625 -50.656 1 30.61 17 THR B CA 1
ATOM 5165 C C . THR B 1 17 ? -12.914 42.125 -50.812 1 30.61 17 THR B C 1
ATOM 5167 O O . THR B 1 17 ? -12.156 41.719 -51.688 1 30.61 17 THR B O 1
ATOM 5170 N N . ALA B 1 18 ? -12.969 41.344 -49.906 1 35.34 18 ALA B N 1
ATOM 5171 C CA . ALA B 1 18 ? -12.906 39.875 -49.812 1 35.34 18 ALA B CA 1
ATOM 5172 C C . ALA B 1 18 ? -13.875 39.25 -50.812 1 35.34 18 ALA B C 1
ATOM 5174 O O . ALA B 1 18 ? -15.094 39.281 -50.625 1 35.34 18 ALA B O 1
ATOM 5175 N N . THR B 1 19 ? -13.703 39.281 -52.125 1 39.12 19 THR B N 1
ATOM 5176 C CA . THR B 1 19 ? -14.586 38.781 -53.188 1 39.12 19 THR B CA 1
ATOM 5177 C C . THR B 1 19 ? -14.898 37.312 -53 1 39.12 19 THR B C 1
ATOM 5179 O O . THR B 1 19 ? -14.023 36.438 -53.188 1 39.12 19 THR B O 1
ATOM 5182 N N . GLN B 1 20 ? -15.859 36.844 -52.25 1 49.12 20 GLN B N 1
ATOM 5183 C CA . GLN B 1 20 ? -16.453 35.5 -52.188 1 49.12 20 GLN B CA 1
ATOM 5184 C C . GLN B 1 20 ? -17.078 35.094 -53.5 1 49.12 20 GLN B C 1
ATOM 5186 O O . GLN B 1 20 ? -17.75 35.906 -54.156 1 49.12 20 GLN B O 1
ATOM 5191 N N . GLY B 1 21 ? -16.625 34.062 -54.25 1 60.47 21 GLY B N 1
ATOM 5192 C CA . GLY B 1 21 ? -17.156 33.656 -55.531 1 60.47 21 GLY B CA 1
ATOM 5193 C C . GLY B 1 21 ? -18.625 33.281 -55.5 1 60.47 21 GLY B C 1
ATOM 5194 O O . GLY B 1 21 ? -19.203 33.125 -54.406 1 60.47 21 GLY B O 1
ATOM 5195 N N . ALA B 1 22 ? -19.266 33.125 -56.531 1 72 22 ALA B N 1
ATOM 5196 C CA . ALA B 1 22 ? -20.688 32.844 -56.719 1 72 22 ALA B CA 1
ATOM 5197 C C . ALA B 1 22 ? -21 31.375 -56.406 1 72 22 ALA B C 1
ATOM 5199 O O . ALA B 1 22 ? -20.156 30.5 -56.594 1 72 22 ALA B O 1
ATOM 5200 N N . CYS B 1 23 ? -22.141 30.984 -55.844 1 72 23 CYS B N 1
ATOM 5201 C CA . CYS B 1 23 ? -22.547 29.625 -55.5 1 72 23 CYS B CA 1
ATOM 5202 C C . CYS B 1 23 ? -22.859 28.828 -56.781 1 72 23 CYS B C 1
ATOM 5204 O O . CYS B 1 23 ? -23.078 29.391 -57.844 1 72 23 CYS B O 1
ATOM 5206 N N . VAL B 1 24 ? -22.781 27.5 -56.781 1 76.19 24 VAL B N 1
ATOM 5207 C CA . VAL B 1 24 ? -22.906 26.609 -57.938 1 76.19 24 VAL B CA 1
ATOM 5208 C C . VAL B 1 24 ? -24.25 26.828 -58.625 1 76.19 24 VAL B C 1
ATOM 5210 O O . VAL B 1 24 ? -24.344 26.828 -59.844 1 76.19 24 VAL B O 1
ATOM 5213 N N . SER B 1 25 ? -25.266 27.094 -57.875 1 77 25 SER B N 1
ATOM 5214 C CA . SER B 1 25 ? -26.594 27.297 -58.438 1 77 25 SER B CA 1
ATOM 5215 C C . SER B 1 25 ? -26.688 28.609 -59.188 1 77 25 SER B C 1
ATOM 5217 O O . SER B 1 25 ? -27.219 28.672 -60.281 1 77 25 SER B O 1
ATOM 5219 N N . CYS B 1 26 ? -26.094 29.578 -58.594 1 77.94 26 CYS B N 1
ATOM 5220 C CA . CYS B 1 26 ? -26.125 30.875 -59.25 1 77.94 26 CYS B CA 1
ATOM 5221 C C . CYS B 1 26 ? -25.25 30.875 -60.5 1 77.94 26 CYS B C 1
ATOM 5223 O O . CYS B 1 26 ? -25.594 31.5 -61.5 1 77.94 26 CYS B O 1
ATOM 5225 N N . LYS B 1 27 ? -24.141 30.125 -60.469 1 75.75 27 LYS B N 1
ATOM 5226 C CA . LYS B 1 27 ? -23.25 30 -61.594 1 75.75 27 LYS B CA 1
ATOM 5227 C C . LYS B 1 27 ? -23.906 29.234 -62.75 1 75.75 27 LYS B C 1
ATOM 5229 O O . LYS B 1 27 ? -23.781 29.625 -63.906 1 75.75 27 LYS B O 1
ATOM 5234 N N . SER B 1 28 ? -24.625 28.203 -62.344 1 77.06 28 SER B N 1
ATOM 5235 C CA . SER B 1 28 ? -25.266 27.375 -63.344 1 77.06 28 SER B CA 1
ATOM 5236 C C . SER B 1 28 ? -26.422 28.109 -64 1 77.06 28 SER B C 1
ATOM 5238 O O . SER B 1 28 ? -26.672 27.938 -65.25 1 77.06 28 SER B O 1
ATOM 5240 N N . LYS B 1 29 ? -26.984 29 -63.344 1 78.12 29 LYS B N 1
ATOM 5241 C CA . LYS B 1 29 ? -28.172 29.672 -63.844 1 78.12 29 LYS B CA 1
ATOM 5242 C C . LYS B 1 29 ? -27.844 31.109 -64.25 1 78.12 29 LYS B C 1
ATOM 5244 O O . LYS B 1 29 ? -28.734 31.859 -64.688 1 78.12 29 LYS B O 1
ATOM 5249 N N . LYS B 1 30 ? -26.484 31.453 -64.188 1 76.56 30 LYS B N 1
ATOM 5250 C CA . LYS B 1 30 ? -25.938 32.719 -64.625 1 76.56 30 LYS B CA 1
ATOM 5251 C C . LYS B 1 30 ? -26.625 33.906 -63.938 1 76.56 30 LYS B C 1
ATOM 5253 O O . LYS B 1 30 ? -26.969 34.875 -64.562 1 76.56 30 LYS B O 1
ATOM 5258 N N . LEU B 1 31 ? -27.094 33.656 -62.594 1 78.44 31 LEU B N 1
ATOM 5259 C CA . LEU B 1 31 ? -27.688 34.688 -61.75 1 78.44 31 LEU B CA 1
ATOM 5260 C C . LEU B 1 31 ? -26.625 35.438 -60.969 1 78.44 31 LEU B C 1
ATOM 5262 O O . LEU B 1 31 ? -25.578 34.875 -60.625 1 78.44 31 LEU B O 1
ATOM 5266 N N . LYS B 1 32 ? -26.766 36.656 -60.688 1 77.75 32 LYS B N 1
ATOM 5267 C CA . LYS B 1 32 ? -25.859 37.469 -59.844 1 77.75 32 LYS B CA 1
ATOM 5268 C C . LYS B 1 32 ? -25.922 37 -58.406 1 77.75 32 LYS B C 1
ATOM 5270 O O . LYS B 1 32 ? -26.922 37.188 -57.719 1 77.75 32 LYS B O 1
ATOM 5275 N N . CYS B 1 33 ? -24.828 36.406 -57.875 1 72.69 33 CYS B N 1
ATOM 5276 C CA . CYS B 1 33 ? -24.766 35.844 -56.531 1 72.69 33 CYS B CA 1
ATOM 5277 C C . CYS B 1 33 ? -24.312 36.875 -55.531 1 72.69 33 CYS B C 1
ATOM 5279 O O . CYS B 1 33 ? -23.312 37.562 -55.75 1 72.69 33 CYS B O 1
ATOM 5281 N N . ASP B 1 34 ? -25.031 37.25 -54.594 1 76.19 34 ASP B N 1
ATOM 5282 C CA . ASP B 1 34 ? -24.719 38.25 -53.625 1 76.19 34 ASP B CA 1
ATOM 5283 C C . ASP B 1 34 ? -23.656 37.75 -52.625 1 76.19 34 ASP B C 1
ATOM 5285 O O . ASP B 1 34 ? -23.266 38.5 -51.719 1 76.19 34 ASP B O 1
ATOM 5289 N N . ARG B 1 35 ? -23.078 36.562 -52.656 1 67.62 35 ARG B N 1
ATOM 5290 C CA . ARG B 1 35 ? -21.938 35.906 -52 1 67.62 35 ARG B CA 1
ATOM 5291 C C . ARG B 1 35 ? -22.031 36 -50.5 1 67.62 35 ARG B C 1
ATOM 5293 O O . ARG B 1 35 ? -21.016 36.094 -49.812 1 67.62 35 ARG B O 1
ATOM 5300 N N . LEU B 1 36 ? -23.25 35.938 -50 1 70.5 36 LEU B N 1
ATOM 5301 C CA . LEU B 1 36 ? -23.438 35.969 -48.562 1 70.5 36 LEU B CA 1
ATOM 5302 C C . LEU B 1 36 ? -22.906 34.688 -47.906 1 70.5 36 LEU B C 1
ATOM 5304 O O . LEU B 1 36 ? -22.891 33.625 -48.531 1 70.5 36 LEU B O 1
ATOM 5308 N N . SER B 1 37 ? -22.422 34.719 -46.688 1 67 37 SER B N 1
ATOM 5309 C CA . SER B 1 37 ? -21.641 33.688 -46.031 1 67 37 SER B CA 1
ATOM 5310 C C . SER B 1 37 ? -22.484 32.438 -45.75 1 67 37 SER B C 1
ATOM 5312 O O . SER B 1 37 ? -21.953 31.328 -45.719 1 67 37 SER B O 1
ATOM 5314 N N . GLN B 1 38 ? -23.719 32.562 -45.688 1 71.75 38 GLN B N 1
ATOM 5315 C CA . GLN B 1 38 ? -24.531 31.391 -45.344 1 71.75 38 GLN B CA 1
ATOM 5316 C C . GLN B 1 38 ? -25.25 30.844 -46.594 1 71.75 38 GLN B C 1
ATOM 5318 O O . GLN B 1 38 ? -25.141 29.672 -46.906 1 71.75 38 GLN B O 1
ATOM 5323 N N . SER B 1 39 ? -26.094 31.641 -47.25 1 75.88 39 SER B N 1
ATOM 5324 C CA . SER B 1 39 ? -26.828 31.359 -48.469 1 75.88 39 SER B CA 1
ATOM 5325 C C . SER B 1 39 ? -27.031 32.625 -49.281 1 75.88 39 SER B C 1
ATOM 5327 O O . SER B 1 39 ? -27.312 33.688 -48.719 1 75.88 39 SER B O 1
ATOM 5329 N N . CYS B 1 40 ? -26.812 32.531 -50.531 1 76.12 40 CYS B N 1
ATOM 5330 C CA . CYS B 1 40 ? -27.031 33.688 -51.344 1 76.12 40 CYS B CA 1
ATOM 5331 C C . CYS B 1 40 ? -28.516 33.938 -51.562 1 76.12 40 CYS B C 1
ATOM 5333 O O . CYS B 1 40 ? -29.328 33.031 -51.469 1 76.12 40 CYS B O 1
ATOM 5335 N N . ASN B 1 41 ? -28.953 35.156 -51.688 1 77.12 41 ASN B N 1
ATOM 5336 C CA . ASN B 1 41 ? -30.359 35.562 -51.812 1 77.12 41 ASN B CA 1
ATOM 5337 C C . ASN B 1 41 ? -31.031 34.844 -52.969 1 77.12 41 ASN B C 1
ATOM 5339 O O . ASN B 1 41 ? -32.219 34.562 -52.906 1 77.12 41 ASN B O 1
ATOM 5343 N N . ASN B 1 42 ? -30.281 34.5 -54.094 1 78.81 42 ASN B N 1
ATOM 5344 C CA . ASN B 1 42 ? -30.844 33.812 -55.219 1 78.81 42 ASN B CA 1
ATOM 5345 C C . ASN B 1 42 ? -31.219 32.375 -54.875 1 78.81 42 ASN B C 1
ATOM 5347 O O . ASN B 1 42 ? -32.281 31.891 -55.25 1 78.81 42 ASN B O 1
ATOM 5351 N N . CYS B 1 43 ? -30.266 31.781 -54.188 1 76.38 43 CYS B N 1
ATOM 5352 C CA . CYS B 1 43 ? -30.531 30.391 -53.812 1 76.38 43 CYS B CA 1
ATOM 5353 C C . CYS B 1 43 ? -31.672 30.312 -52.812 1 76.38 43 CYS B C 1
ATOM 5355 O O . CYS B 1 43 ? -32.5 29.391 -52.844 1 76.38 43 CYS B O 1
ATOM 5357 N N . THR B 1 44 ? -31.828 31.266 -51.844 1 77.5 44 THR B N 1
ATOM 5358 C CA . THR B 1 44 ? -32.875 31.312 -50.844 1 77.5 44 THR B CA 1
ATOM 5359 C C . THR B 1 44 ? -34.25 31.547 -51.5 1 77.5 44 THR B C 1
ATOM 5361 O O . THR B 1 44 ? -35.219 30.906 -51.125 1 77.5 44 THR B O 1
ATOM 5364 N N . ARG B 1 45 ? -34.219 32.375 -52.594 1 78.62 45 ARG B N 1
ATOM 5365 C CA . ARG B 1 45 ? -35.438 32.688 -53.312 1 78.62 45 ARG B CA 1
ATOM 5366 C C . ARG B 1 45 ? -35.906 31.484 -54.156 1 78.62 45 ARG B C 1
ATOM 5368 O O . ARG B 1 45 ? -37.094 31.203 -54.25 1 78.62 45 ARG B O 1
ATOM 5375 N N . LEU B 1 46 ? -34.938 30.75 -54.75 1 76.75 46 LEU B N 1
ATOM 5376 C CA . LEU B 1 46 ? -35.25 29.656 -55.656 1 76.75 46 LEU B CA 1
ATOM 5377 C C . LEU B 1 46 ? -35.406 28.344 -54.906 1 76.75 46 LEU B C 1
ATOM 5379 O O . LEU B 1 46 ? -35.781 27.312 -55.469 1 76.75 46 LEU B O 1
ATOM 5383 N N . GLY B 1 47 ? -35.188 28.344 -53.438 1 72.44 47 GLY B N 1
ATOM 5384 C CA . GLY B 1 47 ? -35.312 27.188 -52.594 1 72.44 47 GLY B CA 1
ATOM 5385 C C . GLY B 1 47 ? -34.25 26.125 -52.844 1 72.44 47 GLY B C 1
ATOM 5386 O O . GLY B 1 47 ? -34.5 24.938 -52.656 1 72.44 47 GLY B O 1
ATOM 5387 N N . GLU B 1 48 ? -33.156 26.531 -53.406 1 74.19 48 GLU B N 1
ATOM 5388 C CA . GLU B 1 48 ? -32.094 25.578 -53.719 1 74.19 48 GLU B CA 1
ATOM 5389 C C . GLU B 1 48 ? -30.969 25.656 -52.688 1 74.19 48 GLU B C 1
ATOM 5391 O O . GLU B 1 48 ? -30.797 26.672 -52 1 74.19 48 GLU B O 1
ATOM 5396 N N . GLN B 1 49 ? -30.422 24.578 -52.5 1 70.44 49 GLN B N 1
ATOM 5397 C CA . GLN B 1 49 ? -29.297 24.547 -51.562 1 70.44 49 GLN B CA 1
ATOM 5398 C C . GLN B 1 49 ? -28.094 25.312 -52.125 1 70.44 49 GLN B C 1
ATOM 5400 O O . GLN B 1 49 ? -27.594 24.984 -53.219 1 70.44 49 GLN B O 1
ATOM 5405 N N . CYS B 1 50 ? -27.812 26.297 -51.438 1 72.88 50 CYS B N 1
ATOM 5406 C CA . CYS B 1 50 ? -26.672 27.141 -51.812 1 72.88 50 CYS B CA 1
ATOM 5407 C C . CYS B 1 50 ? -25.359 26.406 -51.594 1 72.88 50 CYS B C 1
ATOM 5409 O O . CYS B 1 50 ? -24.953 26.188 -50.438 1 72.88 50 CYS B O 1
ATOM 5411 N N . THR B 1 51 ? -24.891 25.812 -52.531 1 72.69 51 THR B N 1
ATOM 5412 C CA . THR B 1 51 ? -23.672 25 -52.438 1 72.69 51 THR B CA 1
ATOM 5413 C C . THR B 1 51 ? -22.484 25.719 -53.062 1 72.69 51 THR B C 1
ATOM 5415 O O . THR B 1 51 ? -22.625 26.438 -54.031 1 72.69 51 THR B O 1
ATOM 5418 N N . ALA B 1 52 ? -21.438 25.766 -52.25 1 66.75 52 ALA B N 1
ATOM 5419 C CA . ALA B 1 52 ? -20.172 26.297 -52.781 1 66.75 52 ALA B CA 1
ATOM 5420 C C . ALA B 1 52 ? -19.188 25.188 -53.062 1 66.75 52 ALA B C 1
ATOM 5422 O O . ALA B 1 52 ? -19.203 24.141 -52.406 1 66.75 52 ALA B O 1
ATOM 5423 N N . VAL B 1 53 ? -18.562 25.156 -54.094 1 64.69 53 VAL B N 1
ATOM 5424 C CA . VAL B 1 53 ? -17.531 24.172 -54.438 1 64.69 53 VAL B CA 1
ATOM 5425 C C . VAL B 1 53 ? -16.281 24.406 -53.594 1 64.69 53 VAL B C 1
ATOM 5427 O O . VAL B 1 53 ? -15.766 25.531 -53.531 1 64.69 53 VAL B O 1
ATOM 5430 N N . ASP B 1 54 ? -15.883 23.547 -52.875 1 55.34 54 ASP B N 1
ATOM 5431 C CA . ASP B 1 54 ? -14.57 23.578 -52.219 1 55.34 54 ASP B CA 1
ATOM 5432 C C . ASP B 1 54 ? -13.453 23.688 -53.25 1 55.34 54 ASP B C 1
ATOM 5434 O O . ASP B 1 54 ? -13.281 22.797 -54.094 1 55.34 54 ASP B O 1
ATOM 5438 N N . PRO B 1 55 ? -12.797 24.688 -53.219 1 55.59 55 PRO B N 1
ATOM 5439 C CA . PRO B 1 55 ? -11.781 24.812 -54.25 1 55.59 55 PRO B CA 1
ATOM 5440 C C . PRO B 1 55 ? -10.75 23.688 -54.219 1 55.59 55 PRO B C 1
ATOM 5442 O O . PRO B 1 55 ? -10.109 23.391 -55.219 1 55.59 55 PRO B O 1
ATOM 5445 N N . GLY B 1 56 ? -10.445 23.172 -53.062 1 52.12 56 GLY B N 1
ATOM 5446 C CA . GLY B 1 56 ? -9.438 22.141 -52.906 1 52.12 56 GLY B CA 1
ATOM 5447 C C . GLY B 1 56 ? -9.922 20.766 -53.344 1 52.12 56 GLY B C 1
ATOM 5448 O O . GLY B 1 56 ? -9.266 20.094 -54.125 1 52.12 56 GLY B O 1
ATOM 5449 N N . SER B 1 57 ? -10.992 20.328 -52.781 1 54.62 57 SER B N 1
ATOM 5450 C CA . SER B 1 57 ? -11.453 18.953 -53 1 54.62 57 SER B CA 1
ATOM 5451 C C . SER B 1 57 ? -12.438 18.891 -54.188 1 54.62 57 SER B C 1
ATOM 5453 O O . SER B 1 57 ? -12.703 17.812 -54.719 1 54.62 57 SER B O 1
ATOM 5455 N N . GLY B 1 58 ? -12.906 19.922 -54.625 1 58.09 58 GLY B N 1
ATOM 5456 C CA . GLY B 1 58 ? -13.883 19.969 -55.719 1 58.09 58 GLY B CA 1
ATOM 5457 C C . GLY B 1 58 ? -15.273 19.562 -55.281 1 58.09 58 GLY B C 1
ATOM 5458 O O . GLY B 1 58 ? -16.188 19.469 -56.125 1 58.09 58 GLY B O 1
ATOM 5459 N N . GLN B 1 59 ? -15.297 19.047 -54.156 1 59.66 59 GLN B N 1
ATOM 5460 C CA . GLN B 1 59 ? -16.594 18.562 -53.688 1 59.66 59 GLN B CA 1
ATOM 5461 C C . GLN B 1 59 ? -17.547 19.719 -53.406 1 59.66 59 GLN B C 1
ATOM 5463 O O . GLN B 1 59 ? -17.109 20.797 -53 1 59.66 59 GLN B O 1
ATOM 5468 N N . LEU B 1 60 ? -18.719 19.5 -53.656 1 61.12 60 LEU B N 1
ATOM 5469 C CA . LEU B 1 60 ? -19.781 20.469 -53.438 1 61.12 60 LEU B CA 1
ATOM 5470 C C . LEU B 1 60 ? -20.219 20.484 -51.969 1 61.12 60 LEU B C 1
ATOM 5472 O O . LEU B 1 60 ? -20.547 19.453 -51.406 1 61.12 60 LEU B O 1
ATOM 5476 N N . HIS B 1 61 ? -19.938 21.484 -51.281 1 60.31 61 HIS B N 1
ATOM 5477 C CA . HIS B 1 61 ? -20.453 21.609 -49.906 1 60.31 61 HIS B CA 1
ATOM 5478 C C . HIS B 1 61 ? -21.375 22.812 -49.781 1 60.31 61 HIS B C 1
ATOM 5480 O O . HIS B 1 61 ? -21.25 23.797 -50.531 1 60.31 61 HIS B O 1
ATOM 5486 N N . PRO B 1 62 ? -22.406 22.641 -48.969 1 64.75 62 PRO B N 1
ATOM 5487 C CA . PRO B 1 62 ? -23.172 23.859 -48.688 1 64.75 62 PRO B CA 1
ATOM 5488 C C . PRO B 1 62 ? -22.297 25.016 -48.219 1 64.75 62 PRO B C 1
ATOM 5490 O O . PRO B 1 62 ? -21.266 24.781 -47.562 1 64.75 62 PRO B O 1
ATOM 5493 N N . ARG B 1 63 ? -22.312 26.141 -48.5 1 61.78 63 ARG B N 1
ATOM 5494 C CA . ARG B 1 63 ? -21.484 27.297 -48.188 1 61.78 63 ARG B CA 1
ATOM 5495 C C . ARG B 1 63 ? -21.219 27.391 -46.688 1 61.78 63 ARG B C 1
ATOM 5497 O O . ARG B 1 63 ? -20.156 27.828 -46.281 1 61.78 63 ARG B O 1
ATOM 5504 N N . SER B 1 64 ? -22.234 27.062 -45.875 1 54.56 64 SER B N 1
ATOM 5505 C CA . SER B 1 64 ? -22.094 27.125 -44.406 1 54.56 64 SER B CA 1
ATOM 5506 C C . SER B 1 64 ? -21.312 25.938 -43.875 1 54.56 64 SER B C 1
ATOM 5508 O O . SER B 1 64 ? -21.125 25.797 -42.656 1 54.56 64 SER B O 1
ATOM 5510 N N . TYR B 1 65 ? -20.859 25.172 -44.688 1 55.34 65 TYR B N 1
ATOM 5511 C CA . TYR B 1 65 ? -20.312 23.891 -44.219 1 55.34 65 TYR B CA 1
ATOM 5512 C C . TYR B 1 65 ? -19.047 24.109 -43.406 1 55.34 65 TYR B C 1
ATOM 5514 O O . TYR B 1 65 ? -18.875 23.516 -42.344 1 55.34 65 TYR B O 1
ATOM 5522 N N . VAL B 1 66 ? -18.125 24.828 -43.875 1 52.78 66 VAL B N 1
ATOM 5523 C CA . VAL B 1 66 ? -16.906 25.078 -43.125 1 52.78 66 VAL B CA 1
ATOM 5524 C C . VAL B 1 66 ? -17.234 25.812 -41.844 1 52.78 66 VAL B C 1
ATOM 5526 O O . VAL B 1 66 ? -16.703 25.484 -40.781 1 52.78 66 VAL B O 1
ATOM 5529 N N . ASP B 1 67 ? -18.047 26.781 -41.875 1 54.66 67 ASP B N 1
ATOM 5530 C CA . ASP B 1 67 ? -18.516 27.453 -40.656 1 54.66 67 ASP B CA 1
ATOM 5531 C C . ASP B 1 67 ? -19.297 26.5 -39.781 1 54.66 67 ASP B C 1
ATOM 5533 O O . ASP B 1 67 ? -19.172 26.547 -38.562 1 54.66 67 ASP B O 1
ATOM 5537 N N . GLY B 1 68 ? -20 25.703 -40.25 1 54.22 68 GLY B N 1
ATOM 5538 C CA . GLY B 1 68 ? -20.656 24.641 -39.469 1 54.22 68 GLY B CA 1
ATOM 5539 C C . GLY B 1 68 ? -19.672 23.688 -38.844 1 54.22 68 GLY B C 1
ATOM 5540 O O . GLY B 1 68 ? -19.859 23.25 -37.719 1 54.22 68 GLY B O 1
ATOM 5541 N N . LEU B 1 69 ? -18.672 23.234 -39.656 1 52.78 69 LEU B N 1
ATOM 5542 C CA . LEU B 1 69 ? -17.641 22.391 -39.031 1 52.78 69 LEU B CA 1
ATOM 5543 C C . LEU B 1 69 ? -16.891 23.156 -37.969 1 52.78 69 LEU B C 1
ATOM 5545 O O . LEU B 1 69 ? -16.578 22.594 -36.906 1 52.78 69 LEU B O 1
ATOM 5549 N N . ARG B 1 70 ? -16.625 24.406 -38.156 1 50.53 70 ARG B N 1
ATOM 5550 C CA . ARG B 1 70 ? -16.062 25.25 -37.094 1 50.53 70 ARG B CA 1
ATOM 5551 C C . ARG B 1 70 ? -17.031 25.406 -35.938 1 50.53 70 ARG B C 1
ATOM 5553 O O . ARG B 1 70 ? -16.641 25.312 -34.781 1 50.53 70 ARG B O 1
ATOM 5560 N N . ASP B 1 71 ? -18.281 25.641 -36.156 1 52.25 71 ASP B N 1
ATOM 5561 C CA . ASP B 1 71 ? -19.297 25.703 -35.094 1 52.25 71 ASP B CA 1
ATOM 5562 C C . ASP B 1 71 ? -19.469 24.359 -34.406 1 52.25 71 ASP B C 1
ATOM 5564 O O . ASP B 1 71 ? -19.641 24.297 -33.188 1 52.25 71 ASP B O 1
ATOM 5568 N N . ARG B 1 72 ? -19.547 23.344 -35.125 1 50.81 72 ARG B N 1
ATOM 5569 C CA . ARG B 1 72 ? -19.641 22.031 -34.5 1 50.81 72 ARG B CA 1
ATOM 5570 C C . ARG B 1 72 ? -18.391 21.75 -33.656 1 50.81 72 ARG B C 1
ATOM 5572 O O . ARG B 1 72 ? -18.5 21.203 -32.531 1 50.81 72 ARG B O 1
ATOM 5579 N N . VAL B 1 73 ? -17.188 22 -34.188 1 48.16 73 VAL B N 1
ATOM 5580 C CA . VAL B 1 73 ? -15.992 21.891 -33.344 1 48.16 73 VAL B CA 1
ATOM 5581 C C . VAL B 1 73 ? -16.125 22.812 -32.125 1 48.16 73 VAL B C 1
ATOM 5583 O O . VAL B 1 73 ? -15.836 22.406 -31.016 1 48.16 73 VAL B O 1
ATOM 5586 N N . GLU B 1 74 ? -16.594 24.016 -32.219 1 50.44 74 GLU B N 1
ATOM 5587 C CA . GLU B 1 74 ? -16.781 24.938 -31.125 1 50.44 74 GLU B CA 1
ATOM 5588 C C . GLU B 1 74 ? -17.984 24.531 -30.266 1 50.44 74 GLU B C 1
ATOM 5590 O O . GLU B 1 74 ? -17.922 24.594 -29.031 1 50.44 74 GLU B O 1
ATOM 5595 N N . SER B 1 75 ? -19.047 24.141 -30.766 1 48.72 75 SER B N 1
ATOM 5596 C CA . SER B 1 75 ? -20.156 23.625 -29.969 1 48.72 75 SER B CA 1
ATOM 5597 C C . SER B 1 75 ? -19.781 22.328 -29.25 1 48.72 75 SER B C 1
ATOM 5599 O O . SER B 1 75 ? -20.141 22.141 -28.078 1 48.72 75 SER B O 1
ATOM 5601 N N . LEU B 1 76 ? -19.109 21.391 -29.938 1 44.19 76 LEU B N 1
ATOM 5602 C CA . LEU B 1 76 ? -18.625 20.203 -29.25 1 44.19 76 LEU B CA 1
ATOM 5603 C C . LEU B 1 76 ? -17.562 20.562 -28.219 1 44.19 76 LEU B C 1
ATOM 5605 O O . LEU B 1 76 ? -17.531 20 -27.125 1 44.19 76 LEU B O 1
ATOM 5609 N N . ARG B 1 77 ? -16.922 21.594 -28.406 1 44.28 77 ARG B N 1
ATOM 5610 C CA . ARG B 1 77 ? -16.062 22.188 -27.391 1 44.28 77 ARG B CA 1
ATOM 5611 C C . ARG B 1 77 ? -16.875 22.906 -26.328 1 44.28 77 ARG B C 1
ATOM 5613 O O . ARG B 1 77 ? -16.594 22.781 -25.141 1 44.28 77 ARG B O 1
ATOM 5620 N N . LEU B 1 78 ? -17.906 23.641 -26.625 1 44.72 78 LEU B N 1
ATOM 5621 C CA . LEU B 1 78 ? -18.797 24.312 -25.688 1 44.72 78 LEU B CA 1
ATOM 5622 C C . LEU B 1 78 ? -19.734 23.297 -25.031 1 44.72 78 LEU B C 1
ATOM 5624 O O . LEU B 1 78 ? -19.984 23.375 -23.828 1 44.72 78 LEU B O 1
ATOM 5628 N N . ALA B 1 79 ? -20.438 22.438 -25.672 1 40.28 79 ALA B N 1
ATOM 5629 C CA . ALA B 1 79 ? -21.297 21.422 -25.047 1 40.28 79 ALA B CA 1
ATOM 5630 C C . ALA B 1 79 ? -20.516 20.578 -24.047 1 40.28 79 ALA B C 1
ATOM 5632 O O . ALA B 1 79 ? -21.047 20.203 -23 1 40.28 79 ALA B O 1
ATOM 5633 N N . ILE B 1 80 ? -19.328 20.188 -24.359 1 35.75 80 ILE B N 1
ATOM 5634 C CA . ILE B 1 80 ? -18.453 19.578 -23.375 1 35.75 80 ILE B CA 1
ATOM 5635 C C . ILE B 1 80 ? -18.156 20.578 -22.266 1 35.75 80 ILE B C 1
ATOM 5637 O O . ILE B 1 80 ? -18.156 20.219 -21.078 1 35.75 80 ILE B O 1
ATOM 5641 N N . ARG B 1 81 ? -18.203 21.812 -22.469 1 35.12 81 ARG B N 1
ATOM 5642 C CA . ARG B 1 81 ? -18.109 22.875 -21.453 1 35.12 81 ARG B CA 1
ATOM 5643 C C . ARG B 1 81 ? -19.453 23.125 -20.797 1 35.12 81 ARG B C 1
ATOM 5645 O O . ARG B 1 81 ? -19.531 23.328 -19.594 1 35.12 81 ARG B O 1
ATOM 5652 N N . GLU B 1 82 ? -20.578 23.281 -21.438 1 36.78 82 GLU B N 1
ATOM 5653 C CA . GLU B 1 82 ? -21.891 23.609 -20.906 1 36.78 82 GLU B CA 1
ATOM 5654 C C . GLU B 1 82 ? -22.594 22.359 -20.359 1 36.78 82 GLU B C 1
ATOM 5656 O O . GLU B 1 82 ? -23.469 22.453 -19.5 1 36.78 82 GLU B O 1
ATOM 5661 N N . SER B 1 83 ? -22.641 21.234 -20.938 1 31.72 83 SER B N 1
ATOM 5662 C CA . SER B 1 83 ? -23.344 20.125 -20.297 1 31.72 83 SER B CA 1
ATOM 5663 C C . SER B 1 83 ? -22.906 19.953 -18.844 1 31.72 83 SER B C 1
ATOM 5665 O O . SER B 1 83 ? -23.578 19.281 -18.062 1 31.72 83 SER B O 1
ATOM 5667 N N . ARG B 1 84 ? -21.922 20.609 -18.328 1 30.39 84 ARG B N 1
ATOM 5668 C CA . ARG B 1 84 ? -21.641 20.891 -16.922 1 30.39 84 ARG B CA 1
ATOM 5669 C C . ARG B 1 84 ? -22.406 22.125 -16.453 1 30.39 84 ARG B C 1
ATOM 5671 O O . ARG B 1 84 ? -22.656 22.297 -15.258 1 30.39 84 ARG B O 1
ATOM 5678 N N . HIS B 1 85 ? -22.797 23.109 -17.281 1 28.33 85 HIS B N 1
ATOM 5679 C CA . HIS B 1 85 ? -23.359 24.344 -16.734 1 28.33 85 HIS B CA 1
ATOM 5680 C C . HIS B 1 85 ? -24.875 24.344 -16.844 1 28.33 85 HIS B C 1
ATOM 5682 O O . HIS B 1 85 ? -25.531 25.281 -16.359 1 28.33 85 HIS B O 1
ATOM 5688 N N . SER B 1 86 ? -25.625 23.891 -17.703 1 28.48 86 SER B N 1
ATOM 5689 C CA . SER B 1 86 ? -26.984 24.359 -17.969 1 28.48 86 SER B CA 1
ATOM 5690 C C . SER B 1 86 ? -27.984 23.719 -17.016 1 28.48 86 SER B C 1
ATOM 5692 O O . SER B 1 86 ? -28.516 22.641 -17.312 1 28.48 86 SER B O 1
ATOM 5694 N N . GLU B 1 87 ? -28.016 23.875 -15.727 1 27.91 87 GLU B N 1
ATOM 5695 C CA . GLU B 1 87 ? -29.312 23.688 -15.07 1 27.91 87 GLU B CA 1
ATOM 5696 C C . GLU B 1 87 ? -30.312 24.75 -15.531 1 27.91 87 GLU B C 1
ATOM 5698 O O . GLU B 1 87 ? -30.016 25.938 -15.539 1 27.91 87 GLU B O 1
ATOM 5703 N N . PRO B 1 88 ? -31.312 24.469 -16.344 1 27.12 88 PRO B N 1
ATOM 5704 C CA . PRO B 1 88 ? -32.406 25.359 -16.734 1 27.12 88 PRO B CA 1
ATOM 5705 C C . PRO B 1 88 ? -32.969 26.156 -15.555 1 27.12 88 PRO B C 1
ATOM 5707 O O . PRO B 1 88 ? -33.156 25.609 -14.469 1 27.12 88 PRO B O 1
ATOM 5710 N N . VAL B 1 89 ? -32.969 27.453 -15.57 1 27.39 89 VAL B N 1
ATOM 5711 C CA . VAL B 1 89 ? -33.656 28.453 -14.734 1 27.39 89 VAL B CA 1
ATOM 5712 C C . VAL B 1 89 ? -35.156 28.391 -14.945 1 27.39 89 VAL B C 1
ATOM 5714 O O . VAL B 1 89 ? -35.688 29.062 -15.82 1 27.39 89 VAL B O 1
ATOM 5717 N N . GLU B 1 90 ? -35.875 27.234 -15.258 1 24.33 90 GLU B N 1
ATOM 5718 C CA . GLU B 1 90 ? -37.312 27.406 -15.422 1 24.33 90 GLU B CA 1
ATOM 5719 C C . GLU B 1 90 ? -37.906 28.219 -14.273 1 24.33 90 GLU B C 1
ATOM 5721 O O . GLU B 1 90 ? -37.438 28.125 -13.133 1 24.33 90 GLU B O 1
ATOM 5726 N N . ALA B 1 91 ? -38.75 29.25 -14.586 1 27.48 91 ALA B N 1
ATOM 5727 C CA . ALA B 1 91 ? -39.719 30.078 -13.883 1 27.48 91 ALA B CA 1
ATOM 5728 C C . ALA B 1 91 ? -40.469 29.281 -12.828 1 27.48 91 ALA B C 1
ATOM 5730 O O . ALA B 1 91 ? -40.594 28.062 -12.938 1 27.48 91 ALA B O 1
ATOM 5731 N N . GLY B 1 92 ? -40.969 29.938 -11.789 1 23.95 92 GLY B N 1
ATOM 5732 C CA . GLY B 1 92 ? -41.438 29.641 -10.445 1 23.95 92 GLY B CA 1
ATOM 5733 C C . GLY B 1 92 ? -42.719 28.797 -10.414 1 23.95 92 GLY B C 1
ATOM 5734 O O . GLY B 1 92 ? -43.375 28.703 -9.383 1 23.95 92 GLY B O 1
ATOM 5735 N N . PRO B 1 93 ? -43.094 28.094 -11.602 1 24.8 93 PRO B N 1
ATOM 5736 C CA . PRO B 1 93 ? -44.531 27.906 -11.273 1 24.8 93 PRO B CA 1
ATOM 5737 C C . PRO B 1 93 ? -44.719 27.359 -9.859 1 24.8 93 PRO B C 1
ATOM 5739 O O . PRO B 1 93 ? -43.812 26.828 -9.258 1 24.8 93 PRO B O 1
ATOM 5742 N N . ALA B 1 94 ? -45.969 27.547 -9.266 1 27.48 94 ALA B N 1
ATOM 5743 C CA . ALA B 1 94 ? -46.406 27.062 -7.957 1 27.48 94 ALA B CA 1
ATOM 5744 C C . ALA B 1 94 ? -45.969 25.609 -7.75 1 27.48 94 ALA B C 1
ATOM 5746 O O . ALA B 1 94 ? -46.531 24.703 -8.359 1 27.48 94 ALA B O 1
ATOM 5747 N N . SER B 1 95 ? -44.75 25.312 -7.949 1 22.97 95 SER B N 1
ATOM 5748 C CA . SER B 1 95 ? -43.812 24.203 -8.25 1 22.97 95 SER B CA 1
ATOM 5749 C C . SER B 1 95 ? -44 23.047 -7.281 1 22.97 95 SER B C 1
ATOM 5751 O O . SER B 1 95 ? -43.719 23.172 -6.094 1 22.97 95 SER B O 1
ATOM 5753 N N . ASN B 1 96 ? -44.938 22.281 -7.543 1 23.92 96 ASN B N 1
ATOM 5754 C CA . ASN B 1 96 ? -45.25 21.094 -6.77 1 23.92 96 ASN B CA 1
ATOM 5755 C C . ASN B 1 96 ? -44.031 20.203 -6.574 1 23.92 96 ASN B C 1
ATOM 5757 O O . ASN B 1 96 ? -43.281 19.938 -7.523 1 23.92 96 ASN B O 1
ATOM 5761 N N . PRO B 1 97 ? -43.469 20.016 -5.363 1 24.09 97 PRO B N 1
ATOM 5762 C CA . PRO B 1 97 ? -42.219 19.438 -4.883 1 24.09 97 PRO B CA 1
ATOM 5763 C C . PRO B 1 97 ? -41.906 18.078 -5.512 1 24.09 97 PRO B C 1
ATOM 5765 O O . PRO B 1 97 ? -42.594 17.109 -5.258 1 24.09 97 PRO B O 1
ATOM 5768 N N . THR B 1 98 ? -41.688 18.109 -6.859 1 26.95 98 THR B N 1
ATOM 5769 C CA . THR B 1 98 ? -41.406 16.812 -7.449 1 26.95 98 THR B CA 1
ATOM 5770 C C . THR B 1 98 ? -40.344 16.062 -6.66 1 26.95 98 THR B C 1
ATOM 5772 O O . THR B 1 98 ? -39.375 16.672 -6.223 1 26.95 98 THR B O 1
ATOM 5775 N N . PRO B 1 99 ? -40.438 14.773 -6.426 1 25.62 99 PRO B N 1
ATOM 5776 C CA . PRO B 1 99 ? -39.656 13.93 -5.535 1 25.62 99 PRO B CA 1
ATOM 5777 C C . PRO B 1 99 ? -38.156 13.898 -5.926 1 25.62 99 PRO B C 1
ATOM 5779 O O . PRO B 1 99 ? -37.844 13.922 -7.117 1 25.62 99 PRO B O 1
ATOM 5782 N N . SER B 1 100 ? -37.188 14.453 -5.23 1 25.88 100 SER B N 1
ATOM 5783 C CA . SER B 1 100 ? -35.75 14.688 -5.184 1 25.88 100 SER B CA 1
ATOM 5784 C C . SER B 1 100 ? -35 13.492 -5.73 1 25.88 100 SER B C 1
ATOM 5786 O O . SER B 1 100 ? -35.094 12.383 -5.203 1 25.88 100 SER B O 1
ATOM 5788 N N . ILE B 1 101 ? -34.812 13.391 -7.02 1 29.27 101 ILE B N 1
ATOM 5789 C CA . ILE B 1 101 ? -33.938 12.414 -7.66 1 29.27 101 ILE B CA 1
ATOM 5790 C C . ILE B 1 101 ? -32.625 12.289 -6.875 1 29.27 101 ILE B C 1
ATOM 5792 O O . ILE B 1 101 ? -31.891 13.266 -6.727 1 29.27 101 ILE B O 1
ATOM 5796 N N . SER B 1 102 ? -32.375 11.352 -6.031 1 28.3 102 SER B N 1
ATOM 5797 C CA . SER B 1 102 ? -31.281 10.945 -5.137 1 28.3 102 SER B CA 1
ATOM 5798 C C . SER B 1 102 ? -29.953 10.867 -5.871 1 28.3 102 SER B C 1
ATOM 5800 O O . SER B 1 102 ? -29.797 10.062 -6.797 1 28.3 102 SER B O 1
ATOM 5802 N N . LEU B 1 103 ? -29.266 11.906 -6.207 1 29.19 103 LEU B N 1
ATOM 5803 C CA . LEU B 1 103 ? -27.891 11.898 -6.664 1 29.19 103 LEU B CA 1
ATOM 5804 C C . LEU B 1 103 ? -27.125 10.734 -6.047 1 29.19 103 LEU B C 1
ATOM 5806 O O . LEU B 1 103 ? -27.344 10.391 -4.883 1 29.19 103 LEU B O 1
ATOM 5810 N N . PRO B 1 104 ? -26.438 9.945 -6.809 1 33.84 104 PRO B N 1
ATOM 5811 C CA . PRO B 1 104 ? -25.75 8.773 -6.25 1 33.84 104 PRO B CA 1
ATOM 5812 C C . PRO B 1 104 ? -24.812 9.133 -5.109 1 33.84 104 PRO B C 1
ATOM 5814 O O . PRO B 1 104 ? -24.094 10.141 -5.191 1 33.84 104 PRO B O 1
ATOM 5817 N N . LYS B 1 105 ? -24.891 8.844 -3.875 1 35.94 105 LYS B N 1
ATOM 5818 C CA . LYS B 1 105 ? -24.188 8.953 -2.596 1 35.94 105 LYS B CA 1
ATOM 5819 C C . LYS B 1 105 ? -22.719 8.555 -2.732 1 35.94 105 LYS B C 1
ATOM 5821 O O . LYS B 1 105 ? -22.406 7.379 -2.939 1 35.94 105 LYS B O 1
ATOM 5826 N N . VAL B 1 106 ? -21.844 9.375 -3.301 1 40.06 106 VAL B N 1
ATOM 5827 C CA . VAL B 1 106 ? -20.422 9.086 -3.238 1 40.06 106 VAL B CA 1
ATOM 5828 C C . VAL B 1 106 ? -20.031 8.688 -1.816 1 40.06 106 VAL B C 1
ATOM 5830 O O . VAL B 1 106 ? -20.375 9.383 -0.855 1 40.06 106 VAL B O 1
ATOM 5833 N N . SER B 1 107 ? -19.625 7.5 -1.551 1 43.66 107 SER B N 1
ATOM 5834 C CA . SER B 1 107 ? -19.266 6.957 -0.247 1 43.66 107 SER B CA 1
ATOM 5835 C C . SER B 1 107 ? -18.094 7.723 0.363 1 43.66 107 SER B C 1
ATOM 5837 O O . SER B 1 107 ? -17.125 8.031 -0.326 1 43.66 107 SER B O 1
ATOM 5839 N N . PRO B 1 108 ? -18.188 8.25 1.542 1 49.41 108 PRO B N 1
ATOM 5840 C CA . PRO B 1 108 ? -17.141 9.016 2.219 1 49.41 108 PRO B CA 1
ATOM 5841 C C . PRO B 1 108 ? -15.859 8.203 2.42 1 49.41 108 PRO B C 1
ATOM 5843 O O . PRO B 1 108 ? -15.914 6.977 2.51 1 49.41 108 PRO B O 1
ATOM 5846 N N . ASN B 1 109 ? -14.625 8.844 2.236 1 61.16 109 ASN B N 1
ATOM 5847 C CA . ASN B 1 109 ? -13.32 8.266 2.553 1 61.16 109 ASN B CA 1
ATOM 5848 C C . ASN B 1 109 ? -13.25 7.805 4.008 1 61.16 109 ASN B C 1
ATOM 5850 O O . ASN B 1 109 ? -13.883 8.398 4.883 1 61.16 109 ASN B O 1
ATOM 5854 N N . TYR B 1 110 ? -12.602 6.73 4.23 1 62.19 110 TYR B N 1
ATOM 5855 C CA . TYR B 1 110 ? -12.469 6.164 5.566 1 62.19 110 TYR B CA 1
ATOM 5856 C C . TYR B 1 110 ? -11.523 7 6.422 1 62.19 110 TYR B C 1
ATOM 5858 O O . TYR B 1 110 ? -10.438 7.383 5.969 1 62.19 110 TYR B O 1
ATOM 5866 N N . SER B 1 111 ? -12.047 7.484 7.551 1 62.94 111 SER B N 1
ATOM 5867 C CA . SER B 1 111 ? -11.242 8.07 8.617 1 62.94 111 SER B CA 1
ATOM 5868 C C . SER B 1 111 ? -11.352 7.262 9.906 1 62.94 111 SER B C 1
ATOM 5870 O O . SER B 1 111 ? -12.453 6.938 10.352 1 62.94 111 SER B O 1
ATOM 5872 N N . GLY B 1 112 ? -10.227 6.766 10.406 1 55 112 GLY B N 1
ATOM 5873 C CA . GLY B 1 112 ? -10.211 5.934 11.602 1 55 112 GLY B CA 1
ATOM 5874 C C . GLY B 1 112 ? -10.398 6.73 12.883 1 55 112 GLY B C 1
ATOM 5875 O O . GLY B 1 112 ? -10.516 7.957 12.844 1 55 112 GLY B O 1
ATOM 5876 N N . SER B 1 113 ? -10.469 6.016 13.977 1 53.5 113 SER B N 1
ATOM 5877 C CA . SER B 1 113 ? -10.57 6.602 15.305 1 53.5 113 SER B CA 1
ATOM 5878 C C . SER B 1 113 ? -9.359 7.48 15.617 1 53.5 113 SER B C 1
ATOM 5880 O O . SER B 1 113 ? -8.234 7.145 15.258 1 53.5 113 SER B O 1
ATOM 5882 N N . GLY B 1 114 ? -9.633 8.695 16.094 1 49.22 114 GLY B N 1
ATOM 5883 C CA . GLY B 1 114 ? -8.555 9.594 16.453 1 49.22 114 GLY B CA 1
ATOM 5884 C C . GLY B 1 114 ? -8.258 10.633 15.398 1 49.22 114 GLY B C 1
ATOM 5885 O O . GLY B 1 114 ? -7.434 11.531 15.617 1 49.22 114 GLY B O 1
ATOM 5886 N N . SER B 1 115 ? -8.953 10.391 14.266 1 55.38 115 SER B N 1
ATOM 5887 C CA . SER B 1 115 ? -8.82 11.406 13.234 1 55.38 115 SER B CA 1
ATOM 5888 C C . SER B 1 115 ? -9.523 12.703 13.633 1 55.38 115 SER B C 1
ATOM 5890 O O . SER B 1 115 ? -10.305 12.719 14.586 1 55.38 115 SER B O 1
ATOM 5892 N N . ILE B 1 116 ? -9.109 13.805 13.023 1 53.91 116 ILE B N 1
ATOM 5893 C CA . ILE B 1 116 ? -9.742 15.086 13.273 1 53.91 116 ILE B CA 1
ATOM 5894 C C . ILE B 1 116 ? -11.25 14.969 13.094 1 53.91 116 ILE B C 1
ATOM 5896 O O . ILE B 1 116 ? -12.023 15.539 13.867 1 53.91 116 ILE B O 1
ATOM 5900 N N . PHE B 1 117 ? -11.539 14.094 12.188 1 58.91 117 PHE B N 1
ATOM 5901 C CA . PHE B 1 117 ? -12.961 13.969 11.883 1 58.91 117 PHE B CA 1
ATOM 5902 C C . PHE B 1 117 ? -13.68 13.188 12.977 1 58.91 117 PHE B C 1
ATOM 5904 O O . PHE B 1 117 ? -14.766 13.578 13.414 1 58.91 117 PHE B O 1
ATOM 5911 N N . SER B 1 118 ? -13 12.219 13.367 1 58.28 118 SER B N 1
ATOM 5912 C CA . SER B 1 118 ? -13.586 11.461 14.469 1 58.28 118 SER B CA 1
ATOM 5913 C C . SER B 1 118 ? -13.719 12.312 15.727 1 58.28 118 SER B C 1
ATOM 5915 O O . SER B 1 118 ? -14.727 12.234 16.438 1 58.28 118 SER B O 1
ATOM 5917 N N . LEU B 1 119 ? -12.797 13.18 15.945 1 58.59 119 LEU B N 1
ATOM 5918 C CA . LEU B 1 119 ? -12.828 14.07 17.109 1 58.59 119 LEU B CA 1
ATOM 5919 C C . LEU B 1 119 ? -13.961 15.086 16.984 1 58.59 119 LEU B C 1
ATOM 5921 O O . LEU B 1 119 ? -14.695 15.328 17.938 1 58.59 119 LEU B O 1
ATOM 5925 N N . GLY B 1 120 ? -14.062 15.625 15.797 1 59.22 120 GLY B N 1
ATOM 5926 C CA . GLY B 1 120 ? -15.172 16.531 15.562 1 59.22 120 GLY B CA 1
ATOM 5927 C C . GLY B 1 120 ? -16.531 15.906 15.812 1 59.22 120 GLY B C 1
ATOM 5928 O O . GLY B 1 120 ? -17.406 16.531 16.422 1 59.22 120 GLY B O 1
ATOM 5929 N N . GLN B 1 121 ? -16.609 14.656 15.422 1 63.19 121 GLN B N 1
ATOM 5930 C CA . GLN B 1 121 ? -17.859 13.938 15.625 1 63.19 121 GLN B CA 1
ATOM 5931 C C . GLN B 1 121 ? -18.141 13.727 17.109 1 63.19 121 GLN B C 1
ATOM 5933 O O . GLN B 1 121 ? -19.281 13.836 17.562 1 63.19 121 GLN B O 1
ATOM 5938 N N . LEU B 1 122 ? -17.094 13.492 17.797 1 56.88 122 LEU B N 1
ATOM 5939 C CA . LEU B 1 122 ? -17.234 13.258 19.234 1 56.88 122 LEU B CA 1
ATOM 5940 C C . LEU B 1 122 ? -17.672 14.531 19.953 1 56.88 122 LEU B C 1
ATOM 5942 O O . LEU B 1 122 ? -18.531 14.492 20.844 1 56.88 122 LEU B O 1
ATOM 5946 N N . VAL B 1 123 ? -17.156 15.602 19.531 1 60.06 123 VAL B N 1
ATOM 5947 C CA . VAL B 1 123 ? -17.531 16.875 20.141 1 60.06 123 VAL B CA 1
ATOM 5948 C C . VAL B 1 123 ? -18.984 17.188 19.797 1 60.06 123 VAL B C 1
ATOM 5950 O O . VAL B 1 123 ? -19.766 17.594 20.656 1 60.06 123 VAL B O 1
ATOM 5953 N N . ALA B 1 124 ? -19.25 16.875 18.5 1 57.84 124 ALA B N 1
ATOM 5954 C CA . ALA B 1 124 ? -20.609 17.141 18.062 1 57.84 124 ALA B CA 1
ATOM 5955 C C . ALA B 1 124 ? -21.609 16.297 18.859 1 57.84 124 ALA B C 1
ATOM 5957 O O . ALA B 1 124 ? -22.656 16.781 19.281 1 57.84 124 ALA B O 1
ATOM 5958 N N . ALA B 1 125 ? -21.266 15.109 19.078 1 57.09 125 ALA B N 1
ATOM 5959 C CA . ALA B 1 125 ? -22.125 14.203 19.844 1 57.09 125 ALA B CA 1
ATOM 5960 C C . ALA B 1 125 ? -22.25 14.672 21.281 1 57.09 125 ALA B C 1
ATOM 5962 O O . ALA B 1 125 ? -23.344 14.594 21.875 1 57.09 125 ALA B O 1
ATOM 5963 N N . ALA B 1 126 ? -21.203 15.102 21.875 1 51.97 126 ALA B N 1
ATOM 5964 C CA . ALA B 1 126 ? -21.203 15.57 23.266 1 51.97 126 ALA B CA 1
ATOM 5965 C C . ALA B 1 126 ? -22.094 16.797 23.438 1 51.97 126 ALA B C 1
ATOM 5967 O O . ALA B 1 126 ? -22.797 16.938 24.438 1 51.97 126 ALA B O 1
ATOM 5968 N N . VAL B 1 127 ? -22.094 17.609 22.453 1 50.44 127 VAL B N 1
ATOM 5969 C CA . VAL B 1 127 ? -22.906 18.828 22.484 1 50.44 127 VAL B CA 1
ATOM 5970 C C . VAL B 1 127 ? -24.375 18.469 22.344 1 50.44 127 VAL B C 1
ATOM 5972 O O . VAL B 1 127 ? -25.234 19.062 23.016 1 50.44 127 VAL B O 1
ATOM 5975 N N . SER B 1 128 ? -24.625 17.531 21.5 1 50.5 128 SER B N 1
ATOM 5976 C CA . SER B 1 128 ? -26.016 17.141 21.281 1 50.5 128 SER B CA 1
ATOM 5977 C C . SER B 1 128 ? -26.641 16.531 22.531 1 50.5 128 SER B C 1
ATOM 5979 O O . SER B 1 128 ? -27.844 16.656 22.75 1 50.5 128 SER B O 1
ATOM 5981 N N . ARG B 1 129 ? -25.969 15.711 23.172 1 48.16 129 ARG B N 1
ATOM 5982 C CA . ARG B 1 129 ? -26.5 15.102 24.391 1 48.16 129 ARG B CA 1
ATOM 5983 C C . ARG B 1 129 ? -26.812 16.172 25.438 1 48.16 129 ARG B C 1
ATOM 5985 O O . ARG B 1 129 ? -27.719 15.992 26.25 1 48.16 129 ARG B O 1
ATOM 5992 N N . GLY B 1 130 ? -26.062 17.078 25.562 1 41.09 130 GLY B N 1
ATOM 5993 C CA . GLY B 1 130 ? -26.328 18.109 26.547 1 41.09 130 GLY B CA 1
ATOM 5994 C C . GLY B 1 130 ? -27.438 19.062 26.125 1 41.09 130 GLY B C 1
ATOM 5995 O O . GLY B 1 130 ? -27.953 19.812 26.953 1 41.09 130 GLY B O 1
ATOM 5996 N N . SER B 1 131 ? -27.547 19.438 24.781 1 36.19 131 SER B N 1
ATOM 5997 C CA . SER B 1 131 ? -28.562 20.391 24.375 1 36.19 131 SER B CA 1
ATOM 5998 C C . SER B 1 131 ? -29.75 19.688 23.719 1 36.19 131 SER B C 1
ATOM 6000 O O . SER B 1 131 ? -29.594 18.641 23.109 1 36.19 131 SER B O 1
ATOM 6002 N N . ASP B 1 132 ? -31.109 19.75 24.219 1 33.09 132 ASP B N 1
ATOM 6003 C CA . ASP B 1 132 ? -32.375 19.406 23.562 1 33.09 132 ASP B CA 1
ATOM 6004 C C . ASP B 1 132 ? -32.281 19.641 22.062 1 33.09 132 ASP B C 1
ATOM 6006 O O . ASP B 1 132 ? -33.312 19.562 21.359 1 33.09 132 ASP B O 1
ATOM 6010 N N . ASN B 1 133 ? -31.438 20.312 21.531 1 28.5 133 ASN B N 1
ATOM 6011 C CA . ASN B 1 133 ? -31.453 20.672 20.125 1 28.5 133 ASN B CA 1
ATOM 6012 C C . ASN B 1 133 ? -30.984 19.516 19.25 1 28.5 133 ASN B C 1
ATOM 6014 O O . ASN B 1 133 ? -29.953 18.906 19.516 1 28.5 133 ASN B O 1
ATOM 6018 N N . SER B 1 134 ? -32.031 18.766 18.531 1 30.2 134 SER B N 1
ATOM 6019 C CA . SER B 1 134 ? -32.094 17.766 17.484 1 30.2 134 SER B CA 1
ATOM 6020 C C . SER B 1 134 ? -30.953 17.938 16.484 1 30.2 134 SER B C 1
ATOM 6022 O O . SER B 1 134 ? -30.969 17.359 15.398 1 30.2 134 SER B O 1
ATOM 6024 N N . VAL B 1 135 ? -30.156 18.812 16.703 1 26.8 135 VAL B N 1
ATOM 6025 C CA . VAL B 1 135 ? -29.359 19.188 15.539 1 26.8 135 VAL B CA 1
ATOM 6026 C C . VAL B 1 135 ? -28.578 17.969 15.047 1 26.8 135 VAL B C 1
ATOM 6028 O O . VAL B 1 135 ? -28.453 17.75 13.836 1 26.8 135 VAL B O 1
ATOM 6031 N N . LEU B 1 136 ? -27.828 17.25 15.836 1 29 136 LEU B N 1
ATOM 6032 C CA . LEU B 1 136 ? -26.719 16.547 15.195 1 29 136 LEU B CA 1
ATOM 6033 C C . LEU B 1 136 ? -27.125 15.125 14.82 1 29 136 LEU B C 1
ATOM 6035 O O . LEU B 1 136 ? -26.562 14.164 15.352 1 29 136 LEU B O 1
ATOM 6039 N N . ARG B 1 137 ? -28.391 14.734 14.898 1 30.03 137 ARG B N 1
ATOM 6040 C CA . ARG B 1 137 ? -28.594 13.406 14.312 1 30.03 137 ARG B CA 1
ATOM 6041 C C . ARG B 1 137 ? -27.953 13.32 12.93 1 30.03 137 ARG B C 1
ATOM 6043 O O . ARG B 1 137 ? -28.609 13.562 11.922 1 30.03 137 ARG B O 1
ATOM 6050 N N . LEU B 1 138 ? -26.859 13.602 12.664 1 26.98 138 LEU B N 1
ATOM 6051 C CA . LEU B 1 138 ? -26.156 14.109 11.492 1 26.98 138 LEU B CA 1
ATOM 6052 C C . LEU B 1 138 ? -26.094 13.047 10.398 1 26.98 138 LEU B C 1
ATOM 6054 O O . LEU B 1 138 ? -26.359 11.867 10.656 1 26.98 138 LEU B O 1
ATOM 6058 N N . GLY B 1 139 ? -24.844 12.781 9.508 1 27.31 139 GLY B N 1
ATOM 6059 C CA . GLY B 1 139 ? -24.484 13 8.117 1 27.31 139 GLY B CA 1
ATOM 6060 C C . GLY B 1 139 ? -24.547 11.734 7.277 1 27.31 139 GLY B C 1
ATOM 6061 O O . GLY B 1 139 ? -23.531 11.062 7.078 1 27.31 139 GLY B O 1
ATOM 6062 N N . ALA B 1 140 ? -25.484 10.938 7.516 1 24.05 140 ALA B N 1
ATOM 6063 C CA . ALA B 1 140 ? -25.359 9.883 6.512 1 24.05 140 ALA B CA 1
ATOM 6064 C C . ALA B 1 140 ? -25.469 10.453 5.102 1 24.05 140 ALA B C 1
ATOM 6066 O O . ALA B 1 140 ? -25.203 9.75 4.121 1 24.05 140 ALA B O 1
ATOM 6067 N N . SER B 1 141 ? -26.438 11.477 4.914 1 23.73 141 SER B N 1
ATOM 6068 C CA . SER B 1 141 ? -27.094 11.461 3.611 1 23.73 141 SER B CA 1
ATOM 6069 C C . SER B 1 141 ? -26.156 11.945 2.512 1 23.73 141 SER B C 1
ATOM 6071 O O . SER B 1 141 ? -25.625 11.141 1.748 1 23.73 141 SER B O 1
ATOM 6073 N N . THR B 1 142 ? -26.578 13.289 1.9 1 24.36 142 THR B N 1
ATOM 6074 C CA . THR B 1 142 ? -26.578 13.836 0.549 1 24.36 142 THR B CA 1
ATOM 6075 C C . THR B 1 142 ? -25.266 14.578 0.267 1 24.36 142 THR B C 1
ATOM 6077 O O . THR B 1 142 ? -24.969 15.586 0.912 1 24.36 142 THR B O 1
ATOM 6080 N N . ALA B 1 143 ? -24.172 14.008 -0.106 1 27.84 143 ALA B N 1
ATOM 6081 C CA . ALA B 1 143 ? -22.984 14.68 -0.619 1 27.84 143 ALA B CA 1
ATOM 6082 C C . ALA B 1 143 ? -23.344 15.625 -1.766 1 27.84 143 ALA B C 1
ATOM 6084 O O . ALA B 1 143 ? -23.641 15.172 -2.875 1 27.84 143 ALA B O 1
ATOM 6085 N N . GLN B 1 144 ? -24 16.797 -1.576 1 26.06 144 GLN B N 1
ATOM 6086 C CA . GLN B 1 144 ? -24.109 17.812 -2.609 1 26.06 144 GLN B CA 1
ATOM 6087 C C . GLN B 1 144 ? -22.75 18.234 -3.137 1 26.06 144 GLN B C 1
ATOM 6089 O O . GLN B 1 144 ? -21.75 18.203 -2.398 1 26.06 144 GLN B O 1
ATOM 6094 N N . GLU B 1 145 ? -22.594 18.516 -4.48 1 29.59 145 GLU B N 1
ATOM 6095 C CA . GLU B 1 145 ? -21.609 18.969 -5.469 1 29.59 145 GLU B CA 1
ATOM 6096 C C . GLU B 1 145 ? -20.984 20.297 -5.062 1 29.59 145 GLU B C 1
ATOM 6098 O O . GLU B 1 145 ? -21.547 21.359 -5.336 1 29.59 145 GLU B O 1
ATOM 6103 N N . HIS B 1 146 ? -20.859 20.656 -3.873 1 29.39 146 HIS B N 1
ATOM 6104 C CA . HIS B 1 146 ? -20.203 21.953 -3.959 1 29.39 146 HIS B CA 1
ATOM 6105 C C . HIS B 1 146 ? -19.156 21.969 -5.055 1 29.39 146 HIS B C 1
ATOM 6107 O O . HIS B 1 146 ? -18.578 20.938 -5.387 1 29.39 146 HIS B O 1
ATOM 6113 N N . GLY B 1 147 ? -19.094 23.031 -5.828 1 29.25 147 GLY B N 1
ATOM 6114 C CA . GLY B 1 147 ? -18.219 23.438 -6.918 1 29.25 147 GLY B CA 1
ATOM 6115 C C . GLY B 1 147 ? -16.75 23.234 -6.602 1 29.25 147 GLY B C 1
ATOM 6116 O O . GLY B 1 147 ? -16.172 23.984 -5.805 1 29.25 147 GLY B O 1
ATOM 6117 N N . HIS B 1 148 ? -16.344 22.172 -6.293 1 33.56 148 HIS B N 1
ATOM 6118 C CA . HIS B 1 148 ? -14.914 21.906 -6.277 1 33.56 148 HIS B CA 1
ATOM 6119 C C . HIS B 1 148 ? -14.18 22.781 -7.297 1 33.56 148 HIS B C 1
ATOM 6121 O O . HIS B 1 148 ? -14.43 22.672 -8.5 1 33.56 148 HIS B O 1
ATOM 6127 N N . GLN B 1 149 ? -13.969 23.953 -6.945 1 31.78 149 GLN B N 1
ATOM 6128 C CA . GLN B 1 149 ? -13.055 24.672 -7.832 1 31.78 149 GLN B CA 1
ATOM 6129 C C . GLN B 1 149 ? -11.867 23.797 -8.211 1 31.78 149 GLN B C 1
ATOM 6131 O O . GLN B 1 149 ? -10.93 23.625 -7.422 1 31.78 149 GLN B O 1
ATOM 6136 N N . ASN B 1 150 ? -12.141 22.672 -8.688 1 35.28 150 ASN B N 1
ATOM 6137 C CA . ASN B 1 150 ? -11.102 21.906 -9.367 1 35.28 150 ASN B CA 1
ATOM 6138 C C . ASN B 1 150 ? -10.148 22.797 -10.141 1 35.28 150 ASN B C 1
ATOM 6140 O O . ASN B 1 150 ? -10.578 23.797 -10.734 1 35.28 150 ASN B O 1
ATOM 6144 N N . ILE B 1 151 ? -9.047 22.984 -9.617 1 37.19 151 ILE B N 1
ATOM 6145 C CA . ILE B 1 151 ? -8.133 23.609 -10.57 1 37.19 151 ILE B CA 1
ATOM 6146 C C . ILE B 1 151 ? -8.484 23.172 -11.992 1 37.19 151 ILE B C 1
ATOM 6148 O O . ILE B 1 151 ? -8.359 21.984 -12.32 1 37.19 151 ILE B O 1
ATOM 6152 N N . GLU B 1 152 ? -9.625 23.625 -12.391 1 37.12 152 GLU B N 1
ATOM 6153 C CA . GLU B 1 152 ? -9.867 23.391 -13.812 1 37.12 152 GLU B CA 1
ATOM 6154 C C . GLU B 1 152 ? -8.562 23.328 -14.594 1 37.12 152 GLU B C 1
ATOM 6156 O O . GLU B 1 152 ? -7.75 24.266 -14.523 1 37.12 152 GLU B O 1
ATOM 6161 N N . ARG B 1 153 ? -8.07 22.234 -14.828 1 40.19 153 ARG B N 1
ATOM 6162 C CA . ARG B 1 153 ? -6.988 22.188 -15.805 1 40.19 153 ARG B CA 1
ATOM 6163 C C . ARG B 1 153 ? -7.211 23.203 -16.922 1 40.19 153 ARG B C 1
ATOM 6165 O O . ARG B 1 153 ? -7.797 22.875 -17.953 1 40.19 153 ARG B O 1
ATOM 6172 N N . VAL B 1 154 ? -7.715 24.359 -16.578 1 36.28 154 VAL B N 1
ATOM 6173 C CA . VAL B 1 154 ? -7.672 25.344 -17.672 1 36.28 154 VAL B CA 1
ATOM 6174 C C . VAL B 1 154 ? -6.332 25.25 -18.391 1 36.28 154 VAL B C 1
ATOM 6176 O O . VAL B 1 154 ? -5.285 25.125 -17.75 1 36.28 154 VAL B O 1
ATOM 6179 N N . ARG B 1 155 ? -6.344 25.016 -19.578 1 40.19 155 ARG B N 1
ATOM 6180 C CA . ARG B 1 155 ? -5.18 25.047 -20.453 1 40.19 155 ARG B CA 1
ATOM 6181 C C . ARG B 1 155 ? -4.238 26.188 -20.078 1 40.19 155 ARG B C 1
ATOM 6183 O O . ARG B 1 155 ? -4.48 27.344 -20.422 1 40.19 155 ARG B O 1
ATOM 6190 N N . ALA B 1 156 ? -3.791 26.141 -18.891 1 45.84 156 ALA B N 1
ATOM 6191 C CA . ALA B 1 156 ? -2.82 27.156 -18.484 1 45.84 156 ALA B CA 1
ATOM 6192 C C . ALA B 1 156 ? -1.699 27.281 -19.516 1 45.84 156 ALA B C 1
ATOM 6194 O O . ALA B 1 156 ? -1.259 26.281 -20.094 1 45.84 156 ALA B O 1
ATOM 6195 N N . THR B 1 157 ? -1.653 28.266 -20.172 1 56.06 157 THR B N 1
ATOM 6196 C CA . THR B 1 157 ? -0.504 28.672 -20.984 1 56.06 157 THR B CA 1
ATOM 6197 C C . THR B 1 157 ? 0.799 28.25 -20.312 1 56.06 157 THR B C 1
ATOM 6199 O O . THR B 1 157 ? 0.993 28.484 -19.109 1 56.06 157 THR B O 1
ATOM 6202 N N . GLU B 1 158 ? 1.46 27.25 -20.875 1 71.88 158 GLU B N 1
ATOM 6203 C CA . GLU B 1 158 ? 2.777 26.859 -20.406 1 71.88 158 GLU B CA 1
ATOM 6204 C C . GLU B 1 158 ? 3.619 28.062 -20.016 1 71.88 158 GLU B C 1
ATOM 6206 O O . GLU B 1 158 ? 3.764 29 -20.797 1 71.88 158 GLU B O 1
ATOM 6211 N N . MET B 1 159 ? 3.865 28.109 -18.781 1 79.44 159 MET B N 1
ATOM 6212 C CA . MET B 1 159 ? 4.73 29.172 -18.281 1 79.44 159 MET B CA 1
ATOM 6213 C C . MET B 1 159 ? 6.145 29.031 -18.828 1 79.44 159 MET B C 1
ATOM 6215 O O . MET B 1 159 ? 6.711 27.938 -18.812 1 79.44 159 MET B O 1
ATOM 6219 N N . PRO B 1 160 ? 6.602 30.125 -19.422 1 84.25 160 PRO B N 1
ATOM 6220 C CA . PRO B 1 160 ? 8.016 30.062 -19.812 1 84.25 160 PRO B CA 1
ATOM 6221 C C . PRO B 1 160 ? 8.953 30 -18.609 1 84.25 160 PRO B C 1
ATOM 6223 O O . PRO B 1 160 ? 8.555 30.328 -17.484 1 84.25 160 PRO B O 1
ATOM 6226 N N . LEU B 1 161 ? 10.125 29.609 -18.891 1 89 161 LEU B N 1
ATOM 6227 C CA . LEU B 1 161 ? 11.156 29.625 -17.859 1 89 161 LEU B CA 1
ATOM 6228 C C . LEU B 1 161 ? 11.445 31.047 -17.391 1 89 161 LEU B C 1
ATOM 6230 O O . LEU B 1 161 ? 11.508 31.969 -18.203 1 89 161 LEU B O 1
ATOM 6234 N N . PRO B 1 162 ? 11.477 31.188 -16.141 1 89.75 162 PRO B N 1
ATOM 6235 C CA . PRO B 1 162 ? 11.844 32.531 -15.648 1 89.75 162 PRO B CA 1
ATOM 6236 C C . PRO B 1 162 ? 13.273 32.906 -16.016 1 89.75 162 PRO B C 1
ATOM 6238 O O . PRO B 1 162 ? 14.016 32.094 -16.562 1 89.75 162 PRO B O 1
ATOM 6241 N N . SER B 1 163 ? 13.594 34.219 -15.773 1 89.38 163 SER B N 1
ATOM 6242 C CA . SER B 1 163 ? 14.984 34.625 -15.93 1 89.38 163 SER B CA 1
ATOM 6243 C C . SER B 1 163 ? 15.906 33.844 -15.023 1 89.38 163 SER B C 1
ATOM 6245 O O . SER B 1 163 ? 15.461 33.312 -14 1 89.38 163 SER B O 1
ATOM 6247 N N . LEU B 1 164 ? 17.156 33.688 -15.453 1 90.44 164 LEU B N 1
ATOM 6248 C CA . LEU B 1 164 ? 18.094 32.875 -14.68 1 90.44 164 LEU B CA 1
ATOM 6249 C C . LEU B 1 164 ? 18.188 33.375 -13.25 1 90.44 164 LEU B C 1
ATOM 6251 O O . LEU B 1 164 ? 18.25 32.594 -12.305 1 90.44 164 LEU B O 1
ATOM 6255 N N . GLY B 1 165 ? 18.219 34.688 -13.117 1 89.88 165 GLY B N 1
ATOM 6256 C CA . GLY B 1 165 ? 18.25 35.25 -11.773 1 89.88 165 GLY B CA 1
ATOM 6257 C C . GLY B 1 165 ? 17.047 34.875 -10.938 1 89.88 165 GLY B C 1
ATOM 6258 O O . GLY B 1 165 ? 17.188 34.5 -9.773 1 89.88 165 GLY B O 1
ATOM 6259 N N . ASP B 1 166 ? 15.875 34.969 -11.523 1 89.56 166 ASP B N 1
ATOM 6260 C CA . ASP B 1 166 ? 14.648 34.594 -10.828 1 89.56 166 ASP B CA 1
ATOM 6261 C C . ASP B 1 166 ? 14.617 33.094 -10.531 1 89.56 166 ASP B C 1
ATOM 6263 O O . ASP B 1 166 ? 14.141 32.688 -9.477 1 89.56 166 ASP B O 1
ATOM 6267 N N . ALA B 1 167 ? 15.047 32.344 -11.484 1 93 167 ALA B N 1
ATOM 6268 C CA . ALA B 1 167 ? 15.086 30.906 -11.312 1 93 167 ALA B CA 1
ATOM 6269 C C . ALA B 1 167 ? 15.953 30.516 -10.125 1 93 167 ALA B C 1
ATOM 6271 O O . ALA B 1 167 ? 15.555 29.688 -9.297 1 93 167 ALA B O 1
ATOM 6272 N N . VAL B 1 168 ? 17.078 31.125 -10.047 1 93.38 168 VAL B N 1
ATOM 6273 C CA . VAL B 1 168 ? 18.016 30.828 -8.961 1 93.38 168 VAL B CA 1
ATOM 6274 C C . VAL B 1 168 ? 17.391 31.234 -7.621 1 93.38 168 VAL B C 1
ATOM 6276 O O . VAL B 1 168 ? 17.531 30.516 -6.629 1 93.38 168 VAL B O 1
ATOM 6279 N N . GLU B 1 169 ? 16.734 32.312 -7.613 1 90.56 169 GLU B N 1
ATOM 6280 C CA . GLU B 1 169 ? 16.078 32.781 -6.391 1 90.56 169 GLU B CA 1
ATOM 6281 C C . GLU B 1 169 ? 14.992 31.797 -5.945 1 90.56 169 GLU B C 1
ATOM 6283 O O . GLU B 1 169 ? 14.891 31.469 -4.762 1 90.56 169 GLU B O 1
ATOM 6288 N N . LEU B 1 170 ? 14.156 31.359 -6.875 1 91.06 170 LEU B N 1
ATOM 6289 C CA . LEU B 1 170 ? 13.086 30.406 -6.566 1 91.06 170 LEU B CA 1
ATOM 6290 C C . LEU B 1 170 ? 13.648 29.094 -6.059 1 91.06 170 LEU B C 1
ATOM 6292 O O . LEU B 1 170 ? 13.094 28.484 -5.145 1 91.06 170 LEU B O 1
ATOM 6296 N N . VAL B 1 171 ? 14.734 28.625 -6.66 1 93.06 171 VAL B N 1
ATOM 6297 C CA . VAL B 1 171 ? 15.375 27.391 -6.234 1 93.06 171 VAL B CA 1
ATOM 6298 C C . VAL B 1 171 ? 15.906 27.531 -4.809 1 93.06 171 VAL B C 1
ATOM 6300 O O . VAL B 1 171 ? 15.758 26.625 -3.986 1 93.06 171 VAL B O 1
ATOM 6303 N N . LYS B 1 172 ? 16.422 28.656 -4.5 1 90.25 172 LYS B N 1
ATOM 6304 C CA . LYS B 1 172 ? 16.953 28.906 -3.16 1 90.25 172 LYS B CA 1
ATOM 6305 C C . LYS B 1 172 ? 15.82 28.922 -2.131 1 90.25 172 LYS B C 1
ATOM 6307 O O . LYS B 1 172 ? 15.977 28.422 -1.019 1 90.25 172 LYS B O 1
ATOM 6312 N N . LEU B 1 173 ? 14.742 29.516 -2.52 1 88.56 173 LEU B N 1
ATOM 6313 C CA . LEU B 1 173 ? 13.586 29.547 -1.625 1 88.56 173 LEU B CA 1
ATOM 6314 C C . LEU B 1 173 ? 13.07 28.141 -1.337 1 88.56 173 LEU B C 1
ATOM 6316 O O . LEU B 1 173 ? 12.664 27.844 -0.213 1 88.56 173 LEU B O 1
ATOM 6320 N N . TYR B 1 174 ? 13.086 27.359 -2.332 1 91.88 174 TYR B N 1
ATOM 6321 C CA . TYR B 1 174 ? 12.68 25.969 -2.148 1 91.88 174 TYR B CA 1
ATOM 6322 C C . TYR B 1 174 ? 13.578 25.266 -1.146 1 91.88 174 TYR B C 1
ATOM 6324 O O . TYR B 1 174 ? 13.094 24.594 -0.227 1 91.88 174 TYR B O 1
ATOM 6332 N N . PHE B 1 175 ? 14.852 25.297 -1.302 1 91.25 175 PHE B N 1
ATOM 6333 C CA . PHE B 1 175 ? 15.797 24.562 -0.475 1 91.25 175 PHE B CA 1
ATOM 6334 C C . PHE B 1 175 ? 15.844 25.125 0.938 1 91.25 175 PHE B C 1
ATOM 6336 O O . PHE B 1 175 ? 16.109 24.406 1.896 1 91.25 175 PHE B O 1
ATOM 6343 N N . ASP B 1 176 ? 15.453 26.344 1.112 1 83.06 176 ASP B N 1
ATOM 6344 C CA . ASP B 1 176 ? 15.5 26.984 2.426 1 83.06 176 ASP B CA 1
ATOM 6345 C C . ASP B 1 176 ? 14.219 26.719 3.215 1 83.06 176 ASP B C 1
ATOM 6347 O O . ASP B 1 176 ? 14.211 26.828 4.441 1 83.06 176 ASP B O 1
ATOM 6351 N N . ALA B 1 177 ? 13.25 26.438 2.613 1 77.56 177 ALA B N 1
ATOM 6352 C CA . ALA B 1 177 ? 11.977 26.312 3.312 1 77.56 177 ALA B CA 1
ATOM 6353 C C . ALA B 1 177 ? 11.617 24.844 3.559 1 77.56 177 ALA B C 1
ATOM 6355 O O . ALA B 1 177 ? 12.031 24.266 4.562 1 77.56 177 ALA B O 1
ATOM 6356 N N . LEU B 1 178 ? 11.07 24.141 2.574 1 76.69 178 LEU B N 1
ATOM 6357 C CA . LEU B 1 178 ? 10.438 22.844 2.812 1 76.69 178 LEU B CA 1
ATOM 6358 C C . LEU B 1 178 ? 11.438 21.703 2.635 1 76.69 178 LEU B C 1
ATOM 6360 O O . LEU B 1 178 ? 11.273 20.625 3.215 1 76.69 178 LEU B O 1
ATOM 6364 N N . HIS B 1 179 ? 12.453 21.984 1.931 1 87.38 179 HIS B N 1
ATOM 6365 C CA . HIS B 1 179 ? 13.438 20.938 1.654 1 87.38 179 HIS B CA 1
ATOM 6366 C C . HIS B 1 179 ? 14.188 20.547 2.92 1 87.38 179 HIS B C 1
ATOM 6368 O O . HIS B 1 179 ? 14.719 19.438 3.012 1 87.38 179 HIS B O 1
ATOM 6374 N N . VAL B 1 180 ? 14.125 21.344 3.93 1 88.38 180 VAL B N 1
ATOM 6375 C CA . VAL B 1 180 ? 14.852 21.094 5.172 1 88.38 180 VAL B CA 1
ATOM 6376 C C . VAL B 1 180 ? 14.211 19.922 5.922 1 88.38 180 VAL B C 1
ATOM 6378 O O . VAL B 1 180 ? 14.883 19.234 6.68 1 88.38 180 VAL B O 1
ATOM 6381 N N . THR B 1 181 ? 12.938 19.719 5.688 1 90.94 181 THR B N 1
ATOM 6382 C CA . THR B 1 181 ? 12.25 18.625 6.379 1 90.94 181 THR B CA 1
ATOM 6383 C C . THR B 1 181 ? 12.266 17.359 5.539 1 90.94 181 THR B C 1
ATOM 6385 O O . THR B 1 181 ? 12.234 16.25 6.078 1 90.94 181 THR B O 1
ATOM 6388 N N . MET B 1 182 ? 12.273 17.547 4.273 1 94.19 182 MET B N 1
ATOM 6389 C CA . MET B 1 182 ? 12.273 16.422 3.336 1 94.19 182 MET B CA 1
ATOM 6390 C C . MET B 1 182 ? 13.328 16.609 2.256 1 94.19 182 MET B C 1
ATOM 6392 O O . MET B 1 182 ? 13 16.922 1.106 1 94.19 182 MET B O 1
ATOM 6396 N N . PRO B 1 183 ? 14.539 16.328 2.602 1 96.25 183 PRO B N 1
ATOM 6397 C CA . PRO B 1 183 ? 15.641 16.594 1.671 1 96.25 183 PRO B CA 1
ATOM 6398 C C . PRO B 1 183 ? 15.812 15.484 0.633 1 96.25 183 PRO B C 1
ATOM 6400 O O . PRO B 1 183 ? 16.891 14.906 0.516 1 96.25 183 PRO B O 1
ATOM 6403 N N . PHE B 1 184 ? 14.836 15.297 -0.236 1 97.19 184 PHE B N 1
ATOM 6404 C CA . PHE B 1 184 ? 14.859 14.203 -1.206 1 97.19 184 PHE B CA 1
ATOM 6405 C C . PHE B 1 184 ? 15.438 14.68 -2.533 1 97.19 184 PHE B C 1
ATOM 6407 O O . PHE B 1 184 ? 15.547 13.898 -3.482 1 97.19 184 PHE B O 1
ATOM 6414 N N . MET B 1 185 ? 15.789 15.992 -2.611 1 95.75 185 MET B N 1
ATOM 6415 C CA . MET B 1 185 ? 16.5 16.531 -3.766 1 95.75 185 MET B CA 1
ATOM 6416 C C . MET B 1 185 ? 17.922 16.938 -3.389 1 95.75 185 MET B C 1
ATOM 6418 O O . MET B 1 185 ? 18.188 17.297 -2.238 1 95.75 185 MET B O 1
ATOM 6422 N N . ARG B 1 186 ? 18.75 16.844 -4.324 1 93.56 186 ARG B N 1
ATOM 6423 C CA . ARG B 1 186 ? 20.094 17.375 -4.133 1 93.56 186 ARG B CA 1
ATOM 6424 C C . ARG B 1 186 ? 20.25 18.734 -4.82 1 93.56 186 ARG B C 1
ATOM 6426 O O . ARG B 1 186 ? 19.938 18.875 -6.004 1 93.56 186 ARG B O 1
ATOM 6433 N N . GLN B 1 187 ? 20.734 19.625 -4.086 1 92.25 187 GLN B N 1
ATOM 6434 C CA . GLN B 1 187 ? 20.891 20.984 -4.602 1 92.25 187 GLN B CA 1
ATOM 6435 C C . GLN B 1 187 ? 21.828 21.016 -5.809 1 92.25 187 GLN B C 1
ATOM 6437 O O . GLN B 1 187 ? 21.547 21.703 -6.793 1 92.25 187 GLN B O 1
ATOM 6442 N N . GLU B 1 188 ? 22.875 20.312 -5.742 1 91.25 188 GLU B N 1
ATOM 6443 C CA . GLU B 1 188 ? 23.844 20.266 -6.832 1 91.25 188 GLU B CA 1
ATOM 6444 C C . GLU B 1 188 ? 23.203 19.766 -8.125 1 91.25 188 GLU B C 1
ATOM 6446 O O . GLU B 1 188 ? 23.484 20.297 -9.203 1 91.25 188 GLU B O 1
ATOM 6451 N N . ASP B 1 189 ? 22.375 18.75 -7.992 1 92.75 189 ASP B N 1
ATOM 6452 C CA . ASP B 1 189 ? 21.703 18.188 -9.164 1 92.75 189 ASP B CA 1
ATOM 6453 C C . ASP B 1 189 ? 20.75 19.203 -9.797 1 92.75 189 ASP B C 1
ATOM 6455 O O . ASP B 1 189 ? 20.656 19.281 -11.023 1 92.75 189 ASP B O 1
ATOM 6459 N N . ILE B 1 190 ? 20.094 20 -8.992 1 94.25 190 ILE B N 1
ATOM 6460 C CA . ILE B 1 190 ? 19.109 20.953 -9.484 1 94.25 190 ILE B CA 1
ATOM 6461 C C . ILE B 1 190 ? 19.812 22.109 -10.18 1 94.25 190 ILE B C 1
ATOM 6463 O O . ILE B 1 190 ? 19.359 22.594 -11.227 1 94.25 190 ILE B O 1
ATOM 6467 N N . PHE B 1 191 ? 20.906 22.5 -9.625 1 92.81 191 PHE B N 1
ATOM 6468 C CA . PHE B 1 191 ? 21.656 23.578 -10.266 1 92.81 191 PHE B CA 1
ATOM 6469 C C . PHE B 1 191 ? 22.266 23.109 -11.578 1 92.81 191 PHE B C 1
ATOM 6471 O O . PHE B 1 191 ? 22.391 23.875 -12.531 1 92.81 191 PHE B O 1
ATOM 6478 N N . GLN B 1 192 ? 22.609 21.875 -11.633 1 90.75 192 GLN B N 1
ATOM 6479 C CA . GLN B 1 192 ? 23.078 21.312 -12.898 1 90.75 192 GLN B CA 1
ATOM 6480 C C . GLN B 1 192 ? 21.953 21.281 -13.93 1 90.75 192 GLN B C 1
ATOM 6482 O O . GLN B 1 192 ? 22.188 21.531 -15.117 1 90.75 192 GLN B O 1
ATOM 6487 N N . GLN B 1 193 ? 20.797 20.906 -13.461 1 92.19 193 GLN B N 1
ATOM 6488 C CA . GLN B 1 193 ? 19.625 20.922 -14.344 1 92.19 193 GLN B CA 1
ATOM 6489 C C . GLN B 1 193 ? 19.375 22.328 -14.883 1 92.19 193 GLN B C 1
ATOM 6491 O O . GLN B 1 193 ? 19.062 22.5 -16.062 1 92.19 193 GLN B O 1
ATOM 6496 N N . LEU B 1 194 ? 19.484 23.312 -13.977 1 92.44 194 LEU B N 1
ATOM 6497 C CA . LEU B 1 194 ? 19.312 24.703 -14.359 1 92.44 194 LEU B CA 1
ATOM 6498 C C . LEU B 1 194 ? 20.344 25.109 -15.406 1 92.44 194 LEU B C 1
ATOM 6500 O O . LEU B 1 194 ? 19.984 25.766 -16.406 1 92.44 194 LEU B O 1
ATOM 6504 N N . GLU B 1 195 ? 21.516 24.703 -15.164 1 89.44 195 GLU B N 1
ATOM 6505 C CA . GLU B 1 195 ? 22.594 25.031 -16.094 1 89.44 195 GLU B CA 1
ATOM 6506 C C . GLU B 1 195 ? 22.344 24.406 -17.469 1 89.44 195 GLU B C 1
ATOM 6508 O O . GLU B 1 195 ? 22.484 25.078 -18.5 1 89.44 195 GLU B O 1
ATOM 6513 N N . ARG B 1 196 ? 21.953 23.203 -17.438 1 88.38 196 ARG B N 1
ATOM 6514 C CA . ARG B 1 196 ? 21.688 22.5 -18.688 1 88.38 196 ARG B CA 1
ATOM 6515 C C . ARG B 1 196 ? 20.531 23.125 -19.438 1 88.38 196 ARG B C 1
ATOM 6517 O O . ARG B 1 196 ? 20.594 23.281 -20.672 1 88.38 196 ARG B O 1
ATOM 6524 N N . LEU B 1 197 ? 19.547 23.438 -18.75 1 87.88 197 LEU B N 1
ATOM 6525 C CA . LEU B 1 197 ? 18.328 23.953 -19.359 1 87.88 197 LEU B CA 1
ATOM 6526 C C . LEU B 1 197 ? 18.562 25.344 -19.953 1 87.88 197 LEU B C 1
ATOM 6528 O O . LEU B 1 197 ? 18.031 25.672 -21.016 1 87.88 197 LEU B O 1
ATOM 6532 N N . TYR B 1 198 ? 19.312 26.172 -19.297 1 88.19 198 TYR B N 1
ATOM 6533 C CA . TYR B 1 198 ? 19.484 27.562 -19.703 1 88.19 198 TYR B CA 1
ATOM 6534 C C . TYR B 1 198 ? 20.641 27.688 -20.703 1 88.19 198 TYR B C 1
ATOM 6536 O O . TYR B 1 198 ? 20.672 28.625 -21.5 1 88.19 198 TYR B O 1
ATOM 6544 N N . THR B 1 199 ? 21.547 26.797 -20.641 1 85 199 THR B N 1
ATOM 6545 C CA . THR B 1 199 ? 22.672 26.875 -21.562 1 85 199 THR B CA 1
ATOM 6546 C C . THR B 1 199 ? 22.484 25.938 -22.75 1 85 199 THR B C 1
ATOM 6548 O O . THR B 1 199 ? 23.078 26.125 -23.812 1 85 199 THR B O 1
ATOM 6551 N N . GLY B 1 200 ? 21.688 24.906 -22.547 1 77.56 200 GLY B N 1
ATOM 6552 C CA . GLY B 1 200 ? 21.484 23.891 -23.562 1 77.56 200 GLY B CA 1
ATOM 6553 C C . GLY B 1 200 ? 22.641 22.906 -23.688 1 77.56 200 GLY B C 1
ATOM 6554 O O . GLY B 1 200 ? 22.703 22.141 -24.641 1 77.56 200 GLY B O 1
ATOM 6555 N N . THR B 1 201 ? 23.562 23.016 -22.828 1 75.19 201 THR B N 1
ATOM 6556 C CA . THR B 1 201 ? 24.719 22.141 -22.844 1 75.19 201 THR B CA 1
ATOM 6557 C C . THR B 1 201 ? 24.75 21.281 -21.578 1 75.19 201 THR B C 1
ATOM 6559 O O . THR B 1 201 ? 24.672 21.812 -20.469 1 75.19 201 THR B O 1
ATOM 6562 N N . PRO B 1 202 ? 25 19.969 -21.781 1 74 202 PRO B N 1
ATOM 6563 C CA . PRO B 1 202 ? 24.953 19.109 -22.969 1 74 202 PRO B CA 1
ATOM 6564 C C . PRO B 1 202 ? 23.578 19.016 -23.594 1 74 202 PRO B C 1
ATOM 6566 O O . PRO B 1 202 ? 22.578 19.406 -22.969 1 74 202 PRO B O 1
ATOM 6569 N N . ALA B 1 203 ? 23.578 18.453 -24.75 1 70.62 203 ALA B N 1
ATOM 6570 C CA . ALA B 1 203 ? 22.344 18.359 -25.531 1 70.62 203 ALA B CA 1
ATOM 6571 C C . ALA B 1 203 ? 21.375 17.359 -24.906 1 70.62 203 ALA B C 1
ATOM 6573 O O . ALA B 1 203 ? 21.797 16.312 -24.391 1 70.62 203 ALA B O 1
ATOM 6574 N N . TYR B 1 204 ? 20.172 17.812 -24.703 1 70.94 204 TYR B N 1
ATOM 6575 C CA . TYR B 1 204 ? 19.141 16.984 -24.109 1 70.94 204 TYR B CA 1
ATOM 6576 C C . TYR B 1 204 ? 18.672 15.906 -25.078 1 70.94 204 TYR B C 1
ATOM 6578 O O . TYR B 1 204 ? 18.641 16.125 -26.281 1 70.94 204 TYR B O 1
ATOM 6586 N N . THR B 1 205 ? 18.562 14.734 -24.547 1 65 205 THR B N 1
ATOM 6587 C CA . THR B 1 205 ? 17.625 13.836 -25.203 1 65 205 THR B CA 1
ATOM 6588 C C . THR B 1 205 ? 16.188 14.195 -24.828 1 65 205 THR B C 1
ATOM 6590 O O . THR B 1 205 ? 15.953 14.844 -23.797 1 65 205 THR B O 1
ATOM 6593 N N . GLY B 1 206 ? 15.195 14.047 -25.672 1 61.28 206 GLY B N 1
ATOM 6594 C CA . GLY B 1 206 ? 13.805 14.438 -25.484 1 61.28 206 GLY B CA 1
ATOM 6595 C C . GLY B 1 206 ? 13.266 14.062 -24.109 1 61.28 206 GLY B C 1
ATOM 6596 O O . GLY B 1 206 ? 12.664 14.891 -23.438 1 61.28 206 GLY B O 1
ATOM 6597 N N . HIS B 1 207 ? 13.555 12.953 -23.5 1 72.94 207 HIS B N 1
ATOM 6598 C CA . HIS B 1 207 ? 12.984 12.508 -22.234 1 72.94 207 HIS B CA 1
ATOM 6599 C C . HIS B 1 207 ? 13.672 13.188 -21.062 1 72.94 207 HIS B C 1
ATOM 6601 O O . HIS B 1 207 ? 13.023 13.539 -20.062 1 72.94 207 HIS B O 1
ATOM 6607 N N . ASP B 1 208 ? 14.898 13.57 -21.234 1 79.94 208 ASP B N 1
ATOM 6608 C CA . ASP B 1 208 ? 15.656 14.18 -20.141 1 79.94 208 ASP B CA 1
ATOM 6609 C C . ASP B 1 208 ? 15.25 15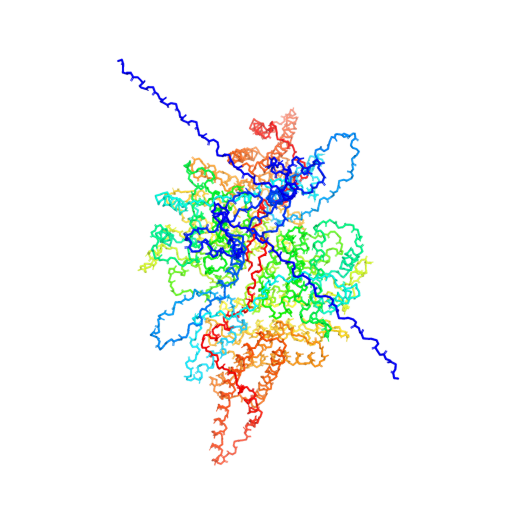.633 -19.938 1 79.94 208 ASP B C 1
ATOM 6611 O O . ASP B 1 208 ? 15.203 16.125 -18.812 1 79.94 208 ASP B O 1
ATOM 6615 N N . MET B 1 209 ? 14.961 16.203 -21.047 1 83.94 209 MET B N 1
ATOM 6616 C CA . MET B 1 209 ? 14.555 17.609 -20.938 1 83.94 209 MET B CA 1
ATOM 6617 C C . MET B 1 209 ? 13.203 17.734 -20.25 1 83.94 209 MET B C 1
ATOM 6619 O O . MET B 1 209 ? 13.008 18.625 -19.422 1 83.94 209 MET B O 1
ATOM 6623 N N . THR B 1 210 ? 12.336 16.797 -20.656 1 83.94 210 THR B N 1
ATOM 6624 C CA . THR B 1 210 ? 11.008 16.812 -20.062 1 83.94 210 THR B CA 1
ATOM 6625 C C . THR B 1 210 ? 11.078 16.594 -18.562 1 83.94 210 THR B C 1
ATOM 6627 O O . THR B 1 210 ? 10.359 17.219 -17.781 1 83.94 210 THR B O 1
ATOM 6630 N N . GLN B 1 211 ? 11.93 15.758 -18.172 1 87.94 211 GLN B N 1
ATOM 6631 C CA . GLN B 1 211 ? 12.125 15.469 -16.75 1 87.94 211 GLN B CA 1
ATOM 6632 C C . GLN B 1 211 ? 12.688 16.688 -16.016 1 87.94 211 GLN B C 1
ATOM 6634 O O . GLN B 1 211 ? 12.219 17.031 -14.93 1 87.94 211 GLN B O 1
ATOM 6639 N N . ASP B 1 212 ? 13.625 17.297 -16.609 1 90.44 212 ASP B N 1
ATOM 6640 C CA . ASP B 1 212 ? 14.219 18.484 -16 1 90.44 212 ASP B CA 1
ATOM 6641 C C . ASP B 1 212 ? 13.195 19.609 -15.875 1 90.44 212 ASP B C 1
ATOM 6643 O O . ASP B 1 212 ? 13.109 20.266 -14.836 1 90.44 212 ASP B O 1
ATOM 6647 N N . LEU B 1 213 ? 12.484 19.766 -16.938 1 89.69 213 LEU B N 1
ATOM 6648 C CA . LEU B 1 213 ? 11.469 20.812 -16.953 1 89.69 213 LEU B CA 1
ATOM 6649 C C . LEU B 1 213 ? 10.414 20.547 -15.883 1 89.69 213 LEU B C 1
ATOM 6651 O O . LEU B 1 213 ? 9.984 21.469 -15.188 1 89.69 213 LEU B O 1
ATOM 6655 N N . PHE B 1 214 ? 9.984 19.328 -15.781 1 91.5 214 PHE B N 1
ATOM 6656 C CA . PHE B 1 214 ? 8.984 19 -14.781 1 91.5 214 PHE B CA 1
ATOM 6657 C C . PHE B 1 214 ? 9.477 19.344 -13.383 1 91.5 214 PHE B C 1
ATOM 6659 O O . PHE B 1 214 ? 8.797 20.047 -12.641 1 91.5 214 PHE B O 1
ATOM 6666 N N . GLN B 1 215 ? 10.625 18.875 -13.039 1 93.75 215 GLN B N 1
ATOM 6667 C CA . GLN B 1 215 ? 11.141 19.047 -11.688 1 93.75 215 GLN B CA 1
ATOM 6668 C C . GLN B 1 215 ? 11.406 20.516 -11.383 1 93.75 215 GLN B C 1
ATOM 6670 O O . GLN B 1 215 ? 11.094 21 -10.289 1 93.75 215 GLN B O 1
ATOM 6675 N N . LEU B 1 216 ? 11.93 21.188 -12.352 1 94.56 216 LEU B N 1
ATOM 6676 C CA . LEU B 1 216 ? 12.242 22.594 -12.117 1 94.56 216 LEU B CA 1
ATOM 6677 C C . LEU B 1 216 ? 10.977 23.422 -11.977 1 94.56 216 LEU B C 1
ATOM 6679 O O . LEU B 1 216 ? 10.875 24.281 -11.086 1 94.56 216 LEU B O 1
ATOM 6683 N N . HIS B 1 217 ? 10.023 23.172 -12.797 1 92.75 217 HIS B N 1
ATOM 6684 C CA . HIS B 1 217 ? 8.773 23.906 -12.648 1 92.75 217 HIS B CA 1
ATOM 6685 C C . HIS B 1 217 ? 8.102 23.594 -11.32 1 92.75 217 HIS B C 1
ATOM 6687 O O . HIS B 1 217 ? 7.469 24.469 -10.719 1 92.75 217 HIS B O 1
ATOM 6693 N N . MET B 1 218 ? 8.18 22.359 -10.922 1 92.19 218 MET B N 1
ATOM 6694 C CA . MET B 1 218 ? 7.648 22.031 -9.602 1 92.19 218 MET B CA 1
ATOM 6695 C C . MET B 1 218 ? 8.383 22.781 -8.508 1 92.19 218 MET B C 1
ATOM 6697 O O . MET B 1 218 ? 7.762 23.297 -7.574 1 92.19 218 MET B O 1
ATOM 6701 N N . ILE B 1 219 ? 9.672 22.828 -8.625 1 94.88 219 ILE B N 1
ATOM 6702 C CA . ILE B 1 219 ? 10.492 23.516 -7.637 1 94.88 219 ILE B CA 1
ATOM 6703 C C . ILE B 1 219 ? 10.188 25.016 -7.668 1 94.88 219 ILE B C 1
ATOM 6705 O O . ILE B 1 219 ? 10.086 25.656 -6.621 1 94.88 219 ILE B O 1
ATOM 6709 N N . PHE B 1 220 ? 10.008 25.547 -8.891 1 93.25 220 PHE B N 1
ATOM 6710 C CA . PHE B 1 220 ? 9.609 26.938 -9.016 1 93.25 220 PHE B CA 1
ATOM 6711 C C . PHE B 1 220 ? 8.266 27.188 -8.344 1 93.25 220 PHE B C 1
ATOM 6713 O O . PHE B 1 220 ? 8.078 28.188 -7.652 1 93.25 220 PHE B O 1
ATOM 6720 N N . ALA B 1 221 ? 7.375 26.266 -8.594 1 90.19 221 ALA B N 1
ATOM 6721 C CA . ALA B 1 221 ? 6.043 26.391 -8.016 1 90.19 221 ALA B CA 1
ATOM 6722 C C . ALA B 1 221 ? 6.109 26.438 -6.488 1 90.19 221 ALA B C 1
ATOM 6724 O O . ALA B 1 221 ? 5.5 27.312 -5.859 1 90.19 221 ALA B O 1
ATOM 6725 N N . ILE B 1 222 ? 6.844 25.594 -5.871 1 90.88 222 ILE B N 1
ATOM 6726 C CA . ILE B 1 222 ? 6.953 25.5 -4.418 1 90.88 222 ILE B CA 1
ATOM 6727 C C . ILE B 1 222 ? 7.707 26.719 -3.879 1 90.88 222 ILE B C 1
ATOM 6729 O O . ILE B 1 222 ? 7.32 27.297 -2.857 1 90.88 222 ILE B O 1
ATOM 6733 N N . GLY B 1 223 ? 8.773 27.094 -4.605 1 90.38 223 GLY B N 1
ATOM 6734 C CA . GLY B 1 223 ? 9.516 28.266 -4.203 1 90.38 223 GLY B CA 1
ATOM 6735 C C . GLY B 1 223 ? 8.68 29.547 -4.246 1 90.38 223 GLY B C 1
ATOM 6736 O O . GLY B 1 223 ? 8.797 30.391 -3.367 1 90.38 223 GLY B O 1
ATOM 6737 N N . ALA B 1 224 ? 7.852 29.641 -5.207 1 88.12 224 ALA B N 1
ATOM 6738 C CA . ALA B 1 224 ? 7.023 30.828 -5.387 1 88.12 224 ALA B CA 1
ATOM 6739 C C . ALA B 1 224 ? 6.035 30.984 -4.234 1 88.12 224 ALA B C 1
ATOM 6741 O O . ALA B 1 224 ? 5.66 32.094 -3.883 1 88.12 224 ALA B O 1
ATOM 6742 N N . MET B 1 225 ? 5.648 29.938 -3.678 1 84.31 225 MET B N 1
ATOM 6743 C CA . MET B 1 225 ? 4.695 29.984 -2.572 1 84.31 225 MET B CA 1
ATOM 6744 C C . MET B 1 225 ? 5.336 30.578 -1.323 1 84.31 225 MET B C 1
ATOM 6746 O O . MET B 1 225 ? 4.641 31.047 -0.426 1 84.31 225 MET B O 1
ATOM 6750 N N . ARG B 1 226 ? 6.594 30.625 -1.268 1 80.75 226 ARG B N 1
ATOM 6751 C CA . ARG B 1 226 ? 7.305 31.094 -0.083 1 80.75 226 ARG B CA 1
ATOM 6752 C C . ARG B 1 226 ? 7.844 32.5 -0.289 1 80.75 226 ARG B C 1
ATOM 6754 O O . ARG B 1 226 ? 8.453 33.094 0.615 1 80.75 226 ARG B O 1
ATOM 6761 N N . SER B 1 227 ? 7.516 32.969 -1.452 1 76.94 227 SER B N 1
ATOM 6762 C CA . SER B 1 227 ? 8.039 34.312 -1.763 1 76.94 227 SER B CA 1
ATOM 6763 C C . SER B 1 227 ? 7.211 35.406 -1.087 1 76.94 227 SER B C 1
ATOM 6765 O O . SER B 1 227 ? 5.98 35.312 -1.049 1 76.94 227 SER B O 1
ATOM 6767 N N . PRO B 1 228 ? 7.773 36.406 -0.248 1 64.25 228 PRO B N 1
ATOM 6768 C CA . PRO B 1 228 ? 7.078 37.438 0.488 1 64.25 228 PRO B CA 1
ATOM 6769 C C . PRO B 1 228 ? 6.266 38.375 -0.424 1 64.25 228 PRO B C 1
ATOM 6771 O O . PRO B 1 228 ? 5.582 39.281 0.058 1 64.25 228 PRO B O 1
ATOM 6774 N N . GLY B 1 229 ? 6.09 38.156 -1.711 1 60.53 229 GLY B N 1
ATOM 6775 C CA . GLY B 1 229 ? 5.242 39.125 -2.402 1 60.53 229 GLY B CA 1
ATOM 6776 C C . GLY B 1 229 ? 5.527 39.219 -3.891 1 60.53 229 GLY B C 1
ATOM 6777 O O . GLY B 1 229 ? 4.742 39.781 -4.648 1 60.53 229 GLY B O 1
ATOM 6778 N N . ARG B 1 230 ? 6.57 39 -4.227 1 56.19 230 ARG B N 1
ATOM 6779 C CA . ARG B 1 230 ? 6.934 39.344 -5.602 1 56.19 230 ARG B CA 1
ATOM 6780 C C . ARG B 1 230 ? 6.188 38.469 -6.598 1 56.19 230 ARG B C 1
ATOM 6782 O O . ARG B 1 230 ? 5.875 38.875 -7.707 1 56.19 230 ARG B O 1
ATOM 6789 N N . TRP B 1 231 ? 6.027 37.312 -6.219 1 57.88 231 TRP B N 1
ATOM 6790 C CA . TRP B 1 231 ? 5.465 36.375 -7.203 1 57.88 231 TRP B CA 1
ATOM 6791 C C . TRP B 1 231 ? 3.969 36.188 -6.969 1 57.88 231 TRP B C 1
ATOM 6793 O O . TRP B 1 231 ? 3.537 35.938 -5.836 1 57.88 231 TRP B O 1
ATOM 6803 N N . LYS B 1 232 ? 3.211 36.812 -7.754 1 54.75 232 LYS B N 1
ATOM 6804 C CA . LYS B 1 232 ? 1.76 36.688 -7.652 1 54.75 232 LYS B CA 1
ATOM 6805 C C . LYS B 1 232 ? 1.331 35.25 -7.469 1 54.75 232 LYS B C 1
ATOM 6807 O O . LYS B 1 232 ? 1.999 34.344 -7.957 1 54.75 232 LYS B O 1
ATOM 6812 N N . ASP B 1 233 ? 0.364 34.938 -6.449 1 56.66 233 ASP B N 1
ATOM 6813 C CA . ASP B 1 233 ? -0.26 33.656 -6.113 1 56.66 233 ASP B CA 1
ATOM 6814 C C . ASP B 1 233 ? -0.516 32.812 -7.367 1 56.66 233 ASP B C 1
ATOM 6816 O O . ASP B 1 233 ? -0.371 31.594 -7.348 1 56.66 233 ASP B O 1
ATOM 6820 N N . ASP B 1 234 ? -0.49 33.5 -8.383 1 70.44 234 ASP B N 1
ATOM 6821 C CA . ASP B 1 234 ? -0.828 32.844 -9.648 1 70.44 234 ASP B CA 1
ATOM 6822 C C . ASP B 1 234 ? 0.405 32.219 -10.281 1 70.44 234 ASP B C 1
ATOM 6824 O O . ASP B 1 234 ? 0.29 31.25 -11.039 1 70.44 234 ASP B O 1
ATOM 6828 N N . CYS B 1 235 ? 1.567 32.625 -9.664 1 81.19 235 CYS B N 1
ATOM 6829 C CA . CYS B 1 235 ? 2.801 32.125 -10.25 1 81.19 235 CYS B CA 1
ATOM 6830 C C . CYS B 1 235 ? 3.037 30.656 -9.844 1 81.19 235 CYS B C 1
ATOM 6832 O O . CYS B 1 235 ? 3.412 29.828 -10.68 1 81.19 235 CYS B O 1
ATOM 6834 N N . ALA B 1 236 ? 2.777 30.359 -8.648 1 86.38 236 ALA B N 1
ATOM 6835 C CA . ALA B 1 236 ? 2.957 28.984 -8.164 1 86.38 236 ALA B CA 1
ATOM 6836 C C . ALA B 1 236 ? 2.045 28.016 -8.906 1 86.38 236 ALA B C 1
ATOM 6838 O O . ALA B 1 236 ? 2.484 26.953 -9.344 1 86.38 236 ALA B O 1
ATOM 6839 N N . ARG B 1 237 ? 0.865 28.422 -9.062 1 81.88 237 ARG B N 1
ATOM 6840 C CA . ARG B 1 237 ? -0.123 27.609 -9.758 1 81.88 237 ARG B CA 1
ATOM 6841 C C . ARG B 1 237 ? 0.27 27.391 -11.219 1 81.88 237 ARG B C 1
ATOM 6843 O O . ARG B 1 237 ? 0.151 26.297 -11.742 1 81.88 237 ARG B O 1
ATOM 6850 N N . ASP B 1 238 ? 0.724 28.438 -11.789 1 83.19 238 ASP B N 1
ATOM 6851 C CA . ASP B 1 238 ? 1.077 28.359 -13.203 1 83.19 238 ASP B CA 1
ATOM 6852 C C . ASP B 1 238 ? 2.27 27.438 -13.422 1 83.19 238 ASP B C 1
ATOM 6854 O O . ASP B 1 238 ? 2.295 26.672 -14.383 1 83.19 238 ASP B O 1
ATOM 6858 N N . HIS B 1 239 ? 3.203 27.547 -12.578 1 89.44 239 HIS B N 1
ATOM 6859 C CA . HIS B 1 239 ? 4.344 26.641 -12.672 1 89.44 239 HIS B CA 1
ATOM 6860 C C . HIS B 1 239 ? 3.918 25.188 -12.43 1 89.44 239 HIS B C 1
ATOM 6862 O O . HIS B 1 239 ? 4.402 24.281 -13.102 1 89.44 239 HIS B O 1
ATOM 6868 N N . TYR B 1 240 ? 3.045 25.031 -11.508 1 87 240 TYR B N 1
ATOM 6869 C CA . TYR B 1 240 ? 2.535 23.688 -11.234 1 87 240 TYR B CA 1
ATOM 6870 C C . TYR B 1 240 ? 1.81 23.125 -12.445 1 87 240 TYR B C 1
ATOM 6872 O O . TYR B 1 240 ? 2.055 21.984 -12.852 1 87 240 TYR B O 1
ATOM 6880 N N . LEU B 1 241 ? 0.983 23.906 -13.031 1 80.12 241 LEU B N 1
ATOM 6881 C CA . LEU B 1 241 ? 0.212 23.453 -14.188 1 80.12 241 LEU B CA 1
ATOM 6882 C C . LEU B 1 241 ? 1.126 23.156 -15.367 1 80.12 241 LEU B C 1
ATOM 6884 O O . LEU B 1 241 ? 0.885 22.203 -16.125 1 80.12 241 LEU B O 1
ATOM 6888 N N . THR B 1 242 ? 2.148 23.922 -15.5 1 84.44 242 THR B N 1
ATOM 6889 C CA . THR B 1 242 ? 3.129 23.672 -16.562 1 84.44 242 THR B CA 1
ATOM 6890 C C . THR B 1 242 ? 3.842 22.344 -16.328 1 84.44 242 THR B C 1
ATOM 6892 O O . THR B 1 242 ? 4.051 21.578 -17.266 1 84.44 242 THR B O 1
ATOM 6895 N N . ALA B 1 243 ? 4.176 22.109 -15.07 1 86.62 243 ALA B N 1
ATOM 6896 C CA . ALA B 1 243 ? 4.801 20.828 -14.742 1 86.62 243 ALA B CA 1
ATOM 6897 C C . ALA B 1 243 ? 3.861 19.672 -15.039 1 86.62 243 ALA B C 1
ATOM 6899 O O . ALA B 1 243 ? 4.27 18.672 -15.648 1 86.62 243 ALA B O 1
ATOM 6900 N N . MET B 1 244 ? 2.592 19.781 -14.68 1 79.94 244 MET B N 1
ATOM 6901 C CA . MET B 1 244 ? 1.61 18.703 -14.828 1 79.94 244 MET B CA 1
ATOM 6902 C C . MET B 1 244 ? 1.335 18.422 -16.297 1 79.94 244 MET B C 1
ATOM 6904 O O . MET B 1 244 ? 0.968 17.297 -16.656 1 79.94 244 MET B O 1
ATOM 6908 N N . SER B 1 245 ? 1.55 19.359 -17.141 1 76.06 245 SER B N 1
ATOM 6909 C CA . SER B 1 245 ? 1.367 19.141 -18.562 1 76.06 245 SER B CA 1
ATOM 6910 C C . SER B 1 245 ? 2.402 18.172 -19.125 1 76.06 245 SER B C 1
ATOM 6912 O O . SER B 1 245 ? 2.221 17.625 -20.203 1 76.06 245 SER B O 1
ATOM 6914 N N . LYS B 1 246 ? 3.422 17.891 -18.344 1 73.06 246 LYS B N 1
ATOM 6915 C CA . LYS B 1 246 ? 4.496 16.984 -18.766 1 73.06 246 LYS B CA 1
ATOM 6916 C C . LYS B 1 246 ? 4.375 15.633 -18.078 1 73.06 246 LYS B C 1
ATOM 6918 O O . LYS B 1 246 ? 5.27 14.789 -18.188 1 73.06 246 LYS B O 1
ATOM 6923 N N . GLU B 1 247 ? 3.275 15.367 -17.406 1 68.81 247 GLU B N 1
ATOM 6924 C CA . GLU B 1 247 ? 3.105 14.219 -16.531 1 68.81 247 GLU B CA 1
ATOM 6925 C C . GLU B 1 247 ? 3.131 12.914 -17.328 1 68.81 247 GLU B C 1
ATOM 6927 O O . GLU B 1 247 ? 3.643 11.898 -16.844 1 68.81 247 GLU B O 1
ATOM 6932 N N . ALA B 1 248 ? 2.627 12.938 -18.484 1 57.91 248 ALA B N 1
ATOM 6933 C CA . ALA B 1 248 ? 2.49 11.734 -19.312 1 57.91 248 ALA B CA 1
ATOM 6934 C C . ALA B 1 248 ? 3.85 11.094 -19.578 1 57.91 248 ALA B C 1
ATOM 6936 O O . ALA B 1 248 ? 3.936 9.898 -19.844 1 57.91 248 ALA B O 1
ATOM 6937 N N . HIS B 1 249 ? 4.898 11.805 -19.375 1 57.19 249 HIS B N 1
ATOM 6938 C CA . HIS B 1 249 ? 6.23 11.32 -19.734 1 57.19 249 HIS B CA 1
ATOM 6939 C C . HIS B 1 249 ? 6.988 10.852 -18.484 1 57.19 249 HIS B C 1
ATOM 6941 O O . HIS B 1 249 ? 8.094 10.32 -18.609 1 57.19 249 HIS B O 1
ATOM 6947 N N . LEU B 1 250 ? 6.27 10.945 -17.422 1 63.91 250 LEU B N 1
ATOM 6948 C CA . LEU B 1 250 ? 6.961 10.695 -16.156 1 63.91 250 LEU B CA 1
ATOM 6949 C C . LEU B 1 250 ? 7.051 9.203 -15.875 1 63.91 250 LEU B C 1
ATOM 6951 O O . LEU B 1 250 ? 7.801 8.773 -14.992 1 63.91 250 LEU B O 1
ATOM 6955 N N . GLY B 1 251 ? 6.406 8.461 -16.672 1 59.59 251 GLY B N 1
ATOM 6956 C CA . GLY B 1 251 ? 6.473 7.02 -16.469 1 59.59 251 GLY B CA 1
ATOM 6957 C C . GLY B 1 251 ? 7.75 6.402 -17 1 59.59 251 GLY B C 1
ATOM 6958 O O . GLY B 1 251 ? 8.094 5.273 -16.641 1 59.59 251 GLY B O 1
ATOM 6959 N N . GLN B 1 252 ? 8.516 7.121 -17.672 1 64 252 GLN B N 1
ATOM 6960 C CA . GLN B 1 252 ? 9.695 6.57 -18.328 1 64 252 GLN B CA 1
ATOM 6961 C C . GLN B 1 252 ? 10.977 7.094 -17.688 1 64 252 GLN B C 1
ATOM 6963 O O . GLN B 1 252 ? 12.047 7.051 -18.297 1 64 252 GLN B O 1
ATOM 6968 N N . VAL B 1 253 ? 10.836 7.473 -16.484 1 76 253 VAL B N 1
ATOM 6969 C CA . VAL B 1 253 ? 12 8 -15.781 1 76 253 VAL B CA 1
ATOM 6970 C C . VAL B 1 253 ? 12.516 6.973 -14.773 1 76 253 VAL B C 1
ATOM 6972 O O . VAL B 1 253 ? 11.781 6.062 -14.383 1 76 253 VAL B O 1
ATOM 6975 N N . PRO B 1 254 ? 13.797 7.074 -14.484 1 81.88 254 PRO B N 1
ATOM 6976 C CA . PRO B 1 254 ? 14.344 6.16 -13.477 1 81.88 254 PRO B CA 1
ATOM 6977 C C . PRO B 1 254 ? 13.578 6.211 -12.156 1 81.88 254 PRO B C 1
ATOM 6979 O O . PRO B 1 254 ? 12.961 7.23 -11.828 1 81.88 254 PRO B O 1
ATOM 6982 N N . PRO B 1 255 ? 13.688 5.129 -11.406 1 84.5 255 PRO B N 1
ATOM 6983 C CA . PRO B 1 255 ? 12.875 4.992 -10.195 1 84.5 255 PRO B CA 1
ATOM 6984 C C . PRO B 1 255 ? 13.094 6.129 -9.203 1 84.5 255 PRO B C 1
ATOM 6986 O O . PRO B 1 255 ? 12.133 6.676 -8.656 1 84.5 255 PRO B O 1
ATOM 6989 N N . PRO B 1 256 ? 14.344 6.539 -8.953 1 91.19 256 PRO B N 1
ATOM 6990 C CA . PRO B 1 256 ? 14.5 7.645 -8 1 91.19 256 PRO B CA 1
ATOM 6991 C C . PRO B 1 256 ? 13.773 8.914 -8.453 1 91.19 256 PRO B C 1
ATOM 6993 O O . PRO B 1 256 ? 13.141 9.586 -7.633 1 91.19 256 PRO B O 1
ATOM 6996 N N . ALA B 1 257 ? 13.875 9.172 -9.734 1 89.56 257 ALA B N 1
ATOM 6997 C CA . ALA B 1 257 ? 13.227 10.367 -10.266 1 89.56 257 ALA B CA 1
ATOM 6998 C C . ALA B 1 257 ? 11.711 10.25 -10.172 1 89.56 257 ALA B C 1
ATOM 7000 O O . ALA B 1 257 ? 11.016 11.25 -9.961 1 89.56 257 ALA B O 1
ATOM 7001 N N . GLN B 1 258 ? 11.211 9.062 -10.352 1 87.31 258 GLN B N 1
ATOM 7002 C CA . GLN B 1 258 ? 9.773 8.852 -10.234 1 87.31 258 GLN B CA 1
ATOM 7003 C C . GLN B 1 258 ? 9.273 9.211 -8.836 1 87.31 258 GLN B C 1
ATOM 7005 O O . GLN B 1 258 ? 8.266 9.898 -8.68 1 87.31 258 GLN B O 1
ATOM 7010 N N . ILE B 1 259 ? 9.977 8.734 -7.844 1 93 259 ILE B N 1
ATOM 7011 C CA . ILE B 1 259 ? 9.578 8.984 -6.465 1 93 259 ILE B CA 1
ATOM 7012 C C . ILE B 1 259 ? 9.758 10.469 -6.137 1 93 259 ILE B C 1
ATOM 7014 O O . ILE B 1 259 ? 8.898 11.078 -5.504 1 93 259 ILE B O 1
ATOM 7018 N N . GLN B 1 260 ? 10.867 11.039 -6.602 1 93.88 260 GLN B N 1
ATOM 7019 C CA . GLN B 1 260 ? 11.117 12.453 -6.387 1 93.88 260 GLN B CA 1
ATOM 7020 C C . GLN B 1 260 ? 9.992 13.305 -6.98 1 93.88 260 GLN B C 1
ATOM 7022 O O . GLN B 1 260 ? 9.547 14.273 -6.359 1 93.88 260 GLN B O 1
ATOM 7027 N N . ASN B 1 261 ? 9.609 12.953 -8.156 1 89.12 261 ASN B N 1
ATOM 7028 C CA . ASN B 1 261 ? 8.531 13.688 -8.805 1 89.12 261 ASN B CA 1
ATOM 7029 C C . ASN B 1 261 ? 7.242 13.625 -7.992 1 89.12 261 ASN B C 1
ATOM 7031 O O . ASN B 1 261 ? 6.566 14.641 -7.812 1 89.12 261 ASN B O 1
ATOM 7035 N N . LEU B 1 262 ? 6.926 12.453 -7.492 1 89.19 262 LEU B N 1
ATOM 7036 C CA . LEU B 1 262 ? 5.742 12.289 -6.66 1 89.19 262 LEU B CA 1
ATOM 7037 C C . LEU B 1 262 ? 5.867 13.094 -5.367 1 89.19 262 LEU B C 1
ATOM 7039 O O . LEU B 1 262 ? 4.898 13.703 -4.914 1 89.19 262 LEU B O 1
ATOM 7043 N N . LEU B 1 263 ? 7.023 13.102 -4.812 1 93.5 263 LEU B N 1
ATOM 7044 C CA . LEU B 1 263 ? 7.254 13.844 -3.574 1 93.5 263 LEU B CA 1
ATOM 7045 C C . LEU B 1 263 ? 7.137 15.344 -3.809 1 93.5 263 LEU B C 1
ATOM 7047 O O . LEU B 1 263 ? 6.656 16.078 -2.943 1 93.5 263 LEU B O 1
ATOM 7051 N N . LEU B 1 264 ? 7.605 15.781 -4.984 1 91.88 264 LEU B N 1
ATOM 7052 C CA . LEU B 1 264 ? 7.441 17.188 -5.32 1 91.88 264 LEU B CA 1
ATOM 7053 C C . LEU B 1 264 ? 5.965 17.562 -5.402 1 91.88 264 LEU B C 1
ATOM 7055 O O . LEU B 1 264 ? 5.555 18.609 -4.883 1 91.88 264 LEU B O 1
ATOM 7059 N N . ILE B 1 265 ? 5.199 16.719 -5.996 1 87.12 265 ILE B N 1
ATOM 7060 C CA . ILE B 1 265 ? 3.762 16.953 -6.07 1 87.12 265 ILE B CA 1
ATOM 7061 C C . ILE B 1 265 ? 3.166 16.953 -4.664 1 87.12 265 ILE B C 1
ATOM 7063 O O . ILE B 1 265 ? 2.314 17.781 -4.348 1 87.12 265 ILE B O 1
ATOM 7067 N N . PHE B 1 266 ? 3.57 16.078 -3.896 1 90.62 266 PHE B N 1
ATOM 7068 C CA . PHE B 1 266 ? 3.096 15.969 -2.523 1 90.62 266 PHE B CA 1
ATOM 7069 C C . PHE B 1 266 ? 3.354 17.266 -1.754 1 90.62 266 PHE B C 1
ATOM 7071 O O . PHE B 1 266 ? 2.463 17.766 -1.071 1 90.62 266 PHE B O 1
ATOM 7078 N N . VAL B 1 267 ? 4.594 17.688 -1.843 1 91.31 267 VAL B N 1
ATOM 7079 C CA . VAL B 1 267 ? 4.969 18.906 -1.131 1 91.31 267 VAL B CA 1
ATOM 7080 C C . VAL B 1 267 ? 4.102 20.078 -1.609 1 91.31 267 VAL B C 1
ATOM 7082 O O . VAL B 1 267 ? 3.58 20.844 -0.799 1 91.31 267 VAL B O 1
ATOM 7085 N N . PHE B 1 268 ? 3.977 20.203 -2.854 1 87.62 268 PHE B N 1
ATOM 7086 C CA . PHE B 1 268 ? 3.145 21.266 -3.391 1 87.62 268 PHE B CA 1
ATOM 7087 C C . PHE B 1 268 ? 1.712 21.156 -2.883 1 87.62 268 PHE B C 1
ATOM 7089 O O . PHE B 1 268 ? 1.095 22.141 -2.506 1 87.62 268 PHE B O 1
ATOM 7096 N N . ALA B 1 269 ? 1.201 19.922 -2.9 1 83.44 269 ALA B N 1
ATOM 7097 C CA . ALA B 1 269 ? -0.174 19.672 -2.473 1 83.44 269 ALA B CA 1
ATOM 7098 C C . ALA B 1 269 ? -0.37 20.062 -1.009 1 83.44 269 ALA B C 1
ATOM 7100 O O . ALA B 1 269 ? -1.453 20.5 -0.616 1 83.44 269 ALA B O 1
ATOM 7101 N N . THR B 1 270 ? 0.602 19.938 -0.204 1 85.75 270 THR B N 1
ATOM 7102 C CA . THR B 1 270 ? 0.511 20.25 1.216 1 85.75 270 THR B CA 1
ATOM 7103 C C . THR B 1 270 ? 0.528 21.766 1.433 1 85.75 270 THR B C 1
ATOM 7105 O O . THR B 1 270 ? 0.024 22.266 2.443 1 85.75 270 THR B O 1
ATOM 7108 N N . LEU B 1 271 ? 1.061 22.484 0.44 1 85.69 271 LEU B N 1
ATOM 7109 C CA . LEU B 1 271 ? 1.309 23.906 0.646 1 85.69 271 LEU B CA 1
ATOM 7110 C C . LEU B 1 271 ? 0.293 24.75 -0.117 1 85.69 271 LEU B C 1
ATOM 7112 O O . LEU B 1 271 ? 0.234 25.969 0.062 1 85.69 271 LEU B O 1
ATOM 7116 N N . HIS B 1 272 ? -0.441 24.141 -0.88 1 78.75 272 HIS B N 1
ATOM 7117 C CA . HIS B 1 272 ? -1.362 24.922 -1.7 1 78.75 272 HIS B CA 1
ATOM 7118 C C . HIS B 1 272 ? -2.811 24.672 -1.3 1 78.75 272 HIS B C 1
ATOM 7120 O O . HIS B 1 272 ? -3.154 23.562 -0.875 1 78.75 272 HIS B O 1
ATOM 7126 N N . ASP B 1 273 ? -3.578 25.672 -1.374 1 73.31 273 ASP B N 1
ATOM 7127 C CA . ASP B 1 273 ? -4.969 25.578 -0.939 1 73.31 273 ASP B CA 1
ATOM 7128 C C . ASP B 1 273 ? -5.848 25 -2.041 1 73.31 273 ASP B C 1
ATOM 7130 O O . ASP B 1 273 ? -7.02 24.688 -1.81 1 73.31 273 ASP B O 1
ATOM 7134 N N . VAL B 1 274 ? -5.27 24.922 -3.291 1 61.59 274 VAL B N 1
ATOM 7135 C CA . VAL B 1 274 ? -6.105 24.453 -4.391 1 61.59 274 VAL B CA 1
ATOM 7136 C C . VAL B 1 274 ? -6.219 22.938 -4.344 1 61.59 274 VAL B C 1
ATOM 7138 O O . VAL B 1 274 ? -5.316 22.266 -3.85 1 61.59 274 VAL B O 1
ATOM 7141 N N . GLY B 1 275 ? -7.426 22.5 -4.406 1 58 275 GLY B N 1
ATOM 7142 C CA . GLY B 1 275 ? -7.832 21.109 -4.301 1 58 275 GLY B CA 1
ATOM 7143 C C . GLY B 1 275 ? -7.129 20.203 -5.289 1 58 275 GLY B C 1
ATOM 7144 O O . GLY B 1 275 ? -7.582 20.047 -6.426 1 58 275 GLY B O 1
ATOM 7145 N N . ILE B 1 276 ? -5.73 19.969 -5.016 1 61.25 276 ILE B N 1
ATOM 7146 C CA . ILE B 1 276 ? -5.043 18.922 -5.762 1 61.25 276 ILE B CA 1
ATOM 7147 C C . ILE B 1 276 ? -5.469 17.547 -5.242 1 61.25 276 ILE B C 1
ATOM 7149 O O . ILE B 1 276 ? -6.445 17.438 -4.496 1 61.25 276 ILE B O 1
ATOM 7153 N N . ALA B 1 277 ? -4.816 16.438 -5.688 1 59.44 277 ALA B N 1
ATOM 7154 C CA . ALA B 1 277 ? -5.062 15.07 -5.258 1 59.44 277 ALA B CA 1
ATOM 7155 C C . ALA B 1 277 ? -4.801 14.898 -3.766 1 59.44 277 ALA B C 1
ATOM 7157 O O . ALA B 1 277 ? -4.188 15.766 -3.137 1 59.44 277 ALA B O 1
ATOM 7158 N N . SER B 1 278 ? -5.492 14.023 -3.135 1 72.56 278 SER B N 1
ATOM 7159 C CA . SER B 1 278 ? -5.262 13.656 -1.742 1 72.56 278 SER B CA 1
ATOM 7160 C C . SER B 1 278 ? -3.779 13.414 -1.472 1 72.56 278 SER B C 1
ATOM 7162 O O . SER B 1 278 ? -3.123 12.664 -2.193 1 72.56 278 SER B O 1
ATOM 7164 N N . THR B 1 279 ? -3.303 14.242 -0.542 1 82.19 279 THR B N 1
ATOM 7165 C CA . THR B 1 279 ? -1.905 14.07 -0.162 1 82.19 279 THR B CA 1
ATOM 7166 C C . THR B 1 279 ? -1.632 12.617 0.235 1 82.19 279 THR B C 1
ATOM 7168 O O . THR B 1 279 ? -0.556 12.086 -0.046 1 82.19 279 THR B O 1
ATOM 7171 N N . TRP B 1 280 ? -2.621 11.953 0.858 1 85.88 280 TRP B N 1
ATOM 7172 C CA . TRP B 1 280 ? -2.461 10.555 1.252 1 85.88 280 TRP B CA 1
ATOM 7173 C C . TRP B 1 280 ? -2.303 9.664 0.029 1 85.88 280 TRP B C 1
ATOM 7175 O O . TRP B 1 280 ? -1.449 8.773 0.009 1 85.88 280 TRP B O 1
ATOM 7185 N N . GLU B 1 281 ? -3.086 9.922 -0.998 1 81.75 281 GLU B N 1
ATOM 7186 C CA . GLU B 1 281 ? -3.02 9.109 -2.205 1 81.75 281 GLU B CA 1
ATOM 7187 C C . GLU B 1 281 ? -1.68 9.281 -2.916 1 81.75 281 GLU B C 1
ATOM 7189 O O . GLU B 1 281 ? -1.118 8.32 -3.439 1 81.75 281 GLU B O 1
ATOM 7194 N N . ILE B 1 282 ? -1.236 10.5 -2.918 1 82.94 282 ILE B N 1
ATOM 7195 C CA . ILE B 1 282 ? 0.03 10.789 -3.586 1 82.94 282 ILE B CA 1
ATOM 7196 C C . ILE B 1 282 ? 1.162 10.047 -2.879 1 82.94 282 ILE B C 1
ATOM 7198 O O . ILE B 1 282 ? 1.977 9.383 -3.525 1 82.94 282 ILE B O 1
ATOM 7202 N N . ILE B 1 283 ? 1.133 10.172 -1.569 1 90.38 283 ILE B N 1
ATOM 7203 C CA . ILE B 1 283 ? 2.24 9.578 -0.828 1 90.38 283 ILE B CA 1
ATOM 7204 C C . ILE B 1 283 ? 2.129 8.055 -0.868 1 90.38 283 ILE B C 1
ATOM 7206 O O . ILE B 1 283 ? 3.143 7.352 -0.896 1 90.38 283 ILE B O 1
ATOM 7210 N N . ARG B 1 284 ? 0.913 7.539 -0.848 1 89.25 284 ARG B N 1
ATOM 7211 C CA . ARG B 1 284 ? 0.727 6.098 -0.983 1 89.25 284 ARG B CA 1
ATOM 7212 C C . ARG B 1 284 ? 1.282 5.598 -2.312 1 89.25 284 ARG B C 1
ATOM 7214 O O . ARG B 1 284 ? 1.866 4.512 -2.377 1 89.25 284 ARG B O 1
ATOM 7221 N N . GLN B 1 285 ? 1.08 6.406 -3.309 1 85.06 285 GLN B N 1
ATOM 7222 C CA . GLN B 1 285 ? 1.642 6.066 -4.613 1 85.06 285 GLN B CA 1
ATOM 7223 C C . GLN B 1 285 ? 3.168 6.078 -4.574 1 85.06 285 GLN B C 1
ATOM 7225 O O . GLN B 1 285 ? 3.816 5.203 -5.145 1 85.06 285 GLN B O 1
ATOM 7230 N N . ALA B 1 286 ? 3.705 7.07 -3.973 1 90.81 286 ALA B N 1
ATOM 7231 C CA . ALA B 1 286 ? 5.16 7.137 -3.84 1 90.81 286 ALA B CA 1
ATOM 7232 C C . ALA B 1 286 ? 5.703 5.906 -3.121 1 90.81 286 ALA B C 1
ATOM 7234 O O . ALA B 1 286 ? 6.711 5.336 -3.535 1 90.81 286 ALA B O 1
ATOM 7235 N N . MET B 1 287 ? 5.016 5.504 -2.076 1 94.81 287 MET B N 1
ATOM 7236 C CA . MET B 1 287 ? 5.441 4.34 -1.304 1 94.81 287 MET B CA 1
ATOM 7237 C C . MET B 1 287 ? 5.344 3.066 -2.137 1 94.81 287 MET B C 1
ATOM 7239 O O . MET B 1 287 ? 6.172 2.164 -2.002 1 94.81 287 MET B O 1
ATOM 7243 N N . ARG B 1 288 ? 4.285 2.992 -2.924 1 88 288 ARG B N 1
ATOM 7244 C CA . ARG B 1 288 ? 4.148 1.849 -3.82 1 88 288 ARG B CA 1
ATOM 7245 C C . ARG B 1 288 ? 5.348 1.745 -4.758 1 88 288 ARG B C 1
ATOM 7247 O O . ARG B 1 288 ? 5.875 0.654 -4.98 1 88 288 ARG B O 1
ATOM 7254 N N . VAL B 1 289 ? 5.766 2.869 -5.312 1 87.19 289 VAL B N 1
ATOM 7255 C CA . VAL B 1 289 ? 6.918 2.881 -6.211 1 87.19 289 VAL B CA 1
ATOM 7256 C C . VAL B 1 289 ? 8.172 2.482 -5.438 1 87.19 289 VAL B C 1
ATOM 7258 O O . VAL B 1 289 ? 9.023 1.753 -5.957 1 87.19 289 VAL B O 1
ATOM 7261 N N . CYS B 1 290 ? 8.289 2.939 -4.211 1 93.62 290 CYS B N 1
ATOM 7262 C CA . CYS B 1 290 ? 9.414 2.551 -3.369 1 93.62 290 CYS B CA 1
ATOM 7263 C C . CYS B 1 290 ? 9.484 1.036 -3.223 1 93.62 290 CYS B C 1
ATOM 7265 O O . CYS B 1 290 ? 10.562 0.448 -3.338 1 93.62 290 CYS B O 1
ATOM 7267 N N . VAL B 1 291 ? 8.352 0.418 -2.996 1 90.5 291 VAL B N 1
ATOM 7268 C CA . VAL B 1 291 ? 8.305 -1.027 -2.799 1 90.5 291 VAL B CA 1
ATOM 7269 C C . VAL B 1 291 ? 8.609 -1.737 -4.117 1 90.5 291 VAL B C 1
ATOM 7271 O O . VAL B 1 291 ? 9.383 -2.697 -4.148 1 90.5 291 VAL B O 1
ATOM 7274 N N . LYS B 1 292 ? 7.965 -1.193 -5.141 1 83.19 292 LYS B N 1
ATOM 7275 C CA . LYS B 1 292 ? 8.133 -1.792 -6.461 1 83.19 292 LYS B CA 1
ATOM 7276 C C . LYS B 1 292 ? 9.609 -1.901 -6.832 1 83.19 292 LYS B C 1
ATOM 7278 O O . LYS B 1 292 ? 10.039 -2.898 -7.418 1 83.19 292 LYS B O 1
ATOM 7283 N N . TYR B 1 293 ? 10.391 -0.89 -6.41 1 85.69 293 TYR B N 1
ATOM 7284 C CA . TYR B 1 293 ? 11.781 -0.858 -6.844 1 85.69 293 TYR B CA 1
ATOM 7285 C C . TYR B 1 293 ? 12.719 -1.14 -5.676 1 85.69 293 TYR B C 1
ATOM 7287 O O . TYR B 1 293 ? 13.938 -0.989 -5.801 1 85.69 293 TYR B O 1
ATOM 7295 N N . GLY B 1 294 ? 12.258 -1.471 -4.527 1 89.88 294 GLY B N 1
ATOM 7296 C CA . GLY B 1 294 ? 13.039 -2.006 -3.42 1 89.88 294 GLY B CA 1
ATOM 7297 C C . GLY B 1 294 ? 13.75 -0.935 -2.617 1 89.88 294 GLY B C 1
ATOM 7298 O O . GLY B 1 294 ? 14.797 -1.194 -2.016 1 89.88 294 GLY B O 1
ATOM 7299 N N . PHE B 1 295 ? 13.234 0.307 -2.615 1 94.44 295 PHE B N 1
ATOM 7300 C CA . PHE B 1 295 ? 13.875 1.393 -1.879 1 94.44 295 PHE B CA 1
ATOM 7301 C C . PHE B 1 295 ? 13.82 1.133 -0.378 1 94.44 295 PHE B C 1
ATOM 7303 O O . PHE B 1 295 ? 14.562 1.748 0.39 1 94.44 295 PHE B O 1
ATOM 7310 N N . HIS B 1 296 ? 12.992 0.249 0.117 1 94.44 296 HIS B N 1
ATOM 7311 C CA . HIS B 1 296 ? 12.836 -0.04 1.538 1 94.44 296 HIS B CA 1
ATOM 7312 C C . HIS B 1 296 ? 13.883 -1.04 2.016 1 94.44 296 HIS B C 1
ATOM 7314 O O . HIS B 1 296 ? 14.008 -1.283 3.217 1 94.44 296 HIS B O 1
ATOM 7320 N N . SER B 1 297 ? 14.625 -1.546 1.097 1 90 297 SER B N 1
ATOM 7321 C CA . SER B 1 297 ? 15.484 -2.682 1.42 1 90 297 SER B CA 1
ATOM 7322 C C . SER B 1 297 ? 16.953 -2.307 1.309 1 90 297 SER B C 1
ATOM 7324 O O . SER B 1 297 ? 17.359 -1.59 0.388 1 90 297 SER B O 1
ATOM 7326 N N . ARG B 1 298 ? 17.766 -2.85 2.143 1 88.25 298 ARG B N 1
ATOM 7327 C CA . ARG B 1 298 ? 19.203 -2.674 2.1 1 88.25 298 ARG B CA 1
ATOM 7328 C C . ARG B 1 298 ? 19.812 -3.455 0.942 1 88.25 298 ARG B C 1
ATOM 7330 O O . ARG B 1 298 ? 20.906 -3.119 0.467 1 88.25 298 ARG B O 1
ATOM 7337 N N . GLU B 1 299 ? 19.078 -4.41 0.479 1 76.69 299 GLU B N 1
ATOM 7338 C CA . GLU B 1 299 ? 19.578 -5.281 -0.583 1 76.69 299 GLU B CA 1
ATOM 7339 C C . GLU B 1 299 ? 19.766 -4.512 -1.886 1 76.69 299 GLU B C 1
ATOM 7341 O O . GLU B 1 299 ? 20.578 -4.91 -2.734 1 76.69 299 GLU B O 1
ATOM 7346 N N . THR B 1 300 ? 19.062 -3.418 -2.014 1 81.62 300 THR B N 1
ATOM 7347 C CA . THR B 1 300 ? 19.125 -2.664 -3.262 1 81.62 300 THR B CA 1
ATOM 7348 C C . THR B 1 300 ? 20.047 -1.464 -3.127 1 81.62 300 THR B C 1
ATOM 7350 O O . THR B 1 300 ? 20.016 -0.551 -3.955 1 81.62 300 THR B O 1
ATOM 7353 N N . ALA B 1 301 ? 20.844 -1.502 -2.094 1 87.44 301 ALA B N 1
ATOM 7354 C CA . ALA B 1 301 ? 21.812 -0.418 -1.882 1 87.44 301 ALA B CA 1
ATOM 7355 C C . ALA B 1 301 ? 22.75 -0.274 -3.078 1 87.44 301 ALA B C 1
ATOM 7357 O O . ALA B 1 301 ? 23.094 -1.264 -3.727 1 87.44 301 ALA B O 1
ATOM 7358 N N . VAL B 1 302 ? 23.062 0.965 -3.391 1 88.44 302 VAL B N 1
ATOM 7359 C CA . VAL B 1 302 ? 23.953 1.237 -4.516 1 88.44 302 VAL B CA 1
ATOM 7360 C C . VAL B 1 302 ? 25.375 1.513 -4.004 1 88.44 302 VAL B C 1
ATOM 7362 O O . VAL B 1 302 ? 25.547 1.984 -2.877 1 88.44 302 VAL B O 1
ATOM 7365 N N . GLU B 1 303 ? 26.359 1.352 -4.832 1 89.19 303 GLU B N 1
ATOM 7366 C CA . GLU B 1 303 ? 27.766 1.459 -4.457 1 89.19 303 GLU B CA 1
ATOM 7367 C C . GLU B 1 303 ? 28.172 2.916 -4.277 1 89.19 303 GLU B C 1
ATOM 7369 O O . GLU B 1 303 ? 28.953 3.24 -3.383 1 89.19 303 GLU B O 1
ATOM 7374 N N . ASP B 1 304 ? 27.688 3.783 -5.105 1 91.25 304 ASP B N 1
ATOM 7375 C CA . ASP B 1 304 ? 28 5.203 -4.973 1 91.25 304 ASP B CA 1
ATOM 7376 C C . ASP B 1 304 ? 27.422 5.777 -3.684 1 91.25 304 ASP B C 1
ATOM 7378 O O . ASP B 1 304 ? 26.203 5.816 -3.506 1 91.25 304 ASP B O 1
ATOM 7382 N N . LEU B 1 305 ? 28.297 6.258 -2.848 1 91.19 305 LEU B N 1
ATOM 7383 C CA . LEU B 1 305 ? 27.906 6.676 -1.507 1 91.19 305 LEU B CA 1
ATOM 7384 C C . LEU B 1 305 ? 26.906 7.82 -1.566 1 91.19 305 LEU B C 1
ATOM 7386 O O . LEU B 1 305 ? 25.938 7.852 -0.793 1 91.19 305 LEU B O 1
ATOM 7390 N N . ILE B 1 306 ? 27.156 8.781 -2.402 1 92.38 306 ILE B N 1
ATOM 7391 C CA . ILE B 1 306 ? 26.297 9.945 -2.494 1 92.38 306 ILE B CA 1
ATOM 7392 C C . ILE B 1 306 ? 24.922 9.531 -3.039 1 92.38 306 ILE B C 1
ATOM 7394 O O . ILE B 1 306 ? 23.891 9.992 -2.553 1 92.38 306 ILE B O 1
ATOM 7398 N N . GLN B 1 307 ? 24.969 8.688 -4.031 1 92.94 307 GLN B N 1
ATOM 7399 C CA . GLN B 1 307 ? 23.703 8.188 -4.586 1 92.94 307 GLN B CA 1
ATOM 7400 C C . GLN B 1 307 ? 22.953 7.352 -3.561 1 92.94 307 GLN B C 1
ATOM 7402 O O . GLN B 1 307 ? 21.719 7.379 -3.521 1 92.94 307 GLN B O 1
ATOM 7407 N N . GLU B 1 308 ? 23.672 6.629 -2.824 1 95.5 308 GLU B N 1
ATOM 7408 C CA . GLU B 1 308 ? 23.031 5.844 -1.773 1 95.5 308 GLU B CA 1
ATOM 7409 C C . GLU B 1 308 ? 22.406 6.742 -0.717 1 95.5 308 GLU B C 1
ATOM 7411 O O . GLU B 1 308 ? 21.297 6.457 -0.231 1 95.5 308 GLU B O 1
ATOM 7416 N N . GLN B 1 309 ? 23.078 7.816 -0.343 1 95.81 309 GLN B N 1
ATOM 7417 C CA . GLN B 1 309 ? 22.5 8.75 0.617 1 95.81 309 GLN B CA 1
ATOM 7418 C C . GLN B 1 309 ? 21.234 9.391 0.065 1 95.81 309 GLN B C 1
ATOM 7420 O O . GLN B 1 309 ? 20.266 9.586 0.797 1 95.81 309 GLN B O 1
ATOM 7425 N N . LEU B 1 310 ? 21.312 9.742 -1.185 1 96.25 310 LEU B N 1
ATOM 7426 C CA . LEU B 1 310 ? 20.109 10.305 -1.803 1 96.25 310 LEU B CA 1
ATOM 7427 C C . LEU B 1 310 ? 18.969 9.289 -1.797 1 96.25 310 LEU B C 1
ATOM 7429 O O . LEU B 1 310 ? 17.828 9.648 -1.52 1 96.25 310 LEU B O 1
ATOM 7433 N N . ARG B 1 311 ? 19.266 8.023 -2.129 1 96.69 311 ARG B N 1
ATOM 7434 C CA . ARG B 1 311 ? 18.281 6.949 -2.1 1 96.69 311 ARG B CA 1
ATOM 7435 C C . ARG B 1 311 ? 17.641 6.828 -0.72 1 96.69 311 ARG B C 1
ATOM 7437 O O . ARG B 1 311 ? 16.422 6.727 -0.603 1 96.69 311 ARG B O 1
ATOM 7444 N N . ARG B 1 312 ? 18.438 6.867 0.283 1 97.75 312 ARG B N 1
ATOM 7445 C CA . ARG B 1 312 ? 17.953 6.801 1.654 1 97.75 312 ARG B CA 1
ATOM 7446 C C . ARG B 1 312 ? 17.047 7.992 1.976 1 97.75 312 ARG B C 1
ATOM 7448 O O . ARG B 1 312 ? 15.984 7.828 2.566 1 97.75 312 ARG B O 1
ATOM 7455 N N . ARG B 1 313 ? 17.484 9.156 1.562 1 97.94 313 ARG B N 1
ATOM 7456 C CA . ARG B 1 313 ? 16.703 10.367 1.816 1 97.94 313 ARG B CA 1
ATOM 7457 C C . ARG B 1 313 ? 15.344 10.305 1.134 1 97.94 313 ARG B C 1
ATOM 7459 O O . ARG B 1 313 ? 14.336 10.703 1.712 1 97.94 313 ARG B O 1
ATOM 7466 N N . ILE B 1 314 ? 15.367 9.82 -0.061 1 97.81 314 ILE B N 1
ATOM 7467 C CA . ILE B 1 314 ? 14.133 9.695 -0.831 1 97.81 314 ILE B CA 1
ATOM 7468 C C . ILE B 1 314 ? 13.164 8.773 -0.105 1 97.81 314 ILE B C 1
ATOM 7470 O O . ILE B 1 314 ? 12.008 9.133 0.14 1 97.81 314 ILE B O 1
ATOM 7474 N N . PHE B 1 315 ? 13.648 7.594 0.321 1 98.19 315 PHE B N 1
ATOM 7475 C CA . PHE B 1 315 ? 12.773 6.629 0.976 1 98.19 315 PHE B CA 1
ATOM 7476 C C . PHE B 1 315 ? 12.234 7.188 2.285 1 98.19 315 PHE B C 1
ATOM 7478 O O . PHE B 1 315 ? 11.031 7.113 2.545 1 98.19 315 PHE B O 1
ATOM 7485 N N . TRP B 1 316 ? 13.062 7.691 3.066 1 98.38 316 TRP B N 1
ATOM 7486 C CA . TRP B 1 316 ? 12.648 8.102 4.402 1 98.38 316 TRP B CA 1
ATOM 7487 C C . TRP B 1 316 ? 11.781 9.352 4.344 1 98.38 316 TRP B C 1
ATOM 7489 O O . TRP B 1 316 ? 10.922 9.562 5.203 1 98.38 316 TRP B O 1
ATOM 7499 N N . SER B 1 317 ? 11.992 10.234 3.311 1 97.94 317 SER B N 1
ATOM 7500 C CA . SER B 1 317 ? 11.062 11.336 3.107 1 97.94 317 SER B CA 1
ATOM 7501 C C . SER B 1 317 ? 9.656 10.828 2.799 1 97.94 317 SER B C 1
ATOM 7503 O O . SER B 1 317 ? 8.672 11.359 3.316 1 97.94 317 SER B O 1
ATOM 7505 N N . ALA B 1 318 ? 9.586 9.805 1.978 1 97.5 318 ALA B N 1
ATOM 7506 C CA . ALA B 1 318 ? 8.297 9.188 1.688 1 97.5 318 ALA B CA 1
ATOM 7507 C C . ALA B 1 318 ? 7.723 8.516 2.932 1 97.5 318 ALA B C 1
ATOM 7509 O O . ALA B 1 318 ? 6.523 8.609 3.195 1 97.5 318 ALA B O 1
ATOM 7510 N N . TYR B 1 319 ? 8.57 7.887 3.697 1 97.88 319 TYR B N 1
ATOM 7511 C CA . TYR B 1 319 ? 8.188 7.176 4.914 1 97.88 319 TYR B CA 1
ATOM 7512 C C . TYR B 1 319 ? 7.531 8.117 5.914 1 97.88 319 TYR B C 1
ATOM 7514 O O . TYR B 1 319 ? 6.43 7.852 6.398 1 97.88 319 TYR B O 1
ATOM 7522 N N . ILE B 1 320 ? 8.172 9.195 6.227 1 97.56 320 ILE B N 1
ATOM 7523 C CA . ILE B 1 320 ? 7.648 10.078 7.262 1 97.56 320 ILE B CA 1
ATOM 7524 C C . ILE B 1 320 ? 6.344 10.711 6.785 1 97.56 320 ILE B C 1
ATOM 7526 O O . ILE B 1 320 ? 5.426 10.93 7.578 1 97.56 320 ILE B O 1
ATOM 7530 N N . SER B 1 321 ? 6.277 11.008 5.543 1 94.94 321 SER B N 1
ATOM 7531 C CA . SER B 1 321 ? 5.07 11.602 4.98 1 94.94 321 SER B CA 1
ATOM 7532 C C . SER B 1 321 ? 3.9 10.625 5.02 1 94.94 321 SER B C 1
ATOM 7534 O O . SER B 1 321 ? 2.773 11.008 5.34 1 94.94 321 SER B O 1
ATOM 7536 N N . ASP B 1 322 ? 4.164 9.391 4.715 1 95.31 322 ASP B N 1
ATOM 7537 C CA . ASP B 1 322 ? 3.125 8.367 4.773 1 95.31 322 ASP B CA 1
ATOM 7538 C C . ASP B 1 322 ? 2.602 8.203 6.199 1 95.31 322 ASP B C 1
ATOM 7540 O O . ASP B 1 322 ? 1.391 8.133 6.418 1 95.31 322 ASP B O 1
ATOM 7544 N N . ARG B 1 323 ? 3.518 8.094 7.113 1 95 323 ARG B N 1
ATOM 7545 C CA . ARG B 1 323 ? 3.107 7.922 8.5 1 95 323 ARG B CA 1
ATOM 7546 C C . ARG B 1 323 ? 2.266 9.102 8.977 1 95 323 ARG B C 1
ATOM 7548 O O . ARG B 1 323 ? 1.251 8.914 9.648 1 95 323 ARG B O 1
ATOM 7555 N N . HIS B 1 324 ? 2.756 10.234 8.57 1 90.81 324 HIS B N 1
ATOM 7556 C CA . HIS B 1 324 ? 2.041 11.43 8.992 1 90.81 324 HIS B CA 1
ATOM 7557 C C . HIS B 1 324 ? 0.637 11.477 8.398 1 90.81 324 HIS B C 1
ATOM 7559 O O . HIS B 1 324 ? -0.34 11.688 9.117 1 90.81 324 HIS B O 1
ATOM 7565 N N . CYS B 1 325 ? 0.502 11.266 7.121 1 87 325 CYS B N 1
ATOM 7566 C CA . CYS B 1 325 ? -0.785 11.328 6.438 1 87 325 CYS B CA 1
ATOM 7567 C C . CYS B 1 325 ? -1.716 10.227 6.93 1 87 325 CYS B C 1
ATOM 7569 O O . CYS B 1 325 ? -2.887 10.484 7.219 1 87 325 CYS B O 1
ATOM 7571 N N . SER B 1 326 ? -1.189 9.031 7.012 1 88.44 326 SER B N 1
ATOM 7572 C CA . SER B 1 326 ? -2.002 7.879 7.395 1 88.44 326 SER B CA 1
ATOM 7573 C C . SER B 1 326 ? -2.5 8.008 8.828 1 88.44 326 SER B C 1
ATOM 7575 O O . SER B 1 326 ? -3.68 7.785 9.109 1 88.44 326 SER B O 1
ATOM 7577 N N . GLN B 1 327 ? -1.692 8.406 9.742 1 83 327 GLN B N 1
ATOM 7578 C CA . GLN B 1 327 ? -2.064 8.508 11.148 1 83 327 GLN B CA 1
ATOM 7579 C C . GLN B 1 327 ? -3.074 9.633 11.367 1 83 327 GLN B C 1
ATOM 7581 O O . GLN B 1 327 ? -3.973 9.516 12.203 1 83 327 GLN B O 1
ATOM 7586 N N . ASN B 1 328 ? -2.836 10.664 10.633 1 78.31 328 ASN B N 1
ATOM 7587 C CA . ASN B 1 328 ? -3.768 11.781 10.773 1 78.31 328 ASN B CA 1
ATOM 7588 C C . ASN B 1 328 ? -5.168 11.406 10.289 1 78.31 328 ASN B C 1
ATOM 7590 O O . ASN B 1 328 ? -6.16 11.938 10.781 1 78.31 328 ASN B O 1
ATOM 7594 N N . LEU B 1 329 ? -5.191 10.469 9.406 1 77.44 329 LEU B N 1
ATOM 7595 C CA . LEU B 1 329 ? -6.469 10.039 8.852 1 77.44 329 LEU B CA 1
ATOM 7596 C C . LEU B 1 329 ? -6.973 8.789 9.562 1 77.44 329 LEU B C 1
ATOM 7598 O O . LEU B 1 329 ? -8.094 8.336 9.305 1 77.44 329 LEU B O 1
ATOM 7602 N N . GLY B 1 330 ? -6.16 8.266 10.461 1 78.56 330 GLY B N 1
ATOM 7603 C CA . GLY B 1 330 ? -6.516 7.02 11.117 1 78.56 330 GLY B CA 1
ATOM 7604 C C . GLY B 1 330 ? -6.477 5.824 10.18 1 78.56 330 GLY B C 1
ATOM 7605 O O . GLY B 1 330 ? -7.266 4.891 10.336 1 78.56 330 GLY B O 1
ATOM 7606 N N . ARG B 1 331 ? -5.707 5.875 9.156 1 84.25 331 ARG B N 1
ATOM 7607 C CA . ARG B 1 331 ? -5.566 4.805 8.18 1 84.25 331 ARG B CA 1
ATOM 7608 C C . ARG B 1 331 ? -4.285 4.012 8.414 1 84.25 331 ARG B C 1
ATOM 7610 O O . ARG B 1 331 ? -3.326 4.527 8.992 1 84.25 331 ARG B O 1
ATOM 7617 N N . PRO B 1 332 ? -4.293 2.738 8.008 1 89.69 332 PRO B N 1
ATOM 7618 C CA . PRO B 1 332 ? -3.064 1.946 8.109 1 89.69 332 PRO B CA 1
ATOM 7619 C C . PRO B 1 332 ? -1.914 2.531 7.297 1 89.69 332 PRO B C 1
ATOM 7621 O O . PRO B 1 332 ? -2.143 3.164 6.262 1 89.69 332 PRO B O 1
ATOM 7624 N N . VAL B 1 333 ? -0.765 2.283 7.789 1 93.19 333 VAL B N 1
ATOM 7625 C CA . VAL B 1 333 ? 0.431 2.781 7.117 1 93.19 333 VAL B CA 1
ATOM 7626 C C . VAL B 1 333 ? 0.768 1.883 5.93 1 93.19 333 VAL B C 1
ATOM 7628 O O . VAL B 1 333 ? 0.264 0.762 5.824 1 93.19 333 VAL B O 1
ATOM 7631 N N . ALA B 1 334 ? 1.596 2.393 5.047 1 92.56 334 ALA B N 1
ATOM 7632 C CA . ALA B 1 334 ? 1.884 1.724 3.779 1 92.56 334 ALA B CA 1
ATOM 7633 C C . ALA B 1 334 ? 2.787 0.512 3.992 1 92.56 334 ALA B C 1
ATOM 7635 O O . ALA B 1 334 ? 2.723 -0.459 3.234 1 92.56 334 ALA B O 1
ATOM 7636 N N . LEU B 1 335 ? 3.693 0.584 4.949 1 93.81 335 LEU B N 1
ATOM 7637 C CA . LEU B 1 335 ? 4.684 -0.465 5.16 1 93.81 335 LEU B CA 1
ATOM 7638 C C . LEU B 1 335 ? 4.855 -0.764 6.645 1 93.81 335 LEU B C 1
ATOM 7640 O O . LEU B 1 335 ? 4.926 0.156 7.465 1 93.81 335 LEU B O 1
ATOM 7644 N N . ALA B 1 336 ? 4.914 -2.035 6.883 1 91.38 336 ALA B N 1
ATOM 7645 C CA . ALA B 1 336 ? 5.223 -2.432 8.258 1 91.38 336 ALA B CA 1
ATOM 7646 C C . ALA B 1 336 ? 6.695 -2.191 8.578 1 91.38 336 ALA B C 1
ATOM 7648 O O . ALA B 1 336 ? 7.551 -2.275 7.691 1 91.38 336 ALA B O 1
ATOM 7649 N N . GLU B 1 337 ? 6.961 -1.9 9.852 1 89.62 337 GLU B N 1
ATOM 7650 C CA . GLU B 1 337 ? 8.328 -1.608 10.273 1 89.62 337 GLU B CA 1
ATOM 7651 C C . GLU B 1 337 ? 9.258 -2.785 9.984 1 89.62 337 GLU B C 1
ATOM 7653 O O . GLU B 1 337 ? 10.43 -2.592 9.648 1 89.62 337 GLU B O 1
ATOM 7658 N N . GLU B 1 338 ? 8.742 -3.971 10.055 1 85.25 338 GLU B N 1
ATOM 7659 C CA . GLU B 1 338 ? 9.547 -5.18 9.906 1 85.25 338 GLU B CA 1
ATOM 7660 C C . GLU B 1 338 ? 10.023 -5.352 8.469 1 85.25 338 GLU B C 1
ATOM 7662 O O . GLU B 1 338 ? 11.008 -6.051 8.211 1 85.25 338 GLU B O 1
ATOM 7667 N N . ASP B 1 339 ? 9.352 -4.723 7.57 1 88.38 339 ASP B N 1
ATOM 7668 C CA . ASP B 1 339 ? 9.688 -4.863 6.156 1 88.38 339 ASP B CA 1
ATOM 7669 C C . ASP B 1 339 ? 10.719 -3.82 5.723 1 88.38 339 ASP B C 1
ATOM 7671 O O . ASP B 1 339 ? 11.188 -3.838 4.586 1 88.38 339 ASP B O 1
ATOM 7675 N N . ILE B 1 340 ? 11.086 -2.908 6.594 1 93.25 340 ILE B N 1
ATOM 7676 C CA . ILE B 1 340 ? 12.023 -1.834 6.277 1 93.25 340 ILE B CA 1
ATOM 7677 C C . ILE B 1 340 ? 13.414 -2.193 6.793 1 93.25 340 ILE B C 1
ATOM 7679 O O . ILE B 1 340 ? 13.625 -2.309 8 1 93.25 340 ILE B O 1
ATOM 7683 N N . THR B 1 341 ? 14.367 -2.367 5.887 1 90.38 341 THR B N 1
ATOM 7684 C CA . THR B 1 341 ? 15.703 -2.76 6.301 1 90.38 341 THR B CA 1
ATOM 7685 C C . THR B 1 341 ? 16.734 -1.704 5.898 1 90.38 341 THR B C 1
ATOM 7687 O O . THR B 1 341 ? 17.906 -1.789 6.273 1 90.38 341 THR B O 1
ATOM 7690 N N . ILE B 1 342 ? 16.297 -0.703 5.109 1 95 342 ILE B N 1
ATOM 7691 C CA . ILE B 1 342 ? 17.203 0.36 4.672 1 95 342 ILE B CA 1
ATOM 7692 C C . ILE B 1 342 ? 17.656 1.175 5.879 1 95 342 ILE B C 1
ATOM 7694 O O . ILE B 1 342 ? 16.891 1.41 6.809 1 95 342 ILE B O 1
ATOM 7698 N N . ASP B 1 343 ? 18.859 1.619 5.84 1 94.88 343 ASP B N 1
ATOM 7699 C CA . ASP B 1 343 ? 19.406 2.404 6.938 1 94.88 343 ASP B CA 1
ATOM 7700 C C . ASP B 1 343 ? 19 3.871 6.824 1 94.88 343 ASP B C 1
ATOM 7702 O O . ASP B 1 343 ? 18.656 4.344 5.738 1 94.88 343 ASP B O 1
ATOM 7706 N N . LEU B 1 344 ? 19.062 4.574 7.945 1 96.44 344 LEU B N 1
ATOM 7707 C CA . LEU B 1 344 ? 18.844 6.02 7.949 1 96.44 344 LEU B CA 1
ATOM 7708 C C . LEU B 1 344 ? 19.984 6.738 7.227 1 96.44 344 LEU B C 1
ATOM 7710 O O . LEU B 1 344 ? 21.094 6.219 7.133 1 96.44 344 LEU B O 1
ATOM 7714 N N . PRO B 1 345 ? 19.688 7.91 6.652 1 95.56 345 PRO B N 1
ATOM 7715 C CA . PRO B 1 345 ? 20.797 8.688 6.094 1 95.56 345 PRO B CA 1
ATOM 7716 C C . PRO B 1 345 ? 21.828 9.086 7.145 1 95.56 345 PRO B C 1
ATOM 7718 O O . PRO B 1 345 ? 21.484 9.312 8.305 1 95.56 345 PRO B O 1
ATOM 7721 N N . ILE B 1 346 ? 23.047 9.156 6.68 1 93.12 346 ILE B N 1
ATOM 7722 C CA . ILE B 1 346 ? 24.125 9.625 7.555 1 93.12 346 ILE B CA 1
ATOM 7723 C C . ILE B 1 346 ? 23.922 11.109 7.863 1 93.12 346 ILE B C 1
ATOM 7725 O O . ILE B 1 346 ? 23.766 11.922 6.949 1 93.12 346 ILE B O 1
ATOM 7729 N N . ASN B 1 347 ? 23.875 11.438 9.102 1 92.25 347 ASN B N 1
ATOM 7730 C CA . ASN B 1 347 ? 23.641 12.812 9.516 1 92.25 347 ASN B CA 1
ATOM 7731 C C . ASN B 1 347 ? 24.859 13.703 9.273 1 92.25 347 ASN B C 1
ATOM 7733 O O . ASN B 1 347 ? 25.438 14.242 10.219 1 92.25 347 ASN B O 1
ATOM 7737 N N . GLN B 1 348 ? 25.203 13.766 8.055 1 91.88 348 GLN B N 1
ATOM 7738 C CA . GLN B 1 348 ? 26.312 14.57 7.578 1 91.88 348 GLN B CA 1
ATOM 7739 C C . GLN B 1 348 ? 26 15.188 6.219 1 91.88 348 GLN B C 1
ATOM 7741 O O . GLN B 1 348 ? 25.188 14.656 5.457 1 91.88 348 GLN B O 1
ATOM 7746 N N . ASP B 1 349 ? 26.656 16.297 6.016 1 90.31 349 ASP B N 1
ATOM 7747 C CA . ASP B 1 349 ? 26.5 16.922 4.707 1 90.31 349 ASP B CA 1
ATOM 7748 C C . ASP B 1 349 ? 27.219 16.125 3.621 1 90.31 349 ASP B C 1
ATOM 7750 O O . ASP B 1 349 ? 28.219 15.461 3.889 1 90.31 349 ASP B O 1
ATOM 7754 N N . ASP B 1 350 ? 26.734 16.219 2.402 1 90.06 350 ASP B N 1
ATOM 7755 C CA . ASP B 1 350 ? 27.234 15.414 1.29 1 90.06 350 ASP B CA 1
ATOM 7756 C C . ASP B 1 350 ? 28.719 15.664 1.054 1 90.06 350 ASP B C 1
ATOM 7758 O O . ASP B 1 350 ? 29.469 14.742 0.722 1 90.06 350 ASP B O 1
ATOM 7762 N N . ASP B 1 351 ? 29.141 16.906 1.203 1 88.19 351 ASP B N 1
ATOM 7763 C CA . ASP B 1 351 ? 30.531 17.25 0.958 1 88.19 351 ASP B CA 1
ATOM 7764 C C . ASP B 1 351 ? 31.453 16.578 1.97 1 88.19 351 ASP B C 1
ATOM 7766 O O . ASP B 1 351 ? 32.562 16.141 1.622 1 88.19 351 ASP B O 1
ATOM 7770 N N . LYS B 1 352 ? 30.969 16.484 3.096 1 89.81 352 LYS B N 1
ATOM 7771 C CA . LYS B 1 352 ? 31.766 15.836 4.133 1 89.81 352 LYS B CA 1
ATOM 7772 C C . LYS B 1 352 ? 31.766 14.32 3.943 1 89.81 352 LYS B C 1
ATOM 7774 O O . LYS B 1 352 ? 32.781 13.664 4.215 1 89.81 352 LYS B O 1
ATOM 7779 N N . ILE B 1 353 ? 30.703 13.789 3.488 1 90.69 353 ILE B N 1
ATOM 7780 C CA . ILE B 1 353 ? 30.625 12.359 3.205 1 90.69 353 ILE B CA 1
ATOM 7781 C C . ILE B 1 353 ? 31.578 12.008 2.068 1 90.69 353 ILE B C 1
ATOM 7783 O O . ILE B 1 353 ? 32.312 11.016 2.145 1 90.69 353 ILE B O 1
ATOM 7787 N N . LYS B 1 354 ? 31.578 12.859 1.104 1 88.06 354 LYS B N 1
ATOM 7788 C CA . LYS B 1 354 ? 32.469 12.648 -0.033 1 88.06 354 LYS B CA 1
ATOM 7789 C C . LYS B 1 354 ? 33.938 12.688 0.403 1 88.06 354 LYS B C 1
ATOM 7791 O O . LYS B 1 354 ? 34.75 11.953 -0.134 1 88.06 354 LYS B O 1
ATOM 7796 N N . ALA B 1 355 ? 34.219 13.508 1.354 1 90.25 355 ALA B N 1
ATOM 7797 C CA . ALA B 1 355 ? 35.562 13.695 1.838 1 90.25 355 ALA B CA 1
ATOM 7798 C C . ALA B 1 355 ? 35.969 12.586 2.801 1 90.25 355 ALA B C 1
ATOM 7800 O O . ALA B 1 355 ? 37.156 12.445 3.143 1 90.25 355 ALA B O 1
ATOM 7801 N N . GLY B 1 356 ? 35.031 11.805 3.211 1 86.81 356 GLY B N 1
ATOM 7802 C CA . GLY B 1 356 ? 35.312 10.711 4.125 1 86.81 356 GLY B CA 1
ATOM 7803 C C . GLY B 1 356 ? 35.5 11.156 5.559 1 86.81 356 GLY B C 1
ATOM 7804 O O . GLY B 1 356 ? 36.188 10.492 6.34 1 86.81 356 GLY B O 1
ATOM 7805 N N . GLU B 1 357 ? 34.969 12.305 5.824 1 88.19 357 GLU B N 1
ATOM 7806 C CA . GLU B 1 357 ? 35.062 12.828 7.184 1 88.19 357 GLU B CA 1
ATOM 7807 C C . GLU B 1 357 ? 34.125 12.109 8.133 1 88.19 357 GLU B C 1
ATOM 7809 O O . GLU B 1 357 ? 33 11.727 7.742 1 88.19 357 GLU B O 1
ATOM 7814 N N . PRO B 1 358 ? 34.562 11.922 9.297 1 85.56 358 PRO B N 1
ATOM 7815 C CA . PRO B 1 358 ? 33.688 11.242 10.25 1 85.56 358 PRO B CA 1
ATOM 7816 C C . PRO B 1 358 ? 32.5 12.086 10.656 1 85.56 358 PRO B C 1
ATOM 7818 O O . PRO B 1 358 ? 32.531 13.32 10.547 1 85.56 358 PRO B O 1
ATOM 7821 N N . GLU B 1 359 ? 31.516 11.461 11.102 1 83.69 359 GLU B N 1
ATOM 7822 C CA . GLU B 1 359 ? 30.312 12.133 11.578 1 83.69 359 GLU B CA 1
ATOM 7823 C C . GLU B 1 359 ? 30.578 12.914 12.859 1 83.69 359 GLU B C 1
ATOM 7825 O O . GLU B 1 359 ? 31.297 12.453 13.742 1 83.69 359 GLU B O 1
ATOM 7830 N N . THR B 1 360 ? 30.203 14.133 12.898 1 82.25 360 THR B N 1
ATOM 7831 C CA . THR B 1 360 ? 30.266 14.945 14.109 1 82.25 360 THR B CA 1
ATOM 7832 C C . THR B 1 360 ? 28.938 14.891 14.859 1 82.25 360 THR B C 1
ATOM 7834 O O . THR B 1 360 ? 27.953 15.492 14.438 1 82.25 360 THR B O 1
ATOM 7837 N N . PRO B 1 361 ? 28.984 14.266 15.984 1 82.56 361 PRO B N 1
ATOM 7838 C CA . PRO B 1 361 ? 27.734 14.133 16.734 1 82.56 361 PRO B CA 1
ATOM 7839 C C . PRO B 1 361 ? 27.156 15.477 17.156 1 82.56 361 PRO B C 1
ATOM 7841 O O . PRO B 1 361 ? 27.906 16.391 17.531 1 82.56 361 PRO B O 1
ATOM 7844 N N . GLY B 1 362 ? 25.953 15.711 17.047 1 82 362 GLY B N 1
ATOM 7845 C CA . GLY B 1 362 ? 25.25 16.875 17.547 1 82 362 GLY B CA 1
ATOM 7846 C C . GLY B 1 362 ? 25.203 18.016 16.547 1 82 362 GLY B C 1
ATOM 7847 O O . GLY B 1 362 ? 24.562 19.047 16.797 1 82 362 GLY B O 1
ATOM 7848 N N . ARG B 1 363 ? 25.828 17.891 15.469 1 87.25 363 ARG B N 1
ATOM 7849 C CA . ARG B 1 363 ? 25.828 18.953 14.461 1 87.25 363 ARG B CA 1
ATOM 7850 C C . ARG B 1 363 ? 24.531 18.938 13.664 1 87.25 363 ARG B C 1
ATOM 7852 O O . ARG B 1 363 ? 24.016 17.875 13.32 1 87.25 363 ARG B O 1
ATOM 7859 N N . TYR B 1 364 ? 23.969 20.172 13.461 1 91.25 364 TYR B N 1
ATOM 7860 C CA . TYR B 1 364 ? 22.781 20.312 12.625 1 91.25 364 TYR B CA 1
ATOM 7861 C C . TYR B 1 364 ? 23.141 20.281 11.148 1 91.25 364 TYR B C 1
ATOM 7863 O O . TYR B 1 364 ? 23.953 21.094 10.68 1 91.25 364 TYR B O 1
ATOM 7871 N N . THR B 1 365 ? 22.656 19.312 10.445 1 92 365 THR B N 1
ATOM 7872 C CA . THR B 1 365 ? 22.938 19.141 9.023 1 92 365 THR B CA 1
ATOM 7873 C C . THR B 1 365 ? 21.656 19.203 8.203 1 92 365 THR B C 1
ATOM 7875 O O . THR B 1 365 ? 20.578 19.469 8.75 1 92 365 THR B O 1
ATOM 7878 N N . GLU B 1 366 ? 21.766 18.969 6.941 1 89.25 366 GLU B N 1
ATOM 7879 C CA . GLU B 1 366 ? 20.641 19.047 6.023 1 89.25 366 GLU B CA 1
ATOM 7880 C C . GLU B 1 366 ? 19.656 17.891 6.27 1 89.25 366 GLU B C 1
ATOM 7882 O O . GLU B 1 366 ? 18.484 17.984 5.914 1 89.25 366 GLU B O 1
ATOM 7887 N N . VAL B 1 367 ? 20.109 16.797 6.898 1 93.56 367 VAL B N 1
ATOM 7888 C CA . VAL B 1 367 ? 19.266 15.617 7.035 1 93.56 367 VAL B CA 1
ATOM 7889 C C . VAL B 1 367 ? 18.844 15.453 8.5 1 93.56 367 VAL B C 1
ATOM 7891 O O . VAL B 1 367 ? 18.125 14.516 8.836 1 93.56 367 VAL B O 1
ATOM 7894 N N . THR B 1 368 ? 19.234 16.359 9.398 1 93.69 368 THR B N 1
ATOM 7895 C CA . THR B 1 368 ? 18.953 16.234 10.82 1 93.69 368 THR B CA 1
ATOM 7896 C C . THR B 1 368 ? 17.453 16.141 11.07 1 93.69 368 THR B C 1
ATOM 7898 O O . THR B 1 368 ? 17 15.289 11.828 1 93.69 368 THR B O 1
ATOM 7901 N N . ASN B 1 369 ? 16.688 17.047 10.453 1 94.62 369 ASN B N 1
ATOM 7902 C CA . ASN B 1 369 ? 15.242 17.031 10.633 1 94.62 369 ASN B CA 1
ATOM 7903 C C . ASN B 1 369 ? 14.625 15.734 10.125 1 94.62 369 ASN B C 1
ATOM 7905 O O . ASN B 1 369 ? 13.711 15.195 10.75 1 94.62 369 ASN B O 1
ATOM 7909 N N . LEU B 1 370 ? 15.109 15.305 8.961 1 96.25 370 LEU B N 1
ATOM 7910 C CA . LEU B 1 370 ? 14.594 14.062 8.398 1 96.25 370 LEU B CA 1
ATOM 7911 C C . LEU B 1 370 ? 14.82 12.898 9.367 1 96.25 370 LEU B C 1
ATOM 7913 O O . LEU B 1 370 ? 13.906 12.109 9.617 1 96.25 370 LEU B O 1
ATOM 7917 N N . VAL B 1 371 ? 16 12.797 9.883 1 96 371 VAL B N 1
ATOM 7918 C CA . VAL B 1 371 ? 16.344 11.727 10.812 1 96 371 VAL B CA 1
ATOM 7919 C C . VAL B 1 371 ? 15.477 11.844 12.07 1 96 371 VAL B C 1
ATOM 7921 O O . VAL B 1 371 ? 14.906 10.852 12.539 1 96 371 VAL B O 1
ATOM 7924 N N . ARG B 1 372 ? 15.398 13.008 12.578 1 95.56 372 ARG B N 1
ATOM 7925 C CA . ARG B 1 372 ? 14.609 13.258 13.781 1 95.56 372 ARG B CA 1
ATOM 7926 C C . ARG B 1 372 ? 13.148 12.859 13.578 1 95.56 372 ARG B C 1
ATOM 7928 O O . ARG B 1 372 ? 12.555 12.203 14.43 1 95.56 372 ARG B O 1
ATOM 7935 N N . HIS B 1 373 ? 12.578 13.273 12.484 1 96.5 373 HIS B N 1
ATOM 7936 C CA . HIS B 1 373 ? 11.18 12.961 12.195 1 96.5 373 HIS B CA 1
ATOM 7937 C C . HIS B 1 373 ? 10.984 11.461 11.961 1 96.5 373 HIS B C 1
ATOM 7939 O O . HIS B 1 373 ? 9.945 10.906 12.32 1 96.5 373 HIS B O 1
ATOM 7945 N N . THR B 1 374 ? 11.938 10.836 11.312 1 97.5 374 THR B N 1
ATOM 7946 C CA . THR B 1 374 ? 11.859 9.391 11.102 1 97.5 374 THR B CA 1
ATOM 7947 C C . THR B 1 374 ? 11.789 8.656 12.438 1 97.5 374 THR B C 1
ATOM 7949 O O . THR B 1 374 ? 10.953 7.77 12.617 1 97.5 374 THR B O 1
ATOM 7952 N N . LEU B 1 375 ? 12.633 9.055 13.32 1 96.94 375 LEU B N 1
ATOM 7953 C CA . LEU B 1 375 ? 12.648 8.422 14.633 1 96.94 375 LEU B CA 1
ATOM 7954 C C . LEU B 1 375 ? 11.352 8.672 15.383 1 96.94 375 LEU B C 1
ATOM 7956 O O . LEU B 1 375 ? 10.836 7.789 16.062 1 96.94 375 LEU B O 1
ATOM 7960 N N . LEU B 1 376 ? 10.859 9.859 15.25 1 97.5 376 LEU B N 1
ATOM 7961 C CA . LEU B 1 376 ? 9.594 10.203 15.891 1 97.5 376 LEU B CA 1
ATOM 7962 C C . LEU B 1 376 ? 8.453 9.344 15.336 1 97.5 376 LEU B C 1
ATOM 7964 O O . LEU B 1 376 ? 7.652 8.805 16.094 1 97.5 376 LEU B O 1
ATOM 7968 N N . ARG B 1 377 ? 8.422 9.273 14.023 1 96.69 377 ARG B N 1
ATOM 7969 C CA . ARG B 1 377 ? 7.363 8.5 13.383 1 96.69 377 ARG B CA 1
ATOM 7970 C C . ARG B 1 377 ? 7.469 7.023 13.734 1 96.69 377 ARG B C 1
ATOM 7972 O O . ARG B 1 377 ? 6.453 6.336 13.867 1 96.69 377 ARG B O 1
ATOM 7979 N N . ARG B 1 378 ? 8.633 6.504 13.812 1 95.75 378 ARG B N 1
ATOM 7980 C CA . ARG B 1 378 ? 8.836 5.117 14.227 1 95.75 378 ARG B CA 1
ATOM 7981 C C . ARG B 1 378 ? 8.32 4.891 15.641 1 95.75 378 ARG B C 1
ATOM 7983 O O . ARG B 1 378 ? 7.652 3.893 15.914 1 95.75 378 ARG B O 1
ATOM 7990 N N . LEU B 1 379 ? 8.68 5.812 16.469 1 95.94 379 LEU B N 1
ATOM 7991 C CA . LEU B 1 379 ? 8.203 5.758 17.844 1 95.94 379 LEU B CA 1
ATOM 7992 C C . LEU B 1 379 ? 6.684 5.797 17.891 1 95.94 379 LEU B C 1
ATOM 7994 O O . LEU B 1 379 ? 6.062 4.992 18.594 1 95.94 379 LEU B O 1
ATOM 7998 N N . GLY B 1 380 ? 6.137 6.723 17.172 1 94.19 380 GLY B N 1
ATOM 7999 C CA . GLY B 1 380 ? 4.688 6.836 17.125 1 94.19 380 GLY B CA 1
ATOM 8000 C C . GLY B 1 380 ? 4.008 5.586 16.594 1 94.19 380 GLY B C 1
ATOM 8001 O O . GLY B 1 380 ? 2.965 5.176 17.109 1 94.19 380 GLY B O 1
ATOM 8002 N N . THR B 1 381 ? 4.562 5.012 15.578 1 92.44 381 THR B N 1
ATOM 8003 C CA . THR B 1 381 ? 4 3.805 14.984 1 92.44 381 THR B CA 1
ATOM 8004 C C . THR B 1 381 ? 4.023 2.646 15.977 1 92.44 381 THR B C 1
ATOM 8006 O O . THR B 1 381 ? 3.027 1.934 16.125 1 92.44 381 THR B O 1
ATOM 8009 N N . LYS B 1 382 ? 5.062 2.424 16.672 1 91.44 382 LYS B N 1
ATOM 8010 C CA . LYS B 1 382 ? 5.184 1.358 17.656 1 91.44 382 LYS B CA 1
ATOM 8011 C C . LYS B 1 382 ? 4.199 1.564 18.812 1 91.44 382 LYS B C 1
ATOM 8013 O O . LYS B 1 382 ? 3.586 0.608 19.281 1 91.44 382 LYS B O 1
ATOM 8018 N N . ALA B 1 383 ? 4.113 2.76 19.219 1 92.62 383 ALA B N 1
ATOM 8019 C CA . ALA B 1 383 ? 3.174 3.086 20.281 1 92.62 383 ALA B CA 1
ATOM 8020 C C . ALA B 1 383 ? 1.74 2.77 19.859 1 92.62 383 ALA B C 1
ATOM 8022 O O . ALA B 1 383 ? 0.976 2.189 20.641 1 92.62 383 ALA B O 1
ATOM 8023 N N . ARG B 1 384 ? 1.407 3.184 18.703 1 87.5 384 ARG B N 1
ATOM 8024 C CA . ARG B 1 384 ? 0.057 2.949 18.203 1 87.5 384 ARG B CA 1
ATOM 8025 C C . ARG B 1 384 ? -0.251 1.458 18.125 1 87.5 384 ARG B C 1
ATOM 8027 O O . ARG B 1 384 ? -1.353 1.03 18.484 1 87.5 384 ARG B O 1
ATOM 8034 N N . ILE B 1 385 ? 0.675 0.724 17.641 1 86.44 385 ILE B N 1
ATOM 8035 C CA . ILE B 1 385 ? 0.483 -0.719 17.547 1 86.44 385 ILE B CA 1
ATOM 8036 C C . ILE B 1 385 ? 0.243 -1.302 18.938 1 86.44 385 ILE B C 1
ATOM 8038 O O . ILE B 1 385 ? -0.68 -2.096 19.141 1 86.44 385 ILE B O 1
ATOM 8042 N N . ALA B 1 386 ? 1.02 -0.9 19.859 1 88.62 386 ALA B N 1
ATOM 8043 C CA . ALA B 1 386 ? 0.916 -1.409 21.219 1 88.62 386 ALA B CA 1
ATOM 8044 C C . ALA B 1 386 ? -0.412 -1.009 21.859 1 88.62 386 ALA B C 1
ATOM 8046 O O . ALA B 1 386 ? -1.089 -1.838 22.469 1 88.62 386 ALA B O 1
ATOM 8047 N N . LEU B 1 387 ? -0.785 0.217 21.688 1 86.31 387 LEU B N 1
ATOM 8048 C CA . LEU B 1 387 ? -1.995 0.73 22.312 1 86.31 387 LEU B CA 1
ATOM 8049 C C . LEU B 1 387 ? -3.242 0.173 21.641 1 86.31 387 LEU B C 1
ATOM 8051 O O . LEU B 1 387 ? -4.234 -0.129 22.297 1 86.31 387 LEU B O 1
ATOM 8055 N N . ASN B 1 388 ? -3.197 0.054 20.344 1 80.06 388 ASN B N 1
ATOM 8056 C CA . ASN B 1 388 ? -4.309 -0.557 19.625 1 80.06 388 ASN B CA 1
ATOM 8057 C C . ASN B 1 388 ? -4.496 -2.02 20.016 1 80.06 388 ASN B C 1
ATOM 8059 O O . ASN B 1 388 ? -5.629 -2.502 20.094 1 80.06 388 ASN B O 1
ATOM 8063 N N . ARG B 1 389 ? -3.4 -2.691 20.125 1 82.25 389 ARG B N 1
ATOM 8064 C CA . ARG B 1 389 ? -3.469 -4.086 20.562 1 82.25 389 ARG B CA 1
ATOM 8065 C C . ARG B 1 389 ? -4.172 -4.207 21.906 1 82.25 389 ARG B C 1
ATOM 8067 O O . ARG B 1 389 ? -5.027 -5.074 22.094 1 82.25 389 ARG B O 1
ATOM 8074 N N . LEU B 1 390 ? -3.871 -3.365 22.797 1 83.56 390 LEU B N 1
ATOM 8075 C CA . LEU B 1 390 ? -4.484 -3.371 24.125 1 83.56 390 LEU B CA 1
ATOM 8076 C C . LEU B 1 390 ? -5.969 -3.031 24.031 1 83.56 390 LEU B C 1
ATOM 8078 O O . LEU B 1 390 ? -6.785 -3.615 24.75 1 83.56 390 LEU B O 1
ATOM 8082 N N . SER B 1 391 ? -6.234 -2.111 23.188 1 76.12 391 SER B N 1
ATOM 8083 C CA . SER B 1 391 ? -7.633 -1.737 22.984 1 76.12 391 SER B CA 1
ATOM 8084 C C . SER B 1 391 ? -8.438 -2.898 22.422 1 76.12 391 SER B C 1
ATOM 8086 O O . SER B 1 391 ? -9.555 -3.162 22.875 1 76.12 391 SER B O 1
ATOM 8088 N N . ARG B 1 392 ? -7.934 -3.611 21.562 1 74.31 392 ARG B N 1
ATOM 8089 C CA . ARG B 1 392 ? -8.617 -4.742 20.938 1 74.31 392 ARG B CA 1
ATOM 8090 C C . ARG B 1 392 ? -8.805 -5.883 21.938 1 74.31 392 ARG B C 1
ATOM 8092 O O . ARG B 1 392 ? -9.797 -6.605 21.875 1 74.31 392 ARG B O 1
ATOM 8099 N N . GLN B 1 393 ? -7.762 -5.945 22.734 1 78.88 393 GLN B N 1
ATOM 8100 C CA . GLN B 1 393 ? -7.812 -6.996 23.75 1 78.88 393 GLN B CA 1
ATOM 8101 C C . GLN B 1 393 ? -8.672 -6.578 24.938 1 78.88 393 GLN B C 1
ATOM 8103 O O . GLN B 1 393 ? -8.805 -7.324 25.906 1 78.88 393 GLN B O 1
ATOM 8108 N N . ARG B 1 394 ? -9.227 -5.441 24.969 1 79.75 394 ARG B N 1
ATOM 8109 C CA . ARG B 1 394 ? -10.008 -4.879 26.062 1 79.75 394 ARG B CA 1
ATOM 8110 C C . ARG B 1 394 ? -9.234 -4.945 27.375 1 79.75 394 ARG B C 1
ATOM 8112 O O . ARG B 1 394 ? -9.75 -5.43 28.375 1 79.75 394 ARG B O 1
ATOM 8119 N N . ALA B 1 395 ? -7.996 -4.504 27.203 1 83.56 395 ALA B N 1
ATOM 8120 C CA . ALA B 1 395 ? -7.129 -4.488 28.375 1 83.56 395 ALA B CA 1
ATOM 8121 C C . ALA B 1 395 ? -7.629 -3.488 29.406 1 83.56 395 ALA B C 1
ATOM 8123 O O . ALA B 1 395 ? -8.43 -2.604 29.094 1 83.56 395 ALA B O 1
ATOM 8124 N N . SER B 1 396 ? -7.195 -3.643 30.641 1 84.88 396 SER B N 1
ATOM 8125 C CA . SER B 1 396 ? -7.59 -2.744 31.719 1 84.88 396 SER B CA 1
ATOM 8126 C C . SER B 1 396 ? -7.051 -1.335 31.484 1 84.88 396 SER B C 1
ATOM 8128 O O . SER B 1 396 ? -6.059 -1.152 30.781 1 84.88 396 SER B O 1
ATOM 8130 N N . LEU B 1 397 ? -7.688 -0.381 32.062 1 82.75 397 LEU B N 1
ATOM 8131 C CA . LEU B 1 397 ? -7.258 1.01 31.969 1 82.75 397 LEU B CA 1
ATOM 8132 C C . LEU B 1 397 ? -5.859 1.191 32.562 1 82.75 397 LEU B C 1
ATOM 8134 O O . LEU B 1 397 ? -5.07 1.989 32.031 1 82.75 397 LEU B O 1
ATOM 8138 N N . VAL B 1 398 ? -5.641 0.5 33.562 1 85.69 398 VAL B N 1
ATOM 8139 C CA . VAL B 1 398 ? -4.34 0.593 34.219 1 85.69 398 VAL B CA 1
ATOM 8140 C C . VAL B 1 398 ? -3.24 0.156 33.25 1 85.69 398 VAL B C 1
ATOM 8142 O O . VAL B 1 398 ? -2.191 0.797 33.156 1 85.69 398 VAL B O 1
ATOM 8145 N N . GLU B 1 399 ? -3.467 -0.954 32.531 1 88.75 399 GLU B N 1
ATOM 8146 C CA . GLU B 1 399 ? -2.496 -1.438 31.562 1 88.75 399 GLU B CA 1
ATOM 8147 C C . GLU B 1 399 ? -2.307 -0.435 30.422 1 88.75 399 GLU B C 1
ATOM 8149 O O . GLU B 1 399 ? -1.193 -0.257 29.922 1 88.75 399 GLU B O 1
ATOM 8154 N N . GLN B 1 400 ? -3.34 0.169 30.031 1 87 400 GLN B N 1
ATOM 8155 C CA . GLN B 1 400 ? -3.271 1.17 28.969 1 87 400 GLN B CA 1
ATOM 8156 C C . GLN B 1 400 ? -2.48 2.395 29.422 1 87 400 GLN B C 1
ATOM 8158 O O . GLN B 1 400 ? -1.672 2.932 28.656 1 87 400 GLN B O 1
ATOM 8163 N N . ILE B 1 401 ? -2.762 2.83 30.656 1 89.25 401 ILE B N 1
ATOM 8164 C CA . ILE B 1 401 ? -2.074 3.988 31.219 1 89.25 401 ILE B CA 1
ATOM 8165 C C . ILE B 1 401 ? -0.582 3.695 31.344 1 89.25 401 ILE B C 1
ATOM 8167 O O . ILE B 1 401 ? 0.253 4.535 31 1 89.25 401 ILE B O 1
ATOM 8171 N N . ASP B 1 402 ? -0.314 2.521 31.766 1 91.88 402 ASP B N 1
ATOM 8172 C CA . ASP B 1 402 ? 1.085 2.137 31.922 1 91.88 402 ASP B CA 1
ATOM 8173 C C . ASP B 1 402 ? 1.803 2.105 30.578 1 91.88 402 ASP B C 1
ATOM 8175 O O . ASP B 1 402 ? 2.941 2.562 30.469 1 91.88 402 ASP B O 1
ATOM 8179 N N . THR B 1 403 ? 1.158 1.524 29.641 1 91.81 403 THR B N 1
ATOM 8180 C CA . THR B 1 403 ? 1.744 1.464 28.297 1 91.81 403 THR B CA 1
ATOM 8181 C C . THR B 1 403 ? 1.905 2.865 27.719 1 91.81 403 THR B C 1
ATOM 8183 O O . THR B 1 403 ? 2.922 3.17 27.094 1 91.81 403 THR B O 1
ATOM 8186 N N . ALA B 1 404 ? 0.904 3.695 27.891 1 90.81 404 ALA B N 1
ATOM 8187 C CA . ALA B 1 404 ? 0.987 5.074 27.406 1 90.81 404 ALA B CA 1
ATOM 8188 C C . ALA B 1 404 ? 2.145 5.812 28.078 1 90.81 404 ALA B C 1
ATOM 8190 O O . ALA B 1 404 ? 2.812 6.633 27.438 1 90.81 404 ALA B O 1
ATOM 8191 N N . LYS B 1 405 ? 2.348 5.547 29.312 1 92.5 405 LYS B N 1
ATOM 8192 C CA . LYS B 1 405 ? 3.434 6.188 30.047 1 92.5 405 LYS B CA 1
ATOM 8193 C C . LYS B 1 405 ? 4.793 5.766 29.5 1 92.5 405 LYS B C 1
ATOM 8195 O O . LYS B 1 405 ? 5.699 6.594 29.375 1 92.5 405 LYS B O 1
ATOM 8200 N N . ILE B 1 406 ? 4.902 4.492 29.203 1 94.88 406 ILE B N 1
ATOM 8201 C CA . ILE B 1 406 ? 6.145 3.982 28.625 1 94.88 406 ILE B CA 1
ATOM 8202 C C . ILE B 1 406 ? 6.465 4.734 27.344 1 94.88 406 ILE B C 1
ATOM 8204 O O . ILE B 1 406 ? 7.602 5.16 27.125 1 94.88 406 ILE B O 1
ATOM 8208 N N . TRP B 1 407 ? 5.531 4.922 26.578 1 94.81 407 TRP B N 1
ATOM 8209 C CA . TRP B 1 407 ? 5.746 5.559 25.281 1 94.81 407 TRP B CA 1
ATOM 8210 C C . TRP B 1 407 ? 5.906 7.066 25.438 1 94.81 407 TRP B C 1
ATOM 8212 O O . TRP B 1 407 ? 6.641 7.699 24.672 1 94.81 407 TRP B O 1
ATOM 8222 N N . THR B 1 408 ? 5.301 7.703 26.422 1 94.62 408 THR B N 1
ATOM 8223 C CA . THR B 1 408 ? 5.504 9.117 26.703 1 94.62 408 THR B CA 1
ATOM 8224 C C . THR B 1 408 ? 6.93 9.375 27.188 1 94.62 408 THR B C 1
ATOM 8226 O O . THR B 1 408 ? 7.531 10.391 26.844 1 94.62 408 THR B O 1
ATOM 8229 N N . ASP B 1 409 ? 7.348 8.445 27.938 1 96.38 409 ASP B N 1
ATOM 8230 C CA . ASP B 1 409 ? 8.734 8.562 28.375 1 96.38 409 ASP B CA 1
ATOM 8231 C C . ASP B 1 409 ? 9.695 8.477 27.203 1 96.38 409 ASP B C 1
ATOM 8233 O O . ASP B 1 409 ? 10.68 9.227 27.141 1 96.38 409 ASP B O 1
ATOM 8237 N N . ALA B 1 410 ? 9.422 7.559 26.344 1 97.25 410 ALA B N 1
ATOM 8238 C CA . ALA B 1 410 ? 10.234 7.434 25.141 1 97.25 410 ALA B CA 1
ATOM 8239 C C . ALA B 1 410 ? 10.148 8.703 24.281 1 97.25 410 ALA B C 1
ATOM 8241 O O . ALA B 1 410 ? 11.141 9.109 23.672 1 97.25 410 ALA B O 1
ATOM 8242 N N . LEU B 1 411 ? 9.016 9.297 24.203 1 97.81 411 LEU B N 1
ATOM 8243 C CA . LEU B 1 411 ? 8.812 10.547 23.469 1 97.81 411 LEU B CA 1
ATOM 8244 C C . LEU B 1 411 ? 9.617 11.68 24.078 1 97.81 411 LEU B C 1
ATOM 8246 O O . LEU B 1 411 ? 10.203 12.492 23.375 1 97.81 411 LEU B O 1
ATOM 8250 N N . GLU B 1 412 ? 9.648 11.719 25.391 1 97.5 412 GLU B N 1
ATOM 8251 C CA . GLU B 1 412 ? 10.438 12.727 26.094 1 97.5 412 GLU B CA 1
ATOM 8252 C C . GLU B 1 412 ? 11.93 12.531 25.844 1 97.5 412 GLU B C 1
ATOM 8254 O O . GLU B 1 412 ? 12.68 13.5 25.703 1 97.5 412 GLU B O 1
ATOM 8259 N N . ALA B 1 413 ? 12.312 11.297 25.828 1 96.94 413 ALA B N 1
ATOM 8260 C CA . ALA B 1 413 ? 13.711 11.008 25.5 1 96.94 413 ALA B CA 1
ATOM 8261 C C . ALA B 1 413 ? 14.055 11.492 24.094 1 96.94 413 ALA B C 1
ATOM 8263 O O . ALA B 1 413 ? 15.133 12.039 23.859 1 96.94 413 ALA B O 1
ATOM 8264 N N . TRP B 1 414 ? 13.188 11.219 23.156 1 97.25 414 TRP B N 1
ATOM 8265 C CA . TRP B 1 414 ? 13.344 11.711 21.797 1 97.25 414 TRP B CA 1
ATOM 8266 C C . TRP B 1 414 ? 13.461 13.234 21.766 1 97.25 414 TRP B C 1
ATOM 8268 O O . TRP B 1 414 ? 14.328 13.789 21.094 1 97.25 414 TRP B O 1
ATOM 8278 N N . TYR B 1 415 ? 12.641 13.969 22.5 1 97.19 415 TYR B N 1
ATOM 8279 C CA . TYR B 1 415 ? 12.625 15.43 22.578 1 97.19 415 TYR B CA 1
ATOM 8280 C C . TYR B 1 415 ? 13.938 15.961 23.125 1 97.19 415 TYR B C 1
ATOM 8282 O O . TYR B 1 415 ? 14.531 16.891 22.562 1 97.19 415 TYR B O 1
ATOM 8290 N N . ASN B 1 416 ? 14.398 15.289 24.125 1 95.38 416 ASN B N 1
ATOM 8291 C CA . ASN B 1 416 ? 15.586 15.766 24.828 1 95.38 416 ASN B CA 1
ATOM 8292 C C . ASN B 1 416 ? 16.859 15.5 24.031 1 95.38 416 ASN B C 1
ATOM 8294 O O . ASN B 1 416 ? 17.859 16.219 24.172 1 95.38 416 ASN B O 1
ATOM 8298 N N . SER B 1 417 ? 16.781 14.531 23.156 1 92.12 417 SER B N 1
ATOM 8299 C CA . SER B 1 417 ? 17.969 14.18 22.375 1 92.12 417 SER B CA 1
ATOM 8300 C C . SER B 1 417 ? 17.984 14.945 21.047 1 92.12 417 SER B C 1
ATOM 8302 O O . SER B 1 417 ? 18.969 14.875 20.297 1 92.12 417 SER B O 1
ATOM 8304 N N . SER B 1 418 ? 16.969 15.711 20.797 1 93.38 418 SER B N 1
ATOM 8305 C CA . SER B 1 418 ? 16.859 16.375 19.5 1 93.38 418 SER B CA 1
ATOM 8306 C C . SER B 1 418 ? 17.672 17.672 19.469 1 93.38 418 SER B C 1
ATOM 8308 O O . SER B 1 418 ? 17.703 18.406 20.453 1 93.38 418 SER B O 1
ATOM 8310 N N . VAL B 1 419 ? 18.375 17.875 18.344 1 90.06 419 VAL B N 1
ATOM 8311 C CA . VAL B 1 419 ? 19.203 19.062 18.156 1 90.06 419 VAL B CA 1
ATOM 8312 C C . VAL B 1 419 ? 18.438 20.094 17.328 1 90.06 419 VAL B C 1
ATOM 8314 O O . VAL B 1 419 ? 17.844 19.766 16.297 1 90.06 419 VAL B O 1
ATOM 8317 N N . VAL B 1 420 ? 18.406 21.328 17.797 1 90.75 420 VAL B N 1
ATOM 8318 C CA . VAL B 1 420 ? 17.75 22.422 17.094 1 90.75 420 VAL B CA 1
ATOM 8319 C C . VAL B 1 420 ? 18.812 23.375 16.516 1 90.75 420 VAL B C 1
ATOM 8321 O O . VAL B 1 420 ? 19.875 23.547 17.094 1 90.75 420 VAL B O 1
ATOM 8324 N N . LYS B 1 421 ? 18.516 23.828 15.367 1 89.12 421 LYS B N 1
ATOM 8325 C CA . LYS B 1 421 ? 19.422 24.797 14.742 1 89.12 421 LYS B CA 1
ATOM 8326 C C . LYS B 1 421 ? 19.547 26.062 15.586 1 89.12 421 LYS B C 1
ATOM 8328 O O . LYS B 1 421 ? 18.531 26.625 16.016 1 89.12 421 LYS B O 1
ATOM 8333 N N . PRO B 1 422 ? 20.703 26.578 15.797 1 88 422 PRO B N 1
ATOM 8334 C CA . PRO B 1 422 ? 20.906 27.766 16.625 1 88 422 PRO B CA 1
ATOM 8335 C C . PRO B 1 422 ? 20.297 29.016 16.016 1 88 422 PRO B C 1
ATOM 8337 O O . PRO B 1 422 ? 19.719 29.844 16.719 1 88 422 PRO B O 1
ATOM 8340 N N . THR B 1 423 ? 20.422 29.156 14.734 1 89.31 423 THR B N 1
ATOM 8341 C CA . THR B 1 423 ? 19.875 30.312 14.039 1 89.31 423 THR B CA 1
ATOM 8342 C C . THR B 1 423 ? 18.891 29.891 12.953 1 89.31 423 THR B C 1
ATOM 8344 O O . THR B 1 423 ? 19.25 29.812 11.773 1 89.31 423 THR B O 1
ATOM 8347 N N . PRO B 1 424 ? 17.656 29.734 13.422 1 89.62 424 PRO B N 1
ATOM 8348 C CA . PRO B 1 424 ? 16.672 29.25 12.438 1 89.62 424 PRO B CA 1
ATOM 8349 C C . PRO B 1 424 ? 16.375 30.281 11.352 1 89.62 424 PRO B C 1
ATOM 8351 O O . PRO B 1 424 ? 16.328 31.484 11.633 1 89.62 424 PRO B O 1
ATOM 8354 N N . THR B 1 425 ? 16.25 29.812 10.172 1 84.81 425 THR B N 1
ATOM 8355 C CA . THR B 1 425 ? 15.953 30.672 9.039 1 84.81 425 THR B CA 1
ATOM 8356 C C . THR B 1 425 ? 14.523 30.453 8.555 1 84.81 425 THR B C 1
ATOM 8358 O O . THR B 1 425 ? 14.031 31.203 7.699 1 84.81 425 THR B O 1
ATOM 8361 N N . ASN B 1 426 ? 13.945 29.5 9.008 1 87.62 426 ASN B N 1
ATOM 8362 C CA . ASN B 1 426 ? 12.562 29.203 8.656 1 87.62 426 ASN B CA 1
ATOM 8363 C C . ASN B 1 426 ? 11.828 28.516 9.812 1 87.62 426 ASN B C 1
ATOM 8365 O O . ASN B 1 426 ? 12.438 28.203 10.836 1 87.62 426 ASN B O 1
ATOM 8369 N N . ALA B 1 427 ? 10.562 28.25 9.672 1 89.25 427 ALA B N 1
ATOM 8370 C CA . ALA B 1 427 ? 9.703 27.75 10.734 1 89.25 427 ALA B CA 1
ATOM 8371 C C . ALA B 1 427 ? 10.109 26.344 11.148 1 89.25 427 ALA B C 1
ATOM 8373 O O . ALA B 1 427 ? 9.945 25.953 12.312 1 89.25 427 ALA B O 1
ATOM 8374 N N . TYR B 1 428 ? 10.703 25.547 10.258 1 91.19 428 TYR B N 1
ATOM 8375 C CA . TYR B 1 428 ? 10.922 24.125 10.469 1 91.19 428 TYR B CA 1
ATOM 8376 C C . TYR B 1 428 ? 12.258 23.875 11.164 1 91.19 428 TYR B C 1
ATOM 8378 O O . TYR B 1 428 ? 12.57 22.734 11.523 1 91.19 428 TYR B O 1
ATOM 8386 N N . GLU B 1 429 ? 12.984 24.906 11.422 1 91.31 429 GLU B N 1
ATOM 8387 C CA . GLU B 1 429 ? 14.273 24.797 12.102 1 91.31 429 GLU B CA 1
ATOM 8388 C C . GLU B 1 429 ? 14.18 25.312 13.539 1 91.31 429 GLU B C 1
ATOM 8390 O O . GLU B 1 429 ? 15.148 25.219 14.297 1 91.31 429 GLU B O 1
ATOM 8395 N N . THR B 1 430 ? 13 25.75 13.883 1 92.56 430 THR B N 1
ATOM 8396 C CA . THR B 1 430 ? 12.828 26.406 15.172 1 92.56 430 THR B CA 1
ATOM 8397 C C . THR B 1 430 ? 12.57 25.391 16.266 1 92.56 430 THR B C 1
ATOM 8399 O O . THR B 1 430 ? 12.219 24.234 15.984 1 92.56 430 THR B O 1
ATOM 8402 N N . LYS B 1 431 ? 12.742 25.844 17.453 1 94.56 431 LYS B N 1
ATOM 8403 C CA . LYS B 1 431 ? 12.375 25.047 18.609 1 94.56 431 LYS B CA 1
ATOM 8404 C C . LYS B 1 431 ? 10.867 24.812 18.656 1 94.56 431 LYS B C 1
ATOM 8406 O O . LYS B 1 431 ? 10.414 23.75 19.094 1 94.56 431 LYS B O 1
ATOM 8411 N N . GLN B 1 432 ? 10.141 25.797 18.219 1 95.56 432 GLN B N 1
ATOM 8412 C CA . GLN B 1 432 ? 8.688 25.688 18.172 1 95.56 432 GLN B CA 1
ATOM 8413 C C . GLN B 1 432 ? 8.25 24.5 17.297 1 95.56 432 GLN B C 1
ATOM 8415 O O . GLN B 1 432 ? 7.293 23.812 17.625 1 95.56 432 GLN B O 1
ATOM 8420 N N . TYR B 1 433 ? 8.992 24.312 16.219 1 95.25 433 TYR B N 1
ATOM 8421 C CA . TYR B 1 433 ? 8.664 23.203 15.352 1 95.25 433 TYR B CA 1
ATOM 8422 C C . TYR B 1 433 ? 8.891 21.875 16.062 1 95.25 433 TYR B C 1
ATOM 8424 O O . TYR B 1 433 ? 8.102 20.938 15.914 1 95.25 433 TYR B O 1
ATOM 8432 N N . LEU B 1 434 ? 9.945 21.766 16.828 1 96.75 434 LEU B N 1
ATOM 8433 C CA . LEU B 1 434 ? 10.211 20.594 17.641 1 96.75 434 LEU B CA 1
ATOM 8434 C C . LEU B 1 434 ? 9.094 20.375 18.656 1 96.75 434 LEU B C 1
ATOM 8436 O O . LEU B 1 434 ? 8.625 19.25 18.844 1 96.75 434 LEU B O 1
ATOM 8440 N N . ASP B 1 435 ? 8.648 21.453 19.266 1 97.5 435 ASP B N 1
ATOM 8441 C CA . ASP B 1 435 ? 7.582 21.391 20.266 1 97.5 435 ASP B CA 1
ATOM 8442 C C . ASP B 1 435 ? 6.277 20.906 19.641 1 97.5 435 ASP B C 1
ATOM 8444 O O . ASP B 1 435 ? 5.566 20.094 20.234 1 97.5 435 ASP B O 1
ATOM 8448 N N . ILE B 1 436 ? 5.988 21.438 18.531 1 97.5 436 ILE B N 1
ATOM 8449 C CA . ILE B 1 436 ? 4.762 21.062 17.828 1 97.5 436 ILE B CA 1
ATOM 8450 C C . ILE B 1 436 ? 4.75 19.562 17.578 1 97.5 436 ILE B C 1
ATOM 8452 O O . ILE B 1 436 ? 3.758 18.891 17.859 1 97.5 436 ILE B O 1
ATOM 8456 N N . ASN B 1 437 ? 5.824 19.078 17.078 1 97.06 437 ASN B N 1
ATOM 8457 C CA . ASN B 1 437 ? 5.91 17.641 16.781 1 97.06 437 ASN B CA 1
ATOM 8458 C C . ASN B 1 437 ? 5.809 16.812 18.062 1 97.06 437 ASN B C 1
ATOM 8460 O O . ASN B 1 437 ? 5.172 15.758 18.078 1 97.06 437 ASN B O 1
ATOM 8464 N N . PHE B 1 438 ? 6.414 17.281 19.094 1 97.88 438 PHE B N 1
ATOM 8465 C CA . PHE B 1 438 ? 6.371 16.594 20.375 1 97.88 438 PHE B CA 1
ATOM 8466 C C . PHE B 1 438 ? 4.941 16.516 20.891 1 97.88 438 PHE B C 1
ATOM 8468 O O . PHE B 1 438 ? 4.449 15.43 21.219 1 97.88 438 PHE B O 1
ATOM 8475 N N . HIS B 1 439 ? 4.277 17.594 20.969 1 97.62 439 HIS B N 1
ATOM 8476 C CA . HIS B 1 439 ? 2.941 17.641 21.562 1 97.62 439 HIS B CA 1
ATOM 8477 C C . HIS B 1 439 ? 1.912 16.984 20.656 1 97.62 439 HIS B C 1
ATOM 8479 O O . HIS B 1 439 ? 0.936 16.406 21.125 1 97.62 439 HIS B O 1
ATOM 8485 N N . ARG B 1 440 ? 2.133 17.094 19.359 1 94.81 440 ARG B N 1
ATOM 8486 C CA . ARG B 1 440 ? 1.266 16.375 18.438 1 94.81 440 ARG B CA 1
ATOM 8487 C C . ARG B 1 440 ? 1.26 14.875 18.75 1 94.81 440 ARG B C 1
ATOM 8489 O O . ARG B 1 440 ? 0.196 14.258 18.828 1 94.81 440 ARG B O 1
ATOM 8496 N N . GLU B 1 441 ? 2.436 14.328 18.891 1 95.44 441 GLU B N 1
ATOM 8497 C CA . GLU B 1 441 ? 2.549 12.898 19.188 1 95.44 441 GLU B CA 1
ATOM 8498 C C . GLU B 1 441 ? 2.006 12.578 20.578 1 95.44 441 GLU B C 1
ATOM 8500 O O . GLU B 1 441 ? 1.391 11.531 20.781 1 95.44 441 GLU B O 1
ATOM 8505 N N . ARG B 1 442 ? 2.287 13.43 21.484 1 95.19 442 ARG B N 1
ATOM 8506 C CA . ARG B 1 442 ? 1.771 13.242 22.844 1 95.19 442 ARG B CA 1
ATOM 8507 C C . ARG B 1 442 ? 0.248 13.195 22.844 1 95.19 442 ARG B C 1
ATOM 8509 O O . ARG B 1 442 ? -0.351 12.359 23.531 1 95.19 442 ARG B O 1
ATOM 8516 N N . MET B 1 443 ? -0.359 14.078 22.125 1 92.56 443 MET B N 1
ATOM 8517 C CA . MET B 1 443 ? -1.814 14.102 22.016 1 92.56 443 MET B CA 1
ATOM 8518 C C . MET B 1 443 ? -2.332 12.781 21.453 1 92.56 443 MET B C 1
ATOM 8520 O O . MET B 1 443 ? -3.375 12.281 21.891 1 92.56 443 MET B O 1
ATOM 8524 N N . LYS B 1 444 ? -1.656 12.25 20.562 1 89.12 444 LYS B N 1
ATOM 8525 C CA . LYS B 1 444 ? -2.061 10.977 19.984 1 89.12 444 LYS B CA 1
ATOM 8526 C C . LYS B 1 444 ? -2.041 9.867 21.031 1 89.12 444 LYS B C 1
ATOM 8528 O O . LYS B 1 444 ? -2.967 9.055 21.094 1 89.12 444 LYS B O 1
ATOM 8533 N N . PHE B 1 445 ? -0.984 9.805 21.812 1 90.06 445 PHE B N 1
ATOM 8534 C CA . PHE B 1 445 ? -0.892 8.797 22.859 1 90.06 445 PHE B CA 1
ATOM 8535 C C . PHE B 1 445 ? -2.035 8.945 23.859 1 90.06 445 PHE B C 1
ATOM 8537 O O . PHE B 1 445 ? -2.668 7.961 24.234 1 90.06 445 PHE B O 1
ATOM 8544 N N . LEU B 1 446 ? -2.287 10.188 24.172 1 88.19 446 LEU B N 1
ATOM 8545 C CA . LEU B 1 446 ? -3.312 10.469 25.172 1 88.19 446 LEU B CA 1
ATOM 8546 C C . LEU B 1 446 ? -4.703 10.164 24.625 1 88.19 446 LEU B C 1
ATOM 8548 O O . LEU B 1 446 ? -5.613 9.836 25.391 1 88.19 446 LEU B O 1
ATOM 8552 N N . SER B 1 447 ? -4.855 10.297 23.344 1 84.88 447 SER B N 1
ATOM 8553 C CA . SER B 1 447 ? -6.156 10.062 22.719 1 84.88 447 SER B CA 1
ATOM 8554 C C . SER B 1 447 ? -6.645 8.641 22.984 1 84.88 447 SER B C 1
ATOM 8556 O O . SER B 1 447 ? -7.852 8.398 23.078 1 84.88 447 SER B O 1
ATOM 8558 N N . TYR B 1 448 ? -5.785 7.711 23.188 1 80.62 448 TYR B N 1
ATOM 8559 C CA . TYR B 1 448 ? -6.16 6.328 23.469 1 80.62 448 TYR B CA 1
ATOM 8560 C C . TYR B 1 448 ? -6.73 6.188 24.875 1 80.62 448 TYR B C 1
ATOM 8562 O O . TYR B 1 448 ? -7.438 5.219 25.172 1 80.62 448 TYR B O 1
ATOM 8570 N N . LEU B 1 449 ? -6.43 7.16 25.688 1 82.62 449 LEU B N 1
ATOM 8571 C CA . LEU B 1 449 ? -6.883 7.117 27.062 1 82.62 449 LEU B CA 1
ATOM 8572 C C . LEU B 1 449 ? -8.164 7.926 27.25 1 82.62 449 LEU B C 1
ATOM 8574 O O . LEU B 1 449 ? -8.969 7.637 28.125 1 82.62 449 LEU B O 1
ATOM 8578 N N . VAL B 1 450 ? -8.305 8.922 26.406 1 79.12 450 VAL B N 1
ATOM 8579 C CA . VAL B 1 450 ? -9.359 9.891 26.656 1 79.12 450 VAL B CA 1
ATOM 8580 C C . VAL B 1 450 ? -10.539 9.625 25.719 1 79.12 450 VAL B C 1
ATOM 8582 O O . VAL B 1 450 ? -11.695 9.828 26.078 1 79.12 450 VAL B O 1
ATOM 8585 N N . LEU B 1 451 ? -10.328 9.188 24.484 1 72.19 451 LEU B N 1
ATOM 8586 C CA . LEU B 1 451 ? -11.383 9.031 23.484 1 72.19 451 LEU B CA 1
ATOM 8587 C C . LEU B 1 451 ? -12.016 7.648 23.578 1 72.19 451 LEU B C 1
ATOM 8589 O O . LEU B 1 451 ? -11.32 6.664 23.859 1 72.19 451 LEU B O 1
ATOM 8593 N N . PRO B 1 452 ? -13.383 7.695 23.547 1 59.69 452 PRO B N 1
ATOM 8594 C CA . PRO B 1 452 ? -14.086 6.414 23.656 1 59.69 452 PRO B CA 1
ATOM 8595 C C . PRO B 1 452 ? -13.719 5.449 22.516 1 59.69 452 PRO B C 1
ATOM 8597 O O . PRO B 1 452 ? -13.664 5.855 21.359 1 59.69 452 PRO B O 1
ATOM 8600 N N . LEU B 1 453 ? -13.055 4.52 22.844 1 54.66 453 LEU B N 1
ATOM 8601 C CA . LEU B 1 453 ? -12.859 3.486 21.828 1 54.66 453 LEU B CA 1
ATOM 8602 C C . LEU B 1 453 ? -14.07 2.562 21.75 1 54.66 453 LEU B C 1
ATOM 8604 O O . LEU B 1 453 ? -14.82 2.441 22.719 1 54.66 453 LEU B O 1
ATOM 8608 N N . ASP B 1 454 ? -14.641 2.113 20.531 1 46.75 454 ASP B N 1
ATOM 8609 C CA . ASP B 1 454 ? -15.867 1.345 20.312 1 46.75 454 ASP B CA 1
ATOM 8610 C C . ASP B 1 454 ? -16.297 0.645 21.609 1 46.75 454 ASP B C 1
ATOM 8612 O O . ASP B 1 454 ? -17.469 0.725 22 1 46.75 454 ASP B O 1
ATOM 8616 N N . ASN B 1 455 ? -15.906 -0.645 21.812 1 41.78 455 ASN B N 1
ATOM 8617 C CA . ASN B 1 455 ? -16.484 -1.625 22.719 1 41.78 455 ASN B CA 1
ATOM 8618 C C . ASN B 1 455 ? -16.109 -1.315 24.172 1 41.78 455 ASN B C 1
ATOM 8620 O O . ASN B 1 455 ? -16.391 -2.111 25.078 1 41.78 455 ASN B O 1
ATOM 8624 N N . ALA B 1 456 ? -15.234 -0.52 24.406 1 39.88 456 ALA B N 1
ATOM 8625 C CA . ALA B 1 456 ? -14.789 -0.61 25.797 1 39.88 456 ALA B CA 1
ATOM 8626 C C . ALA B 1 456 ? -15.695 0.194 26.719 1 39.88 456 ALA B C 1
ATOM 8628 O O . ALA B 1 456 ? -16.109 1.309 26.391 1 39.88 456 ALA B O 1
ATOM 8629 N N . GLN B 1 457 ? -16.297 -0.396 27.516 1 41.09 457 GLN B N 1
ATOM 8630 C CA . GLN B 1 457 ? -16.922 0.112 28.734 1 41.09 457 GLN B CA 1
ATOM 8631 C C . GLN B 1 457 ? -16.266 1.417 29.188 1 41.09 457 GLN B C 1
ATOM 8633 O O . GLN B 1 457 ? -15.203 1.792 28.688 1 41.09 457 GLN B O 1
ATOM 8638 N N . ASN B 1 458 ? -16.484 1.724 30.531 1 43.62 458 ASN B N 1
ATOM 8639 C CA . ASN B 1 458 ? -16.375 2.768 31.531 1 43.62 458 ASN B CA 1
ATOM 8640 C C . ASN B 1 458 ? -14.938 3.277 31.656 1 43.62 458 ASN B C 1
ATOM 8642 O O . ASN B 1 458 ? -14.273 3.035 32.688 1 43.62 458 ASN B O 1
ATOM 8646 N N . THR B 1 459 ? -14.164 3.053 30.641 1 48.03 459 THR B N 1
ATOM 8647 C CA . THR B 1 459 ? -12.852 3.502 31.062 1 48.03 459 THR B CA 1
ATOM 8648 C C . THR B 1 459 ? -12.859 4.996 31.375 1 48.03 459 THR B C 1
ATOM 8650 O O . THR B 1 459 ? -13.125 5.812 30.484 1 48.03 459 THR B O 1
ATOM 8653 N N . THR B 1 460 ? -13.344 5.352 32.469 1 50.91 460 THR B N 1
ATOM 8654 C CA . THR B 1 460 ? -13.305 6.711 33 1 50.91 460 THR B CA 1
ATOM 8655 C C . THR B 1 460 ? -11.961 7.367 32.719 1 50.91 460 THR B C 1
ATOM 8657 O O . THR B 1 460 ? -10.93 6.938 33.25 1 50.91 460 THR B O 1
ATOM 8660 N N . ALA B 1 461 ? -11.859 7.848 31.5 1 60.59 461 ALA B N 1
ATOM 8661 C CA . ALA B 1 461 ? -10.75 8.781 31.312 1 60.59 461 ALA B CA 1
ATOM 8662 C C . ALA B 1 461 ? -10.516 9.609 32.562 1 60.59 461 ALA B C 1
ATOM 8664 O O . ALA B 1 461 ? -11.469 9.938 33.281 1 60.59 461 ALA B O 1
ATOM 8665 N N . SER B 1 462 ? -9.273 9.562 33.156 1 78.75 462 SER B N 1
ATOM 8666 C CA . SER B 1 462 ? -9.016 10.398 34.312 1 78.75 462 SER B CA 1
ATOM 8667 C C . SER B 1 462 ? -8.969 11.875 33.938 1 78.75 462 SER B C 1
ATOM 8669 O O . SER B 1 462 ? -8.641 12.219 32.781 1 78.75 462 SER B O 1
ATOM 8671 N N . ILE B 1 463 ? -9.586 12.664 34.688 1 86.44 463 ILE B N 1
ATOM 8672 C CA . ILE B 1 463 ? -9.555 14.109 34.531 1 86.44 463 ILE B CA 1
ATOM 8673 C C . ILE B 1 463 ? -8.125 14.57 34.25 1 86.44 463 ILE B C 1
ATOM 8675 O O . ILE B 1 463 ? -7.906 15.5 33.469 1 86.44 463 ILE B O 1
ATOM 8679 N N . GLU B 1 464 ? -7.242 13.789 34.781 1 89.25 464 GLU B N 1
ATOM 8680 C CA . GLU B 1 464 ? -5.836 14.148 34.625 1 89.25 464 GLU B CA 1
ATOM 8681 C C . GLU B 1 464 ? -5.398 14.016 33.156 1 89.25 464 GLU B C 1
ATOM 8683 O O . GLU B 1 464 ? -4.703 14.883 32.625 1 89.25 464 GLU B O 1
ATOM 8688 N N . HIS B 1 465 ? -5.789 12.969 32.531 1 91.06 465 HIS B N 1
ATOM 8689 C CA . HIS B 1 465 ? -5.387 12.742 31.156 1 91.06 465 HIS B CA 1
ATOM 8690 C C . HIS B 1 465 ? -6.105 13.695 30.203 1 91.06 465 HIS B C 1
ATOM 8692 O O . HIS B 1 465 ? -5.527 14.141 29.203 1 91.06 465 HIS B O 1
ATOM 8698 N N . LEU B 1 466 ? -7.316 14 30.5 1 90 466 LEU B N 1
ATOM 8699 C CA . LEU B 1 466 ? -8.039 15 29.719 1 90 466 LEU B CA 1
ATOM 8700 C C . LEU B 1 466 ? -7.352 16.359 29.812 1 90 466 LEU B C 1
ATOM 8702 O O . LEU B 1 466 ? -7.23 17.062 28.797 1 90 466 LEU B O 1
ATOM 8706 N N . TRP B 1 467 ? -6.945 16.641 30.969 1 93.56 467 TRP B N 1
ATOM 8707 C CA . TRP B 1 467 ? -6.289 17.922 31.188 1 93.56 467 TRP B CA 1
ATOM 8708 C C . TRP B 1 467 ? -4.934 17.953 30.484 1 93.56 467 TRP B C 1
ATOM 8710 O O . TRP B 1 467 ? -4.566 18.969 29.891 1 93.56 467 TRP B O 1
ATOM 8720 N N . GLN B 1 468 ? -4.188 16.875 30.594 1 94.12 468 GLN B N 1
ATOM 8721 C CA . GLN B 1 468 ? -2.91 16.797 29.906 1 94.12 468 GLN B CA 1
ATOM 8722 C C . GLN B 1 468 ? -3.1 16.953 28.391 1 94.12 468 GLN B C 1
ATOM 8724 O O . GLN B 1 468 ? -2.275 17.578 27.719 1 94.12 468 GLN B O 1
ATOM 8729 N N . TYR B 1 469 ? -4.113 16.328 27.844 1 93.19 469 TYR B N 1
ATOM 8730 C CA . TYR B 1 469 ? -4.449 16.484 26.438 1 93.19 469 TYR B CA 1
ATOM 8731 C C . TYR B 1 469 ? -4.691 17.938 26.094 1 93.19 469 TYR B C 1
ATOM 8733 O O . TYR B 1 469 ? -4.172 18.438 25.094 1 93.19 469 TYR B O 1
ATOM 8741 N N . THR B 1 470 ? -5.445 18.641 26.953 1 95.06 470 THR B N 1
ATOM 8742 C CA . THR B 1 470 ? -5.762 20.062 26.766 1 95.06 470 THR B CA 1
ATOM 8743 C C . THR B 1 470 ? -4.492 20.906 26.766 1 95.06 470 THR B C 1
ATOM 8745 O O . THR B 1 470 ? -4.324 21.781 25.922 1 95.06 470 THR B O 1
ATOM 8748 N N . LEU B 1 471 ? -3.666 20.594 27.688 1 96.88 471 LEU B N 1
ATOM 8749 C CA . LEU B 1 471 ? -2.434 21.375 27.797 1 96.88 471 LEU B CA 1
ATOM 8750 C C . LEU B 1 471 ? -1.539 21.156 26.578 1 96.88 471 LEU B C 1
ATOM 8752 O O . LEU B 1 471 ? -0.917 22.109 26.094 1 96.88 471 LEU B O 1
ATOM 8756 N N . SER B 1 472 ? -1.435 19.938 26.125 1 97.06 472 SER B N 1
ATOM 8757 C CA . SER B 1 472 ? -0.638 19.641 24.938 1 97.06 472 SER B CA 1
ATOM 8758 C C . SER B 1 472 ? -1.206 20.344 23.719 1 97.06 472 SER B C 1
ATOM 8760 O O . SER B 1 472 ? -0.455 20.891 22.891 1 97.06 472 SER B O 1
ATOM 8762 N N . ALA B 1 473 ? -2.469 20.328 23.562 1 95.75 473 ALA B N 1
ATOM 8763 C CA . ALA B 1 473 ? -3.125 21.016 22.469 1 95.75 473 ALA B CA 1
ATOM 8764 C C . ALA B 1 473 ? -2.844 22.516 22.516 1 95.75 473 ALA B C 1
ATOM 8766 O O . ALA B 1 473 ? -2.553 23.141 21.484 1 95.75 473 ALA B O 1
ATOM 8767 N N . TYR B 1 474 ? -2.941 23.047 23.703 1 97.81 474 TYR B N 1
ATOM 8768 C CA . TYR B 1 474 ? -2.693 24.469 23.891 1 97.81 474 TYR B CA 1
ATOM 8769 C C . TYR B 1 474 ? -1.261 24.828 23.531 1 97.81 474 TYR B C 1
ATOM 8771 O O . TYR B 1 474 ? -1.012 25.891 22.938 1 97.81 474 TYR B O 1
ATOM 8779 N N . GLN B 1 475 ? -0.351 23.953 23.859 1 97.88 475 GLN B N 1
ATOM 8780 C CA . GLN B 1 475 ? 1.053 24.203 23.547 1 97.88 475 GLN B CA 1
ATOM 8781 C C . GLN B 1 475 ? 1.288 24.25 22.047 1 97.88 475 GLN B C 1
ATOM 8783 O O . GLN B 1 475 ? 2.137 25 21.562 1 97.88 475 GLN B O 1
ATOM 8788 N N . ILE B 1 476 ? 0.617 23.453 21.297 1 97.75 476 ILE B N 1
ATOM 8789 C CA . ILE B 1 476 ? 0.721 23.469 19.844 1 97.75 476 ILE B CA 1
ATOM 8790 C C . ILE B 1 476 ? 0.274 24.828 19.312 1 97.75 476 ILE B C 1
ATOM 8792 O O . ILE B 1 476 ? 0.953 25.438 18.469 1 97.75 476 ILE B O 1
ATOM 8796 N N . LEU B 1 477 ? -0.812 25.328 19.859 1 97.75 477 LEU B N 1
ATOM 8797 C CA . LEU B 1 477 ? -1.349 26.609 19.422 1 97.75 477 LEU B CA 1
ATOM 8798 C C . LEU B 1 477 ? -0.387 27.75 19.766 1 97.75 477 LEU B C 1
ATOM 8800 O O . LEU B 1 477 ? -0.16 28.641 18.953 1 97.75 477 LEU B O 1
ATOM 8804 N N . LEU B 1 478 ? 0.178 27.672 20.938 1 97.88 478 LEU B N 1
ATOM 8805 C CA . LEU B 1 478 ? 1.13 28.688 21.359 1 97.88 478 LEU B CA 1
ATOM 8806 C C . LEU B 1 478 ? 2.375 28.672 20.484 1 97.88 478 LEU B C 1
ATOM 8808 O O . LEU B 1 478 ? 2.926 29.734 20.156 1 97.88 478 LEU B O 1
ATOM 8812 N N . ALA B 1 479 ? 2.785 27.5 20.156 1 97.44 479 ALA B N 1
ATOM 8813 C CA . ALA B 1 479 ? 3.963 27.375 19.297 1 97.44 479 ALA B CA 1
ATOM 8814 C C . ALA B 1 479 ? 3.709 27.969 17.922 1 97.44 479 ALA B C 1
ATOM 8816 O O . ALA B 1 479 ? 4.559 28.688 17.375 1 97.44 479 ALA B O 1
ATOM 8817 N N . TYR B 1 480 ? 2.609 27.719 17.344 1 96.69 480 TYR B N 1
ATOM 8818 C CA . TYR B 1 480 ? 2.27 28.297 16.047 1 96.69 480 TYR B CA 1
ATOM 8819 C C . TYR B 1 480 ? 2.141 29.812 16.125 1 96.69 480 TYR B C 1
ATOM 8821 O O . TYR B 1 480 ? 2.531 30.531 15.203 1 96.69 480 TYR B O 1
ATOM 8829 N N . GLN B 1 481 ? 1.552 30.281 17.203 1 96.12 481 GLN B N 1
ATOM 8830 C CA . GLN B 1 481 ? 1.445 31.734 17.406 1 96.12 481 GLN B CA 1
ATOM 8831 C C . GLN B 1 481 ? 2.824 32.375 17.422 1 96.12 481 GLN B C 1
ATOM 8833 O O . GLN B 1 481 ? 3.029 33.438 16.797 1 96.12 481 GLN B O 1
ATOM 8838 N N . LYS B 1 482 ? 3.68 31.781 18.125 1 95.56 482 LYS B N 1
ATOM 8839 C CA . LYS B 1 482 ? 5.035 32.312 18.203 1 95.56 482 LYS B CA 1
ATOM 8840 C C . LYS B 1 482 ? 5.691 32.344 16.812 1 95.56 482 LYS B C 1
ATOM 8842 O O . LYS B 1 482 ? 6.336 33.312 16.453 1 95.56 482 LYS B O 1
ATOM 8847 N N . GLN B 1 483 ? 5.551 31.25 16.062 1 93.75 483 GLN B N 1
ATOM 8848 C CA . GLN B 1 483 ? 6.109 31.188 14.711 1 93.75 483 GLN B CA 1
ATOM 8849 C C . GLN B 1 483 ? 5.484 32.25 13.812 1 93.75 483 GLN B C 1
ATOM 8851 O O . GLN B 1 483 ? 6.164 32.844 12.961 1 93.75 483 GLN B O 1
ATOM 8856 N N . SER B 1 484 ? 4.246 32.438 13.945 1 91.75 484 SER B N 1
ATOM 8857 C CA . SER B 1 484 ? 3.549 33.438 13.164 1 91.75 484 SER B CA 1
ATOM 8858 C C . SER B 1 484 ? 4.059 34.844 13.5 1 91.75 484 SER B C 1
ATOM 8860 O O . SER B 1 484 ? 4.305 35.656 12.609 1 91.75 484 SER B O 1
ATOM 8862 N N . ASN B 1 485 ? 4.219 35.094 14.742 1 92.12 485 ASN B N 1
ATOM 8863 C CA . ASN B 1 485 ? 4.703 36.375 15.203 1 92.12 485 ASN B CA 1
ATOM 8864 C C . ASN B 1 485 ? 6.125 36.656 14.719 1 92.12 485 ASN B C 1
ATOM 8866 O O . ASN B 1 485 ? 6.488 37.812 14.469 1 92.12 485 ASN B O 1
ATOM 8870 N N . ASP B 1 486 ? 6.84 35.594 14.602 1 89.88 486 ASP B N 1
ATOM 8871 C CA . ASP B 1 486 ? 8.219 35.75 14.148 1 89.88 486 ASP B CA 1
ATOM 8872 C C . ASP B 1 486 ? 8.289 35.844 12.625 1 89.88 486 ASP B C 1
ATOM 8874 O O . ASP B 1 486 ? 9.367 36.031 12.062 1 89.88 486 ASP B O 1
ATOM 8878 N N . GLY B 1 487 ? 7.199 35.719 11.961 1 83.75 487 GLY B N 1
ATOM 8879 C CA . GLY B 1 487 ? 7.129 35.906 10.523 1 83.75 487 GLY B CA 1
ATOM 8880 C C . GLY B 1 487 ? 7.551 34.656 9.742 1 83.75 487 GLY B C 1
ATOM 8881 O O . GLY B 1 487 ? 7.879 34.75 8.555 1 83.75 487 GLY B O 1
ATOM 8882 N N . PHE B 1 488 ? 7.52 33.531 10.391 1 80.12 488 PHE B N 1
ATOM 8883 C CA . PHE B 1 488 ? 8.016 32.312 9.773 1 80.12 488 PHE B CA 1
ATOM 8884 C C . PHE B 1 488 ? 6.871 31.516 9.133 1 80.12 488 PHE B C 1
ATOM 8886 O O . PHE B 1 488 ? 7.098 30.688 8.258 1 80.12 488 PHE B O 1
ATOM 8893 N N . LEU B 1 489 ? 5.707 31.828 9.523 1 84.25 489 LEU B N 1
ATOM 8894 C CA . LEU B 1 489 ? 4.652 30.859 9.25 1 84.25 489 LEU B CA 1
ATOM 8895 C C . LEU B 1 489 ? 3.809 31.297 8.055 1 84.25 489 LEU B C 1
ATOM 8897 O O . LEU B 1 489 ? 3.426 32.469 7.953 1 84.25 489 LEU B O 1
ATOM 8901 N N . LYS B 1 490 ? 3.699 30.375 7.105 1 83.81 490 LYS B N 1
ATOM 8902 C CA . LYS B 1 490 ? 2.74 30.469 6.008 1 83.81 490 LYS B CA 1
ATOM 8903 C C . LYS B 1 490 ? 1.729 29.328 6.055 1 83.81 490 LYS B C 1
ATOM 8905 O O . LYS B 1 490 ? 2.035 28.25 6.551 1 83.81 490 LYS B O 1
ATOM 8910 N N . PRO B 1 491 ? 0.623 29.609 5.551 1 86.25 491 PRO B N 1
ATOM 8911 C CA . PRO B 1 491 ? -0.407 28.578 5.645 1 86.25 491 PRO B CA 1
ATOM 8912 C C . PRO B 1 491 ? -0.014 27.281 4.922 1 86.25 491 PRO B C 1
ATOM 8914 O O . PRO B 1 491 ? 0.585 27.328 3.844 1 86.25 491 PRO B O 1
ATOM 8917 N N . ASN B 1 492 ? -0.238 26.203 5.477 1 88.12 492 ASN B N 1
ATOM 8918 C CA . ASN B 1 492 ? -0.133 24.844 4.934 1 88.12 492 ASN B CA 1
ATOM 8919 C C . ASN B 1 492 ? -1.118 23.906 5.609 1 88.12 492 ASN B C 1
ATOM 8921 O O . ASN B 1 492 ? -1.664 24.219 6.668 1 88.12 492 ASN B O 1
ATOM 8925 N N . TRP B 1 493 ? -1.345 22.828 5.062 1 85.31 493 TRP B N 1
ATOM 8926 C CA . TRP B 1 493 ? -2.416 21.953 5.523 1 85.31 493 TRP B CA 1
ATOM 8927 C C . TRP B 1 493 ? -2.061 21.312 6.863 1 85.31 493 TRP B C 1
ATOM 8929 O O . TRP B 1 493 ? -2.939 21.047 7.688 1 85.31 493 TRP B O 1
ATOM 8939 N N . THR B 1 494 ? -0.836 21.016 7.113 1 88.75 494 THR B N 1
ATOM 8940 C CA . THR B 1 494 ? -0.443 20.484 8.414 1 88.75 494 THR B CA 1
ATOM 8941 C C . THR B 1 494 ? -0.75 21.484 9.523 1 88.75 494 THR B C 1
ATOM 8943 O O . THR B 1 494 ? -1.231 21.109 10.594 1 88.75 494 THR B O 1
ATOM 8946 N N . TYR B 1 495 ? -0.446 22.75 9.219 1 91.19 495 TYR B N 1
ATOM 8947 C CA . TYR B 1 495 ? -0.764 23.844 10.125 1 91.19 495 TYR B CA 1
ATOM 8948 C C . TYR B 1 495 ? -2.262 23.906 10.398 1 91.19 495 TYR B C 1
ATOM 8950 O O . TYR B 1 495 ? -2.688 23.938 11.555 1 91.19 495 TYR B O 1
ATOM 8958 N N . VAL B 1 496 ? -3.027 23.812 9.414 1 89.19 496 VAL B N 1
ATOM 8959 C CA . VAL B 1 496 ? -4.48 23.875 9.531 1 89.19 496 VAL B CA 1
ATOM 8960 C C . VAL B 1 496 ? -4.984 22.688 10.336 1 89.19 496 VAL B C 1
ATOM 8962 O O . VAL B 1 496 ? -5.793 22.844 11.25 1 89.19 496 VAL B O 1
ATOM 8965 N N . GLN B 1 497 ? -4.496 21.547 10.023 1 85.81 497 GLN B N 1
ATOM 8966 C CA . GLN B 1 497 ? -4.934 20.328 10.68 1 85.81 497 GLN B CA 1
ATOM 8967 C C . GLN B 1 497 ? -4.574 20.344 12.164 1 85.81 497 GLN B C 1
ATOM 8969 O O . GLN B 1 497 ? -5.367 19.922 13.008 1 85.81 497 GLN B O 1
ATOM 8974 N N . ASP B 1 498 ? -3.412 20.766 12.445 1 92 498 ASP B N 1
ATOM 8975 C CA . ASP B 1 498 ? -2.969 20.828 13.828 1 92 498 ASP B CA 1
ATOM 8976 C C . ASP B 1 498 ? -3.85 21.781 14.648 1 92 498 ASP B C 1
ATOM 8978 O O . ASP B 1 498 ? -4.211 21.469 15.781 1 92 498 ASP B O 1
ATOM 8982 N N . VAL B 1 499 ? -4.164 22.875 14.07 1 93.62 499 VAL B N 1
ATOM 8983 C CA . VAL B 1 499 ? -4.965 23.875 14.773 1 93.62 499 VAL B CA 1
ATOM 8984 C C . VAL B 1 499 ? -6.375 23.344 14.992 1 93.62 499 VAL B C 1
ATOM 8986 O O . VAL B 1 499 ? -6.914 23.438 16.094 1 93.62 499 VAL B O 1
ATOM 8989 N N . LEU B 1 500 ? -6.906 22.75 14.016 1 87.19 500 LEU B N 1
ATOM 8990 C CA . LEU B 1 500 ? -8.258 22.219 14.125 1 87.19 500 LEU B CA 1
ATOM 8991 C C . LEU B 1 500 ? -8.305 21.047 15.094 1 87.19 500 LEU B C 1
ATOM 8993 O O . LEU B 1 500 ? -9.219 20.953 15.922 1 87.19 500 LEU B O 1
ATOM 8997 N N . LYS B 1 501 ? -7.371 20.156 14.992 1 86.88 501 LYS B N 1
ATOM 8998 C CA . LYS B 1 501 ? -7.312 19.016 15.906 1 86.88 501 LYS B CA 1
ATOM 8999 C C . LYS B 1 501 ? -7.172 19.469 17.359 1 86.88 501 LYS B C 1
ATOM 9001 O O . LYS B 1 501 ? -7.805 18.922 18.25 1 86.88 501 LYS B O 1
ATOM 9006 N N . SER B 1 502 ? -6.301 20.422 17.531 1 92.38 502 SER B N 1
ATOM 9007 C CA . SER B 1 502 ? -6.129 20.969 18.875 1 92.38 502 SER B CA 1
ATOM 9008 C C . SER B 1 502 ? -7.418 21.625 19.359 1 92.38 502 SER B C 1
ATOM 9010 O O . SER B 1 502 ? -7.836 21.406 20.5 1 92.38 502 SER B O 1
ATOM 9012 N N . GLY B 1 503 ? -8.023 22.391 18.516 1 90.94 503 GLY B N 1
ATOM 9013 C CA . GLY B 1 503 ? -9.266 23.047 18.875 1 90.94 503 GLY B CA 1
ATOM 9014 C C . GLY B 1 503 ? -10.375 22.078 19.25 1 90.94 503 GLY B C 1
ATOM 9015 O O . GLY B 1 503 ? -10.977 22.203 20.312 1 90.94 503 GLY B O 1
ATOM 9016 N N . PHE B 1 504 ? -10.594 21.109 18.422 1 84.44 504 PHE B N 1
ATOM 9017 C CA . PHE B 1 504 ? -11.648 20.141 18.672 1 84.44 504 PHE B CA 1
ATOM 9018 C C . PHE B 1 504 ? -11.305 19.281 19.891 1 84.44 504 PHE B C 1
ATOM 9020 O O . PHE B 1 504 ? -12.195 18.875 20.641 1 84.44 504 PHE B O 1
ATOM 9027 N N . GLY B 1 505 ? -10.016 19.016 20 1 85.69 505 GLY B N 1
ATOM 9028 C CA . GLY B 1 505 ? -9.586 18.297 21.203 1 85.69 505 GLY B CA 1
ATOM 9029 C C . GLY B 1 505 ? -9.875 19.047 22.484 1 85.69 505 GLY B C 1
ATOM 9030 O O . GLY B 1 505 ? -10.344 18.453 23.453 1 85.69 505 GLY B O 1
ATOM 9031 N N . ILE B 1 506 ? -9.625 20.297 22.484 1 91.5 506 ILE B N 1
ATOM 9032 C CA . ILE B 1 506 ? -9.883 21.125 23.656 1 91.5 506 ILE B CA 1
ATOM 9033 C C . ILE B 1 506 ? -11.375 21.188 23.938 1 91.5 506 ILE B C 1
ATOM 9035 O O . ILE B 1 506 ? -11.805 21.109 25.094 1 91.5 506 ILE B O 1
ATOM 9039 N N . LEU B 1 507 ? -12.172 21.281 22.891 1 86.5 507 LEU B N 1
ATOM 9040 C CA . LEU B 1 507 ? -13.617 21.297 23.047 1 86.5 507 LEU B CA 1
ATOM 9041 C C . LEU B 1 507 ? -14.102 19.984 23.672 1 86.5 507 LEU B C 1
ATOM 9043 O O . LEU B 1 507 ? -14.961 20 24.562 1 86.5 507 LEU B O 1
ATOM 9047 N N . TYR B 1 508 ? -13.586 18.969 23.219 1 82.31 508 TYR B N 1
ATOM 9048 C CA . TYR B 1 508 ? -13.953 17.656 23.75 1 82.31 508 TYR B CA 1
ATOM 9049 C C . TYR B 1 508 ? -13.633 17.562 25.234 1 82.31 508 TYR B C 1
ATOM 9051 O O . TYR B 1 508 ? -14.445 17.094 26.031 1 82.31 508 TYR B O 1
ATOM 9059 N N . CYS B 1 509 ? -12.453 17.984 25.578 1 86.44 509 CYS B N 1
ATOM 9060 C CA . CYS B 1 509 ? -12.016 17.906 26.953 1 86.44 509 CYS B CA 1
ATOM 9061 C C . CYS B 1 509 ? -12.797 18.875 27.828 1 86.44 509 CYS B C 1
ATOM 9063 O O . CYS B 1 509 ? -13.055 18.594 29 1 86.44 509 CYS B O 1
ATOM 9065 N N . ALA B 1 510 ? -13.148 19.984 27.25 1 87.75 510 ALA B N 1
ATOM 9066 C CA . ALA B 1 510 ? -13.914 21 27.984 1 87.75 510 ALA B CA 1
ATOM 9067 C C . ALA B 1 510 ? -15.266 20.453 28.422 1 87.75 510 ALA B C 1
ATOM 9069 O O . ALA B 1 510 ? -15.766 20.781 29.5 1 87.75 510 ALA B O 1
ATOM 9070 N N . VAL B 1 511 ? -15.82 19.625 27.672 1 81.5 511 VAL B N 1
ATOM 9071 C CA . VAL B 1 511 ? -17.109 19 28 1 81.5 511 VAL B CA 1
ATOM 9072 C C . VAL B 1 511 ? -16.875 17.75 28.844 1 81.5 511 VAL B C 1
ATOM 9074 O O . VAL B 1 511 ? -17.641 17.469 29.766 1 81.5 511 VAL B O 1
ATOM 9077 N N . GLY B 1 512 ? -15.828 17.125 28.594 1 80.88 512 GLY B N 1
ATOM 9078 C CA . GLY B 1 512 ? -15.555 15.844 29.219 1 80.88 512 GLY B CA 1
ATOM 9079 C C . GLY B 1 512 ? -15.156 15.969 30.688 1 80.88 512 GLY B C 1
ATOM 9080 O O . GLY B 1 512 ? -15.516 15.125 31.5 1 80.88 512 GLY B O 1
ATOM 9081 N N . ILE B 1 513 ? -14.43 16.984 31.062 1 86.56 513 ILE B N 1
ATOM 9082 C CA . ILE B 1 513 ? -13.891 17.125 32.406 1 86.56 513 ILE B CA 1
ATOM 9083 C C . ILE B 1 513 ? -15.031 17.312 33.406 1 86.56 513 ILE B C 1
ATOM 9085 O O . ILE B 1 513 ? -15.133 16.578 34.375 1 86.56 513 ILE B O 1
ATOM 9089 N N . PRO B 1 514 ? -15.969 18.203 33.156 1 82.94 514 PRO B N 1
ATOM 9090 C CA . PRO B 1 514 ? -17.094 18.328 34.062 1 82.94 514 PRO B CA 1
ATOM 9091 C C . PRO B 1 514 ? -17.953 17.062 34.125 1 82.94 514 PRO B C 1
ATOM 9093 O O . PRO B 1 514 ? -18.469 16.719 35.188 1 82.94 514 PRO B O 1
ATOM 9096 N N . GLU B 1 515 ? -18.125 16.438 33.062 1 77.12 515 GLU B N 1
ATOM 9097 C CA . GLU B 1 515 ? -18.922 15.211 33 1 77.12 515 GLU B CA 1
ATOM 9098 C C . GLU B 1 515 ? -18.281 14.125 33.875 1 77.12 515 GLU B C 1
ATOM 9100 O O . GLU B 1 515 ? -19 13.414 34.594 1 77.12 515 GLU B O 1
ATOM 9105 N N . HIS B 1 516 ? -17.062 14.031 33.75 1 79.75 516 HIS B N 1
ATOM 9106 C CA . HIS B 1 516 ? -16.344 13.047 34.562 1 79.75 516 HIS B CA 1
ATOM 9107 C C . HIS B 1 516 ? -16.422 13.398 36.062 1 79.75 516 HIS B C 1
ATOM 9109 O O . HIS B 1 516 ? -16.547 12.508 36.906 1 79.75 516 HIS B O 1
ATOM 9115 N N . ARG B 1 517 ? -16.266 14.641 36.312 1 83.38 517 ARG B N 1
ATOM 9116 C CA . ARG B 1 517 ? -16.359 15.094 37.688 1 83.38 517 ARG B CA 1
ATOM 9117 C C . ARG B 1 517 ? -17.75 14.836 38.281 1 83.38 517 ARG B C 1
ATOM 9119 O O . ARG B 1 517 ? -17.891 14.445 39.438 1 83.38 517 ARG B O 1
ATOM 9126 N N . ARG B 1 518 ? -18.719 15.016 37.531 1 79 518 ARG B N 1
ATOM 9127 C CA . ARG B 1 518 ? -20.094 14.75 37.938 1 79 518 ARG B CA 1
ATOM 9128 C C . ARG B 1 518 ? -20.297 13.266 38.219 1 79 518 ARG B C 1
ATOM 9130 O O . ARG B 1 518 ? -20.938 12.906 39.219 1 79 518 ARG B O 1
ATOM 9137 N N . GLN B 1 519 ? -19.781 12.508 37.438 1 77 519 GLN B N 1
ATOM 9138 C CA . GLN B 1 519 ? -19.938 11.062 37.594 1 77 519 GLN B CA 1
ATOM 9139 C C . GLN B 1 519 ? -19.219 10.562 38.844 1 77 519 GLN B C 1
ATOM 9141 O O . GLN B 1 519 ? -19.641 9.578 39.469 1 77 519 GLN B O 1
ATOM 9146 N N . ASN B 1 520 ? -18.219 1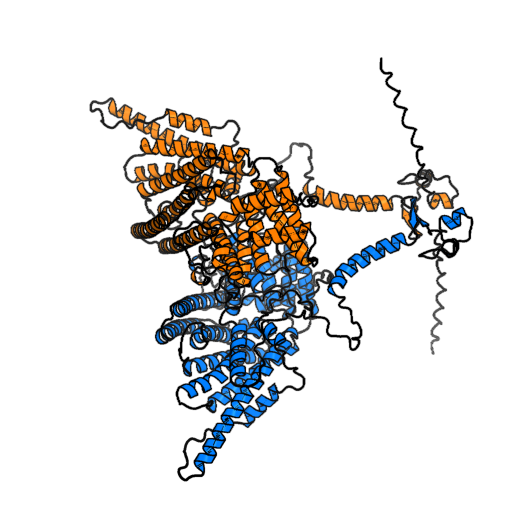1.312 39.281 1 77.06 520 ASN B N 1
ATOM 9147 C CA . ASN B 1 520 ? -17.453 10.906 40.438 1 77.06 520 ASN B CA 1
ATOM 9148 C C . ASN B 1 520 ? -17.828 11.734 41.656 1 77.06 520 ASN B C 1
ATOM 9150 O O . ASN B 1 520 ? -17.094 11.75 42.656 1 77.06 520 ASN B O 1
ATOM 9154 N N . ASN B 1 521 ? -18.875 12.508 41.562 1 72.19 521 ASN B N 1
ATOM 9155 C CA . ASN B 1 521 ? -19.438 13.32 42.625 1 72.19 521 ASN B CA 1
ATOM 9156 C C . ASN B 1 521 ? -18.484 14.422 43.062 1 72.19 521 ASN B C 1
ATOM 9158 O O . ASN B 1 521 ? -18.391 14.734 44.25 1 72.19 521 ASN B O 1
ATOM 9162 N N . GLY B 1 522 ? -17.641 14.82 42.094 1 69.81 522 GLY B N 1
ATOM 9163 C CA . GLY B 1 522 ? -16.656 15.828 42.438 1 69.81 522 GLY B CA 1
ATOM 9164 C C . GLY B 1 522 ? -17.031 17.219 41.969 1 69.81 522 GLY B C 1
ATOM 9165 O O . GLY B 1 522 ? -16.172 18.094 41.812 1 69.81 522 GLY B O 1
ATOM 9166 N N . GLY B 1 523 ? -18.219 17.406 41.469 1 70.94 523 GLY B N 1
ATOM 9167 C CA . GLY B 1 523 ? -18.672 18.703 41 1 70.94 523 GLY B CA 1
ATOM 9168 C C . GLY B 1 523 ? -19.172 18.672 39.562 1 70.94 523 GLY B C 1
ATOM 9169 O O . GLY B 1 523 ? -19.156 17.625 38.906 1 70.94 523 GLY B O 1
ATOM 9170 N N . VAL B 1 524 ? -19.672 19.75 39.125 1 69.56 524 VAL B N 1
ATOM 9171 C CA . VAL B 1 524 ? -20.344 19.703 37.844 1 69.56 524 VAL B CA 1
ATOM 9172 C C . VAL B 1 524 ? -19.734 20.719 36.906 1 69.56 524 VAL B C 1
ATOM 9174 O O . VAL B 1 524 ? -20.141 20.844 35.75 1 69.56 524 VAL B O 1
ATOM 9177 N N . SER B 1 525 ? -18.594 21.375 37.438 1 78.69 525 SER B N 1
ATOM 9178 C CA . SER B 1 525 ? -18.078 22.453 36.625 1 78.69 525 SER B CA 1
ATOM 9179 C C . SER B 1 525 ? -16.562 22.391 36.5 1 78.69 525 SER B C 1
ATOM 9181 O O . SER B 1 525 ? -15.906 21.641 37.25 1 78.69 525 SER B O 1
ATOM 9183 N N . LEU B 1 526 ? -16.172 23.172 35.531 1 87.69 526 LEU B N 1
ATOM 9184 C CA . LEU B 1 526 ? -14.727 23.375 35.438 1 87.69 526 LEU B CA 1
ATOM 9185 C C . LEU B 1 526 ? -14.219 24.219 36.625 1 87.69 526 LEU B C 1
ATOM 9187 O O . LEU B 1 526 ? -14.93 25.094 37.125 1 87.69 526 LEU B O 1
ATOM 9191 N N . MET B 1 527 ? -12.984 23.953 37 1 87.75 527 MET B N 1
ATOM 9192 C CA . MET B 1 527 ? -12.328 24.828 37.969 1 87.75 527 MET B CA 1
ATOM 9193 C C . MET B 1 527 ? -11.953 26.156 37.312 1 87.75 527 MET B C 1
ATOM 9195 O O . MET B 1 527 ? -11.789 26.234 36.094 1 87.75 527 MET B O 1
ATOM 9199 N N . PRO B 1 528 ? -11.906 27.219 38.062 1 87.38 528 PRO B N 1
ATOM 9200 C CA . PRO B 1 528 ? -11.625 28.531 37.5 1 87.38 528 PRO B CA 1
ATOM 9201 C C . PRO B 1 528 ? -10.367 28.547 36.625 1 87.38 528 PRO B C 1
ATOM 9203 O O . PRO B 1 528 ? -10.359 29.109 35.531 1 87.38 528 PRO B O 1
ATOM 9206 N N . SER B 1 529 ? -9.297 27.922 37.125 1 89.12 529 SER B N 1
ATOM 9207 C CA . SER B 1 529 ? -8.055 27.891 36.344 1 89.12 529 SER B CA 1
ATOM 9208 C C . SER B 1 529 ? -8.227 27.094 35.062 1 89.12 529 SER B C 1
ATOM 9210 O O . SER B 1 529 ? -7.641 27.438 34.031 1 89.12 529 SER B O 1
ATOM 9212 N N . GLU B 1 530 ? -9.031 26.016 35.125 1 90.56 530 GLU B N 1
ATOM 9213 C CA . GLU B 1 530 ? -9.336 25.219 33.938 1 90.56 530 GLU B CA 1
ATOM 9214 C C . GLU B 1 530 ? -10.133 26.031 32.938 1 90.56 530 GLU B C 1
ATOM 9216 O O . GLU B 1 530 ? -9.836 25.984 31.719 1 90.56 530 GLU B O 1
ATOM 9221 N N . LEU B 1 531 ? -11.102 26.688 33.406 1 90.44 531 LEU B N 1
ATOM 9222 C CA . LEU B 1 531 ? -11.945 27.5 32.562 1 90.44 531 LEU B CA 1
ATOM 9223 C C . LEU B 1 531 ? -11.125 28.578 31.844 1 90.44 531 LEU B C 1
ATOM 9225 O O . LEU B 1 531 ? -11.266 28.781 30.641 1 90.44 531 LEU B O 1
ATOM 9229 N N . ASP B 1 532 ? -10.258 29.266 32.594 1 91.56 532 ASP B N 1
ATOM 9230 C CA . ASP B 1 532 ? -9.414 30.328 32 1 91.56 532 ASP B CA 1
ATOM 9231 C C . ASP B 1 532 ? -8.531 29.766 30.891 1 91.56 532 ASP B C 1
ATOM 9233 O O . ASP B 1 532 ? -8.398 30.391 29.844 1 91.56 532 ASP B O 1
ATOM 9237 N N . THR B 1 533 ? -7.93 28.672 31.156 1 93.5 533 THR B N 1
ATOM 9238 C CA . THR B 1 533 ? -7.035 28.047 30.188 1 93.5 533 THR B CA 1
ATOM 9239 C C . THR B 1 533 ? -7.797 27.641 28.922 1 93.5 533 THR B C 1
ATOM 9241 O O . THR B 1 533 ? -7.332 27.891 27.812 1 93.5 533 THR B O 1
ATOM 9244 N N . ILE B 1 534 ? -8.93 27 29.094 1 93.25 534 ILE B N 1
ATOM 9245 C CA . ILE B 1 534 ? -9.734 26.516 27.984 1 93.25 534 ILE B CA 1
ATOM 9246 C C . ILE B 1 534 ? -10.219 27.703 27.141 1 93.25 534 ILE B C 1
ATOM 9248 O O . ILE B 1 534 ? -10.117 27.688 25.922 1 93.25 534 ILE B O 1
ATOM 9252 N N . VAL B 1 535 ? -10.68 28.719 27.797 1 93 535 VAL B N 1
ATOM 9253 C CA . VAL B 1 535 ? -11.203 29.891 27.109 1 93 535 VAL B CA 1
ATOM 9254 C C . VAL B 1 535 ? -10.078 30.578 26.328 1 93 535 VAL B C 1
ATOM 9256 O O . VAL B 1 535 ? -10.258 30.938 25.172 1 93 535 VAL B O 1
ATOM 9259 N N . ASN B 1 536 ? -8.953 30.734 26.953 1 93.88 536 ASN B N 1
ATOM 9260 C CA . ASN B 1 536 ? -7.816 31.359 26.281 1 93.88 536 ASN B CA 1
ATOM 9261 C C . ASN B 1 536 ? -7.359 30.516 25.078 1 93.88 536 ASN B C 1
ATOM 9263 O O . ASN B 1 536 ? -6.988 31.062 24.047 1 93.88 536 ASN B O 1
ATOM 9267 N N . ALA B 1 537 ? -7.32 29.266 25.281 1 95.38 537 ALA B N 1
ATOM 9268 C CA . ALA B 1 537 ? -6.91 28.359 24.203 1 95.38 537 ALA B CA 1
ATOM 9269 C C . ALA B 1 537 ? -7.875 28.438 23.016 1 95.38 537 ALA B C 1
ATOM 9271 O O . ALA B 1 537 ? -7.453 28.453 21.859 1 95.38 537 ALA B O 1
ATOM 9272 N N . LEU B 1 538 ? -9.125 28.422 23.312 1 94.06 538 LEU B N 1
ATOM 9273 C CA . LEU B 1 538 ? -10.133 28.469 22.25 1 94.06 538 LEU B CA 1
ATOM 9274 C C . LEU B 1 538 ? -10.078 29.812 21.516 1 94.06 538 LEU B C 1
ATOM 9276 O O . LEU B 1 538 ? -10.227 29.875 20.297 1 94.06 538 LEU B O 1
ATOM 9280 N N . LYS B 1 539 ? -9.891 30.891 22.266 1 94.19 539 LYS B N 1
ATOM 9281 C CA . LYS B 1 539 ? -9.727 32.188 21.641 1 94.19 539 LYS B CA 1
ATOM 9282 C C . LYS B 1 539 ? -8.539 32.219 20.688 1 94.19 539 LYS B C 1
ATOM 9284 O O . LYS B 1 539 ? -8.633 32.719 19.562 1 94.19 539 LYS B O 1
ATOM 9289 N N . LEU B 1 540 ? -7.465 31.703 21.203 1 95.94 540 LEU B N 1
ATOM 9290 C CA . LEU B 1 540 ? -6.266 31.625 20.375 1 95.94 540 LEU B CA 1
ATOM 9291 C C . LEU B 1 540 ? -6.523 30.812 19.109 1 95.94 540 LEU B C 1
ATOM 9293 O O . LEU B 1 540 ? -6.07 31.172 18.031 1 95.94 540 LEU B O 1
ATOM 9297 N N . CYS B 1 541 ? -7.176 29.719 19.266 1 94.62 541 CYS B N 1
ATOM 9298 C CA . CYS B 1 541 ? -7.512 28.875 18.109 1 94.62 541 CYS B CA 1
ATOM 9299 C C . CYS B 1 541 ? -8.367 29.641 17.109 1 94.62 541 CYS B C 1
ATOM 9301 O O . CYS B 1 541 ? -8.117 29.594 15.906 1 94.62 541 CYS B O 1
ATOM 9303 N N . GLY B 1 542 ? -9.352 30.328 17.594 1 92.56 542 GLY B N 1
ATOM 9304 C CA . GLY B 1 542 ? -10.211 31.125 16.734 1 92.56 542 GLY B CA 1
ATOM 9305 C C . GLY B 1 542 ? -9.469 32.219 15.984 1 92.56 542 GLY B C 1
ATOM 9306 O O . GLY B 1 542 ? -9.695 32.406 14.789 1 92.56 542 GLY B O 1
ATOM 9307 N N . GLU B 1 543 ? -8.602 32.875 16.656 1 93.94 543 GLU B N 1
ATOM 9308 C CA . GLU B 1 543 ? -7.785 33.906 16.047 1 93.94 543 GLU B CA 1
ATOM 9309 C C . GLU B 1 543 ? -6.875 33.344 14.961 1 93.94 543 GLU B C 1
ATOM 9311 O O . GLU B 1 543 ? -6.738 33.906 13.883 1 93.94 543 GLU B O 1
ATOM 9316 N N . THR B 1 544 ? -6.277 32.281 15.305 1 95.38 544 THR B N 1
ATOM 9317 C CA . THR B 1 544 ? -5.371 31.641 14.367 1 95.38 544 THR B CA 1
ATOM 9318 C C . THR B 1 544 ? -6.117 31.203 13.109 1 95.38 544 THR B C 1
ATOM 9320 O O . THR B 1 544 ? -5.629 31.391 11.992 1 95.38 544 THR B O 1
ATOM 9323 N N . LEU B 1 545 ? -7.266 30.578 13.266 1 92.62 545 LEU B N 1
ATOM 9324 C CA . LEU B 1 545 ? -8.062 30.125 12.133 1 92.62 545 LEU B CA 1
ATOM 9325 C C . LEU B 1 545 ? -8.508 31.312 11.281 1 92.62 545 LEU B C 1
ATOM 9327 O O . LEU B 1 545 ? -8.555 31.219 10.055 1 92.62 545 LEU B O 1
ATOM 9331 N N . SER B 1 546 ? -8.805 32.406 11.945 1 91 546 SER B N 1
ATOM 9332 C CA . SER B 1 546 ? -9.18 33.625 11.211 1 91 546 SER B CA 1
ATOM 9333 C C . SER B 1 546 ? -8.023 34.125 10.367 1 91 546 SER B C 1
ATOM 9335 O O . SER B 1 546 ? -8.219 34.562 9.234 1 91 546 SER B O 1
ATOM 9337 N N . GLU B 1 547 ? -6.875 34.031 10.906 1 92.06 547 GLU B N 1
ATOM 9338 C CA . GLU B 1 547 ? -5.684 34.438 10.164 1 92.06 547 GLU B CA 1
ATOM 9339 C C . GLU B 1 547 ? -5.445 33.531 8.969 1 92.06 547 GLU B C 1
ATOM 9341 O O . GLU B 1 547 ? -5.094 34 7.883 1 92.06 547 GLU B O 1
ATOM 9346 N N . ILE B 1 548 ? -5.598 32.312 9.133 1 91.56 548 ILE B N 1
ATOM 9347 C CA . ILE B 1 548 ? -5.41 31.344 8.055 1 91.56 548 ILE B CA 1
ATOM 9348 C C . ILE B 1 548 ? -6.449 31.578 6.965 1 91.56 548 ILE B C 1
ATOM 9350 O O . ILE B 1 548 ? -6.125 31.594 5.777 1 91.56 548 ILE B O 1
ATOM 9354 N N . THR B 1 549 ? -7.703 31.812 7.383 1 89.5 549 THR B N 1
ATOM 9355 C CA . THR B 1 549 ? -8.812 31.953 6.449 1 89.5 549 THR B CA 1
ATOM 9356 C C . THR B 1 549 ? -8.664 33.219 5.621 1 89.5 549 THR B C 1
ATOM 9358 O O . THR B 1 549 ? -9.164 33.312 4.496 1 89.5 549 THR B O 1
ATOM 9361 N N . ALA B 1 550 ? -7.996 34.156 6.16 1 89.06 550 ALA B N 1
ATOM 9362 C CA . ALA B 1 550 ? -7.73 35.375 5.418 1 89.06 550 ALA B CA 1
ATOM 9363 C C . ALA B 1 550 ? -6.883 35.094 4.18 1 89.06 550 ALA B C 1
ATOM 9365 O O . ALA B 1 550 ? -7.031 35.781 3.158 1 89.06 550 ALA B O 1
ATOM 9366 N N . GLU B 1 551 ? -6.121 34.094 4.223 1 85.06 551 GLU B N 1
ATOM 9367 C CA . GLU B 1 551 ? -5.254 33.75 3.104 1 85.06 551 GLU B CA 1
ATOM 9368 C C . GLU B 1 551 ? -5.816 32.562 2.324 1 85.06 551 GLU B C 1
ATOM 9370 O O . GLU B 1 551 ? -5.734 32.531 1.095 1 85.06 551 GLU B O 1
ATOM 9375 N N . TRP B 1 552 ? -6.297 31.578 3.088 1 86.31 552 TRP B N 1
ATOM 9376 C CA . TRP B 1 552 ? -6.852 30.359 2.5 1 86.31 552 TRP B CA 1
ATOM 9377 C C . TRP B 1 552 ? -8.359 30.297 2.703 1 86.31 552 TRP B C 1
ATOM 9379 O O . TRP B 1 552 ? -8.836 29.766 3.709 1 86.31 552 TRP B O 1
ATOM 9389 N N . GLN B 1 553 ? -9.086 30.641 1.722 1 80.5 553 GLN B N 1
ATOM 9390 C CA . GLN B 1 553 ? -10.547 30.688 1.828 1 80.5 553 GLN B CA 1
ATOM 9391 C C . GLN B 1 553 ? -11.125 29.281 1.885 1 80.5 553 GLN B C 1
ATOM 9393 O O . GLN B 1 553 ? -12.219 29.062 2.416 1 80.5 553 GLN B O 1
ATOM 9398 N N . THR B 1 554 ? -10.352 28.375 1.404 1 75.5 554 THR B N 1
ATOM 9399 C CA . THR B 1 554 ? -10.797 26.984 1.385 1 75.5 554 THR B CA 1
ATOM 9400 C C . THR B 1 554 ? -10.992 26.453 2.805 1 75.5 554 THR B C 1
ATOM 9402 O O . THR B 1 554 ? -11.719 25.484 3.018 1 75.5 554 THR B O 1
ATOM 9405 N N . VAL B 1 555 ? -10.406 27.125 3.787 1 83.25 555 VAL B N 1
ATOM 9406 C CA . VAL B 1 555 ? -10.461 26.656 5.172 1 83.25 555 VAL B CA 1
ATOM 9407 C C . VAL B 1 555 ? -11.656 27.297 5.883 1 83.25 555 VAL B C 1
ATOM 9409 O O . VAL B 1 555 ? -11.953 26.969 7.031 1 83.25 555 VAL B O 1
ATOM 9412 N N . GLN B 1 556 ? -12.375 28.125 5.223 1 83.12 556 GLN B N 1
ATOM 9413 C CA . GLN B 1 556 ? -13.438 28.906 5.84 1 83.12 556 GLN B CA 1
ATOM 9414 C C . GLN B 1 556 ? -14.523 28 6.414 1 83.12 556 GLN B C 1
ATOM 9416 O O . GLN B 1 556 ? -15.023 28.25 7.512 1 83.12 556 GLN B O 1
ATOM 9421 N N . ARG B 1 557 ? -14.852 27.047 5.668 1 75.94 557 ARG B N 1
ATOM 9422 C CA . ARG B 1 557 ? -15.906 26.141 6.125 1 75.94 557 ARG B CA 1
ATOM 9423 C C . ARG B 1 557 ? -15.5 25.438 7.418 1 75.94 557 ARG B C 1
ATOM 9425 O O . ARG B 1 557 ? -16.328 25.266 8.32 1 75.94 557 ARG B O 1
ATOM 9432 N N . HIS B 1 558 ? -14.32 25.016 7.52 1 77.69 558 HIS B N 1
ATOM 9433 C CA . HIS B 1 558 ? -13.812 24.359 8.711 1 77.69 558 HIS B CA 1
ATOM 9434 C C . HIS B 1 558 ? -13.727 25.328 9.883 1 77.69 558 HIS B C 1
ATOM 9436 O O . HIS B 1 558 ? -14.039 24.969 11.023 1 77.69 558 HIS B O 1
ATOM 9442 N N . ALA B 1 559 ? -13.289 26.484 9.539 1 84.31 559 ALA B N 1
ATOM 9443 C CA . ALA B 1 559 ? -13.211 27.516 10.578 1 84.31 559 ALA B CA 1
ATOM 9444 C C . ALA B 1 559 ? -14.594 27.844 11.133 1 84.31 559 ALA B C 1
ATOM 9446 O O . ALA B 1 559 ? -14.758 27.984 12.344 1 84.31 559 ALA B O 1
ATOM 9447 N N . ASN B 1 560 ? -15.523 27.891 10.258 1 80.44 560 ASN B N 1
ATOM 9448 C CA . ASN B 1 560 ? -16.891 28.172 10.695 1 80.44 560 ASN B CA 1
ATOM 9449 C C . ASN B 1 560 ? -17.438 27.047 11.578 1 80.44 560 ASN B C 1
ATOM 9451 O O . ASN B 1 560 ? -18.141 27.312 12.547 1 80.44 560 ASN B O 1
ATOM 9455 N N . ALA B 1 561 ? -17.172 25.844 11.18 1 75.62 561 ALA B N 1
ATOM 9456 C CA . ALA B 1 561 ? -17.609 24.703 11.984 1 75.62 561 ALA B CA 1
ATOM 9457 C C . ALA B 1 561 ? -17.016 24.766 13.391 1 75.62 561 ALA B C 1
ATOM 9459 O O . ALA B 1 561 ? -17.703 24.5 14.375 1 75.62 561 ALA B O 1
ATOM 9460 N N . PHE B 1 562 ? -15.805 25.125 13.492 1 83.44 562 PHE B N 1
ATOM 9461 C CA . PHE B 1 562 ? -15.141 25.25 14.781 1 83.44 562 PHE B CA 1
ATOM 9462 C C . PHE B 1 562 ? -15.766 26.359 15.609 1 83.44 562 PHE B C 1
ATOM 9464 O O . PHE B 1 562 ? -15.992 26.203 16.812 1 83.44 562 PHE B O 1
ATOM 9471 N N . MET B 1 563 ? -16.016 27.422 15 1 83.69 563 MET B N 1
ATOM 9472 C CA . MET B 1 563 ? -16.594 28.578 15.695 1 83.69 563 MET B CA 1
ATOM 9473 C C . MET B 1 563 ? -17.969 28.25 16.25 1 83.69 563 MET B C 1
ATOM 9475 O O . MET B 1 563 ? -18.297 28.594 17.391 1 83.69 563 MET B O 1
ATOM 9479 N N . GLN B 1 564 ? -18.656 27.562 15.477 1 79.25 564 GLN B N 1
ATOM 9480 C CA . GLN B 1 564 ? -20 27.188 15.906 1 79.25 564 GLN B CA 1
ATOM 9481 C C . GLN B 1 564 ? -19.953 26.219 17.078 1 79.25 564 GLN B C 1
ATOM 9483 O O . GLN B 1 564 ? -20.719 26.344 18.047 1 79.25 564 GLN B O 1
ATOM 9488 N N . MET B 1 565 ? -19.094 25.297 16.969 1 79.5 565 MET B N 1
ATOM 9489 C CA . MET B 1 565 ? -18.969 24.312 18.047 1 79.5 565 MET B CA 1
ATOM 9490 C C . MET B 1 565 ? -18.438 24.969 19.312 1 79.5 565 MET B C 1
ATOM 9492 O O . MET B 1 565 ? -18.844 24.609 20.422 1 79.5 565 MET B O 1
ATOM 9496 N N . SER B 1 566 ? -17.5 25.875 19.109 1 86.56 566 SER B N 1
ATOM 9497 C CA . SER B 1 566 ? -16.938 26.594 20.25 1 86.56 566 SER B CA 1
ATOM 9498 C C . SER B 1 566 ? -18.016 27.422 20.953 1 86.56 566 SER B C 1
ATOM 9500 O O . SER B 1 566 ? -18.062 27.453 22.188 1 86.56 566 SER B O 1
ATOM 9502 N N . GLU B 1 567 ? -18.844 27.984 20.203 1 83.44 567 GLU B N 1
ATOM 9503 C CA . GLU B 1 567 ? -19.953 28.75 20.781 1 83.44 567 GLU B CA 1
ATOM 9504 C C . GLU B 1 567 ? -20.875 27.844 21.594 1 83.44 567 GLU B C 1
ATOM 9506 O O . GLU B 1 567 ? -21.234 28.188 22.719 1 83.44 567 GLU B O 1
ATOM 9511 N N . ALA B 1 568 ? -21.188 26.766 21 1 78.25 568 ALA B N 1
ATOM 9512 C CA . ALA B 1 568 ? -22.125 25.844 21.656 1 78.25 568 ALA B CA 1
ATOM 9513 C C . ALA B 1 568 ? -21.531 25.297 22.953 1 78.25 568 ALA B C 1
ATOM 9515 O O . ALA B 1 568 ? -22.234 25.203 23.969 1 78.25 568 ALA B O 1
ATOM 9516 N N . VAL B 1 569 ? -20.328 24.969 22.922 1 82.69 569 VAL B N 1
ATOM 9517 C CA . VAL B 1 569 ? -19.688 24.375 24.094 1 82.69 569 VAL B CA 1
ATOM 9518 C C . VAL B 1 569 ? -19.5 25.438 25.172 1 82.69 569 VAL B C 1
ATOM 9520 O O . VAL B 1 569 ? -19.719 25.172 26.359 1 82.69 569 VAL B O 1
ATOM 9523 N N . LEU B 1 570 ? -19.109 26.625 24.812 1 85.81 570 LEU B N 1
ATOM 9524 C CA . LEU B 1 570 ? -18.906 27.703 25.781 1 85.81 570 LEU B CA 1
ATOM 9525 C C . LEU B 1 570 ? -20.234 28.125 26.406 1 85.81 570 LEU B C 1
ATOM 9527 O O . LEU B 1 570 ? -20.266 28.484 27.594 1 85.81 570 LEU B O 1
ATOM 9531 N N . GLU B 1 571 ? -21.281 28.047 25.625 1 81.81 571 GLU B N 1
ATOM 9532 C CA . GLU B 1 571 ? -22.594 28.328 26.188 1 81.81 571 GLU B CA 1
ATOM 9533 C C . GLU B 1 571 ? -22.969 27.297 27.25 1 81.81 571 GLU B C 1
ATOM 9535 O O . GLU B 1 571 ? -23.562 27.641 28.281 1 81.81 571 GLU B O 1
ATOM 9540 N N . LEU B 1 572 ? -22.672 26.156 26.938 1 79.06 572 LEU B N 1
ATOM 9541 C CA . LEU B 1 572 ? -22.953 25.078 27.891 1 79.06 572 LEU B CA 1
ATOM 9542 C C . LEU B 1 572 ? -22.141 25.25 29.172 1 79.06 572 LEU B C 1
ATOM 9544 O O . LEU B 1 572 ? -22.672 25.078 30.266 1 79.06 572 LEU B O 1
ATOM 9548 N N . ILE B 1 573 ? -20.984 25.594 29.047 1 82.44 573 ILE B N 1
ATOM 9549 C CA . ILE B 1 573 ? -20.094 25.781 30.188 1 82.44 573 ILE B CA 1
ATOM 9550 C C . ILE B 1 573 ? -20.547 27 31 1 82.44 573 ILE B C 1
ATOM 9552 O O . ILE B 1 573 ? -20.547 26.969 32.25 1 82.44 573 ILE B O 1
ATOM 9556 N N . ALA B 1 574 ? -20.906 28.016 30.25 1 82.38 574 ALA B N 1
ATOM 9557 C CA . ALA B 1 574 ? -21.391 29.219 30.922 1 82.38 574 ALA B CA 1
ATOM 9558 C C . ALA B 1 574 ? -22.641 28.938 31.75 1 82.38 574 ALA B C 1
ATOM 9560 O O . ALA B 1 574 ? -22.766 29.391 32.875 1 82.38 574 ALA B O 1
ATOM 9561 N N . SER B 1 575 ? -23.5 28.219 31.156 1 79.94 575 SER B N 1
ATOM 9562 C CA . SER B 1 575 ? -24.75 27.891 31.844 1 79.94 575 SER B CA 1
ATOM 9563 C C . SER B 1 575 ? -24.5 27.031 33.062 1 79.94 575 SER B C 1
ATOM 9565 O O . SER B 1 575 ? -25.078 27.281 34.125 1 79.94 575 SER B O 1
ATOM 9567 N N . THR B 1 576 ? -23.656 26.141 32.938 1 78.69 576 THR B N 1
ATOM 9568 C CA . THR B 1 576 ? -23.359 25.234 34.062 1 78.69 576 THR B CA 1
ATOM 9569 C C . THR B 1 576 ? -22.609 25.953 35.156 1 78.69 576 THR B C 1
ATOM 9571 O O . THR B 1 576 ? -22.891 25.75 36.344 1 78.69 576 THR B O 1
ATOM 9574 N N . THR B 1 577 ? -21.703 26.75 34.781 1 80.06 577 THR B N 1
ATOM 9575 C CA . THR B 1 577 ? -20.891 27.469 35.781 1 80.06 577 THR B CA 1
ATOM 9576 C C . THR B 1 577 ? -21.719 28.516 36.5 1 80.06 577 THR B C 1
ATOM 9578 O O . THR B 1 577 ? -21.578 28.703 37.719 1 80.06 577 THR B O 1
ATOM 9581 N N . ARG B 1 578 ? -22.594 29.125 35.812 1 81.06 578 ARG B N 1
ATOM 9582 C CA . ARG B 1 578 ? -23.453 30.141 36.438 1 81.06 578 ARG B CA 1
ATOM 9583 C C . ARG B 1 578 ? -24.469 29.5 37.375 1 81.06 578 ARG B C 1
ATOM 9585 O O . ARG B 1 578 ? -24.797 30.062 38.406 1 81.06 578 ARG B O 1
ATOM 9592 N N . ASN B 1 579 ? -24.938 28.406 36.969 1 78.06 579 ASN B N 1
ATOM 9593 C CA . ASN B 1 579 ? -25.859 27.688 37.844 1 78.06 579 ASN B CA 1
ATOM 9594 C C . ASN B 1 579 ? -25.188 27.266 39.156 1 78.06 579 ASN B C 1
ATOM 9596 O O . ASN B 1 579 ? -25.797 27.328 40.219 1 78.06 579 ASN B O 1
ATOM 9600 N N . VAL B 1 580 ? -24 26.922 39.031 1 76 580 VAL B N 1
ATOM 9601 C CA . VAL B 1 580 ? -23.266 26.5 40.219 1 76 580 VAL B CA 1
ATOM 9602 C C . VAL B 1 580 ? -23 27.703 41.125 1 76 580 VAL B C 1
ATOM 9604 O O . VAL B 1 580 ? -23.078 27.594 42.344 1 76 580 VAL B O 1
ATOM 9607 N N . THR B 1 581 ? -22.703 28.812 40.531 1 76.19 581 THR B N 1
ATOM 9608 C CA . THR B 1 581 ? -22.438 30.016 41.312 1 76.19 581 THR B CA 1
ATOM 9609 C C . THR B 1 581 ? -23.703 30.5 42.031 1 76.19 581 THR B C 1
ATOM 9611 O O . THR B 1 581 ? -23.656 30.984 43.156 1 76.19 581 THR B O 1
ATOM 9614 N N . ARG B 1 582 ? -24.828 30.344 41.375 1 75.94 582 ARG B N 1
ATOM 9615 C CA . ARG B 1 582 ? -26.109 30.719 41.969 1 75.94 582 ARG B CA 1
ATOM 9616 C C . ARG B 1 582 ? -26.453 29.797 43.156 1 75.94 582 ARG B C 1
ATOM 9618 O O . ARG B 1 582 ? -26.938 30.266 44.188 1 75.94 582 ARG B O 1
ATOM 9625 N N . GLU B 1 583 ? -26.188 28.609 42.969 1 72.31 583 GLU B N 1
ATOM 9626 C CA . GLU B 1 583 ? -26.484 27.656 44.031 1 72.31 583 GLU B CA 1
ATOM 9627 C C . GLU B 1 583 ? -25.578 27.875 45.219 1 72.31 583 GLU B C 1
ATOM 9629 O O . GLU B 1 583 ? -26 27.75 46.375 1 72.31 583 GLU B O 1
ATOM 9634 N N . GLN B 1 584 ? -24.328 28.234 44.938 1 68.81 584 GLN B N 1
ATOM 9635 C CA . GLN B 1 584 ? -23.391 28.5 46.031 1 68.81 584 GLN B CA 1
ATOM 9636 C C . GLN B 1 584 ? -23.766 29.781 46.781 1 68.81 584 GLN B C 1
ATOM 9638 O O . GLN B 1 584 ? -23.594 29.875 48 1 68.81 584 GLN B O 1
ATOM 9643 N N . SER B 1 585 ? -24.281 30.75 45.969 1 65.69 585 SER B N 1
ATOM 9644 C CA . SER B 1 585 ? -24.688 32 46.562 1 65.69 585 SER B CA 1
ATOM 9645 C C . SER B 1 585 ? -25.953 31.812 47.406 1 65.69 585 SER B C 1
ATOM 9647 O O . SER B 1 585 ? -26.109 32.438 48.469 1 65.69 585 SER B O 1
ATOM 9649 N N . HIS B 1 586 ? -26.797 31.031 46.906 1 64.62 586 HIS B N 1
ATOM 9650 C CA . HIS B 1 586 ? -28.016 30.781 47.688 1 64.62 586 HIS B CA 1
ATOM 9651 C C . HIS B 1 586 ? -27.719 29.969 48.938 1 64.62 586 HIS B C 1
ATOM 9653 O O . HIS B 1 586 ? -28.375 30.172 49.969 1 64.62 586 HIS B O 1
ATOM 9659 N N . ALA B 1 587 ? -26.781 29.156 48.844 1 59.38 587 ALA B N 1
ATOM 9660 C CA . ALA B 1 587 ? -26.438 28.359 50 1 59.38 587 ALA B CA 1
ATOM 9661 C C . ALA B 1 587 ? -25.656 29.188 51.031 1 59.38 587 ALA B C 1
ATOM 9663 O O . ALA B 1 587 ? -25.688 28.891 52.219 1 59.38 587 ALA B O 1
ATOM 9664 N N . GLY B 1 588 ? -24.875 30.125 50.531 1 51.97 588 GLY B N 1
ATOM 9665 C CA . GLY B 1 588 ? -24.125 30.984 51.438 1 51.97 588 GLY B CA 1
ATOM 9666 C C . GLY B 1 588 ? -25.016 31.922 52.219 1 51.97 588 GLY B C 1
ATOM 9667 O O . GLY B 1 588 ? -24.547 32.625 53.094 1 51.97 588 GLY B O 1
ATOM 9668 N N . ASN B 1 589 ? -26.109 32.438 51.75 1 49.75 589 ASN B N 1
ATOM 9669 C CA . ASN B 1 589 ? -26.922 33.312 52.625 1 49.75 589 ASN B CA 1
ATOM 9670 C C . ASN B 1 589 ? -27.328 32.594 53.906 1 49.75 589 ASN B C 1
ATOM 9672 O O . ASN B 1 589 ? -27.938 33.219 54.781 1 49.75 589 ASN B O 1
ATOM 9676 N N . GLY B 1 590 ? -27.562 31.359 54.156 1 41.59 590 GLY B N 1
ATOM 9677 C CA . GLY B 1 590 ? -27.609 30.766 55.469 1 41.59 590 GLY B CA 1
ATOM 9678 C C . GLY B 1 590 ? -26.25 30.5 56.062 1 41.59 590 GLY B C 1
ATOM 9679 O O . GLY B 1 590 ? -25.281 30.234 55.344 1 41.59 590 GLY B O 1
ATOM 9680 N N . GLY B 1 591 ? -25.75 31.078 57.438 1 42.81 591 GLY B N 1
ATOM 9681 C CA . GLY B 1 591 ? -24.641 31.359 58.344 1 42.81 591 GLY B CA 1
ATOM 9682 C C . GLY B 1 591 ? -23.281 31.062 57.75 1 42.81 591 GLY B C 1
ATOM 9683 O O . GLY B 1 591 ? -22.328 31.812 57.969 1 42.81 591 GLY B O 1
ATOM 9684 N N . GLU B 1 592 ? -22.828 29.766 57.688 1 40.66 592 GLU B N 1
ATOM 9685 C CA . GLU B 1 592 ? -21.422 29.406 57.562 1 40.66 592 GLU B CA 1
ATOM 9686 C C . GLU B 1 592 ? -20.891 29.766 56.156 1 40.66 592 GLU B C 1
ATOM 9688 O O . GLU B 1 592 ? -21.469 29.375 55.156 1 40.66 592 GLU B O 1
ATOM 9693 N N . ARG B 1 593 ? -20.234 30.922 55.969 1 44.09 593 ARG B N 1
ATOM 9694 C CA . ARG B 1 593 ? -19.391 31.328 54.844 1 44.09 593 ARG B CA 1
ATOM 9695 C C . ARG B 1 593 ? -18.703 30.141 54.219 1 44.09 593 ARG B C 1
ATOM 9697 O O . ARG B 1 593 ? -17.844 29.5 54.812 1 44.09 593 ARG B O 1
ATOM 9704 N N . LEU B 1 594 ? -19.281 29.375 53.5 1 40.62 594 LEU B N 1
ATOM 9705 C CA . LEU B 1 594 ? -18.469 28.359 52.812 1 40.62 594 LEU B CA 1
ATOM 9706 C C . LEU B 1 594 ? -17.25 29 52.156 1 40.62 594 LEU B C 1
ATOM 9708 O O . LEU B 1 594 ? -17.391 29.938 51.375 1 40.62 594 LEU B O 1
ATOM 9712 N N . GLU B 1 595 ? -16.047 29.016 52.688 1 44.03 595 GLU B N 1
ATOM 9713 C CA . GLU B 1 595 ? -14.664 29.469 52.469 1 44.03 595 GLU B CA 1
ATOM 9714 C C . GLU B 1 595 ? -14.312 29.516 51 1 44.03 595 GLU B C 1
ATOM 9716 O O . GLU B 1 595 ? -13.453 30.281 50.562 1 44.03 595 GLU B O 1
ATOM 9721 N N . GLY B 1 596 ? -14.656 28.578 50 1 45.28 596 GLY B N 1
ATOM 9722 C CA . GLY B 1 596 ? -13.93 28.438 48.75 1 45.28 596 GLY B CA 1
ATOM 9723 C C . GLY B 1 596 ? -14.672 29.016 47.562 1 45.28 596 GLY B C 1
ATOM 9724 O O . GLY B 1 596 ? -15.266 28.266 46.781 1 45.28 596 GLY B O 1
ATOM 9725 N N . THR B 1 597 ? -15.203 30.109 47.469 1 48.81 597 THR B N 1
ATOM 9726 C CA . THR B 1 597 ? -15.891 30.75 46.375 1 48.81 597 THR B CA 1
ATOM 9727 C C . THR B 1 597 ? -15.023 30.766 45.094 1 48.81 597 THR B C 1
ATOM 9729 O O . THR B 1 597 ? -13.922 31.328 45.125 1 48.81 597 THR B O 1
ATOM 9732 N N . MET B 1 598 ? -15.172 29.844 44.25 1 63.78 598 MET B N 1
ATOM 9733 C CA . MET B 1 598 ? -14.469 29.797 42.969 1 63.78 598 MET B CA 1
ATOM 9734 C C . MET B 1 598 ? -14.719 31.062 42.156 1 63.78 598 MET B C 1
ATOM 9736 O O . MET B 1 598 ? -15.852 31.547 42.094 1 63.78 598 MET B O 1
ATOM 9740 N N . ASP B 1 599 ? -13.703 32.031 41.969 1 66.44 599 ASP B N 1
ATOM 9741 C CA . ASP B 1 599 ? -13.727 33.312 41.219 1 66.44 599 ASP B CA 1
ATOM 9742 C C . ASP B 1 599 ? -13.633 33.062 39.719 1 66.44 599 ASP B C 1
ATOM 9744 O O . ASP B 1 599 ? -12.539 32.875 39.188 1 66.44 599 ASP B O 1
ATOM 9748 N N . TRP B 1 600 ? -14.906 32.875 39.25 1 74.94 600 TRP B N 1
ATOM 9749 C CA . TRP B 1 600 ? -14.961 32.688 37.812 1 74.94 600 TRP B CA 1
ATOM 9750 C C . TRP B 1 600 ? -14.852 34 37.062 1 74.94 600 TRP B C 1
ATOM 9752 O O . TRP B 1 600 ? -15.453 35 37.469 1 74.94 600 TRP B O 1
ATOM 9762 N N . ASP B 1 601 ? -13.891 34.094 36.156 1 74.44 601 ASP B N 1
ATOM 9763 C CA . ASP B 1 601 ? -13.766 35.25 35.281 1 74.44 601 ASP B CA 1
ATOM 9764 C C . ASP B 1 601 ? -14.797 35.219 34.156 1 74.44 601 ASP B C 1
ATOM 9766 O O . ASP B 1 601 ? -14.484 34.812 33.031 1 74.44 601 ASP B O 1
ATOM 9770 N N . PHE B 1 602 ? -15.977 35.688 34.438 1 79.88 602 PHE B N 1
ATOM 9771 C CA . PHE B 1 602 ? -17.078 35.625 33.469 1 79.88 602 PHE B CA 1
ATOM 9772 C C . PHE B 1 602 ? -16.891 36.625 32.344 1 79.88 602 PHE B C 1
ATOM 9774 O O . PHE B 1 602 ? -17.438 36.469 31.266 1 79.88 602 PHE B O 1
ATOM 9781 N N . ASP B 1 603 ? -16 37.625 32.656 1 80.5 603 ASP B N 1
ATOM 9782 C CA . ASP B 1 603 ? -15.742 38.625 31.609 1 80.5 603 ASP B CA 1
ATOM 9783 C C . ASP B 1 603 ? -15.008 38 30.422 1 80.5 603 ASP B C 1
ATOM 9785 O O . ASP B 1 603 ? -15.352 38.25 29.266 1 80.5 603 ASP B O 1
ATOM 9789 N N . THR B 1 604 ? -14.094 37.219 30.797 1 81.38 604 THR B N 1
ATOM 9790 C CA . THR B 1 604 ? -13.32 36.531 29.75 1 81.38 604 THR B CA 1
ATOM 9791 C C . THR B 1 604 ? -14.188 35.531 29 1 81.38 604 THR B C 1
ATOM 9793 O O . THR B 1 604 ? -14.055 35.406 27.781 1 81.38 604 THR B O 1
ATOM 9796 N N . LEU B 1 605 ? -14.969 34.875 29.719 1 85.38 605 LEU B N 1
ATOM 9797 C CA . LEU B 1 605 ? -15.883 33.906 29.109 1 85.38 605 LEU B CA 1
ATOM 9798 C C . LEU B 1 605 ? -16.859 34.625 28.172 1 85.38 605 LEU B C 1
ATOM 9800 O O . LEU B 1 605 ? -17.094 34.156 27.047 1 85.38 605 LEU B O 1
ATOM 9804 N N . ASP B 1 606 ? -17.328 35.75 28.625 1 84.62 606 ASP B N 1
ATOM 9805 C CA . ASP B 1 606 ? -18.297 36.5 27.812 1 84.62 606 ASP B CA 1
ATOM 9806 C C . ASP B 1 606 ? -17.625 37.062 26.578 1 84.62 606 ASP B C 1
ATOM 9808 O O . ASP B 1 606 ? -18.219 37.094 25.5 1 84.62 606 ASP B O 1
ATOM 9812 N N . SER B 1 607 ? -16.453 37.5 26.766 1 83.38 607 SER B N 1
ATOM 9813 C CA . SER B 1 607 ? -15.711 38 25.625 1 83.38 607 SER B CA 1
ATOM 9814 C C . SER B 1 607 ? -15.477 36.906 24.578 1 83.38 607 SER B C 1
ATOM 9816 O O . SER B 1 607 ? -15.578 37.156 23.375 1 83.38 607 SER B O 1
ATOM 9818 N N . ALA B 1 608 ? -15.148 35.781 25.094 1 85.06 608 ALA B N 1
ATOM 9819 C CA . ALA B 1 608 ? -14.938 34.656 24.188 1 85.06 608 ALA B CA 1
ATOM 9820 C C . ALA B 1 608 ? -16.234 34.281 23.469 1 85.06 608 ALA B C 1
ATOM 9822 O O . ALA B 1 608 ? -16.219 34 22.266 1 85.06 608 ALA B O 1
ATOM 9823 N N . LEU B 1 609 ? -17.281 34.281 24.172 1 83.81 609 LEU B N 1
ATOM 9824 C CA . LEU B 1 609 ? -18.578 33.938 23.578 1 83.81 609 LEU B CA 1
ATOM 9825 C C . LEU B 1 609 ? -18.938 34.938 22.484 1 83.81 609 LEU B C 1
ATOM 9827 O O . LEU B 1 609 ? -19.469 34.562 21.438 1 83.81 609 LEU B O 1
ATOM 9831 N N . ASN B 1 610 ? -18.578 36.156 22.719 1 81.81 610 ASN B N 1
ATOM 9832 C CA . ASN B 1 610 ? -18.844 37.188 21.734 1 81.81 610 ASN B CA 1
ATOM 9833 C C . ASN B 1 610 ? -18.016 36.969 20.469 1 81.81 610 ASN B C 1
ATOM 9835 O O . ASN B 1 610 ? -18.469 37.281 19.359 1 81.81 610 ASN B O 1
ATOM 9839 N N . MET B 1 611 ? -16.859 36.531 20.688 1 80.81 611 MET B N 1
ATOM 9840 C CA . MET B 1 611 ? -15.984 36.25 19.547 1 80.81 611 MET B CA 1
ATOM 9841 C C . MET B 1 611 ? -16.562 35.188 18.641 1 80.81 611 MET B C 1
ATOM 9843 O O . MET B 1 611 ? -16.422 35.25 17.422 1 80.81 611 MET B O 1
ATOM 9847 N N . PHE B 1 612 ? -17.188 34.25 19.203 1 82.5 612 PHE B N 1
ATOM 9848 C CA . PHE B 1 612 ? -17.641 33.094 18.438 1 82.5 612 PHE B CA 1
ATOM 9849 C C . PHE B 1 612 ? -19.062 33.312 17.969 1 82.5 612 PHE B C 1
ATOM 9851 O O . PHE B 1 612 ? -19.547 32.562 17.109 1 82.5 612 PHE B O 1
ATOM 9858 N N . GLN B 1 613 ? -19.828 34.188 18.578 1 72.25 613 GLN B N 1
ATOM 9859 C CA . GLN B 1 613 ? -21.203 34.5 18.172 1 72.25 613 GLN B CA 1
ATOM 9860 C C . GLN B 1 613 ? -21.234 35.281 16.875 1 72.25 613 GLN B C 1
ATOM 9862 O O . GLN B 1 613 ? -22.312 35.531 16.312 1 72.25 613 GLN B O 1
ATOM 9867 N N . GLY B 1 614 ? -20.344 35.062 15.938 1 58.91 614 GLY B N 1
ATOM 9868 C CA . GLY B 1 614 ? -20.125 35.844 14.734 1 58.91 614 GLY B CA 1
ATOM 9869 C C . GLY B 1 614 ? -21.422 36.219 14.016 1 58.91 614 GLY B C 1
ATOM 9870 O O . GLY B 1 614 ? -22.328 35.375 13.922 1 58.91 614 GLY B O 1
ATOM 9871 N N . GLU B 1 615 ? -21.688 37.406 13.812 1 57.22 615 GLU B N 1
ATOM 9872 C CA . GLU B 1 615 ? -22.641 37.938 12.836 1 57.22 615 GLU B CA 1
ATOM 9873 C C . GLU B 1 615 ? -22.359 37.375 11.438 1 57.22 615 GLU B C 1
ATOM 9875 O O . GLU B 1 615 ? -21.234 37.469 10.945 1 57.22 615 GLU B O 1
ATOM 9880 N N . GLY B 1 616 ? -23.219 36.375 10.883 1 59.22 616 GLY B N 1
ATOM 9881 C CA . GLY B 1 616 ? -23.141 36 9.484 1 59.22 616 GLY B CA 1
ATOM 9882 C C . GLY B 1 616 ? -22.812 34.531 9.289 1 59.22 616 GLY B C 1
ATOM 9883 O O . GLY B 1 616 ? -22.656 34.062 8.156 1 59.22 616 GLY B O 1
ATOM 9884 N N . ILE B 1 617 ? -22.375 33.781 10.414 1 64.94 617 ILE B N 1
ATOM 9885 C CA . ILE B 1 617 ? -22.094 32.375 10.156 1 64.94 617 ILE B CA 1
ATOM 9886 C C . ILE B 1 617 ? -23.391 31.578 10.164 1 64.94 617 ILE B C 1
ATOM 9888 O O . ILE B 1 617 ? -24.047 31.453 11.203 1 64.94 617 ILE B O 1
ATOM 9892 N N . GLU B 1 618 ? -23.781 31.234 9.008 1 64.88 618 GLU B N 1
ATOM 9893 C CA . GLU B 1 618 ? -24.969 30.406 8.883 1 64.88 618 GLU B CA 1
ATOM 9894 C C . GLU B 1 618 ? -24.75 29.031 9.508 1 64.88 618 GLU B C 1
ATOM 9896 O O . GLU B 1 618 ? -23.703 28.406 9.312 1 64.88 618 GLU B O 1
ATOM 9901 N N . PRO B 1 619 ? -25.641 28.656 10.438 1 69.88 619 PRO B N 1
ATOM 9902 C CA . PRO B 1 619 ? -25.531 27.312 11.039 1 69.88 619 PRO B CA 1
ATOM 9903 C C . PRO B 1 619 ? -25.453 26.203 9.992 1 69.88 619 PRO B C 1
ATOM 9905 O O . PRO B 1 619 ? -26.141 26.266 8.969 1 69.88 619 PRO B O 1
ATOM 9908 N N . PHE B 1 620 ? -24.438 25.344 10.281 1 65.62 620 PHE B N 1
ATOM 9909 C CA . PHE B 1 620 ? -24.312 24.203 9.383 1 65.62 620 PHE B CA 1
ATOM 9910 C C . PHE B 1 620 ? -25.578 23.344 9.422 1 65.62 620 PHE B C 1
ATOM 9912 O O . PHE B 1 620 ? -26.156 23.125 10.492 1 65.62 620 PHE B O 1
ATOM 9919 N N . THR B 1 621 ? -26.031 23.047 8.219 1 62.53 621 THR B N 1
ATOM 9920 C CA . THR B 1 621 ? -27.078 22.047 8.141 1 62.53 621 THR B CA 1
ATOM 9921 C C . THR B 1 621 ? -26.531 20.656 8.5 1 62.53 621 THR B C 1
ATOM 9923 O O . THR B 1 621 ? -25.312 20.453 8.508 1 62.53 621 THR B O 1
ATOM 9926 N N . ASP B 1 622 ? -27.375 19.797 8.906 1 55.53 622 ASP B N 1
ATOM 9927 C CA . ASP B 1 622 ? -26.984 18.422 9.188 1 55.53 622 ASP B CA 1
ATOM 9928 C C . ASP B 1 622 ? -26.188 17.828 8.039 1 55.53 622 ASP B C 1
ATOM 9930 O O . ASP B 1 622 ? -25.219 17.109 8.258 1 55.53 622 ASP B O 1
ATOM 9934 N N . ALA B 1 623 ? -26.562 18.219 6.949 1 54.75 623 ALA B N 1
ATOM 9935 C CA . ALA B 1 623 ? -25.891 17.719 5.754 1 54.75 623 ALA B CA 1
ATOM 9936 C C . ALA B 1 623 ? -24.469 18.281 5.656 1 54.75 623 ALA B C 1
ATOM 9938 O O . ALA B 1 623 ? -23.531 17.562 5.289 1 54.75 623 ALA B O 1
ATOM 9939 N N . GLU B 1 624 ? -24.344 19.453 6.098 1 57.41 624 GLU B N 1
ATOM 9940 C CA . GLU B 1 624 ? -23.031 20.094 6.027 1 57.41 624 GLU B CA 1
ATOM 9941 C C . GLU B 1 624 ? -22.078 19.531 7.078 1 57.41 624 GLU B C 1
ATOM 9943 O O . GLU B 1 624 ? -20.891 19.359 6.809 1 57.41 624 GLU B O 1
ATOM 9948 N N . TRP B 1 625 ? -22.641 19.281 8.148 1 58 625 TRP B N 1
ATOM 9949 C CA . TRP B 1 625 ? -21.828 18.672 9.203 1 58 625 TRP B CA 1
ATOM 9950 C C . TRP B 1 625 ? -21.328 17.297 8.766 1 58 625 TRP B C 1
ATOM 9952 O O . TRP B 1 625 ? -20.156 16.969 8.984 1 58 625 TRP B O 1
ATOM 9962 N N . ALA B 1 626 ? -22.109 16.625 8.188 1 48.88 626 ALA B N 1
ATOM 9963 C CA . ALA B 1 626 ? -21.75 15.289 7.711 1 48.88 626 ALA B CA 1
ATOM 9964 C C . ALA B 1 626 ? -20.641 15.367 6.66 1 48.88 626 ALA B C 1
ATOM 9966 O O . ALA B 1 626 ? -19.703 14.57 6.68 1 48.88 626 ALA B O 1
ATOM 9967 N N . GLU B 1 627 ? -20.797 16.328 5.852 1 50.72 627 GLU B N 1
ATOM 9968 C CA . GLU B 1 627 ? -19.797 16.531 4.801 1 50.72 627 GLU B CA 1
ATOM 9969 C C . GLU B 1 627 ? -18.438 16.906 5.387 1 50.72 627 GLU B C 1
ATOM 9971 O O . GLU B 1 627 ? -17.406 16.438 4.91 1 50.72 627 GLU B O 1
ATOM 9976 N N . LEU B 1 628 ? -18.625 17.766 6.238 1 52.34 628 LEU B N 1
ATOM 9977 C CA . LEU B 1 628 ? -17.406 18.297 6.816 1 52.34 628 LEU B CA 1
ATOM 9978 C C . LEU B 1 628 ? -16.594 17.203 7.496 1 52.34 628 LEU B C 1
ATOM 9980 O O . LEU B 1 628 ? -15.367 17.172 7.395 1 52.34 628 LEU B O 1
ATOM 9984 N N . PHE B 1 629 ? -17.312 16.5 8.242 1 46.38 629 PHE B N 1
ATOM 9985 C CA . PHE B 1 629 ? -16.578 15.508 9.023 1 46.38 629 PHE B CA 1
ATOM 9986 C C . PHE B 1 629 ? -16.328 14.25 8.203 1 46.38 629 PHE B C 1
ATOM 9988 O O . PHE B 1 629 ? -15.445 13.453 8.539 1 46.38 629 PHE B O 1
ATOM 9995 N N . GLU B 1 630 ? -17.094 14.031 7.285 1 41.12 630 GLU B N 1
ATOM 9996 C CA . GLU B 1 630 ? -16.781 12.953 6.359 1 41.12 630 GLU B CA 1
ATOM 9997 C C . GLU B 1 630 ? -15.531 13.281 5.539 1 41.12 630 GLU B C 1
ATOM 9999 O O . GLU B 1 630 ? -14.797 12.383 5.133 1 41.12 630 GLU B O 1
ATOM 10004 N N . LEU B 1 631 ? -15.492 14.586 4.996 1 36.28 631 LEU B N 1
ATOM 10005 C CA . LEU B 1 631 ? -14.625 14.984 3.891 1 36.28 631 LEU B CA 1
ATOM 10006 C C . LEU B 1 631 ? -13.188 15.156 4.363 1 36.28 631 LEU B C 1
ATOM 10008 O O . LEU B 1 631 ? -12.891 16.078 5.125 1 36.28 631 LEU B O 1
ATOM 10012 N N . ALA B 1 632 ? -12.602 14.195 4.691 1 37.91 632 ALA B N 1
ATOM 10013 C CA . ALA B 1 632 ? -11.172 14.43 4.484 1 37.91 632 ALA B CA 1
ATOM 10014 C C . ALA B 1 632 ? -10.938 15.367 3.305 1 37.91 632 ALA B C 1
ATOM 10016 O O . ALA B 1 632 ? -11.414 15.117 2.195 1 37.91 632 ALA B O 1
ATOM 10017 N N . VAL B 1 633 ? -10.93 16.562 3.457 1 34.75 633 VAL B N 1
ATOM 10018 C CA . VAL B 1 633 ? -10.586 17.469 2.369 1 34.75 633 VAL B CA 1
ATOM 10019 C C . VAL B 1 633 ? -9.617 16.781 1.41 1 34.75 633 VAL B C 1
ATOM 10021 O O . VAL B 1 633 ? -8.398 16.859 1.584 1 34.75 633 VAL B O 1
ATOM 10024 N N . GLU B 1 634 ? -9.703 15.469 1.343 1 37.94 634 GLU B N 1
ATOM 10025 C CA . GLU B 1 634 ? -8.922 15.07 0.175 1 37.94 634 GLU B CA 1
ATOM 10026 C C . GLU B 1 634 ? -9.461 15.719 -1.096 1 37.94 634 GLU B C 1
ATOM 10028 O O . GLU B 1 634 ? -10.602 15.461 -1.496 1 37.94 634 GLU B O 1
ATOM 10033 N N . VAL B 1 635 ? -9.148 16.875 -1.263 1 34.97 635 VAL B N 1
ATOM 10034 C CA . VAL B 1 635 ? -9.406 17.516 -2.541 1 34.97 635 VAL B CA 1
ATOM 10035 C C . VAL B 1 635 ? -9.117 16.547 -3.686 1 34.97 635 VAL B C 1
ATOM 10037 O O . VAL B 1 635 ? -7.977 16.109 -3.859 1 34.97 635 VAL B O 1
ATOM 10040 N N . ASP B 1 636 ? -9.969 15.789 -3.984 1 34.59 636 ASP B N 1
ATOM 10041 C CA . ASP B 1 636 ? -9.844 14.711 -4.965 1 34.59 636 ASP B CA 1
ATOM 10042 C C . ASP B 1 636 ? -9.562 15.273 -6.355 1 34.59 636 ASP B C 1
ATOM 10044 O O . ASP B 1 636 ? -10.469 15.742 -7.039 1 34.59 636 ASP B O 1
ATOM 10048 N N . GLY B 1 637 ? -8.664 16.156 -6.477 1 32.59 637 GLY B N 1
ATOM 10049 C CA . GLY B 1 637 ? -8.289 16.312 -7.875 1 32.59 637 GLY B CA 1
ATOM 10050 C C . GLY B 1 637 ? -7.812 15.016 -8.508 1 32.59 637 GLY B C 1
ATOM 10051 O O . GLY B 1 637 ? -7.32 14.125 -7.812 1 32.59 637 GLY B O 1
ATOM 10052 N N . GLU B 1 638 ? -8.5 14.531 -9.484 1 35.03 638 GLU B N 1
ATOM 10053 C CA . GLU B 1 638 ? -8.18 13.266 -10.133 1 35.03 638 GLU B CA 1
ATOM 10054 C C . GLU B 1 638 ? -6.781 13.289 -10.742 1 35.03 638 GLU B C 1
ATOM 10056 O O . GLU B 1 638 ? -6.523 14.055 -11.68 1 35.03 638 GLU B O 1
ATOM 10061 N N . LEU B 1 639 ? -5.871 13.242 -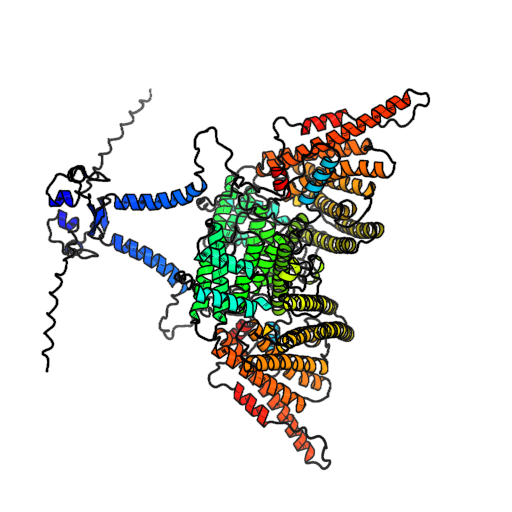10.016 1 32.69 639 LEU B N 1
ATOM 10062 C CA . LEU B 1 639 ? -4.562 12.945 -10.594 1 32.69 639 LEU B CA 1
ATOM 10063 C C . LEU B 1 639 ? -4.516 11.523 -11.141 1 32.69 639 LEU B C 1
ATOM 10065 O O . LEU B 1 639 ? -4.855 10.57 -10.438 1 32.69 639 LEU B O 1
ATOM 10069 N N . THR B 1 640 ? -4.586 11.43 -12.445 1 39.44 640 THR B N 1
ATOM 10070 C CA . THR B 1 640 ? -4.41 10.117 -13.062 1 39.44 640 THR B CA 1
ATOM 10071 C C . THR B 1 640 ? -2.932 9.766 -13.18 1 39.44 640 THR B C 1
ATOM 10073 O O . THR B 1 640 ? -2.137 10.555 -13.688 1 39.44 640 THR B O 1
ATOM 10076 N N . MET B 1 641 ? -2.49 9.031 -12.219 1 35.06 641 MET B N 1
ATOM 10077 C CA . MET B 1 641 ? -1.105 8.602 -12.398 1 35.06 641 MET B CA 1
ATOM 10078 C C . MET B 1 641 ? -1.042 7.223 -13.039 1 35.06 641 MET B C 1
ATOM 10080 O O . MET B 1 641 ? -1.898 6.375 -12.789 1 35.06 641 MET B O 1
ATOM 10084 N N . PRO B 1 642 ? -0.23 7.031 -13.992 1 36.31 642 PRO B N 1
ATOM 10085 C CA . PRO B 1 642 ? -0.063 5.699 -14.586 1 36.31 642 PRO B CA 1
ATOM 10086 C C . PRO B 1 642 ? 0.389 4.656 -13.57 1 36.31 642 PRO B C 1
ATOM 10088 O O . PRO B 1 642 ? 1.119 4.98 -12.625 1 36.31 642 PRO B O 1
ATOM 10091 N N . LEU B 1 643 ? -0.479 3.541 -13.555 1 38.03 643 LEU B N 1
ATOM 10092 C CA . LEU B 1 643 ? -0.04 2.432 -12.711 1 38.03 643 LEU B CA 1
ATOM 10093 C C . LEU B 1 643 ? 1.24 1.81 -13.258 1 38.03 643 LEU B C 1
ATOM 10095 O O . LEU B 1 643 ? 1.397 1.671 -14.477 1 38.03 643 LEU B O 1
#

Solvent-accessible surface area (backbone atoms only — not comparable to full-atom values): 71039 Å² total; per-residue (Å²): 130,84,77,72,76,79,78,75,76,82,77,81,78,76,77,79,74,78,78,50,70,59,31,54,61,28,59,73,68,73,48,86,48,72,43,45,72,59,53,24,69,58,28,64,72,71,72,44,81,36,25,14,44,26,37,53,78,43,47,76,34,50,25,38,43,59,59,42,52,52,44,47,56,46,44,57,53,39,46,69,54,34,79,75,57,72,75,81,82,73,80,73,62,98,61,79,83,69,83,77,78,77,68,83,68,74,67,59,57,43,63,25,81,79,6,54,38,46,40,46,49,50,34,52,51,56,50,38,74,74,38,94,58,79,55,74,84,26,56,74,71,68,79,74,78,68,82,68,66,44,68,62,79,56,85,63,70,69,57,72,80,64,56,70,71,56,45,53,50,22,49,49,43,27,56,58,51,63,28,41,56,41,50,49,66,56,69,70,60,52,54,49,46,50,46,23,69,75,66,51,55,69,76,69,53,78,69,55,44,52,51,46,48,28,54,47,25,40,38,39,14,49,8,35,70,69,46,96,61,82,48,55,80,60,46,23,53,38,24,37,51,38,20,56,73,50,49,87,59,48,80,79,48,48,63,69,56,40,38,44,53,37,48,50,52,35,52,42,42,43,52,41,76,60,38,38,44,28,56,54,59,41,37,50,50,33,48,50,53,32,51,42,51,27,54,41,33,52,88,62,62,54,84,52,63,69,60,33,41,46,49,30,27,38,42,49,40,45,48,40,49,32,47,52,43,20,53,53,32,33,41,78,51,74,65,60,73,88,66,51,58,42,66,80,56,69,58,50,46,68,70,43,56,74,68,66,52,77,78,56,85,83,57,82,41,62,43,39,50,36,52,53,46,41,54,49,46,52,51,51,51,53,44,47,53,54,51,50,51,37,57,75,65,62,52,55,61,67,57,51,51,51,52,43,47,54,48,48,50,51,49,49,51,54,61,71,69,55,80,65,50,91,76,53,88,35,47,82,34,31,65,47,41,55,48,36,55,51,29,53,53,50,39,56,54,41,41,72,54,57,47,86,55,91,84,59,70,86,63,69,44,50,60,64,54,36,50,51,39,37,51,31,31,40,50,37,52,51,31,51,50,52,34,44,74,70,68,45,61,70,78,32,50,67,60,52,50,51,47,48,38,26,44,37,48,37,53,36,35,65,56,43,43,20,52,51,27,42,75,66,73,69,42,68,49,71,52,48,71,55,46,53,51,52,50,53,42,50,48,50,42,51,52,52,44,51,58,44,30,73,76,34,63,79,46,40,64,59,45,49,53,48,31,50,50,50,32,54,52,50,50,51,49,49,52,46,46,49,52,49,51,50,51,52,52,61,55,39,73,56,84,68,72,71,86,75,75,77,74,66,65,58,65,60,52,50,50,47,44,56,66,36,60,51,89,83,69,73,78,73,47,36,48,47,50,25,42,57,47,39,46,65,78,45,28,68,29,68,45,64,44,71,87,136,80,78,73,77,79,80,78,77,84,77,81,78,78,78,77,76,80,74,50,67,60,31,54,60,28,59,74,67,72,47,86,50,75,43,44,73,57,53,23,66,59,29,63,73,72,72,43,79,36,24,14,42,28,34,50,80,53,48,76,34,49,28,39,44,62,58,44,52,51,44,46,54,47,41,56,53,39,46,71,56,35,78,76,58,73,75,79,80,74,76,76,58,96,66,72,84,67,83,77,79,76,70,83,58,71,68,60,57,42,63,27,80,80,6,54,37,45,40,45,49,50,36,48,50,56,50,34,74,73,39,94,57,77,59,66,81,50,45,75,70,69,75,73,79,69,80,68,66,46,69,63,81,54,86,62,69,67,58,73,82,66,55,69,71,56,46,53,49,22,48,50,42,26,56,58,51,65,30,42,57,41,49,48,68,55,68,70,60,51,53,49,46,51,46,24,69,75,68,49,55,70,76,69,54,77,70,55,46,52,51,45,48,27,53,50,26,40,38,39,14,51,8,33,69,69,45,95,59,84,47,53,82,62,48,22,54,38,25,38,52,38,20,58,73,48,48,86,61,49,78,78,47,47,62,69,56,41,39,44,53,38,50,51,52,35,53,41,42,43,51,41,80,64,38,38,44,26,54,56,58,42,36,51,48,33,48,49,51,33,53,43,53,26,52,41,32,52,86,63,64,55,86,53,63,68,60,33,41,45,49,30,27,38,41,48,40,46,48,41,50,32,46,50,44,20,52,53,33,33,41,76,51,72,65,59,74,88,66,50,60,43,66,78,57,70,62,51,46,68,70,43,54,74,68,66,52,76,78,57,87,82,57,82,40,62,42,40,50,36,53,52,46,41,53,49,48,51,52,51,52,54,45,47,53,55,53,49,49,37,57,74,64,63,52,54,65,67,59,51,51,50,52,44,47,55,46,49,51,51,49,49,51,52,60,72,70,56,79,65,49,90,75,54,86,36,46,83,35,31,66,45,41,54,47,35,55,50,28,54,52,48,38,56,54,42,40,73,55,56,48,86,55,92,83,61,72,84,63,69,43,51,62,64,55,37,48,52,39,37,51,30,32,40,50,38,53,53,33,51,50,52,35,43,74,71,68,42,61,71,78,30,50,69,60,52,48,50,46,50,39,27,44,36,48,37,53,36,33,64,56,43,44,19,52,51,27,42,75,66,72,69,41,69,48,70,52,45,72,52,46,52,51,52,51,52,42,50,48,51,41,52,52,50,45,51,57,43,30,72,76,34,62,79,45,39,65,59,43,50,53,49,32,50,50,50,31,54,52,49,49,50,49,49,52,48,45,50,52,51,51,50,52,51,52,61,53,39,73,54,86,68,69,71,84,77,75,77,74,66,64,58,64,60,51,49,52,47,44,57,66,35,59,50,91,84,70,74,78,74,48,43,52,47,50,22,45,56,46,37,45,61,80,44,30,71,25,71,43,62,44,70,87